Protein AF-J9B8K4-F1 (afdb_monomer_lite)

Radius of gyration: 43.46 Å; chains: 1; bounding box: 129×64×114 Å

Structure (mmCIF, N/CA/C/O backbone):
data_AF-J9B8K4-F1
#
_entry.id   AF-J9B8K4-F1
#
loop_
_atom_site.group_PDB
_atom_site.id
_atom_site.type_symbol
_atom_site.label_atom_id
_atom_site.label_alt_id
_atom_site.label_comp_id
_atom_site.label_asym_id
_atom_site.label_entity_id
_atom_site.label_seq_id
_atom_site.pdbx_PDB_ins_code
_atom_site.Cartn_x
_atom_site.Cartn_y
_atom_site.Cartn_z
_atom_site.occupancy
_atom_site.B_iso_or_equiv
_atom_site.auth_seq_id
_atom_site.auth_comp_id
_atom_site.auth_asym_id
_atom_site.auth_atom_id
_atom_site.pdbx_PDB_model_num
ATOM 1 N N . MET A 1 1 ? 47.146 -27.024 -39.296 1.00 32.47 1 MET A N 1
ATOM 2 C CA . MET A 1 1 ? 45.806 -27.637 -39.250 1.00 32.47 1 MET A CA 1
ATOM 3 C C . MET A 1 1 ? 45.430 -27.680 -37.788 1.00 32.47 1 MET A C 1
ATOM 5 O O . MET A 1 1 ? 45.981 -28.482 -37.052 1.00 32.47 1 MET A O 1
ATOM 9 N N . THR A 1 2 ? 44.647 -26.698 -37.374 1.00 29.98 2 THR A N 1
ATOM 10 C CA . THR A 1 2 ? 44.144 -26.498 -36.014 1.00 29.98 2 THR A CA 1
ATOM 11 C C . THR A 1 2 ? 42.715 -26.023 -36.198 1.00 29.98 2 THR A C 1
ATOM 13 O O . THR A 1 2 ? 42.469 -25.144 -37.029 1.00 29.98 2 THR A O 1
ATOM 16 N N . ASP A 1 3 ? 41.814 -26.697 -35.502 1.00 31.14 3 ASP A N 1
ATOM 17 C CA . ASP A 1 3 ? 40.387 -26.776 -35.768 1.00 31.14 3 ASP A CA 1
ATOM 18 C C . ASP A 1 3 ? 39.691 -25.410 -35.809 1.00 31.14 3 ASP A C 1
ATOM 20 O O . ASP A 1 3 ? 39.667 -24.654 -34.840 1.00 31.14 3 ASP A O 1
ATOM 24 N N . LYS A 1 4 ? 39.108 -25.121 -36.976 1.00 32.94 4 LYS A N 1
ATOM 25 C CA . LYS A 1 4 ? 38.024 -24.161 -37.191 1.00 32.94 4 LYS A CA 1
ATOM 26 C C . LYS A 1 4 ? 36.778 -24.981 -37.532 1.00 32.94 4 LYS A C 1
ATOM 28 O O . LYS A 1 4 ? 36.406 -25.063 -38.695 1.00 32.94 4 LYS A O 1
ATOM 33 N N . GLU A 1 5 ? 36.154 -25.604 -36.544 1.00 34.28 5 GLU A N 1
ATOM 34 C CA . GLU A 1 5 ? 34.811 -26.171 -36.695 1.00 34.28 5 GLU A CA 1
ATOM 35 C C . GLU A 1 5 ? 34.009 -25.900 -35.414 1.00 34.28 5 GLU A C 1
ATOM 37 O O . GLU A 1 5 ? 34.429 -26.287 -34.327 1.00 34.28 5 GLU A O 1
ATOM 42 N N . GLY A 1 6 ? 32.859 -25.221 -35.546 1.00 32.34 6 GLY A N 1
ATOM 43 C CA . GLY A 1 6 ? 31.720 -25.477 -34.656 1.00 32.34 6 GLY A CA 1
ATOM 44 C C . GLY A 1 6 ? 31.059 -24.341 -33.863 1.00 32.34 6 GLY A C 1
ATOM 45 O O . GLY A 1 6 ? 30.065 -24.636 -33.211 1.00 32.34 6 GLY A O 1
ATOM 46 N N . THR A 1 7 ? 31.507 -23.078 -33.879 1.00 34.06 7 THR A N 1
ATOM 47 C CA . THR A 1 7 ? 30.847 -22.019 -33.065 1.00 34.06 7 THR A CA 1
ATOM 48 C C . THR A 1 7 ? 29.815 -21.155 -33.803 1.00 34.06 7 THR A C 1
ATOM 50 O O . THR A 1 7 ? 29.065 -20.444 -33.146 1.00 34.06 7 THR A O 1
ATOM 53 N N . GLY A 1 8 ? 29.722 -21.224 -35.137 1.00 35.47 8 GLY A N 1
ATOM 54 C CA . GLY A 1 8 ? 28.857 -20.330 -35.929 1.00 35.47 8 GLY A CA 1
ATOM 55 C C . GLY A 1 8 ? 27.368 -20.710 -35.994 1.00 35.47 8 GLY A C 1
ATOM 56 O O . GLY A 1 8 ? 26.517 -19.828 -35.951 1.00 35.47 8 GLY A O 1
ATOM 57 N N . ASP A 1 9 ? 27.030 -22.004 -36.053 1.00 41.25 9 ASP A N 1
ATOM 58 C CA . ASP A 1 9 ? 25.636 -22.434 -36.291 1.00 41.25 9 ASP A CA 1
ATOM 59 C C . ASP A 1 9 ? 24.717 -22.228 -35.074 1.00 41.25 9 ASP A C 1
ATOM 61 O O . ASP A 1 9 ? 23.523 -21.980 -35.229 1.00 41.25 9 ASP A O 1
ATOM 65 N N . GLY A 1 10 ? 25.259 -22.282 -33.852 1.00 51.22 10 GLY A N 1
ATOM 66 C CA . GLY A 1 10 ? 24.469 -22.117 -32.625 1.00 51.22 10 GLY A CA 1
ATOM 67 C C . GLY A 1 10 ? 23.994 -20.680 -32.385 1.00 51.22 10 GLY A C 1
ATOM 68 O O . GLY A 1 10 ? 22.874 -20.476 -31.923 1.00 51.22 10 GLY A O 1
ATOM 69 N N . GLU A 1 11 ? 24.813 -19.681 -32.728 1.00 55.00 11 GLU A N 1
ATOM 70 C CA . GLU A 1 11 ? 24.471 -18.262 -32.546 1.00 55.00 11 GLU A CA 1
ATOM 71 C C . GLU A 1 11 ? 23.427 -17.791 -33.563 1.00 55.00 11 GLU A C 1
ATOM 73 O O . GLU A 1 11 ? 22.537 -17.014 -33.219 1.00 55.00 11 GLU A O 1
ATOM 78 N N . GLN A 1 12 ? 23.476 -18.308 -34.794 1.00 60.69 12 GLN A N 1
ATOM 79 C CA . GLN A 1 12 ? 22.496 -17.965 -35.823 1.00 60.69 12 GLN A CA 1
ATOM 80 C C . GLN A 1 12 ? 21.116 -18.589 -35.540 1.00 60.69 12 GLN A C 1
ATOM 82 O O . GLN A 1 12 ? 20.082 -17.959 -35.784 1.00 60.69 12 GLN A O 1
ATOM 87 N N . ASP A 1 13 ? 21.082 -19.781 -34.941 1.00 63.78 13 ASP A N 1
ATOM 88 C CA . ASP A 1 13 ? 19.852 -20.417 -34.453 1.00 63.78 13 ASP A CA 1
ATOM 89 C C . ASP A 1 13 ? 19.277 -19.733 -33.194 1.00 63.78 13 ASP A C 1
ATOM 91 O O . ASP A 1 13 ? 18.071 -19.833 -32.942 1.00 63.78 13 ASP A O 1
ATOM 95 N N . ASP A 1 14 ? 20.105 -19.054 -32.389 1.00 65.31 14 ASP A N 1
ATOM 96 C CA . ASP A 1 14 ? 19.682 -18.277 -31.207 1.00 65.31 14 ASP A CA 1
ATOM 97 C C . ASP A 1 14 ? 18.965 -16.967 -31.596 1.00 65.31 14 ASP A C 1
ATOM 99 O O . ASP A 1 14 ? 18.142 -16.468 -30.833 1.00 65.31 14 ASP A O 1
ATOM 103 N N . ILE A 1 15 ? 19.232 -16.424 -32.790 1.00 70.38 15 ILE A N 1
ATOM 104 C CA . ILE A 1 15 ? 18.608 -15.182 -33.291 1.00 70.38 15 ILE A CA 1
ATOM 105 C C . ILE A 1 15 ? 17.457 -15.416 -34.282 1.00 70.38 15 ILE A C 1
ATOM 107 O O . ILE A 1 15 ? 16.707 -14.487 -34.583 1.00 70.38 15 ILE A O 1
ATOM 111 N N . SER A 1 16 ? 17.309 -16.640 -34.798 1.00 80.56 16 SER A N 1
ATOM 112 C CA . SER A 1 16 ? 16.328 -16.969 -35.847 1.00 80.56 16 SER A CA 1
ATOM 113 C C . SER A 1 16 ? 15.001 -17.518 -35.309 1.00 80.56 16 SER A C 1
ATOM 115 O O . SER A 1 16 ? 13.960 -17.372 -35.960 1.00 80.56 16 SER A O 1
ATOM 117 N N . PHE A 1 17 ? 15.013 -18.136 -34.126 1.00 88.56 17 PHE A N 1
ATOM 118 C CA . PHE A 1 17 ? 13.852 -18.788 -33.513 1.00 88.56 17 PHE A CA 1
ATOM 119 C C . PHE A 1 17 ? 13.602 -18.269 -32.102 1.00 88.56 17 PHE A C 1
ATOM 121 O O . PHE A 1 17 ? 14.546 -17.986 -31.375 1.00 88.56 17 PHE A O 1
ATOM 128 N N . LEU A 1 18 ? 12.331 -18.214 -31.703 1.00 89.94 18 LEU A N 1
ATOM 129 C CA . LEU A 1 18 ? 11.949 -17.807 -30.352 1.00 89.94 18 LEU A CA 1
ATOM 130 C C . LEU A 1 18 ? 12.179 -18.933 -29.345 1.00 89.94 18 LEU A C 1
ATOM 132 O O . LEU A 1 18 ? 11.884 -20.103 -29.628 1.00 89.94 18 LEU A O 1
ATOM 136 N N . ARG A 1 19 ? 12.663 -18.582 -28.153 1.00 89.81 19 ARG A N 1
ATOM 137 C CA . ARG A 1 19 ? 12.908 -19.527 -27.063 1.00 89.81 19 ARG A CA 1
ATOM 138 C C . ARG A 1 19 ? 12.380 -19.023 -25.726 1.00 89.81 19 ARG A C 1
ATOM 140 O O . ARG A 1 19 ? 12.158 -17.832 -25.525 1.00 89.81 19 ARG A O 1
ATOM 147 N N . THR A 1 20 ? 12.205 -19.949 -24.787 1.00 90.94 20 THR A N 1
ATOM 148 C CA . THR A 1 20 ? 12.022 -19.589 -23.377 1.00 90.94 20 THR A CA 1
ATOM 149 C C . THR A 1 20 ? 13.246 -18.815 -22.884 1.00 90.94 20 THR A C 1
ATOM 151 O O . THR A 1 20 ? 14.394 -19.159 -23.194 1.00 90.94 20 THR A O 1
ATOM 154 N N . GLY A 1 21 ? 12.997 -17.739 -22.145 1.00 88.19 21 GLY A N 1
ATOM 155 C CA . GLY A 1 21 ? 14.013 -16.799 -21.686 1.00 88.19 21 GLY A CA 1
ATOM 156 C C . GLY A 1 21 ? 14.262 -15.590 -22.594 1.00 88.19 21 GLY A C 1
ATOM 157 O O . GLY A 1 21 ? 14.982 -14.686 -22.176 1.00 88.19 21 GLY A O 1
ATOM 158 N N . ASP A 1 22 ? 13.694 -15.541 -23.802 1.00 91.62 22 ASP A N 1
ATOM 159 C CA . ASP A 1 22 ? 13.833 -14.375 -24.681 1.00 91.62 22 ASP A CA 1
ATOM 160 C C . ASP A 1 22 ? 12.881 -13.237 -24.285 1.00 91.62 22 ASP A C 1
ATOM 162 O O . ASP A 1 22 ? 11.773 -13.462 -23.786 1.00 91.62 22 ASP A O 1
ATOM 166 N N . ILE A 1 23 ? 13.317 -12.001 -24.548 1.00 93.06 23 ILE A N 1
ATOM 167 C CA . ILE A 1 23 ? 12.507 -10.791 -24.400 1.00 93.06 23 ILE A CA 1
ATOM 168 C C . ILE A 1 23 ? 11.971 -10.404 -25.776 1.00 93.06 23 ILE A C 1
ATOM 170 O O . ILE A 1 23 ? 12.733 -10.149 -26.713 1.00 93.06 23 ILE A O 1
ATOM 174 N N . VAL A 1 24 ? 10.652 -10.319 -25.885 1.00 93.25 24 VAL A N 1
ATOM 175 C CA . VAL A 1 24 ? 9.919 -10.037 -27.117 1.00 93.25 24 VAL A CA 1
ATOM 176 C C . VAL A 1 24 ? 8.965 -8.860 -26.945 1.00 93.25 24 VAL A C 1
ATOM 178 O O . VAL A 1 24 ? 8.616 -8.471 -25.832 1.00 93.25 24 VAL A O 1
ATOM 181 N N . ALA A 1 25 ? 8.528 -8.298 -28.065 1.00 93.00 25 ALA A N 1
ATOM 182 C CA . ALA A 1 25 ? 7.444 -7.332 -28.129 1.00 93.00 25 ALA A CA 1
ATOM 183 C C . ALA A 1 25 ? 6.420 -7.792 -29.174 1.00 93.00 25 ALA A C 1
ATOM 185 O O . ALA A 1 25 ? 6.763 -8.416 -30.181 1.00 93.00 25 ALA A O 1
ATOM 186 N N . MET A 1 26 ? 5.146 -7.505 -28.925 1.00 92.88 26 MET A N 1
ATOM 187 C CA . MET A 1 26 ? 4.053 -7.921 -29.799 1.00 92.88 26 MET A CA 1
ATOM 188 C C . MET A 1 26 ? 3.477 -6.718 -30.525 1.00 92.88 26 MET A C 1
ATOM 190 O O . MET A 1 26 ? 2.906 -5.831 -29.897 1.00 92.88 26 MET A O 1
ATOM 194 N N . THR A 1 27 ? 3.593 -6.701 -31.850 1.00 92.19 27 THR A N 1
ATOM 195 C CA . THR A 1 27 ? 3.104 -5.590 -32.675 1.00 92.19 27 THR A CA 1
ATOM 196 C C . THR A 1 27 ? 1.969 -6.025 -33.587 1.00 92.19 27 THR A C 1
ATOM 198 O O . THR A 1 27 ? 1.928 -7.168 -34.028 1.00 92.19 27 THR A O 1
ATOM 201 N N . CYS A 1 28 ? 1.039 -5.130 -33.895 1.00 91.56 28 CYS A N 1
ATOM 202 C CA . CYS A 1 28 ? -0.006 -5.374 -34.884 1.00 91.56 28 CYS A CA 1
ATOM 203 C C . CYS A 1 28 ? -0.247 -4.119 -35.732 1.00 91.56 28 CYS A C 1
ATOM 205 O O . CYS A 1 28 ? 0.276 -3.038 -35.447 1.00 91.56 28 CYS A O 1
ATOM 207 N N . MET A 1 29 ? -0.991 -4.283 -36.826 1.00 88.62 29 MET A N 1
ATOM 208 C CA . MET A 1 29 ? -1.355 -3.180 -37.715 1.00 88.62 29 MET A CA 1
ATOM 209 C C . MET A 1 29 ? -2.760 -2.690 -37.371 1.00 88.62 29 MET A C 1
ATOM 211 O O . MET A 1 29 ? -3.744 -3.407 -37.554 1.00 88.62 29 MET A O 1
ATOM 215 N N . ALA A 1 30 ? -2.844 -1.451 -36.905 1.00 82.81 30 ALA A N 1
ATOM 216 C CA . ALA A 1 30 ? -4.077 -0.750 -36.618 1.00 82.81 30 ALA A CA 1
ATOM 217 C C . ALA A 1 30 ? -4.480 0.140 -37.799 1.00 82.81 30 ALA A C 1
ATOM 219 O O . ALA A 1 30 ? -3.650 0.819 -38.399 1.00 82.81 30 ALA A O 1
ATOM 220 N N . SER A 1 31 ? -5.767 0.150 -38.149 1.00 73.69 31 SER A N 1
ATOM 221 C CA . SER A 1 31 ? -6.293 1.096 -39.141 1.00 73.69 31 SER A CA 1
ATOM 222 C C . SER A 1 31 ? -6.620 2.413 -38.441 1.00 73.69 31 SER A C 1
ATOM 224 O O . SER A 1 31 ? -7.503 2.438 -37.586 1.00 73.69 31 SER A O 1
ATOM 226 N N . ALA A 1 32 ? -5.921 3.491 -38.792 1.00 62.78 32 ALA A N 1
ATOM 227 C CA . ALA A 1 32 ? -6.123 4.820 -38.224 1.00 62.78 32 ALA A CA 1
ATOM 228 C C . ALA A 1 32 ? -6.514 5.815 -39.327 1.00 62.78 32 ALA A C 1
ATOM 230 O O . ALA A 1 32 ? -5.938 5.831 -40.414 1.00 62.78 32 ALA A O 1
ATOM 231 N N . SER A 1 33 ? -7.507 6.663 -39.052 1.00 53.59 33 SER A N 1
ATOM 232 C CA . SER A 1 33 ? -7.888 7.768 -39.938 1.00 53.59 33 SER A CA 1
ATOM 233 C C . SER A 1 33 ? -7.302 9.068 -39.392 1.00 53.59 33 SER A C 1
ATOM 235 O O . SER A 1 33 ? -7.943 9.737 -38.580 1.00 53.59 33 SER A O 1
ATOM 237 N N . ARG A 1 34 ? -6.102 9.447 -39.842 1.00 52.06 34 ARG A N 1
ATOM 238 C CA . ARG A 1 34 ? -5.569 10.807 -39.650 1.00 52.06 34 ARG A CA 1
ATOM 239 C C . ARG A 1 34 ? -5.934 11.653 -40.873 1.00 52.06 34 ARG A C 1
ATOM 241 O O . ARG A 1 34 ? -5.724 11.232 -42.005 1.00 52.06 34 ARG A O 1
ATOM 248 N N . GLU A 1 35 ? -6.536 12.820 -40.639 1.00 45.84 35 GLU A N 1
ATOM 249 C CA . GLU A 1 35 ? -6.826 13.838 -41.671 1.00 45.84 35 GLU A CA 1
ATOM 250 C C . GLU A 1 35 ? -7.628 13.348 -42.901 1.00 45.84 35 GLU A C 1
ATOM 252 O O . GLU A 1 35 ? -7.497 13.875 -44.002 1.00 45.84 35 GLU A O 1
ATOM 257 N N . GLY A 1 36 ? -8.493 12.341 -42.732 1.00 46.16 36 GLY A N 1
ATOM 258 C CA . GLY A 1 36 ? -9.347 11.826 -43.813 1.00 46.16 36 GLY A CA 1
ATOM 259 C C . GLY A 1 36 ? -8.661 10.856 -44.784 1.00 46.16 36 GLY A C 1
ATOM 260 O O . GLY A 1 36 ? -9.291 10.437 -45.756 1.00 46.16 36 GLY A O 1
ATOM 261 N N . VAL A 1 37 ? -7.413 10.452 -44.514 1.00 47.06 37 VAL A N 1
ATOM 262 C CA . VAL A 1 37 ? -6.709 9.382 -45.236 1.00 47.06 37 VAL A CA 1
ATOM 263 C C . VAL A 1 37 ? -6.672 8.126 -44.359 1.00 47.06 37 VAL A C 1
ATOM 265 O O . VAL A 1 37 ? -6.244 8.168 -43.207 1.00 47.06 37 VAL A O 1
ATOM 268 N N . LEU A 1 38 ? -7.129 6.992 -44.902 1.00 55.88 38 LEU A N 1
ATOM 269 C CA . LEU A 1 38 ? -6.998 5.679 -44.261 1.00 55.88 38 LEU A CA 1
ATOM 270 C C . LEU A 1 38 ? -5.520 5.262 -44.272 1.00 55.88 38 LEU A C 1
ATOM 272 O O . LEU A 1 38 ? -5.003 4.838 -45.306 1.00 55.88 38 LEU A O 1
ATOM 276 N N . GLY A 1 39 ? -4.846 5.405 -43.132 1.00 64.31 39 GLY A N 1
ATOM 277 C CA . GLY A 1 39 ? -3.483 4.934 -42.905 1.00 64.31 39 GLY A CA 1
ATOM 278 C C . GLY A 1 39 ? -3.459 3.667 -42.049 1.00 64.31 39 GLY A C 1
ATOM 279 O O . GLY A 1 39 ? -4.380 3.395 -41.278 1.00 64.31 39 GLY A O 1
ATOM 280 N N . SER A 1 40 ? -2.396 2.874 -42.179 1.00 73.75 40 SER A N 1
ATOM 281 C CA . SER A 1 40 ? -2.117 1.756 -41.274 1.00 73.75 40 SER A CA 1
ATOM 282 C C . SER A 1 40 ? -0.983 2.140 -40.327 1.00 73.75 40 SER A C 1
ATOM 284 O O . SER A 1 40 ? 0.134 2.381 -40.788 1.00 73.75 40 SER A O 1
ATOM 286 N N . GLU A 1 41 ? -1.251 2.172 -39.027 1.00 84.44 41 GLU A N 1
ATOM 287 C CA . GLU A 1 41 ? -0.260 2.427 -37.981 1.00 84.44 41 GLU A CA 1
ATOM 288 C C . GLU A 1 41 ? 0.173 1.096 -37.358 1.00 84.44 41 GLU A C 1
ATOM 290 O O . GLU A 1 41 ? -0.644 0.223 -37.074 1.00 84.44 41 GLU A O 1
ATOM 295 N N . ARG A 1 42 ? 1.475 0.914 -37.155 1.00 87.75 42 ARG A N 1
ATOM 296 C CA . ARG A 1 42 ? 2.022 -0.164 -36.340 1.00 87.75 42 ARG A CA 1
ATOM 297 C C . ARG A 1 42 ? 1.957 0.230 -34.868 1.00 87.75 42 ARG A C 1
ATOM 299 O O . ARG A 1 42 ? 2.538 1.235 -34.454 1.00 87.75 42 ARG A O 1
ATOM 306 N N . VAL A 1 43 ? 1.281 -0.598 -34.087 1.00 89.31 43 VAL A N 1
ATOM 307 C CA . VAL A 1 43 ? 1.119 -0.434 -32.641 1.00 89.31 43 VAL A CA 1
ATOM 308 C C . VAL A 1 43 ? 1.698 -1.640 -31.911 1.00 89.31 43 VAL A C 1
ATOM 310 O O . VAL A 1 43 ? 1.761 -2.734 -32.473 1.00 89.31 43 VAL A O 1
ATOM 313 N N . CYS A 1 44 ? 2.148 -1.442 -30.678 1.00 91.44 44 CYS A N 1
ATOM 314 C CA . CYS A 1 44 ? 2.742 -2.467 -29.832 1.00 91.44 44 CYS A CA 1
ATOM 315 C C . CYS A 1 44 ? 1.919 -2.659 -28.560 1.00 91.44 44 CYS A C 1
ATOM 317 O O . CYS A 1 44 ? 1.518 -1.679 -27.936 1.00 91.44 44 CYS A O 1
ATOM 319 N N . LEU A 1 45 ? 1.691 -3.916 -28.171 1.00 93.38 45 LEU A N 1
ATOM 320 C CA . LEU A 1 45 ? 1.075 -4.266 -26.894 1.00 93.38 45 LEU A CA 1
ATOM 321 C C . LEU A 1 45 ? 1.936 -3.720 -25.757 1.00 93.38 45 LEU A C 1
ATOM 323 O O . LEU A 1 45 ? 3.124 -4.036 -25.684 1.00 93.38 45 LEU A O 1
ATOM 327 N N . CYS A 1 46 ? 1.332 -2.930 -24.877 1.00 91.12 46 CYS A N 1
ATOM 328 C CA . CYS A 1 46 ? 2.000 -2.388 -23.706 1.00 91.12 46 CYS A CA 1
ATOM 329 C C . CYS A 1 46 ? 1.105 -2.465 -22.471 1.00 91.12 46 CYS A C 1
ATOM 331 O O . CYS A 1 46 ? -0.123 -2.534 -22.553 1.00 91.12 46 CYS A O 1
ATOM 333 N N . THR A 1 47 ? 1.726 -2.480 -21.302 1.00 90.25 47 THR A N 1
ATOM 334 C CA . THR A 1 47 ? 1.019 -2.511 -20.023 1.00 90.25 47 THR A CA 1
ATOM 335 C C . THR A 1 47 ? 1.856 -1.834 -18.962 1.00 90.25 47 THR A C 1
ATOM 337 O O . THR A 1 47 ? 3.084 -1.867 -19.008 1.00 90.25 47 THR A O 1
ATOM 340 N N . GLU A 1 48 ? 1.192 -1.216 -17.995 1.00 84.94 48 GLU A N 1
ATOM 341 C CA . GLU A 1 48 ? 1.880 -0.576 -16.885 1.00 84.94 48 GLU A CA 1
ATOM 342 C C . GLU A 1 48 ? 2.120 -1.512 -15.709 1.00 84.94 48 GLU A C 1
ATOM 344 O O . GLU A 1 48 ? 3.205 -1.522 -15.113 1.00 84.94 48 GLU A O 1
ATOM 349 N N . GLY A 1 49 ? 1.129 -2.352 -15.422 1.00 87.06 49 GLY A N 1
ATOM 350 C CA . GLY A 1 49 ? 1.089 -3.202 -14.246 1.00 87.06 49 GLY A CA 1
ATOM 351 C C . GLY A 1 49 ? 0.784 -2.385 -13.000 1.00 87.06 49 GLY A C 1
ATOM 352 O O . GLY A 1 49 ? -0.323 -2.464 -12.478 1.00 87.06 49 GLY A O 1
ATOM 353 N N . PHE A 1 50 ? 1.748 -1.585 -12.544 1.00 87.62 50 PHE A N 1
ATOM 354 C CA . PHE A 1 50 ? 1.643 -0.810 -11.305 1.00 87.62 50 PHE A CA 1
ATOM 355 C C . PHE A 1 50 ? 0.645 0.354 -11.446 1.00 87.62 50 PHE A C 1
ATOM 357 O O . PHE A 1 50 ? 0.790 1.200 -12.327 1.00 87.62 50 PHE A O 1
ATOM 364 N N . GLY A 1 51 ? -0.385 0.394 -10.604 1.00 85.94 51 GLY A N 1
ATOM 365 C CA . GLY A 1 51 ? -1.508 1.336 -10.656 1.00 85.94 51 GLY A CA 1
ATOM 366 C C . GLY A 1 51 ? -2.521 1.081 -11.781 1.00 85.94 51 GLY A C 1
ATOM 367 O O . GLY A 1 51 ? -3.657 1.531 -11.689 1.00 85.94 51 GLY A O 1
ATOM 368 N N . ASN A 1 52 ? -2.158 0.332 -12.828 1.00 87.50 52 ASN A N 1
ATOM 369 C CA . ASN A 1 52 ? -3.071 -0.043 -13.906 1.00 87.50 52 ASN A CA 1
ATOM 370 C C . ASN A 1 52 ? -2.741 -1.439 -14.455 1.00 87.50 52 ASN A C 1
ATOM 372 O O . ASN A 1 52 ? -1.709 -1.647 -15.098 1.00 87.50 52 ASN A O 1
ATOM 376 N N . ARG A 1 53 ? -3.646 -2.397 -14.219 1.00 89.19 53 ARG A N 1
ATOM 377 C CA . ARG A 1 53 ? -3.499 -3.790 -14.668 1.00 89.19 53 ARG A CA 1
ATOM 378 C C . ARG A 1 53 ? -3.903 -4.005 -16.129 1.00 89.19 53 ARG A C 1
ATOM 380 O O . ARG A 1 53 ? -3.626 -5.075 -16.658 1.00 89.19 53 ARG A O 1
ATOM 387 N N . MET A 1 54 ? -4.533 -3.038 -16.790 1.00 90.12 54 MET A N 1
ATOM 388 C CA . MET A 1 54 ? -5.058 -3.191 -18.150 1.00 90.12 54 MET A CA 1
ATOM 389 C C . MET A 1 54 ? -3.964 -3.059 -19.212 1.00 90.12 54 MET A C 1
ATOM 391 O O . MET A 1 54 ? -3.043 -2.252 -19.085 1.00 90.12 54 MET A O 1
ATOM 395 N N . CYS A 1 55 ? -4.085 -3.822 -20.299 1.00 91.56 55 CYS A N 1
ATOM 396 C CA . CYS A 1 55 ? -3.233 -3.653 -21.472 1.00 91.56 55 CYS A CA 1
ATOM 397 C C . CYS A 1 55 ? -3.751 -2.545 -22.395 1.00 91.56 55 CYS A C 1
ATOM 399 O O . CYS A 1 55 ? -4.952 -2.379 -22.611 1.00 91.56 55 CYS A O 1
ATOM 401 N N . SER A 1 56 ? -2.815 -1.819 -22.994 1.00 88.81 56 SER A N 1
ATOM 402 C CA . SER A 1 56 ? -3.061 -0.767 -23.976 1.00 88.81 56 SER A CA 1
ATOM 403 C C . SER A 1 56 ? -2.119 -0.930 -25.173 1.00 88.81 56 SER A C 1
ATOM 405 O O . SER A 1 56 ? -1.445 -1.957 -25.314 1.00 88.81 56 SER A O 1
ATOM 407 N N . LEU A 1 57 ? -2.134 0.037 -26.089 1.00 89.31 57 LEU A N 1
ATOM 408 C CA . LEU A 1 57 ? -1.350 -0.005 -27.317 1.00 89.31 57 LEU A CA 1
ATOM 409 C C . LEU A 1 57 ? -0.538 1.275 -27.478 1.00 89.31 57 LEU A C 1
ATOM 411 O O . LEU A 1 57 ? -1.090 2.373 -27.493 1.00 89.31 57 LEU A O 1
ATOM 415 N N . GLU A 1 58 ? 0.769 1.108 -27.647 1.00 86.56 58 GLU A N 1
ATOM 416 C CA . GLU A 1 58 ? 1.721 2.185 -27.905 1.00 86.56 58 GLU A CA 1
ATOM 417 C C . GLU A 1 58 ? 1.997 2.283 -29.408 1.00 86.56 58 GLU A C 1
ATOM 419 O O . GLU A 1 58 ? 2.232 1.273 -30.077 1.00 86.56 58 GLU A O 1
ATOM 424 N N . ASN A 1 59 ? 1.989 3.493 -29.967 1.00 84.44 59 ASN A N 1
ATOM 425 C CA . ASN A 1 59 ? 2.335 3.689 -31.374 1.00 84.44 59 ASN A CA 1
ATOM 426 C C . ASN A 1 59 ? 3.860 3.589 -31.564 1.00 84.44 59 ASN A C 1
ATOM 428 O O . ASN A 1 59 ? 4.618 4.318 -30.931 1.00 84.44 59 ASN A O 1
ATOM 432 N N . VAL A 1 60 ? 4.293 2.698 -32.460 1.00 84.88 60 VAL A N 1
ATOM 433 C CA . VAL A 1 60 ? 5.709 2.443 -32.795 1.00 84.88 60 VAL A CA 1
ATOM 434 C C . VAL A 1 60 ? 6.007 2.691 -34.283 1.00 84.88 60 VAL A C 1
ATOM 436 O O . VAL A 1 60 ? 6.980 2.178 -34.834 1.00 84.88 60 VAL A O 1
ATOM 439 N N . SER A 1 61 ? 5.123 3.419 -34.969 1.00 81.75 61 SER A N 1
ATOM 440 C CA . SER A 1 61 ? 5.235 3.721 -36.404 1.00 81.75 61 SER A CA 1
ATOM 441 C C . SER A 1 61 ? 6.180 4.878 -36.686 1.00 81.75 61 SER A C 1
ATOM 443 O O . SER A 1 61 ? 6.812 4.907 -37.744 1.00 81.75 61 SER A O 1
ATOM 445 N N . ASP A 1 62 ? 6.220 5.841 -35.767 1.00 78.06 62 ASP A N 1
ATOM 446 C CA . ASP A 1 62 ? 7.038 7.038 -35.889 1.00 78.06 62 ASP A CA 1
ATOM 447 C C . ASP A 1 62 ? 8.514 6.677 -35.687 1.00 78.06 62 ASP A C 1
ATOM 449 O O . ASP A 1 62 ? 8.878 5.990 -34.733 1.00 78.06 62 ASP A O 1
ATOM 453 N N . LYS A 1 63 ? 9.356 7.088 -36.636 1.00 71.56 63 LYS A N 1
ATOM 454 C CA . LYS A 1 63 ? 10.805 6.863 -36.577 1.00 71.56 63 LYS A CA 1
ATOM 455 C C . LYS A 1 63 ? 11.542 8.051 -35.972 1.00 71.56 63 LYS A C 1
ATOM 457 O O . LYS A 1 63 ? 12.645 7.868 -35.458 1.00 71.56 63 LYS A O 1
ATOM 462 N N . ASP A 1 64 ? 10.945 9.235 -36.043 1.00 76.19 64 ASP A N 1
ATOM 463 C CA . ASP A 1 64 ? 11.560 10.474 -35.593 1.00 76.19 64 ASP A CA 1
ATOM 464 C C . ASP A 1 64 ? 11.281 10.694 -34.110 1.00 76.19 64 ASP A C 1
ATOM 466 O O . ASP A 1 64 ? 12.194 11.085 -33.382 1.00 76.19 64 ASP A O 1
ATOM 470 N N . LEU A 1 65 ? 10.084 10.349 -33.627 1.00 81.38 65 LEU A N 1
ATOM 471 C CA . LEU A 1 65 ? 9.740 10.401 -32.205 1.00 81.38 65 LEU A CA 1
ATOM 472 C C . LEU A 1 65 ? 9.962 9.045 -31.504 1.00 81.38 65 LEU A C 1
ATOM 474 O O . LEU A 1 65 ? 9.661 7.993 -32.067 1.00 81.38 65 LEU A O 1
ATOM 478 N N . PRO A 1 66 ? 10.500 9.024 -30.270 1.00 82.94 66 PRO A N 1
ATOM 479 C CA . PRO A 1 66 ? 10.682 7.787 -29.512 1.00 82.94 66 PRO A CA 1
ATOM 480 C C . PRO A 1 66 ? 9.350 7.202 -29.025 1.00 82.94 66 PRO A C 1
ATOM 482 O O . PRO A 1 66 ? 8.515 7.918 -28.474 1.00 82.94 66 PRO A O 1
ATOM 485 N N . ALA A 1 67 ? 9.189 5.883 -29.141 1.00 82.62 67 ALA A N 1
ATOM 486 C CA . ALA A 1 67 ? 8.097 5.130 -28.515 1.00 82.62 67 ALA A CA 1
ATOM 487 C C . ALA A 1 67 ? 8.496 4.606 -27.122 1.00 82.62 67 ALA A C 1
ATOM 489 O O . ALA A 1 67 ? 9.671 4.311 -26.892 1.00 82.62 67 ALA A O 1
ATOM 490 N N . ASP A 1 68 ? 7.538 4.425 -26.198 1.00 83.00 68 ASP A N 1
ATOM 491 C CA . ASP A 1 68 ? 7.827 3.817 -24.884 1.00 83.00 68 ASP A CA 1
ATOM 492 C C . ASP A 1 68 ? 7.944 2.287 -24.966 1.00 83.00 68 ASP A C 1
ATOM 494 O O . ASP A 1 68 ? 7.086 1.524 -24.512 1.00 83.00 68 ASP A O 1
ATOM 498 N N . ILE A 1 69 ? 9.051 1.817 -25.537 1.00 84.12 69 ILE A N 1
ATOM 499 C CA . ILE A 1 69 ? 9.317 0.383 -25.714 1.00 84.12 69 ILE A CA 1
ATOM 500 C C . ILE A 1 69 ? 9.430 -0.335 -24.362 1.00 84.12 69 ILE A C 1
ATOM 502 O O . ILE A 1 69 ? 9.151 -1.528 -24.273 1.00 84.12 69 ILE A O 1
ATOM 506 N N . SER A 1 70 ? 9.778 0.373 -23.285 1.00 84.00 70 SER A N 1
ATOM 507 C CA . SER A 1 70 ? 10.005 -0.254 -21.981 1.00 84.00 70 SER A CA 1
ATOM 508 C C . SER A 1 70 ? 8.758 -0.895 -21.368 1.00 84.00 70 SER A C 1
ATOM 510 O O . SER A 1 70 ? 8.870 -1.899 -20.671 1.00 84.00 70 SER A O 1
ATOM 512 N N . MET A 1 71 ? 7.578 -0.369 -21.701 1.00 87.00 71 MET A N 1
ATOM 513 C CA . MET A 1 71 ? 6.273 -0.888 -21.267 1.00 87.00 71 MET A CA 1
ATOM 514 C C . MET A 1 71 ? 5.749 -2.008 -22.181 1.00 87.00 71 MET A C 1
ATOM 516 O O . MET A 1 71 ? 4.695 -2.589 -21.928 1.00 87.00 71 MET A O 1
ATOM 520 N N . CYS A 1 72 ? 6.463 -2.283 -23.276 1.00 90.88 72 CYS A N 1
ATOM 521 C CA . CYS A 1 72 ? 6.092 -3.249 -24.307 1.00 90.88 72 CYS A CA 1
ATOM 522 C C . CYS A 1 72 ? 6.846 -4.585 -24.187 1.00 90.88 72 CYS A C 1
ATOM 524 O O . CYS A 1 72 ? 6.603 -5.507 -24.966 1.00 90.88 72 CYS A O 1
ATOM 526 N N . MET A 1 73 ? 7.813 -4.681 -23.268 1.00 92.31 73 MET A N 1
ATOM 527 C CA . MET A 1 73 ? 8.717 -5.827 -23.177 1.00 92.31 73 MET A CA 1
ATOM 528 C C . MET A 1 73 ? 8.070 -6.990 -22.418 1.00 92.31 73 MET A C 1
ATOM 530 O O . MET A 1 73 ? 7.762 -6.886 -21.228 1.00 92.31 73 MET A O 1
ATOM 534 N N . LEU A 1 74 ? 7.923 -8.123 -23.100 1.00 94.12 74 LEU A N 1
ATOM 535 C CA . LEU A 1 74 ? 7.407 -9.374 -22.555 1.00 94.12 74 LEU A CA 1
ATOM 536 C C . LEU A 1 74 ? 8.512 -10.432 -22.543 1.00 94.12 74 LEU A C 1
ATOM 538 O O . LEU A 1 74 ? 9.203 -10.645 -23.532 1.00 94.12 74 LEU A O 1
ATOM 542 N N . TYR A 1 75 ? 8.664 -11.107 -21.418 1.00 92.94 75 TYR A N 1
ATOM 543 C CA . TYR A 1 75 ? 9.555 -12.234 -21.207 1.00 92.94 75 TYR A CA 1
ATOM 544 C C . TYR A 1 75 ? 8.792 -13.543 -21.419 1.00 92.94 75 TYR A C 1
ATOM 546 O O . TYR A 1 75 ? 7.711 -13.731 -20.852 1.00 92.94 75 TYR A O 1
ATOM 554 N N . ILE A 1 76 ? 9.340 -14.451 -22.229 1.00 93.62 76 ILE A N 1
ATOM 555 C CA . ILE A 1 76 ? 8.767 -15.790 -22.421 1.00 93.62 76 ILE A CA 1
ATOM 556 C C . ILE A 1 76 ? 9.219 -16.674 -21.257 1.00 93.62 76 ILE A C 1
ATOM 558 O O . ILE A 1 76 ? 10.291 -17.280 -21.308 1.00 93.62 76 ILE A O 1
ATOM 562 N N . ASP A 1 77 ? 8.391 -16.739 -20.218 1.00 91.44 77 ASP A N 1
ATOM 563 C CA . ASP A 1 77 ? 8.720 -17.430 -18.969 1.00 91.44 77 ASP A CA 1
ATOM 564 C C . ASP A 1 77 ? 8.623 -18.950 -19.120 1.00 91.44 77 ASP A C 1
ATOM 566 O O . ASP A 1 77 ? 9.536 -19.693 -18.760 1.00 91.44 77 ASP A O 1
ATOM 570 N N . ASN A 1 78 ? 7.540 -19.423 -19.740 1.00 90.19 78 ASN A N 1
ATOM 571 C CA . ASN A 1 78 ? 7.295 -20.848 -19.902 1.00 90.19 78 ASN A CA 1
ATOM 572 C C . ASN A 1 78 ? 6.616 -21.168 -21.236 1.00 90.19 78 ASN A C 1
ATOM 574 O O . ASN A 1 78 ? 5.880 -20.355 -21.798 1.00 90.19 78 ASN A O 1
ATOM 578 N N . ALA A 1 79 ? 6.862 -22.378 -21.732 1.00 91.88 79 ALA A N 1
ATOM 579 C CA . ALA A 1 79 ? 6.260 -22.902 -22.949 1.00 91.88 79 ALA A CA 1
ATOM 580 C C . ALA A 1 79 ? 6.070 -24.416 -22.834 1.00 91.88 79 ALA A C 1
ATOM 582 O O . ALA A 1 79 ? 7.035 -25.171 -22.675 1.00 91.88 79 ALA A O 1
ATOM 583 N N . LEU A 1 80 ? 4.821 -24.862 -22.933 1.00 91.75 80 LEU A N 1
ATOM 584 C CA . LEU A 1 80 ? 4.423 -26.253 -22.744 1.00 91.75 80 LEU A CA 1
ATOM 585 C C . LEU A 1 80 ? 3.481 -26.703 -23.856 1.00 91.75 80 LEU A C 1
ATOM 587 O O . LEU A 1 80 ? 2.748 -25.911 -24.442 1.00 91.75 80 LEU A O 1
ATOM 591 N N . SER A 1 81 ? 3.456 -28.007 -24.124 1.00 91.25 81 SER A N 1
ATOM 592 C CA . SER A 1 81 ? 2.350 -28.578 -24.896 1.00 91.25 81 SER A CA 1
ATOM 593 C C . SER A 1 81 ? 1.054 -28.495 -24.083 1.00 91.25 81 SER A C 1
ATOM 595 O O . SER A 1 81 ? 1.088 -28.589 -22.855 1.00 91.25 81 SER A O 1
ATOM 597 N N . VAL A 1 82 ? -0.095 -28.384 -24.754 1.00 86.88 82 VAL A N 1
ATOM 598 C CA . VAL A 1 82 ? -1.410 -28.313 -24.086 1.00 86.88 82 VAL A CA 1
ATOM 599 C C . VAL A 1 82 ? -1.648 -29.508 -23.151 1.00 86.88 82 VAL A C 1
ATOM 601 O O . VAL A 1 82 ? -2.197 -29.345 -22.067 1.00 86.88 82 VAL A O 1
ATOM 604 N N . ARG A 1 83 ? -1.165 -30.704 -23.515 1.00 87.50 83 ARG A N 1
ATOM 605 C CA . ARG A 1 83 ? -1.256 -31.899 -22.657 1.00 87.50 83 ARG A CA 1
ATOM 606 C C . ARG A 1 83 ? -0.422 -31.767 -21.385 1.00 87.50 83 ARG A C 1
ATOM 608 O O . ARG A 1 83 ? -0.920 -32.039 -20.303 1.00 87.50 83 ARG A O 1
ATOM 615 N N . ALA A 1 84 ? 0.822 -31.305 -21.515 1.00 86.62 84 ALA A N 1
ATOM 616 C CA . ALA A 1 84 ? 1.694 -31.085 -20.363 1.00 86.62 84 ALA A CA 1
ATOM 617 C C . ALA A 1 84 ? 1.144 -29.993 -19.431 1.00 86.62 84 ALA A C 1
ATOM 619 O O . ALA A 1 84 ? 1.298 -30.086 -18.216 1.00 86.62 84 ALA A O 1
ATOM 620 N N . LEU A 1 85 ? 0.472 -28.980 -19.989 1.00 86.88 85 LEU A N 1
ATOM 621 C CA . LEU A 1 85 ? -0.228 -27.969 -19.203 1.00 86.88 85 LEU A CA 1
ATOM 622 C C . LEU A 1 85 ? -1.396 -28.581 -18.414 1.00 86.88 85 LEU A C 1
ATOM 624 O O . LEU A 1 85 ? -1.496 -28.352 -17.214 1.00 86.88 85 LEU A O 1
ATOM 628 N N . GLN A 1 86 ? -2.237 -29.402 -19.048 1.00 85.75 86 GLN A N 1
ATOM 629 C CA . GLN A 1 86 ? -3.337 -30.096 -18.364 1.00 85.75 86 GLN A CA 1
ATOM 630 C C . GLN A 1 86 ? -2.832 -31.013 -17.239 1.00 85.75 86 GLN A C 1
ATOM 632 O O . GLN A 1 86 ? -3.389 -31.011 -16.143 1.00 85.75 86 GLN A O 1
ATOM 637 N N . GLU A 1 87 ? -1.738 -31.742 -17.475 1.00 85.25 87 GLU A N 1
ATOM 638 C CA . GLU A 1 87 ? -1.090 -32.568 -16.450 1.00 85.25 87 GLU A CA 1
ATOM 639 C C . GLU A 1 87 ? -0.556 -31.718 -15.286 1.00 85.25 87 GLU A C 1
ATOM 641 O O . GLU A 1 87 ? -0.808 -32.042 -14.123 1.00 85.25 87 GLU A O 1
ATOM 646 N N . MET A 1 88 ? 0.110 -30.593 -15.576 1.00 83.62 88 MET A N 1
ATOM 647 C CA . MET A 1 88 ? 0.567 -29.643 -14.554 1.00 83.62 88 MET A CA 1
ATOM 648 C C . MET A 1 88 ? -0.598 -29.115 -13.708 1.00 83.62 88 MET A C 1
ATOM 650 O O . MET A 1 88 ? -0.464 -29.004 -12.490 1.00 83.62 88 MET A O 1
ATOM 654 N N . MET A 1 89 ? -1.731 -28.797 -14.336 1.00 79.75 89 MET A N 1
ATOM 655 C CA . MET A 1 89 ? -2.903 -28.262 -13.640 1.00 79.75 89 MET A CA 1
ATOM 656 C C . MET A 1 89 ? -3.617 -29.319 -12.792 1.00 79.75 89 MET A C 1
ATOM 658 O O . MET A 1 89 ? -4.208 -28.972 -11.773 1.00 79.75 89 MET A O 1
ATOM 662 N N . SER A 1 90 ? -3.520 -30.599 -13.166 1.00 77.50 90 SER A N 1
ATOM 663 C CA . SER A 1 90 ? -4.108 -31.715 -12.415 1.00 77.50 90 SER A CA 1
ATOM 664 C C . SER A 1 90 ? -3.319 -32.137 -11.167 1.00 77.50 90 SER A C 1
ATOM 666 O O . SER A 1 90 ? -3.878 -32.801 -10.295 1.00 77.50 90 SER A O 1
ATOM 668 N N . ASN A 1 91 ? -2.041 -31.756 -11.062 1.00 71.06 91 ASN A N 1
ATOM 669 C CA . ASN A 1 91 ? -1.193 -32.102 -9.922 1.00 71.06 91 ASN A CA 1
ATOM 670 C C . ASN A 1 91 ? -1.295 -31.056 -8.800 1.00 71.06 91 ASN A C 1
ATOM 672 O O . ASN A 1 91 ? -1.081 -29.859 -9.019 1.00 71.06 91 ASN A O 1
ATOM 676 N N . ASP A 1 92 ? -1.567 -31.532 -7.581 1.00 54.25 92 ASP A N 1
ATOM 677 C CA . ASP A 1 92 ? -1.570 -30.713 -6.369 1.00 54.25 92 ASP A CA 1
ATOM 678 C C . ASP A 1 92 ? -0.162 -30.182 -6.037 1.00 54.25 92 ASP A C 1
ATOM 680 O O . ASP A 1 92 ? 0.859 -30.770 -6.397 1.00 54.25 92 ASP A O 1
ATOM 684 N N . LYS A 1 93 ? -0.149 -29.026 -5.368 1.00 54.59 93 LYS A N 1
ATOM 685 C CA . LYS A 1 93 ? 0.887 -27.975 -5.249 1.00 54.59 93 LYS A CA 1
ATOM 686 C C . LYS A 1 93 ? 2.379 -28.357 -5.084 1.00 54.59 93 LYS A C 1
ATOM 688 O O . LYS A 1 93 ? 3.219 -27.475 -5.246 1.00 54.59 93 LYS A O 1
ATOM 693 N N . GLU A 1 94 ? 2.761 -29.608 -4.835 1.00 43.50 94 GLU A N 1
ATOM 694 C CA . GLU A 1 94 ? 4.130 -29.984 -4.432 1.00 43.50 94 GLU A CA 1
ATOM 695 C C . GLU A 1 94 ? 5.157 -30.141 -5.574 1.00 43.50 94 GLU A C 1
ATOM 697 O O . GLU A 1 94 ? 6.356 -30.055 -5.318 1.00 43.50 94 GLU A O 1
ATOM 702 N N . LEU A 1 95 ? 4.749 -30.288 -6.845 1.00 44.62 95 LEU A N 1
ATOM 703 C CA . LEU A 1 95 ? 5.700 -30.347 -7.979 1.00 44.62 95 LEU A CA 1
ATOM 704 C C . LEU A 1 95 ? 5.904 -29.019 -8.725 1.00 44.62 95 LEU A C 1
ATOM 706 O O . LEU A 1 95 ? 6.762 -28.938 -9.610 1.00 44.62 95 LEU A O 1
ATOM 710 N N . ARG A 1 96 ? 5.155 -27.963 -8.380 1.00 48.75 96 ARG A N 1
ATOM 711 C CA . ARG A 1 96 ? 5.199 -26.681 -9.110 1.00 48.75 96 ARG A CA 1
ATOM 712 C C . ARG A 1 96 ? 6.555 -25.970 -9.000 1.00 48.75 96 ARG A C 1
ATOM 714 O O . ARG A 1 96 ? 6.920 -25.242 -9.916 1.00 48.75 96 ARG A O 1
ATOM 721 N N . GLY A 1 97 ? 7.330 -26.250 -7.948 1.00 40.91 97 GLY A N 1
ATOM 722 C CA . GLY A 1 97 ? 8.694 -25.733 -7.763 1.00 40.91 97 GLY A CA 1
ATOM 723 C C . GLY A 1 97 ? 9.814 -26.579 -8.388 1.00 40.91 97 GLY A C 1
ATOM 724 O O . GLY A 1 97 ? 10.942 -26.109 -8.483 1.00 40.91 97 GLY A O 1
ATOM 725 N N . ALA A 1 98 ? 9.531 -27.808 -8.835 1.00 33.09 98 ALA A N 1
ATOM 726 C CA . ALA A 1 98 ? 10.553 -28.751 -9.312 1.00 33.09 98 ALA A CA 1
ATOM 727 C C . ALA A 1 98 ? 10.422 -29.121 -10.807 1.00 33.09 98 ALA A C 1
ATOM 729 O O . ALA A 1 98 ? 11.234 -29.889 -11.321 1.00 33.09 98 ALA A O 1
ATOM 730 N N . GLY A 1 99 ? 9.423 -28.578 -11.518 1.00 39.28 99 GLY A N 1
ATOM 731 C CA . GLY A 1 99 ? 9.075 -28.981 -12.889 1.00 39.28 99 GLY A CA 1
ATOM 732 C C . GLY A 1 99 ? 9.344 -27.982 -14.029 1.00 39.28 99 GLY A C 1
ATOM 733 O O . GLY A 1 99 ? 9.215 -28.380 -15.186 1.00 39.28 99 GLY A O 1
ATOM 734 N N . SER A 1 100 ? 9.709 -26.716 -13.775 1.00 44.09 100 SER A N 1
ATOM 735 C CA . SER A 1 100 ? 9.807 -25.688 -14.840 1.00 44.09 100 SER A CA 1
ATOM 736 C C . SER A 1 100 ? 11.219 -25.175 -15.159 1.00 44.09 100 SER A C 1
ATOM 738 O O . SER A 1 100 ? 11.367 -24.356 -16.060 1.00 44.09 100 SER A O 1
ATOM 740 N N . GLY A 1 101 ? 12.280 -25.699 -14.535 1.00 44.00 101 GLY A N 1
ATOM 741 C CA . GLY A 1 101 ? 13.678 -25.310 -14.809 1.00 44.00 101 GLY A CA 1
ATOM 742 C C . GLY A 1 101 ? 14.253 -25.820 -16.142 1.00 44.00 101 GLY A C 1
ATOM 743 O O . GLY A 1 101 ? 15.427 -26.172 -16.231 1.00 44.00 101 GLY A O 1
ATOM 744 N N . GLY A 1 102 ? 13.429 -25.962 -17.177 1.00 45.38 102 GLY A N 1
ATOM 745 C CA . GLY A 1 102 ? 13.794 -26.661 -18.401 1.00 45.38 102 GLY A CA 1
ATOM 746 C C . GLY A 1 102 ? 14.370 -25.759 -19.484 1.00 45.38 102 GLY A C 1
ATOM 747 O O . GLY A 1 102 ? 13.706 -25.647 -20.500 1.00 45.38 102 GLY A O 1
ATOM 748 N N . GLY A 1 103 ? 15.575 -25.206 -19.304 1.00 63.88 103 GLY A N 1
ATOM 749 C CA . GLY A 1 103 ? 16.457 -24.676 -20.367 1.00 63.88 103 GLY A CA 1
ATOM 750 C C . GLY A 1 103 ? 15.873 -23.671 -21.384 1.00 63.88 103 GLY A C 1
ATOM 751 O O . GLY A 1 103 ? 14.705 -23.302 -21.359 1.00 63.88 103 GLY A O 1
ATOM 752 N N . HIS A 1 104 ? 16.707 -23.222 -22.328 1.00 73.94 104 HIS A N 1
ATOM 753 C CA . HIS A 1 104 ? 16.281 -22.418 -23.483 1.00 73.94 104 HIS A CA 1
ATOM 754 C C . HIS A 1 104 ? 15.570 -23.304 -24.524 1.00 73.94 104 HIS A C 1
ATOM 756 O O . HIS A 1 104 ? 16.175 -23.738 -25.507 1.00 73.94 104 HIS A O 1
ATOM 762 N N . LYS A 1 105 ? 14.291 -23.622 -24.296 1.00 86.69 105 LYS A N 1
ATOM 763 C CA . LYS A 1 105 ? 13.454 -24.434 -25.194 1.00 86.69 105 LYS A CA 1
ATOM 764 C C . LYS A 1 105 ? 12.951 -23.605 -26.365 1.00 86.69 105 LYS A C 1
ATOM 766 O O . LYS A 1 105 ? 12.471 -22.494 -26.178 1.00 86.69 105 LYS A O 1
ATOM 771 N N . THR A 1 106 ? 12.992 -24.172 -27.567 1.00 90.06 106 THR A N 1
ATOM 772 C CA . THR A 1 106 ? 12.413 -23.549 -28.764 1.00 90.06 106 THR A CA 1
ATOM 773 C C . THR A 1 106 ? 10.886 -23.571 -28.729 1.00 90.06 106 THR A C 1
ATOM 775 O O . THR A 1 106 ? 10.276 -24.595 -28.416 1.00 90.06 106 THR A O 1
ATOM 778 N N . LEU A 1 107 ? 10.271 -22.447 -29.093 1.00 92.44 107 LEU A N 1
ATOM 779 C CA . LEU A 1 107 ? 8.824 -22.301 -29.215 1.00 92.44 107 LEU A CA 1
ATOM 780 C C . LEU A 1 107 ? 8.307 -23.020 -30.467 1.00 92.44 107 LEU A C 1
ATOM 782 O O . LEU A 1 107 ? 8.863 -22.853 -31.555 1.00 92.44 107 LEU A O 1
ATOM 786 N N . LEU A 1 108 ? 7.223 -23.784 -30.322 1.00 94.75 108 LEU A N 1
ATOM 787 C CA . LEU A 1 108 ? 6.543 -24.464 -31.424 1.00 94.75 108 LEU A CA 1
ATOM 788 C C . LEU A 1 108 ? 5.103 -23.958 -31.546 1.00 94.75 108 LEU A C 1
ATOM 790 O O . LEU A 1 108 ? 4.464 -23.650 -30.538 1.00 94.75 108 LEU A O 1
ATOM 794 N N . TYR A 1 109 ? 4.572 -23.919 -32.767 1.00 95.44 109 TYR A N 1
ATOM 795 C CA . TYR A 1 109 ? 3.146 -23.674 -32.987 1.00 95.44 109 TYR A CA 1
ATOM 796 C C . TYR A 1 109 ? 2.304 -24.773 -32.313 1.00 95.44 109 TYR A C 1
ATOM 798 O O . TYR A 1 109 ? 2.609 -25.958 -32.447 1.00 95.44 109 TYR A O 1
ATOM 806 N N . GLY A 1 110 ? 1.257 -24.384 -31.586 1.00 92.62 110 GLY A N 1
ATOM 807 C CA . GLY A 1 110 ? 0.423 -25.260 -30.755 1.00 92.62 110 GLY A CA 1
ATOM 808 C C . GLY A 1 110 ? 0.875 -25.370 -29.292 1.00 92.62 110 GLY A C 1
ATOM 809 O O . GLY A 1 110 ? 0.193 -26.006 -28.487 1.00 92.62 110 GLY A O 1
ATOM 810 N N . HIS A 1 111 ? 2.002 -24.759 -28.909 1.00 95.00 111 HIS A N 1
ATOM 811 C CA . HIS A 1 111 ? 2.363 -24.625 -27.496 1.00 95.00 111 HIS A CA 1
ATOM 812 C C . HIS A 1 111 ? 1.500 -23.576 -26.790 1.00 95.00 111 HIS A C 1
ATOM 814 O O . HIS A 1 111 ? 1.151 -22.545 -27.367 1.00 95.00 111 HIS A O 1
ATOM 820 N N . ALA A 1 112 ? 1.219 -23.839 -25.516 1.00 94.69 112 ALA A N 1
ATOM 821 C CA . ALA A 1 112 ? 0.748 -22.859 -24.556 1.00 94.69 112 ALA A CA 1
ATOM 822 C C . ALA A 1 112 ? 1.959 -22.144 -23.941 1.00 94.69 112 ALA A C 1
ATOM 824 O O . ALA A 1 112 ? 2.903 -22.792 -23.484 1.00 94.69 112 ALA A O 1
ATOM 825 N N . VAL A 1 113 ? 1.936 -20.815 -23.943 1.00 94.25 113 VAL A N 1
ATOM 826 C CA . VAL A 1 113 ? 3.010 -19.956 -23.445 1.00 94.25 113 VAL A CA 1
ATOM 827 C C . VAL A 1 113 ? 2.527 -19.063 -22.312 1.00 94.25 113 VAL A C 1
ATOM 829 O O . VAL A 1 113 ? 1.372 -18.634 -22.295 1.00 94.25 113 VAL A O 1
ATOM 832 N N . GLN A 1 114 ? 3.444 -18.764 -21.397 1.00 93.62 114 GLN A N 1
ATOM 833 C CA . GLN A 1 114 ? 3.291 -17.725 -20.385 1.00 93.62 114 GLN A CA 1
ATOM 834 C C . GLN A 1 114 ? 4.175 -16.539 -20.748 1.00 93.62 114 GLN A C 1
ATOM 836 O O . GLN A 1 114 ? 5.384 -16.681 -20.949 1.00 93.62 114 GLN A O 1
ATOM 841 N N . LEU A 1 115 ? 3.553 -15.366 -20.822 1.00 94.56 115 LEU A N 1
ATOM 842 C CA . LEU A 1 115 ? 4.219 -14.104 -21.112 1.00 94.56 115 LEU A CA 1
ATOM 843 C C . LEU A 1 115 ? 4.227 -13.266 -19.838 1.00 94.56 115 LEU A C 1
ATOM 845 O O . LEU A 1 115 ? 3.170 -12.947 -19.299 1.00 94.56 115 LEU A O 1
ATOM 849 N N . LYS A 1 116 ? 5.417 -12.915 -19.358 1.00 94.50 116 LYS A N 1
ATOM 850 C CA . LYS A 1 116 ? 5.621 -12.112 -18.152 1.00 94.50 116 LYS A CA 1
ATOM 851 C C . LYS A 1 116 ? 6.078 -10.716 -18.553 1.00 94.50 116 LYS A C 1
ATOM 853 O O . LYS A 1 116 ? 7.042 -10.571 -19.292 1.00 94.50 116 LYS A O 1
ATOM 858 N N . HIS A 1 117 ? 5.404 -9.671 -18.099 1.00 93.94 117 HIS A N 1
ATOM 859 C CA . HIS A 1 117 ? 5.835 -8.302 -18.356 1.00 93.94 117 HIS A CA 1
ATOM 860 C C . HIS A 1 117 ? 7.158 -8.031 -17.629 1.00 93.94 117 HIS A C 1
ATOM 862 O O . HIS A 1 117 ? 7.230 -8.178 -16.409 1.00 93.94 117 HIS A O 1
ATOM 868 N N . VAL A 1 118 ? 8.201 -7.637 -18.370 1.00 90.25 118 VAL A N 1
ATOM 869 C CA . VAL A 1 118 ? 9.575 -7.515 -17.839 1.00 90.25 118 VAL A CA 1
ATOM 870 C C . VAL A 1 118 ? 9.630 -6.557 -16.659 1.00 90.25 118 VAL A C 1
ATOM 872 O O . VAL A 1 118 ? 10.286 -6.827 -15.661 1.00 90.25 118 VAL A O 1
ATOM 875 N N . GLN A 1 119 ? 8.927 -5.433 -16.761 1.00 86.81 119 GLN A N 1
ATOM 876 C CA . GLN A 1 119 ? 9.106 -4.364 -15.802 1.00 86.81 119 GLN A CA 1
ATOM 877 C C . GLN A 1 119 ? 8.242 -4.561 -14.541 1.00 86.81 119 GLN A C 1
ATOM 879 O O . GLN A 1 119 ? 8.697 -4.252 -13.443 1.00 86.81 119 GLN A O 1
ATOM 884 N N . SER A 1 120 ? 6.983 -5.015 -14.657 1.00 87.94 120 SER A N 1
ATOM 885 C CA . SER A 1 120 ? 6.109 -5.255 -13.485 1.00 87.94 120 SER A CA 1
ATOM 886 C C . SER A 1 120 ? 6.220 -6.662 -12.904 1.00 87.94 120 SER A C 1
ATOM 888 O O . SER A 1 120 ? 5.663 -6.898 -11.843 1.00 87.94 120 SER A O 1
ATOM 890 N N . GLU A 1 121 ? 6.893 -7.583 -13.595 1.00 90.19 121 GLU A N 1
ATOM 891 C CA . GLU A 1 121 ? 7.017 -8.997 -13.219 1.00 90.19 121 GLU A CA 1
ATOM 892 C C . GLU A 1 121 ? 5.680 -9.751 -13.098 1.00 90.19 121 GLU A C 1
ATOM 894 O O . GLU A 1 121 ? 5.625 -10.846 -12.546 1.00 90.19 121 GLU A O 1
ATOM 899 N N . MET A 1 122 ? 4.612 -9.200 -13.673 1.00 93.50 122 MET A N 1
ATOM 900 C CA . MET A 1 122 ? 3.274 -9.794 -13.699 1.00 93.50 122 MET A CA 1
ATOM 901 C C . MET A 1 122 ? 3.039 -10.556 -15.007 1.00 93.50 122 MET A C 1
ATOM 903 O O . MET A 1 122 ? 3.614 -10.218 -16.042 1.00 93.50 122 MET A O 1
ATOM 907 N N . TYR A 1 123 ? 2.162 -11.553 -14.991 1.00 95.06 123 TYR A N 1
ATOM 908 C CA . TYR A 1 123 ? 1.826 -12.371 -16.156 1.00 95.06 123 TYR A CA 1
ATOM 909 C C . TYR A 1 123 ? 0.679 -11.762 -16.959 1.00 95.06 123 TYR A C 1
ATOM 911 O O . TYR A 1 123 ? -0.320 -11.332 -16.386 1.00 95.06 123 TYR A O 1
ATOM 919 N N . LEU A 1 124 ? 0.804 -11.760 -18.287 1.00 95.44 124 LEU A N 1
ATOM 920 C CA . LEU A 1 124 ? -0.262 -11.373 -19.208 1.00 95.44 124 LEU A CA 1
ATOM 921 C C . LEU A 1 124 ? -1.420 -12.373 -19.105 1.00 95.44 124 LEU A C 1
ATOM 923 O O . LEU A 1 124 ? -1.259 -13.553 -19.421 1.00 95.44 124 LEU A O 1
ATOM 927 N N . ALA A 1 125 ? -2.594 -11.895 -18.712 1.00 94.88 125 ALA A N 1
ATOM 928 C CA . ALA A 1 125 ? -3.749 -12.721 -18.408 1.00 94.88 125 ALA A CA 1
ATOM 929 C C . ALA A 1 125 ? -5.041 -12.185 -19.032 1.00 94.88 125 ALA A C 1
ATOM 931 O O . ALA A 1 125 ? -5.220 -10.984 -19.250 1.00 94.88 125 ALA A O 1
ATOM 932 N N . CYS A 1 126 ? -5.965 -13.108 -19.290 1.00 93.88 126 CYS A N 1
ATOM 933 C CA . CYS A 1 126 ? -7.354 -12.777 -19.574 1.00 93.88 126 CYS A CA 1
ATOM 934 C C . CYS A 1 126 ? -8.078 -12.507 -18.248 1.00 93.88 126 CYS A C 1
ATOM 936 O O . CYS A 1 126 ? -8.181 -13.397 -17.403 1.00 93.88 126 CYS A O 1
ATOM 938 N N . LEU A 1 127 ? -8.559 -11.281 -18.056 1.00 91.62 127 LEU A N 1
ATOM 939 C CA . LEU A 1 127 ? -9.266 -10.864 -16.848 1.00 91.62 127 LEU A CA 1
ATOM 940 C C . LEU A 1 127 ? -10.734 -11.315 -16.898 1.00 91.62 127 LEU A C 1
ATOM 942 O O . LEU A 1 127 ? -11.284 -11.595 -17.960 1.00 91.62 127 LEU A O 1
ATOM 946 N N . SER A 1 128 ? -11.390 -11.366 -15.739 1.00 86.50 128 SER A N 1
ATOM 947 C CA . SER A 1 128 ? -12.828 -11.656 -15.636 1.00 86.50 128 SER A CA 1
ATOM 948 C C . SER A 1 128 ? -13.718 -10.435 -15.905 1.00 86.50 128 SER A C 1
ATOM 950 O O . SER A 1 128 ? -14.933 -10.583 -16.044 1.00 86.50 128 SER A O 1
ATOM 952 N N . SER A 1 129 ? -13.134 -9.236 -15.975 1.00 85.56 129 SER A N 1
ATOM 953 C CA . SER A 1 129 ? -13.836 -7.985 -16.259 1.00 85.56 129 SER A CA 1
ATOM 954 C C . SER A 1 129 ? -14.133 -7.811 -17.755 1.00 85.56 129 SER A C 1
ATOM 956 O O . SER A 1 129 ? -13.536 -8.461 -18.617 1.00 85.56 129 SER A O 1
ATOM 958 N N . CYS A 1 130 ? -15.084 -6.926 -18.062 1.00 84.00 130 CYS A N 1
ATOM 959 C CA . CYS A 1 130 ? -15.420 -6.530 -19.427 1.00 84.00 130 CYS A CA 1
ATOM 960 C C . CYS A 1 130 ? -15.669 -5.017 -19.492 1.00 84.00 130 CYS A C 1
ATOM 962 O O . CYS A 1 130 ? -16.730 -4.533 -19.094 1.00 84.00 130 CYS A O 1
ATOM 964 N N . SER A 1 131 ? -14.706 -4.283 -20.044 1.00 79.00 131 SER A N 1
ATOM 965 C CA . SER A 1 131 ? -14.759 -2.831 -20.263 1.00 79.00 131 SER A CA 1
ATOM 966 C C . SER A 1 131 ? -15.261 -2.440 -21.661 1.00 79.00 131 SER A C 1
ATOM 968 O O . SER A 1 131 ? -15.584 -1.278 -21.924 1.00 79.00 131 SER A O 1
ATOM 970 N N . SER A 1 132 ? -15.325 -3.405 -22.582 1.00 79.25 132 SER A N 1
ATOM 971 C CA . SER A 1 132 ? -15.675 -3.175 -23.983 1.00 79.25 132 SER A CA 1
ATOM 972 C C . SER A 1 132 ? -17.194 -3.143 -24.225 1.00 79.25 132 SER A C 1
ATOM 974 O O . SER A 1 132 ? -17.980 -3.675 -23.445 1.00 79.25 132 SER A O 1
ATOM 976 N N . ASN A 1 133 ? -17.622 -2.564 -25.356 1.00 75.69 133 ASN A N 1
ATOM 977 C CA . ASN A 1 133 ? -19.027 -2.636 -25.793 1.00 75.69 133 ASN A CA 1
ATOM 978 C C . ASN A 1 133 ? -19.450 -4.064 -26.189 1.00 75.69 133 ASN A C 1
ATOM 980 O O . ASN A 1 133 ? -20.646 -4.365 -26.225 1.00 75.69 133 ASN A O 1
ATOM 984 N N . ASP A 1 134 ? -18.485 -4.925 -26.518 1.00 82.25 134 ASP A N 1
ATOM 985 C CA . ASP A 1 134 ? -18.725 -6.337 -26.774 1.00 82.25 134 ASP A CA 1
ATOM 986 C C . ASP A 1 134 ? -18.852 -7.074 -25.436 1.00 82.25 134 ASP A C 1
ATOM 988 O O . ASP A 1 134 ? -17.870 -7.317 -24.739 1.00 82.25 134 ASP A O 1
ATOM 992 N N . LYS A 1 135 ? -20.088 -7.440 -25.083 1.00 83.38 135 LYS A N 1
ATOM 993 C CA . LYS A 1 135 ? -20.412 -8.163 -23.842 1.00 83.38 135 LYS A CA 1
ATOM 994 C C . LYS A 1 135 ? -19.840 -9.582 -23.801 1.00 83.38 135 LYS A C 1
ATOM 996 O O . LYS A 1 135 ? -19.851 -10.209 -22.746 1.00 83.38 135 LYS A O 1
ATOM 1001 N N . LEU A 1 136 ? -19.421 -10.109 -24.951 1.00 87.62 136 LEU A N 1
ATOM 1002 C CA . LEU A 1 136 ? -18.762 -11.403 -25.081 1.00 87.62 136 LEU A CA 1
ATOM 1003 C C . LEU A 1 136 ? -17.246 -11.251 -25.201 1.00 87.62 136 LEU A C 1
ATOM 1005 O O . LEU A 1 136 ? -16.582 -12.221 -25.555 1.00 87.62 136 LEU A O 1
ATOM 1009 N N . ALA A 1 137 ? -16.697 -10.070 -24.928 1.00 89.88 137 ALA A N 1
ATOM 1010 C CA . ALA A 1 137 ? -15.270 -9.888 -24.765 1.00 89.88 137 ALA A CA 1
ATOM 1011 C C . ALA A 1 137 ? -14.882 -9.951 -23.286 1.00 89.88 137 ALA A C 1
ATOM 1013 O O . ALA A 1 137 ? -15.695 -9.714 -22.395 1.00 89.88 137 ALA A O 1
ATOM 1014 N N . PHE A 1 138 ? -13.629 -10.307 -23.038 1.00 93.06 138 PHE A N 1
ATOM 1015 C CA . PHE A 1 138 ? -12.994 -10.135 -21.737 1.00 93.06 138 PHE A CA 1
ATOM 1016 C C . PHE A 1 138 ? -11.862 -9.128 -21.865 1.00 93.06 138 PHE A C 1
ATOM 1018 O O . PHE A 1 138 ? -11.255 -8.991 -22.930 1.00 93.06 138 PHE A O 1
ATOM 1025 N N . ASP A 1 139 ? -11.571 -8.434 -20.780 1.00 92.19 139 ASP A N 1
ATOM 1026 C CA . ASP A 1 139 ? -10.431 -7.538 -20.727 1.00 92.19 139 ASP A CA 1
ATOM 1027 C C . ASP A 1 139 ? -9.116 -8.323 -20.695 1.00 92.19 139 ASP A C 1
ATOM 1029 O O . ASP A 1 139 ? -9.029 -9.413 -20.125 1.00 92.19 139 ASP A O 1
ATOM 1033 N N . VAL A 1 140 ? -8.074 -7.761 -21.302 1.00 94.12 140 VAL A N 1
ATOM 1034 C CA . VAL A 1 140 ? -6.718 -8.313 -21.229 1.00 94.12 140 VAL A CA 1
ATOM 1035 C C . VAL A 1 140 ? -5.859 -7.386 -20.391 1.00 94.12 140 VAL A C 1
ATOM 1037 O O . VAL A 1 140 ? -5.869 -6.166 -20.565 1.00 94.12 140 VAL A O 1
ATOM 1040 N N . GLY A 1 141 ? -5.113 -7.978 -19.469 1.00 93.56 141 GLY A N 1
ATOM 1041 C CA . GLY A 1 141 ? -4.301 -7.249 -18.514 1.00 93.56 141 GLY A CA 1
ATOM 1042 C C . GLY A 1 141 ? -3.167 -8.092 -17.963 1.00 93.56 141 GLY A C 1
ATOM 1043 O O . GLY A 1 141 ? -2.799 -9.114 -18.538 1.00 93.56 141 GLY A O 1
ATOM 1044 N N . VAL A 1 142 ? -2.610 -7.665 -16.838 1.00 93.31 142 VAL A N 1
ATOM 1045 C CA . VAL A 1 142 ? -1.567 -8.393 -16.117 1.00 93.31 142 VAL A CA 1
ATOM 1046 C C . VAL A 1 142 ? -2.008 -8.756 -14.704 1.00 93.31 142 VAL A C 1
ATOM 1048 O O . VAL A 1 142 ? -2.764 -8.017 -14.077 1.00 93.31 142 VAL A O 1
ATOM 1051 N N . GLN A 1 143 ? -1.541 -9.897 -14.200 1.00 90.12 143 GLN A N 1
ATOM 1052 C CA . GLN A 1 143 ? -1.807 -10.384 -12.844 1.00 90.12 143 GLN A CA 1
ATOM 1053 C C . GLN A 1 143 ? -0.532 -10.950 -12.209 1.00 90.12 143 GLN A C 1
ATOM 1055 O O . GLN A 1 143 ? 0.322 -11.505 -12.897 1.00 90.12 143 GLN A O 1
ATOM 1060 N N . GLU A 1 144 ? -0.392 -10.809 -10.892 1.00 85.75 144 GLU A N 1
ATOM 1061 C CA . GLU A 1 144 ? 0.761 -11.336 -10.142 1.00 85.75 144 GLU A CA 1
ATOM 1062 C C . GLU A 1 144 ? 0.706 -12.863 -10.017 1.00 85.75 144 GLU A C 1
ATOM 1064 O O . GLU A 1 144 ? 1.726 -13.543 -10.137 1.00 85.75 144 GLU A O 1
ATOM 1069 N N . ASN A 1 145 ? -0.501 -13.412 -9.862 1.00 80.44 145 ASN A N 1
ATOM 1070 C CA . ASN A 1 145 ? -0.707 -14.845 -9.725 1.00 80.44 145 ASN A CA 1
ATOM 1071 C C . ASN A 1 145 ? -0.485 -15.561 -11.061 1.00 80.44 145 ASN A C 1
ATOM 1073 O O . ASN A 1 145 ? -1.143 -15.281 -12.062 1.00 80.44 145 ASN A O 1
ATOM 1077 N N . ASN A 1 146 ? 0.398 -16.558 -11.050 1.00 77.19 146 ASN A N 1
ATOM 1078 C CA . ASN A 1 146 ? 0.565 -17.506 -12.153 1.00 77.19 146 ASN A CA 1
ATOM 1079 C C . ASN A 1 146 ? -0.343 -18.742 -12.016 1.00 77.19 146 ASN A C 1
ATOM 1081 O O . ASN A 1 146 ? -0.207 -19.697 -12.784 1.00 77.19 146 ASN A O 1
ATOM 1085 N N . GLU A 1 147 ? -1.241 -18.747 -11.026 1.00 70.31 147 GLU A N 1
ATOM 1086 C CA . GLU A 1 147 ? -2.126 -19.869 -10.742 1.00 70.31 147 GLU A CA 1
ATOM 1087 C C . GLU A 1 147 ? -3.323 -19.892 -11.703 1.00 70.31 147 GLU A C 1
ATOM 1089 O O . GLU A 1 147 ? -4.094 -18.940 -11.796 1.00 70.31 147 GLU A O 1
ATOM 1094 N N . GLY A 1 148 ? -3.501 -21.023 -12.388 1.00 77.94 148 GLY A N 1
ATOM 1095 C CA . GLY A 1 148 ? -4.649 -21.280 -13.257 1.00 77.94 148 GLY A CA 1
ATOM 1096 C C . GLY A 1 148 ? -4.369 -21.070 -14.744 1.00 77.94 148 GLY A C 1
ATOM 1097 O O . GLY A 1 148 ? -3.231 -20.920 -15.181 1.00 77.94 148 GLY A O 1
ATOM 1098 N N . GLU A 1 149 ? -5.437 -21.108 -15.539 1.00 86.75 149 GLU A N 1
ATOM 1099 C CA . GLU A 1 149 ? -5.379 -21.106 -17.009 1.00 86.75 149 GLU A CA 1
ATOM 1100 C C . GLU A 1 149 ? -5.411 -19.694 -17.618 1.00 86.75 149 GLU A C 1
ATOM 1102 O O . GLU A 1 149 ? -5.145 -19.518 -18.807 1.00 86.75 149 GLU A O 1
ATOM 1107 N N . ALA A 1 150 ? -5.730 -18.672 -16.817 1.00 90.38 150 ALA A N 1
ATOM 1108 C CA . ALA A 1 150 ? -5.970 -17.308 -17.294 1.00 90.38 150 ALA A CA 1
ATOM 1109 C C . ALA A 1 150 ? -4.722 -16.633 -17.888 1.00 90.38 150 ALA A C 1
ATOM 1111 O O . ALA A 1 150 ? -4.851 -15.790 -18.776 1.00 90.38 150 ALA A O 1
ATOM 1112 N N . CYS A 1 151 ? -3.528 -17.016 -17.425 1.00 93.12 151 CYS A N 1
ATOM 1113 C CA . CYS A 1 151 ? -2.232 -16.491 -17.867 1.00 93.12 151 CYS A CA 1
ATOM 1114 C C . CYS A 1 151 ? -1.589 -17.288 -19.018 1.00 93.12 151 CYS A C 1
ATOM 1116 O O . CYS A 1 151 ? -0.456 -17.002 -19.411 1.00 93.12 151 CYS A O 1
ATOM 1118 N N . TRP A 1 152 ? -2.291 -18.290 -19.556 1.00 94.81 152 TRP A N 1
ATOM 1119 C CA . TRP A 1 152 ? -1.792 -19.141 -20.633 1.00 94.81 152 TRP A CA 1
ATOM 1120 C C . TRP A 1 152 ? -2.415 -18.781 -21.979 1.00 94.81 152 TRP A C 1
ATOM 1122 O O . TRP A 1 152 ? -3.636 -18.666 -22.123 1.00 94.81 152 TRP A O 1
ATOM 1132 N N . TRP A 1 153 ? -1.553 -18.677 -22.990 1.00 96.06 153 TRP A N 1
ATOM 1133 C CA . TRP A 1 153 ? -1.928 -18.352 -24.364 1.00 96.06 153 TRP A CA 1
ATOM 1134 C C . TRP A 1 153 ? -1.378 -19.402 -25.320 1.00 96.06 153 TRP A C 1
ATOM 1136 O O . TRP A 1 153 ? -0.189 -19.699 -25.302 1.00 96.06 153 TRP A O 1
ATOM 1146 N N . THR A 1 154 ? -2.217 -19.970 -26.175 1.00 96.31 154 THR A N 1
ATOM 1147 C CA . THR A 1 154 ? -1.779 -20.897 -27.226 1.00 96.31 154 THR A CA 1
ATOM 1148 C C . THR A 1 154 ? -1.393 -20.134 -28.486 1.00 96.31 154 THR A C 1
ATOM 1150 O O . THR A 1 154 ? -2.088 -19.202 -28.895 1.00 96.31 154 THR A O 1
ATOM 1153 N N . ILE A 1 155 ? -0.257 -20.503 -29.084 1.00 95.62 155 ILE A N 1
ATOM 1154 C CA . ILE A 1 155 ? 0.280 -19.849 -30.285 1.00 95.62 155 ILE A CA 1
ATOM 1155 C C . ILE A 1 155 ? -0.125 -20.635 -31.527 1.00 95.62 155 ILE A C 1
ATOM 1157 O O . ILE A 1 155 ? 0.331 -21.760 -31.726 1.00 95.62 155 ILE A O 1
ATOM 1161 N N . HIS A 1 156 ? -0.897 -20.012 -32.412 1.00 95.06 156 HIS A N 1
ATOM 1162 C CA . HIS A 1 156 ? -1.317 -20.598 -33.682 1.00 95.06 156 HIS A CA 1
ATOM 1163 C C . HIS A 1 156 ? -0.732 -19.841 -34.883 1.00 95.06 156 HIS A C 1
ATOM 1165 O O . HIS A 1 156 ? -0.529 -18.623 -34.816 1.00 95.06 156 HIS A O 1
ATOM 1171 N N . PRO A 1 157 ? -0.457 -20.538 -36.000 1.00 94.06 157 PRO A N 1
ATOM 1172 C CA . PRO A 1 157 ? 0.041 -19.899 -37.208 1.00 94.06 157 PRO A CA 1
ATOM 1173 C C . PRO A 1 157 ? -1.059 -19.063 -37.873 1.00 94.06 157 PRO A C 1
ATOM 1175 O O . PRO A 1 157 ? -2.182 -19.529 -38.058 1.00 94.06 157 PRO A O 1
ATOM 1178 N N . ALA A 1 158 ? -0.727 -17.839 -38.290 1.00 90.44 158 ALA A N 1
ATOM 1179 C CA . ALA A 1 158 ? -1.667 -16.956 -38.985 1.00 90.44 158 ALA A CA 1
ATOM 1180 C C . ALA A 1 158 ? -2.042 -17.439 -40.398 1.00 90.44 158 ALA A C 1
ATOM 1182 O O . ALA A 1 158 ? -3.097 -17.091 -40.930 1.00 90.44 158 ALA A O 1
ATOM 1183 N N . SER A 1 159 ? -1.167 -18.218 -41.039 1.00 84.69 159 SER A N 1
ATOM 1184 C CA . SER A 1 159 ? -1.347 -18.684 -42.414 1.00 84.69 159 SER A CA 1
ATOM 1185 C C . SER A 1 159 ? -1.054 -20.175 -42.550 1.00 84.69 159 SER A C 1
ATOM 1187 O O . SER A 1 159 ? -0.290 -20.749 -41.779 1.00 84.69 159 SER A O 1
ATOM 1189 N N . LYS A 1 160 ? -1.587 -20.794 -43.609 1.00 85.44 160 LYS A N 1
ATOM 1190 C CA . LYS A 1 160 ? -1.340 -22.208 -43.949 1.00 85.44 160 LYS A CA 1
ATOM 1191 C C . LYS A 1 160 ? 0.099 -22.506 -44.406 1.00 85.44 160 LYS A C 1
ATOM 1193 O O . LYS A 1 160 ? 0.375 -23.625 -44.822 1.00 85.44 160 LYS A O 1
ATOM 1198 N N . GLN A 1 161 ? 0.999 -21.517 -44.397 1.00 84.25 161 GLN A N 1
ATOM 1199 C CA . GLN A 1 161 ? 2.422 -21.715 -44.704 1.00 84.25 161 GLN A CA 1
ATOM 1200 C C . GLN A 1 161 ? 3.204 -22.350 -43.546 1.00 84.25 161 GLN A C 1
ATOM 1202 O O . GLN A 1 161 ? 4.359 -22.731 -43.737 1.00 84.25 161 GLN A O 1
ATOM 1207 N N . ARG A 1 162 ? 2.609 -22.393 -42.352 1.00 89.31 162 ARG A N 1
ATOM 1208 C CA . ARG A 1 162 ? 3.157 -23.014 -41.148 1.00 89.31 162 ARG A CA 1
ATOM 1209 C C . ARG A 1 162 ? 2.145 -24.008 -40.595 1.00 89.31 162 ARG A C 1
ATOM 1211 O O . ARG A 1 162 ? 0.937 -23.809 -40.743 1.00 89.31 162 ARG A O 1
ATOM 1218 N N . SER A 1 163 ? 2.651 -25.041 -39.938 1.00 90.81 163 SER A N 1
ATOM 1219 C CA . SER A 1 163 ? 1.858 -26.110 -39.325 1.00 90.81 163 SER A CA 1
ATOM 1220 C C . SER A 1 163 ? 2.129 -26.197 -37.822 1.00 90.81 163 SER A C 1
ATOM 1222 O O . SER A 1 163 ? 3.185 -25.780 -37.345 1.00 90.81 163 SER A O 1
ATOM 1224 N N . GLU A 1 164 ? 1.191 -26.766 -37.064 1.00 91.19 164 GLU A N 1
ATOM 1225 C CA . GLU A 1 164 ? 1.421 -27.085 -35.650 1.00 91.19 164 GLU A CA 1
ATOM 1226 C C . GLU A 1 164 ? 2.632 -28.019 -35.488 1.00 91.19 164 GLU A C 1
ATOM 1228 O O . GLU A 1 164 ? 2.850 -28.928 -36.289 1.00 91.19 164 GLU A O 1
ATOM 1233 N N . GLY A 1 165 ? 3.444 -27.773 -34.460 1.00 89.81 165 GLY A N 1
ATOM 1234 C CA . GLY A 1 165 ? 4.710 -28.465 -34.217 1.00 89.81 165 GLY A CA 1
ATOM 1235 C C . GLY A 1 165 ? 5.927 -27.872 -34.941 1.00 89.81 165 GLY A C 1
ATOM 1236 O O . GLY A 1 165 ? 7.052 -28.249 -34.615 1.00 89.81 165 GLY A O 1
ATOM 1237 N N . GLU A 1 166 ? 5.755 -26.931 -35.876 1.00 93.44 166 GLU A N 1
ATOM 1238 C CA . GLU A 1 166 ? 6.882 -26.198 -36.472 1.00 93.44 166 GLU A CA 1
ATOM 1239 C C . GLU A 1 166 ? 7.444 -25.133 -35.513 1.00 93.44 166 GLU A C 1
ATOM 1241 O O . GLU A 1 166 ? 6.717 -24.570 -34.693 1.00 93.44 166 GLU A O 1
ATOM 1246 N N . LYS A 1 167 ? 8.747 -24.832 -35.632 1.00 93.12 167 LYS A N 1
ATOM 1247 C CA . LYS A 1 167 ? 9.425 -23.791 -34.838 1.00 93.12 167 LYS A CA 1
ATOM 1248 C C . LYS A 1 167 ? 8.916 -22.395 -35.209 1.00 93.12 167 LYS A C 1
ATOM 1250 O O . LYS A 1 167 ? 8.900 -22.045 -36.391 1.00 93.12 167 LYS A O 1
ATOM 1255 N N . VAL A 1 168 ? 8.594 -21.578 -34.208 1.00 92.25 168 VAL A N 1
ATOM 1256 C CA . VAL A 1 168 ? 8.182 -20.178 -34.404 1.00 92.25 168 VAL A CA 1
ATOM 1257 C C . VAL A 1 168 ? 9.413 -19.317 -34.699 1.00 92.25 168 VAL A C 1
ATOM 1259 O O . VAL A 1 168 ? 10.372 -19.307 -33.919 1.00 92.25 168 VAL A O 1
ATOM 1262 N N . ARG A 1 169 ? 9.414 -18.606 -35.833 1.00 89.44 169 ARG A N 1
ATOM 1263 C CA . ARG A 1 169 ? 10.529 -17.731 -36.230 1.00 89.44 169 ARG A CA 1
ATOM 1264 C C . ARG A 1 169 ? 10.330 -16.310 -35.718 1.00 89.44 169 ARG A C 1
ATOM 1266 O O . ARG A 1 169 ? 9.203 -15.845 -35.562 1.00 89.44 169 ARG A O 1
ATOM 1273 N N . VAL A 1 170 ? 11.434 -15.597 -35.506 1.00 86.69 170 VAL A N 1
ATOM 1274 C CA . VAL A 1 170 ? 11.387 -14.167 -35.170 1.00 86.69 170 VAL A CA 1
ATOM 1275 C C . VAL A 1 170 ? 10.738 -13.392 -36.322 1.00 86.69 170 VAL A C 1
ATOM 1277 O O . VAL A 1 170 ? 11.188 -13.470 -37.465 1.00 86.69 170 VAL A O 1
ATOM 1280 N N . GLY A 1 171 ? 9.703 -12.607 -36.019 1.00 84.88 171 GLY A N 1
ATOM 1281 C CA . GLY A 1 171 ? 8.954 -11.825 -37.000 1.00 84.88 171 GLY A CA 1
ATOM 1282 C C . GLY A 1 171 ? 7.880 -12.594 -37.772 1.00 84.88 171 GLY A C 1
ATOM 1283 O O . GLY A 1 171 ? 7.322 -12.010 -38.699 1.00 84.88 171 GLY A O 1
ATOM 1284 N N . ASP A 1 172 ? 7.582 -13.851 -37.420 1.00 89.94 172 ASP A N 1
ATOM 1285 C CA . ASP A 1 172 ? 6.372 -14.524 -37.904 1.00 89.94 172 ASP A CA 1
ATOM 1286 C C . ASP A 1 172 ? 5.112 -13.811 -37.352 1.00 89.94 172 ASP A C 1
ATOM 1288 O O . ASP A 1 172 ? 5.103 -13.295 -36.228 1.00 89.94 172 ASP A O 1
ATOM 1292 N N . ASP A 1 173 ? 4.036 -13.816 -38.143 1.00 93.06 173 ASP A N 1
ATOM 1293 C CA . ASP A 1 173 ? 2.707 -13.397 -37.695 1.00 93.06 173 ASP A CA 1
ATOM 1294 C C . ASP A 1 173 ? 1.982 -14.578 -37.037 1.00 93.06 173 ASP A C 1
ATOM 1296 O O . ASP A 1 173 ? 1.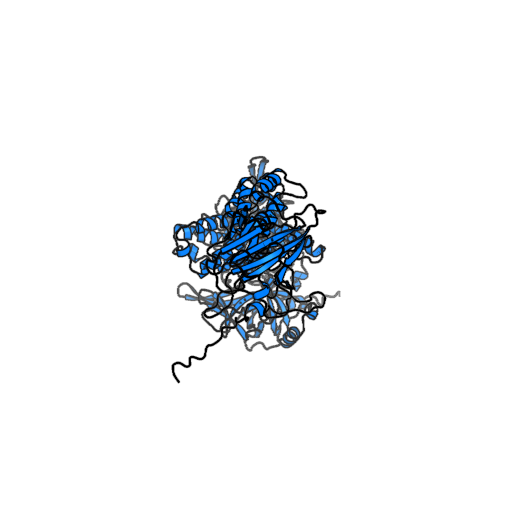844 -15.659 -37.623 1.00 93.06 173 ASP A O 1
ATOM 1300 N N . VAL A 1 174 ? 1.488 -14.359 -35.821 1.00 94.69 174 VAL A N 1
ATOM 1301 C CA . VAL A 1 174 ? 0.838 -15.372 -34.989 1.00 94.69 174 VAL A CA 1
ATOM 1302 C C . VAL A 1 174 ? -0.556 -14.939 -34.553 1.00 94.69 174 VAL A C 1
ATOM 1304 O O . VAL A 1 174 ? -0.905 -13.756 -34.549 1.00 94.69 174 VAL A O 1
ATOM 1307 N N . ILE A 1 175 ? -1.344 -15.926 -34.140 1.00 96.00 175 ILE A N 1
ATOM 1308 C CA . ILE A 1 175 ? -2.627 -15.746 -33.469 1.00 96.00 175 ILE A CA 1
ATOM 1309 C C . ILE A 1 175 ? -2.483 -16.316 -32.058 1.00 96.00 175 ILE A C 1
ATOM 1311 O O . ILE A 1 175 ? -2.090 -17.472 -31.902 1.00 96.00 175 ILE A O 1
ATOM 1315 N N . LEU A 1 176 ? -2.801 -15.515 -31.039 1.00 96.31 176 LEU A N 1
ATOM 1316 C CA . LEU A 1 176 ? -2.853 -15.976 -29.651 1.00 96.31 176 LEU A CA 1
ATOM 1317 C C . LEU A 1 176 ? -4.291 -16.273 -29.239 1.00 96.31 176 LEU A C 1
ATOM 1319 O O . LEU A 1 176 ? -5.177 -15.443 -29.454 1.00 96.31 176 LEU A O 1
ATOM 1323 N N . VAL A 1 177 ? -4.500 -17.429 -28.611 1.00 96.94 177 VAL A N 1
ATOM 1324 C CA . VAL A 1 177 ? -5.796 -17.848 -28.060 1.00 96.94 177 VAL A CA 1
ATOM 1325 C C . VAL A 1 177 ? -5.649 -18.117 -26.566 1.00 96.94 177 VAL A C 1
ATOM 1327 O O . VAL A 1 177 ? -4.784 -18.888 -26.152 1.00 96.94 177 VAL A O 1
ATOM 1330 N N . SER A 1 178 ? -6.479 -17.474 -25.749 1.00 95.50 178 SER A N 1
ATOM 1331 C CA . SER A 1 178 ? -6.510 -17.691 -24.300 1.00 95.50 178 SER A CA 1
ATOM 1332 C C . SER A 1 178 ? -6.937 -19.125 -23.993 1.00 95.50 178 SER A C 1
ATOM 1334 O O . SER A 1 178 ? -7.951 -19.584 -24.515 1.00 95.50 178 SER A O 1
ATOM 1336 N N . VAL A 1 179 ? -6.200 -19.817 -23.120 1.00 93.81 179 VAL A N 1
ATOM 1337 C CA . VAL A 1 179 ? -6.563 -21.179 -22.692 1.00 93.81 179 VAL A CA 1
ATOM 1338 C C . VAL A 1 179 ? -7.847 -21.167 -21.862 1.00 93.81 179 VAL A C 1
ATOM 1340 O O . VAL A 1 179 ? -8.739 -21.964 -22.118 1.00 93.81 179 VAL A O 1
ATOM 1343 N N . ALA A 1 180 ? -7.982 -20.222 -20.928 1.00 91.38 180 ALA A N 1
ATOM 1344 C CA . ALA A 1 180 ? -9.133 -20.162 -20.025 1.00 91.38 180 ALA A CA 1
ATOM 1345 C C . ALA A 1 180 ? -10.463 -19.820 -20.715 1.00 91.38 180 ALA A C 1
ATOM 1347 O O . ALA A 1 180 ? -11.528 -20.204 -20.238 1.00 91.38 180 ALA A O 1
ATOM 1348 N N . THR A 1 181 ? -10.422 -19.023 -21.786 1.00 92.06 181 THR A N 1
ATOM 1349 C CA . THR A 1 181 ? -11.640 -18.444 -22.382 1.00 92.06 181 THR A CA 1
ATOM 1350 C C . THR A 1 181 ? -11.866 -18.844 -23.831 1.00 92.06 181 THR A C 1
ATOM 1352 O O . THR A 1 181 ? -12.925 -18.538 -24.374 1.00 92.06 181 THR A O 1
ATOM 1355 N N . GLU A 1 182 ? -10.885 -19.501 -24.457 1.00 94.06 182 GLU A N 1
ATOM 1356 C CA . GLU A 1 182 ? -10.883 -19.886 -25.875 1.00 94.06 182 GLU A CA 1
ATOM 1357 C C . GLU A 1 182 ? -11.107 -18.699 -26.835 1.00 94.06 182 GLU A C 1
ATOM 1359 O O . GLU A 1 182 ? -11.569 -18.854 -27.966 1.00 94.06 182 GLU A O 1
ATOM 1364 N N . ARG A 1 183 ? -10.775 -17.482 -26.386 1.00 95.50 183 ARG A N 1
ATOM 1365 C CA . ARG A 1 183 ? -10.912 -16.239 -27.155 1.00 95.50 183 ARG A CA 1
ATOM 1366 C C . ARG A 1 183 ? -9.571 -15.774 -27.708 1.00 95.50 183 ARG A C 1
ATOM 1368 O O . ARG A 1 183 ? -8.520 -15.984 -27.101 1.00 95.50 183 ARG A O 1
ATOM 1375 N N . TYR A 1 184 ? -9.617 -15.111 -28.857 1.00 96.50 184 TYR A N 1
ATOM 1376 C CA . TYR A 1 184 ? -8.451 -14.540 -29.518 1.00 96.50 184 TYR A CA 1
ATOM 1377 C C . TYR A 1 184 ? -8.013 -13.251 -28.835 1.00 96.50 184 TYR A C 1
ATOM 1379 O O . TYR A 1 184 ? -8.850 -12.425 -28.470 1.00 96.50 184 TYR A O 1
ATOM 1387 N N . LEU A 1 185 ? -6.701 -13.040 -28.744 1.00 95.62 185 LEU A N 1
ATOM 1388 C CA . LEU A 1 185 ? -6.151 -11.736 -28.395 1.00 95.62 185 LEU A CA 1
ATOM 1389 C C . LEU A 1 185 ? -6.442 -10.746 -29.530 1.00 95.62 185 LEU A C 1
ATOM 1391 O O . LEU A 1 185 ? -5.862 -10.837 -30.616 1.00 95.62 185 LEU A O 1
ATOM 1395 N N . HIS A 1 186 ? -7.331 -9.796 -29.271 1.00 92.50 186 HIS A N 1
ATOM 1396 C CA . HIS A 1 186 ? -7.889 -8.898 -30.267 1.00 92.50 186 HIS A CA 1
ATOM 1397 C C . HIS A 1 186 ? -7.619 -7.433 -29.930 1.00 92.50 186 HIS A C 1
ATOM 1399 O O . HIS A 1 186 ? -7.869 -6.963 -28.820 1.00 92.50 186 HIS A O 1
ATOM 1405 N N . MET A 1 187 ? -7.161 -6.685 -30.928 1.00 89.75 187 MET A N 1
ATOM 1406 C CA . MET A 1 187 ? -7.134 -5.227 -30.873 1.00 89.75 187 MET A CA 1
ATOM 1407 C C . MET A 1 187 ? -8.487 -4.683 -31.331 1.00 89.75 187 MET A C 1
ATOM 1409 O O . MET A 1 187 ? -8.909 -4.947 -32.455 1.00 89.75 187 MET A O 1
ATOM 1413 N N . THR A 1 188 ? -9.097 -3.827 -30.515 1.00 85.62 188 THR A N 1
ATOM 1414 C CA . THR A 1 188 ? -10.305 -3.074 -30.869 1.00 85.62 188 THR A CA 1
ATOM 1415 C C . THR A 1 188 ? -10.058 -1.566 -30.809 1.00 85.62 188 THR A C 1
ATOM 1417 O O . THR A 1 188 ? -9.202 -1.089 -30.063 1.00 85.62 188 THR A O 1
ATOM 1420 N N . HIS A 1 189 ? -10.814 -0.802 -31.599 1.00 76.81 189 HIS A N 1
ATOM 1421 C CA . HIS A 1 189 ? -10.764 0.659 -31.622 1.00 76.81 189 HIS A CA 1
ATOM 1422 C C . HIS A 1 189 ? -12.161 1.215 -31.321 1.00 76.81 189 HIS A C 1
ATOM 1424 O O . HIS A 1 189 ? -13.016 1.275 -32.205 1.00 76.81 189 HIS A O 1
ATOM 1430 N N . SER A 1 190 ? -12.411 1.588 -30.062 1.00 67.75 190 SER A N 1
ATOM 1431 C CA . SER A 1 190 ? -13.703 2.148 -29.627 1.00 67.75 190 SER A CA 1
ATOM 1432 C C . SER A 1 190 ? -13.536 3.515 -28.961 1.00 67.75 190 SER A C 1
ATOM 1434 O O . SER A 1 190 ? -13.949 4.522 -29.528 1.00 67.75 190 SER A O 1
ATOM 1436 N N . LYS A 1 191 ? -12.875 3.572 -27.801 1.00 63.88 191 LYS A N 1
ATOM 1437 C CA . LYS A 1 191 ? -12.479 4.798 -27.081 1.00 63.88 191 LYS A CA 1
ATOM 1438 C C . LYS A 1 191 ? -10.961 5.015 -27.167 1.00 63.88 191 LYS A C 1
ATOM 1440 O O . LYS A 1 191 ? -10.314 5.333 -26.178 1.00 63.88 191 LYS A O 1
ATOM 1445 N N . GLY A 1 192 ? -10.401 4.779 -28.352 1.00 69.62 192 GLY A N 1
ATOM 1446 C CA . GLY A 1 192 ? -8.966 4.582 -28.563 1.00 69.62 192 GLY A CA 1
ATOM 1447 C C . GLY A 1 192 ? -8.618 3.104 -28.748 1.00 69.62 192 GLY A C 1
ATOM 1448 O O . GLY A 1 192 ? -9.506 2.247 -28.812 1.00 69.62 192 GLY A O 1
ATOM 1449 N N . PHE A 1 193 ? -7.324 2.822 -28.883 1.00 76.62 193 PHE A N 1
ATOM 1450 C CA . PHE A 1 193 ? -6.804 1.470 -29.056 1.00 76.62 193 PHE A CA 1
ATOM 1451 C C . PHE A 1 193 ? -6.845 0.701 -27.730 1.00 76.62 193 PHE A C 1
ATOM 1453 O O . PHE A 1 193 ? -6.195 1.091 -26.764 1.00 76.62 193 PHE A O 1
ATOM 1460 N N . MET A 1 194 ? -7.601 -0.397 -27.694 1.00 82.38 194 MET A N 1
ATOM 1461 C CA . MET A 1 194 ? -7.702 -1.288 -26.534 1.00 82.38 194 MET A CA 1
ATOM 1462 C C . MET A 1 194 ? -7.432 -2.732 -26.942 1.00 82.38 194 MET A C 1
ATOM 1464 O O . MET A 1 194 ? -7.629 -3.115 -28.100 1.00 82.38 194 MET A O 1
ATOM 1468 N N . VAL A 1 195 ? -7.017 -3.540 -25.970 1.00 90.12 195 VAL A N 1
ATOM 1469 C CA . VAL A 1 195 ? -6.726 -4.961 -26.164 1.00 90.12 195 VAL A CA 1
ATOM 1470 C C . VAL A 1 195 ? -7.696 -5.785 -25.331 1.00 90.12 195 VAL A C 1
ATOM 1472 O O . VAL A 1 195 ? -7.803 -5.604 -24.121 1.00 90.12 195 VAL A O 1
ATOM 1475 N N . ILE A 1 196 ? -8.423 -6.674 -25.999 1.00 92.88 196 ILE A N 1
ATOM 1476 C CA . ILE A 1 196 ? -9.469 -7.514 -25.412 1.00 92.88 196 ILE A CA 1
ATOM 1477 C C . ILE A 1 196 ? -9.323 -8.952 -25.906 1.00 92.88 196 ILE A C 1
ATOM 1479 O O . ILE A 1 196 ? -8.726 -9.203 -26.949 1.00 92.88 196 ILE A O 1
ATOM 1483 N N . ALA A 1 197 ? -9.897 -9.904 -25.185 1.00 93.75 197 ALA A N 1
ATOM 1484 C CA . ALA A 1 197 ? -10.054 -11.271 -25.648 1.00 93.75 197 ALA A CA 1
ATOM 1485 C C . ALA A 1 197 ? -11.457 -11.428 -26.254 1.00 93.75 197 ALA A C 1
ATOM 1487 O O . ALA A 1 197 ? -12.451 -11.343 -25.531 1.00 93.75 197 ALA A O 1
ATOM 1488 N N . SER A 1 198 ? -11.556 -11.635 -27.572 1.00 93.88 198 SER A N 1
ATOM 1489 C CA . SER A 1 198 ? -12.837 -11.724 -28.298 1.00 93.88 198 SER A CA 1
ATOM 1490 C C . SER A 1 198 ? -12.843 -12.839 -29.354 1.00 93.88 198 SER A C 1
ATOM 1492 O O . SER A 1 198 ? -11.861 -13.555 -29.541 1.00 93.88 198 SER A O 1
ATOM 1494 N N . PHE A 1 199 ? -13.958 -13.010 -30.070 1.00 92.56 199 PHE A N 1
ATOM 1495 C CA . PHE A 1 199 ? -14.047 -13.951 -31.197 1.00 92.56 199 PHE A CA 1
ATOM 1496 C C . PHE A 1 199 ? -13.398 -13.430 -32.491 1.00 92.56 199 PHE A C 1
ATOM 1498 O O . PHE A 1 199 ? -13.310 -14.167 -33.475 1.00 92.56 199 PHE A O 1
ATOM 1505 N N . HIS A 1 200 ? -12.932 -12.179 -32.508 1.00 91.12 200 HIS A N 1
ATOM 1506 C CA . HIS A 1 200 ? -12.279 -11.585 -33.667 1.00 91.12 200 HIS A CA 1
ATOM 1507 C C . HIS A 1 200 ? -10.770 -11.818 -33.629 1.00 91.12 200 HIS A C 1
ATOM 1509 O O . HIS A 1 200 ? -10.102 -11.559 -32.635 1.00 91.12 200 HIS A O 1
ATOM 1515 N N . GLN A 1 201 ? -10.21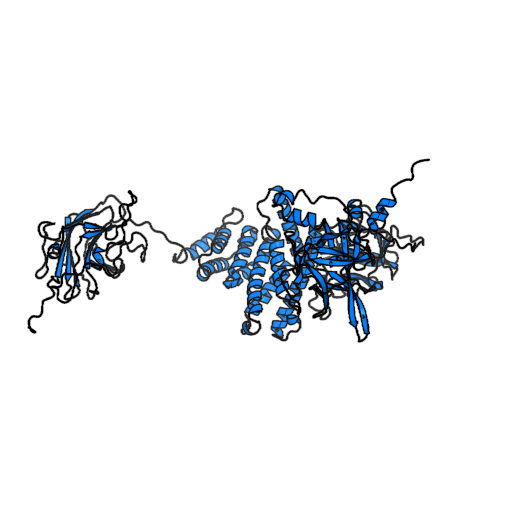4 -12.283 -34.743 1.00 91.19 201 GLN A N 1
ATOM 1516 C CA . GLN A 1 201 ? -8.782 -12.532 -34.855 1.00 91.19 201 GLN A CA 1
ATOM 1517 C C . GLN A 1 201 ? -8.020 -11.236 -35.149 1.00 91.19 201 GLN A C 1
ATOM 1519 O O . GLN A 1 201 ? -8.436 -10.428 -35.982 1.00 91.19 201 GLN A O 1
ATOM 1524 N N . THR A 1 202 ? -6.868 -11.071 -34.504 1.00 92.75 202 THR A N 1
ATOM 1525 C CA . THR A 1 202 ? -5.863 -10.059 -34.844 1.00 92.75 202 THR A CA 1
ATOM 1526 C C . THR A 1 202 ? -4.537 -10.762 -35.101 1.00 92.75 202 THR A C 1
ATOM 1528 O O . THR A 1 202 ? -4.157 -11.666 -34.359 1.00 92.75 202 THR A O 1
ATOM 1531 N N . LEU A 1 203 ? -3.846 -10.354 -36.166 1.00 94.19 203 LEU A N 1
ATOM 1532 C CA . LEU A 1 203 ? -2.507 -10.843 -36.473 1.00 94.19 203 LEU A CA 1
ATOM 1533 C C . LEU A 1 203 ? -1.488 -10.087 -35.624 1.00 94.19 203 LEU A C 1
ATOM 1535 O O . LEU A 1 203 ? -1.421 -8.857 -35.690 1.00 94.19 203 LEU A O 1
ATOM 1539 N N . TRP A 1 204 ? -0.704 -10.830 -34.850 1.00 94.69 204 TRP A N 1
ATOM 1540 C CA . TRP A 1 204 ? 0.348 -10.285 -34.003 1.00 94.69 204 TRP A CA 1
ATOM 1541 C C . TRP A 1 204 ? 1.715 -10.695 -34.531 1.00 94.69 204 TRP A C 1
ATOM 1543 O O . TRP A 1 204 ? 2.017 -11.877 -34.647 1.00 94.69 204 TRP A O 1
ATOM 1553 N N . ASN A 1 205 ? 2.559 -9.716 -34.813 1.00 93.38 205 ASN A N 1
ATOM 1554 C CA . ASN A 1 205 ? 3.945 -9.916 -35.189 1.00 93.38 205 ASN A CA 1
ATOM 1555 C C . ASN A 1 205 ? 4.822 -9.920 -33.932 1.00 93.38 205 ASN A C 1
ATOM 1557 O O . ASN A 1 205 ? 4.886 -8.907 -33.223 1.00 93.38 205 ASN A O 1
ATOM 1561 N N . ILE A 1 206 ? 5.498 -11.039 -33.656 1.00 90.69 206 ILE A N 1
ATOM 1562 C CA . ILE A 1 206 ? 6.423 -11.136 -32.519 1.00 90.69 206 ILE A CA 1
ATOM 1563 C C . ILE A 1 206 ? 7.801 -10.634 -32.952 1.00 90.69 206 ILE A C 1
ATOM 1565 O O . ILE A 1 206 ? 8.493 -11.276 -33.749 1.00 90.69 206 ILE A O 1
ATOM 1569 N N . THR A 1 207 ? 8.230 -9.502 -32.400 1.00 88.00 207 THR A N 1
ATOM 1570 C CA . THR A 1 207 ? 9.566 -8.946 -32.623 1.00 88.00 207 THR A CA 1
ATOM 1571 C C . THR A 1 207 ? 10.494 -9.299 -31.464 1.00 88.00 207 THR A C 1
ATOM 1573 O O . THR A 1 207 ? 10.115 -9.233 -30.296 1.00 88.00 207 THR A O 1
ATOM 1576 N N . SER A 1 208 ? 11.732 -9.688 -31.781 1.00 86.56 208 SER A N 1
ATOM 1577 C CA . SER A 1 208 ? 12.752 -9.933 -30.757 1.00 86.56 208 SER A CA 1
ATOM 1578 C C . SER A 1 208 ? 13.313 -8.607 -30.242 1.00 86.56 208 SER A C 1
ATOM 1580 O O . SER A 1 208 ? 13.747 -7.756 -31.030 1.00 86.56 208 SER A O 1
ATOM 1582 N N . VAL A 1 209 ? 13.299 -8.428 -28.920 1.00 89.38 209 VAL A N 1
ATOM 1583 C CA . VAL A 1 209 ? 13.899 -7.279 -28.229 1.00 89.38 209 VAL A CA 1
ATOM 1584 C C . VAL A 1 209 ? 15.301 -7.634 -27.753 1.00 89.38 209 VAL A C 1
ATOM 1586 O O . VAL A 1 209 ? 16.223 -6.846 -27.961 1.00 89.38 209 VAL A O 1
ATOM 1589 N N . SER A 1 210 ? 15.467 -8.797 -27.121 1.00 89.69 210 SER A N 1
ATOM 1590 C CA . SER A 1 210 ? 16.748 -9.277 -26.601 1.00 89.69 210 SER A CA 1
ATOM 1591 C C . SER A 1 210 ? 16.717 -10.796 -26.435 1.00 89.69 210 SER A C 1
ATOM 1593 O O . SER A 1 210 ? 15.692 -11.350 -26.041 1.00 89.69 210 SER A O 1
ATOM 1595 N N . SER A 1 211 ? 17.838 -11.468 -26.702 1.00 88.12 211 SER A N 1
ATOM 1596 C CA . SER A 1 211 ? 17.961 -12.911 -26.474 1.00 88.12 211 SER A CA 1
ATOM 1597 C C . SER A 1 211 ? 18.416 -13.202 -25.045 1.00 88.12 211 SER A C 1
ATOM 1599 O O . SER A 1 211 ? 19.425 -12.659 -24.579 1.00 88.12 211 SER A O 1
ATOM 1601 N N . GLY A 1 212 ? 17.706 -14.105 -24.366 1.00 83.69 212 GLY A N 1
ATOM 1602 C CA . GLY A 1 212 ? 18.017 -14.485 -22.987 1.00 83.69 212 GLY A CA 1
ATOM 1603 C C . GLY A 1 212 ? 19.376 -15.168 -22.852 1.00 83.69 212 GLY A C 1
ATOM 1604 O O . GLY A 1 212 ? 20.139 -14.868 -21.933 1.00 83.69 212 GLY A O 1
ATOM 1605 N N . SER A 1 213 ? 19.725 -16.040 -23.804 1.00 82.69 213 SER A N 1
ATOM 1606 C CA . SER A 1 213 ? 20.988 -16.791 -23.773 1.00 82.69 213 SER A CA 1
ATOM 1607 C C . SER A 1 213 ? 22.203 -15.871 -23.923 1.00 82.69 213 SER A C 1
ATOM 1609 O O . SER A 1 213 ? 23.245 -16.081 -23.298 1.00 82.69 213 SER A O 1
ATOM 1611 N N . VAL A 1 214 ? 22.077 -14.822 -24.740 1.00 84.19 214 VAL A N 1
ATOM 1612 C CA . VAL A 1 214 ? 23.132 -13.827 -24.959 1.00 84.19 214 VAL A CA 1
ATOM 1613 C C . VAL A 1 214 ? 23.277 -12.906 -23.748 1.00 84.19 214 VAL A C 1
ATOM 1615 O O . VAL A 1 214 ? 24.412 -12.622 -23.359 1.00 84.19 214 VAL A O 1
ATOM 1618 N N . ARG A 1 215 ? 22.166 -12.501 -23.111 1.00 86.06 215 ARG A N 1
ATOM 1619 C CA . ARG A 1 215 ? 22.194 -11.729 -21.856 1.00 86.06 215 ARG A CA 1
ATOM 1620 C C . ARG A 1 215 ? 22.893 -12.484 -20.725 1.00 86.06 215 ARG A C 1
ATOM 1622 O O . ARG A 1 215 ? 23.792 -11.929 -20.100 1.00 86.06 215 ARG A O 1
ATOM 1629 N N . ILE A 1 216 ? 22.571 -13.764 -20.526 1.00 85.31 216 ILE A N 1
ATOM 1630 C CA . ILE A 1 216 ? 23.190 -14.597 -19.476 1.00 85.31 216 ILE A CA 1
ATOM 1631 C C . ILE A 1 216 ? 24.696 -14.793 -19.719 1.00 85.31 216 ILE A C 1
ATOM 1633 O O . ILE A 1 216 ? 25.486 -14.747 -18.778 1.00 85.31 216 ILE A O 1
ATOM 1637 N N . ARG A 1 217 ? 25.129 -14.977 -20.975 1.00 86.31 217 ARG A N 1
ATOM 1638 C CA . ARG A 1 217 ? 26.560 -15.131 -21.305 1.00 86.31 217 ARG A CA 1
ATOM 1639 C C . ARG A 1 217 ? 27.376 -13.847 -21.120 1.00 86.31 217 ARG A C 1
ATOM 1641 O O . ARG A 1 217 ? 28.578 -13.941 -20.890 1.00 86.31 217 ARG A O 1
ATOM 1648 N N . ASN A 1 218 ? 26.749 -12.673 -21.206 1.00 85.88 218 ASN A N 1
ATOM 1649 C CA . ASN A 1 218 ? 27.431 -11.375 -21.208 1.00 85.88 218 ASN A CA 1
ATOM 1650 C C . ASN A 1 218 ? 26.952 -10.438 -20.082 1.00 85.88 218 ASN A C 1
ATOM 1652 O O . ASN A 1 218 ? 26.841 -9.238 -20.305 1.00 85.88 218 ASN A O 1
ATOM 1656 N N . MET A 1 219 ? 26.706 -10.942 -18.865 1.00 83.00 219 MET A N 1
ATOM 1657 C CA . MET A 1 219 ? 26.175 -10.130 -17.746 1.00 83.00 219 MET A CA 1
ATOM 1658 C C . MET A 1 219 ? 27.000 -8.877 -17.382 1.00 83.00 219 MET A C 1
ATOM 1660 O O . MET A 1 219 ? 26.476 -7.973 -16.744 1.00 83.00 219 MET A O 1
ATOM 1664 N N . GLY A 1 220 ? 28.287 -8.816 -17.747 1.00 87.44 220 GLY A N 1
ATOM 1665 C CA . GLY A 1 220 ? 29.152 -7.650 -17.505 1.00 87.44 220 GLY A CA 1
ATOM 1666 C C . GLY A 1 220 ? 29.155 -6.603 -18.627 1.00 87.44 220 GLY A C 1
ATOM 1667 O O . GLY A 1 220 ? 29.852 -5.594 -18.512 1.00 87.44 220 GLY A O 1
ATOM 1668 N N . ALA A 1 221 ? 28.433 -6.848 -19.722 1.00 91.88 221 ALA A N 1
ATOM 1669 C CA . ALA A 1 221 ? 28.355 -5.952 -20.869 1.00 91.88 221 ALA A CA 1
ATOM 1670 C C . ALA A 1 221 ? 27.098 -5.079 -20.818 1.00 91.88 221 ALA A C 1
ATOM 1672 O O . ALA A 1 221 ? 26.072 -5.479 -20.274 1.00 91.88 221 ALA A O 1
ATOM 1673 N N . LEU A 1 222 ? 27.186 -3.897 -21.421 1.00 92.75 222 LEU A N 1
ATOM 1674 C CA . LEU A 1 222 ? 26.088 -2.943 -21.506 1.00 92.75 222 LEU A CA 1
ATOM 1675 C C . LEU A 1 222 ? 25.065 -3.373 -22.570 1.00 92.75 222 LEU A C 1
ATOM 1677 O O . LEU A 1 222 ? 25.419 -3.496 -23.747 1.00 92.75 222 LEU A O 1
ATOM 1681 N N . PHE A 1 223 ? 23.795 -3.533 -22.186 1.00 92.62 223 PHE A N 1
ATOM 1682 C CA . PHE A 1 223 ? 22.698 -3.745 -23.132 1.00 92.62 223 PHE A CA 1
ATOM 1683 C C . PHE A 1 223 ? 21.813 -2.507 -23.283 1.00 92.62 223 PHE A C 1
ATOM 1685 O O . PHE A 1 223 ? 21.672 -1.673 -22.388 1.00 92.62 223 PHE A O 1
ATOM 1692 N N . GLY A 1 224 ? 21.159 -2.410 -24.439 1.00 90.56 224 GLY A N 1
ATOM 1693 C CA . GLY A 1 224 ? 20.079 -1.459 -24.652 1.00 90.56 224 GLY A CA 1
ATOM 1694 C C . GLY A 1 224 ? 18.920 -1.702 -23.680 1.00 90.56 224 GLY A C 1
ATOM 1695 O O . GLY A 1 224 ? 18.612 -2.839 -23.313 1.00 90.56 224 GLY A O 1
ATOM 1696 N N . ASN A 1 225 ? 18.263 -0.612 -23.294 1.00 89.75 225 ASN A N 1
ATOM 1697 C CA . ASN A 1 225 ? 17.213 -0.485 -22.280 1.00 89.75 225 ASN A CA 1
ATOM 1698 C C . ASN A 1 225 ? 17.643 -0.709 -20.822 1.00 89.75 225 ASN A C 1
ATOM 1700 O O . ASN A 1 225 ? 16.806 -0.536 -19.928 1.00 89.75 225 ASN A O 1
ATOM 1704 N N . ASP A 1 226 ? 18.916 -1.016 -20.563 1.00 91.44 226 ASP A N 1
ATOM 1705 C CA . ASP A 1 226 ? 19.426 -1.112 -19.198 1.00 91.44 226 ASP A CA 1
ATOM 1706 C C . ASP A 1 226 ? 19.421 0.272 -18.522 1.00 91.44 226 ASP A C 1
ATOM 1708 O O . ASP A 1 226 ? 19.601 1.316 -19.162 1.00 91.44 226 ASP A O 1
ATOM 1712 N N . VAL A 1 227 ? 19.182 0.271 -17.208 1.00 92.94 227 VAL A N 1
ATOM 1713 C CA . VAL A 1 227 ? 19.199 1.474 -16.367 1.00 92.94 227 VAL A CA 1
ATOM 1714 C C . VAL A 1 227 ? 20.545 1.556 -15.661 1.00 92.94 227 VAL A C 1
ATOM 1716 O O . VAL A 1 227 ? 20.995 0.587 -15.048 1.00 92.94 227 VAL A O 1
ATOM 1719 N N . LEU A 1 228 ? 21.202 2.705 -15.767 1.00 94.38 228 LEU A N 1
ATOM 1720 C CA . LEU A 1 228 ? 22.579 2.889 -15.330 1.00 94.38 228 LEU A CA 1
ATOM 1721 C C . LEU A 1 228 ? 22.861 4.320 -14.878 1.00 94.38 228 LEU A C 1
ATOM 1723 O O . LEU A 1 228 ? 22.071 5.241 -15.096 1.00 94.38 228 LEU A O 1
ATOM 1727 N N . ARG A 1 229 ? 24.035 4.485 -14.273 1.00 94.25 229 ARG A N 1
ATOM 1728 C CA . ARG A 1 229 ? 24.619 5.771 -13.898 1.00 94.25 229 ARG A CA 1
ATOM 1729 C C . ARG A 1 229 ? 25.807 6.083 -14.802 1.00 94.25 229 ARG A C 1
ATOM 1731 O O . ARG A 1 229 ? 26.659 5.223 -15.037 1.00 94.25 229 ARG A O 1
ATOM 1738 N N . PHE A 1 230 ? 25.844 7.317 -15.298 1.00 94.75 230 PHE A N 1
ATOM 1739 C CA . PHE A 1 230 ? 26.943 7.853 -16.099 1.00 94.75 230 PHE A CA 1
ATOM 1740 C C . PHE A 1 230 ? 27.937 8.539 -15.163 1.00 94.75 230 PHE A C 1
ATOM 1742 O O . PHE A 1 230 ? 27.689 9.665 -14.732 1.00 94.75 230 PHE A O 1
ATOM 1749 N N . PHE A 1 231 ? 29.037 7.865 -14.841 1.00 94.12 231 PHE A N 1
ATOM 1750 C CA . PHE A 1 231 ? 30.113 8.461 -14.057 1.00 94.12 231 PHE A CA 1
ATOM 1751 C C . PHE A 1 231 ? 31.034 9.253 -14.971 1.00 94.12 231 PHE A C 1
ATOM 1753 O O . PHE A 1 231 ? 31.471 8.746 -16.001 1.00 94.12 231 PHE A O 1
ATOM 1760 N N . HIS A 1 232 ? 31.310 10.490 -14.585 1.00 89.62 232 HIS A N 1
ATOM 1761 C CA . HIS A 1 232 ? 32.241 11.391 -15.237 1.00 89.62 232 HIS A CA 1
ATOM 1762 C C . HIS A 1 232 ? 33.443 11.605 -14.309 1.00 89.62 232 HIS A C 1
ATOM 1764 O O . HIS A 1 232 ? 33.290 11.907 -13.122 1.00 89.62 232 HIS A O 1
ATOM 1770 N N . GLY A 1 233 ? 34.652 11.402 -14.832 1.00 79.69 233 GLY A N 1
ATOM 1771 C CA . GLY A 1 233 ? 35.845 11.317 -13.989 1.00 79.69 233 GLY A CA 1
ATOM 1772 C C . GLY A 1 233 ? 35.761 10.145 -12.999 1.00 79.69 233 GLY A C 1
ATOM 1773 O O . GLY A 1 233 ? 35.211 9.093 -13.323 1.00 79.69 233 GLY A O 1
ATOM 1774 N N . ASN A 1 234 ? 36.321 10.309 -11.796 1.00 73.44 234 ASN A N 1
ATOM 1775 C CA . ASN A 1 234 ? 36.355 9.228 -10.802 1.00 73.44 234 ASN A CA 1
ATOM 1776 C C . ASN A 1 234 ? 35.108 9.171 -9.897 1.00 73.44 234 ASN A C 1
ATOM 1778 O O . ASN A 1 234 ? 34.700 8.071 -9.541 1.00 73.44 234 ASN A O 1
ATOM 1782 N N . ASP A 1 235 ? 34.498 10.315 -9.547 1.00 83.31 235 ASP A N 1
ATOM 1783 C CA . ASP A 1 235 ? 33.531 10.393 -8.430 1.00 83.31 235 ASP A CA 1
ATOM 1784 C C . ASP A 1 235 ? 32.241 11.195 -8.726 1.00 83.31 235 ASP A C 1
ATOM 1786 O O . ASP A 1 235 ? 31.378 11.312 -7.852 1.00 83.31 235 ASP A O 1
ATOM 1790 N N . GLU A 1 236 ? 32.081 11.775 -9.921 1.00 91.69 236 GLU A N 1
ATOM 1791 C CA . GLU A 1 236 ? 30.907 12.594 -10.269 1.00 91.69 236 GLU A CA 1
ATOM 1792 C C . GLU A 1 236 ? 29.938 11.816 -11.161 1.00 91.69 236 GLU A C 1
ATOM 1794 O O . GLU A 1 236 ? 30.358 11.044 -12.020 1.00 91.69 236 GLU A O 1
ATOM 1799 N N . VAL A 1 237 ? 28.631 12.035 -10.995 1.00 93.81 237 VAL A N 1
ATOM 1800 C CA . VAL A 1 237 ? 27.594 11.409 -11.826 1.00 93.81 237 VAL A CA 1
ATOM 1801 C C . VAL A 1 237 ? 26.802 12.464 -12.596 1.00 93.81 237 VAL A C 1
ATOM 1803 O O . VAL A 1 237 ? 26.521 13.548 -12.080 1.00 93.81 237 VAL A O 1
ATOM 1806 N N . LEU A 1 238 ? 26.424 12.150 -13.838 1.00 94.44 238 LEU A N 1
ATOM 1807 C CA . LEU A 1 238 ? 25.458 12.946 -14.596 1.00 94.44 238 LEU A CA 1
ATOM 1808 C C . LEU A 1 238 ? 24.085 12.853 -13.918 1.00 94.44 238 LEU A C 1
ATOM 1810 O O . LEU A 1 238 ? 23.550 11.760 -13.727 1.00 94.44 238 LEU A O 1
ATOM 1814 N N . THR A 1 239 ? 23.494 13.990 -13.577 1.00 92.50 239 THR A N 1
ATOM 1815 C CA . THR A 1 239 ? 22.228 14.064 -12.837 1.00 92.50 239 THR A CA 1
ATOM 1816 C C . THR A 1 239 ? 21.466 15.346 -13.175 1.00 92.50 239 THR A C 1
ATOM 1818 O O . THR A 1 239 ? 21.960 16.217 -13.897 1.00 92.50 239 THR A O 1
ATOM 1821 N N . ILE A 1 240 ? 20.245 15.474 -12.658 1.00 89.50 240 ILE A N 1
ATOM 1822 C CA . ILE A 1 240 ? 19.479 16.724 -12.668 1.00 89.50 240 ILE A CA 1
ATOM 1823 C C . ILE A 1 240 ? 19.566 17.459 -11.310 1.00 89.50 240 ILE A C 1
ATOM 1825 O O . ILE A 1 240 ? 19.754 16.819 -10.268 1.00 89.50 240 ILE A O 1
ATOM 1829 N N . PRO A 1 241 ? 19.426 18.799 -11.285 1.00 86.12 241 PRO A N 1
ATOM 1830 C CA . PRO A 1 241 ? 19.317 19.567 -10.043 1.00 86.12 241 PRO A CA 1
ATOM 1831 C C . PRO A 1 241 ? 18.116 19.139 -9.183 1.00 86.12 241 PRO A C 1
ATOM 1833 O O . PRO A 1 241 ? 17.071 18.774 -9.714 1.00 86.12 241 PRO A O 1
ATOM 1836 N N . GLU A 1 242 ? 18.210 19.258 -7.854 1.00 80.69 242 GLU A N 1
ATOM 1837 C CA . GLU A 1 242 ? 17.082 18.968 -6.941 1.00 80.69 242 GLU A CA 1
ATOM 1838 C C . GLU A 1 242 ? 15.858 19.862 -7.209 1.00 80.69 242 GLU A C 1
ATOM 1840 O O . GLU A 1 242 ? 14.712 19.435 -7.090 1.00 80.69 242 GLU A O 1
ATOM 1845 N N . ASN A 1 243 ? 16.102 21.113 -7.607 1.00 76.75 243 ASN A N 1
ATOM 1846 C CA . ASN A 1 243 ? 15.087 22.103 -7.961 1.00 76.75 243 ASN A CA 1
ATOM 1847 C C . ASN A 1 243 ? 14.815 22.166 -9.473 1.00 76.75 243 ASN A C 1
ATOM 1849 O O . ASN A 1 243 ? 14.451 23.226 -9.987 1.00 76.75 243 ASN A O 1
ATOM 1853 N N . TRP A 1 244 ? 15.050 21.068 -10.193 1.00 79.81 244 TRP A N 1
ATOM 1854 C CA . TRP A 1 244 ? 14.808 20.998 -11.629 1.00 79.81 244 TRP A CA 1
ATOM 1855 C C . TRP A 1 244 ? 13.350 21.357 -11.967 1.00 79.81 244 TRP A C 1
ATOM 1857 O O . TRP A 1 244 ? 12.410 20.907 -11.307 1.00 79.81 244 TRP A O 1
ATOM 1867 N N . SER A 1 245 ? 13.169 22.157 -13.018 1.00 73.38 245 SER A N 1
ATOM 1868 C CA . SER A 1 245 ? 11.864 22.517 -13.587 1.00 73.38 245 SER A CA 1
ATOM 1869 C C . SER A 1 245 ? 11.970 22.679 -15.105 1.00 73.38 245 SER A C 1
ATOM 1871 O O . SER A 1 245 ? 13.074 22.689 -15.655 1.00 73.38 245 SER A O 1
ATOM 1873 N N . GLU A 1 246 ? 10.835 22.844 -15.791 1.00 66.81 246 GLU A N 1
ATOM 1874 C CA . GLU A 1 246 ? 10.816 23.090 -17.240 1.00 66.81 246 GLU A CA 1
ATOM 1875 C C . GLU A 1 246 ? 11.326 24.486 -17.615 1.00 66.81 246 GLU A C 1
ATOM 1877 O O . GLU A 1 246 ? 11.570 24.766 -18.793 1.00 66.81 246 GLU A O 1
ATOM 1882 N N . HIS A 1 247 ? 11.509 25.379 -16.636 1.00 73.00 247 HIS A N 1
ATOM 1883 C CA . HIS A 1 247 ? 12.039 26.704 -16.905 1.00 73.00 247 HIS A CA 1
ATOM 1884 C C . HIS A 1 247 ? 13.411 26.599 -17.589 1.00 73.00 247 HIS A C 1
ATOM 1886 O O . HIS A 1 247 ? 14.285 25.899 -17.079 1.00 73.00 247 HIS A O 1
ATOM 1892 N N . PRO A 1 248 ? 13.674 27.344 -18.682 1.00 71.50 248 PRO A N 1
ATOM 1893 C CA . PRO A 1 248 ? 14.926 27.232 -19.443 1.00 71.50 248 PRO A CA 1
ATOM 1894 C C . PRO A 1 248 ? 16.214 27.400 -18.616 1.00 71.50 248 PRO A C 1
ATOM 1896 O O . PRO A 1 248 ? 17.274 26.920 -19.005 1.00 71.50 248 PRO A O 1
ATOM 1899 N N . GLN A 1 249 ? 16.132 28.078 -17.465 1.00 71.31 249 GLN A N 1
ATOM 1900 C CA . GLN A 1 249 ? 17.247 28.284 -16.532 1.00 71.31 249 GLN A CA 1
ATOM 1901 C C . GLN A 1 249 ? 17.474 27.122 -15.550 1.00 71.31 249 GLN A C 1
ATOM 1903 O O . GLN A 1 249 ? 18.516 27.086 -14.901 1.00 71.31 249 GLN A O 1
ATOM 1908 N N . GLN A 1 250 ? 16.513 26.209 -15.413 1.00 77.06 250 GLN A N 1
ATOM 1909 C CA . GLN A 1 250 ? 16.529 25.065 -14.491 1.00 77.06 250 GLN A CA 1
ATOM 1910 C C . GLN A 1 250 ? 16.443 23.720 -15.233 1.00 77.06 250 GLN A C 1
ATOM 1912 O O . GLN A 1 250 ? 16.851 22.701 -14.681 1.00 77.06 250 GLN A O 1
ATOM 1917 N N . ASN A 1 251 ? 16.010 23.720 -16.498 1.00 83.44 251 ASN A N 1
ATOM 1918 C CA . ASN A 1 251 ? 16.012 22.560 -17.381 1.00 83.44 251 ASN A CA 1
ATOM 1919 C C . ASN A 1 251 ? 17.416 22.286 -17.953 1.00 83.44 251 ASN A C 1
ATOM 1921 O O . ASN A 1 251 ? 17.664 22.466 -19.144 1.00 83.44 251 ASN A O 1
ATOM 1925 N N . MET A 1 252 ? 18.362 21.903 -17.098 1.00 85.69 252 MET A N 1
ATOM 1926 C CA . MET A 1 252 ? 19.730 21.557 -17.496 1.00 85.69 252 MET A CA 1
ATOM 1927 C C . MET A 1 252 ? 20.243 20.349 -16.723 1.00 85.69 252 MET A C 1
ATOM 1929 O O . MET A 1 252 ? 19.871 20.149 -15.567 1.00 85.69 252 MET A O 1
ATOM 1933 N N . ALA A 1 253 ? 21.111 19.566 -17.360 1.00 90.38 253 ALA A N 1
ATOM 1934 C CA . ALA A 1 253 ? 21.840 18.497 -16.689 1.00 90.38 253 ALA A CA 1
ATOM 1935 C C . ALA A 1 253 ? 23.110 19.042 -16.011 1.00 90.38 253 ALA A C 1
ATOM 1937 O O . ALA A 1 253 ? 23.733 20.001 -16.482 1.00 90.38 253 ALA A O 1
ATOM 1938 N N . ILE A 1 254 ? 23.491 18.434 -14.892 1.00 91.75 254 ILE A N 1
ATOM 1939 C CA . ILE A 1 254 ? 24.653 18.809 -14.080 1.00 91.75 254 ILE A CA 1
ATOM 1940 C C . ILE A 1 254 ? 25.484 17.572 -13.733 1.00 91.75 254 ILE A C 1
ATOM 1942 O O . ILE A 1 254 ? 25.005 16.443 -13.844 1.00 91.75 254 ILE A O 1
ATOM 1946 N N . TYR A 1 255 ? 26.718 17.796 -13.292 1.00 92.12 255 TYR A N 1
ATOM 1947 C CA . TYR A 1 255 ? 27.541 16.770 -12.658 1.00 92.12 255 TYR A CA 1
ATOM 1948 C C . TYR A 1 255 ? 27.592 17.029 -11.157 1.00 92.12 255 TYR A C 1
ATOM 1950 O O . TYR A 1 255 ? 27.900 18.142 -10.724 1.00 92.12 255 TYR A O 1
ATOM 1958 N N . GLU A 1 256 ? 27.276 16.009 -10.368 1.00 91.06 256 GLU A N 1
ATOM 1959 C CA . GLU A 1 256 ? 27.260 16.091 -8.908 1.00 91.06 256 GLU A CA 1
ATOM 1960 C C . GLU A 1 256 ? 27.888 14.827 -8.313 1.00 91.06 256 GLU A C 1
ATOM 1962 O O . GLU A 1 256 ? 27.671 13.724 -8.811 1.00 91.06 256 GLU A O 1
ATOM 1967 N N . GLY A 1 257 ? 28.690 14.981 -7.262 1.00 88.06 257 GLY A N 1
ATOM 1968 C CA . GLY A 1 257 ? 29.239 13.864 -6.489 1.00 88.06 257 GLY A CA 1
ATOM 1969 C C . GLY A 1 257 ? 28.483 13.641 -5.176 1.00 88.06 257 GLY A C 1
ATOM 1970 O O . GLY A 1 257 ? 27.552 14.369 -4.831 1.00 88.06 257 GLY A O 1
ATOM 1971 N N . GLY A 1 258 ? 28.909 12.651 -4.391 1.00 87.44 258 GLY A N 1
ATOM 1972 C CA . GLY A 1 258 ? 28.352 12.406 -3.057 1.00 87.44 258 GLY A CA 1
ATOM 1973 C C . GLY A 1 258 ? 26.940 11.815 -3.098 1.00 87.44 258 GLY A C 1
ATOM 1974 O O . GLY A 1 258 ? 26.742 10.743 -3.663 1.00 87.44 258 GLY A O 1
ATOM 1975 N N . ALA A 1 259 ? 25.962 12.491 -2.485 1.00 83.19 259 ALA A N 1
ATOM 1976 C CA . ALA A 1 259 ? 24.606 11.957 -2.291 1.00 83.19 259 ALA A CA 1
ATOM 1977 C C . ALA A 1 259 ? 23.854 11.676 -3.607 1.00 83.19 259 ALA A C 1
ATOM 1979 O O . ALA A 1 259 ? 23.054 10.746 -3.670 1.00 83.19 259 ALA A O 1
ATOM 1980 N N . ALA A 1 260 ? 24.153 12.412 -4.685 1.00 84.88 260 ALA A N 1
ATOM 1981 C CA . ALA A 1 260 ? 23.532 12.186 -5.992 1.00 84.88 260 ALA A CA 1
ATOM 1982 C C . ALA A 1 260 ? 23.795 10.774 -6.554 1.00 84.88 260 ALA A C 1
ATOM 1984 O O . ALA A 1 260 ? 22.984 10.249 -7.319 1.00 84.88 260 ALA A O 1
ATOM 1985 N N . VAL A 1 261 ? 24.900 10.135 -6.150 1.00 86.75 261 VAL A N 1
ATOM 1986 C CA . VAL A 1 261 ? 25.293 8.796 -6.615 1.00 86.75 261 VAL A CA 1
ATOM 1987 C C . VAL A 1 261 ? 24.331 7.714 -6.121 1.00 86.75 261 VAL A C 1
ATOM 1989 O O . VAL A 1 261 ? 24.103 6.743 -6.833 1.00 86.75 261 VAL A O 1
ATOM 1992 N N . SER A 1 262 ? 23.730 7.880 -4.942 1.00 84.69 262 SER A N 1
ATOM 1993 C CA . SER A 1 262 ? 22.749 6.937 -4.385 1.00 84.69 262 SER A CA 1
ATOM 1994 C C . SER A 1 262 ? 21.294 7.310 -4.688 1.00 84.69 262 SER A C 1
ATOM 1996 O O . SER A 1 262 ? 20.395 6.535 -4.389 1.00 84.69 262 SER A O 1
ATOM 1998 N N . GLN A 1 263 ? 21.051 8.468 -5.302 1.00 87.44 263 GLN A N 1
ATOM 1999 C CA . GLN A 1 263 ? 19.706 8.990 -5.555 1.00 87.44 263 GLN A CA 1
ATOM 2000 C C . GLN A 1 263 ? 19.130 8.529 -6.899 1.00 87.44 263 GLN A C 1
ATOM 2002 O O . GLN A 1 263 ? 19.865 8.191 -7.830 1.00 87.44 263 GLN A O 1
ATOM 2007 N N . ALA A 1 264 ? 17.800 8.554 -7.027 1.00 87.94 264 ALA A N 1
ATOM 2008 C CA . ALA A 1 264 ? 17.118 8.146 -8.257 1.00 87.94 264 ALA A CA 1
ATOM 2009 C C . ALA A 1 264 ? 17.276 9.162 -9.410 1.00 87.94 264 ALA A C 1
ATOM 2011 O O . ALA A 1 264 ? 17.272 8.762 -10.574 1.00 87.94 264 ALA A O 1
ATOM 2012 N N . ARG A 1 265 ? 17.492 10.453 -9.115 1.00 88.75 265 ARG A N 1
ATOM 2013 C CA . ARG A 1 265 ? 17.779 11.517 -10.104 1.00 88.75 265 ARG A CA 1
ATOM 2014 C C . ARG A 1 265 ? 19.064 11.350 -10.932 1.00 88.75 265 ARG A C 1
ATOM 2016 O O . ARG A 1 265 ? 19.259 12.085 -11.894 1.00 88.75 265 ARG A O 1
ATOM 2023 N N . SER A 1 266 ? 19.941 10.409 -10.577 1.00 92.25 266 SER A N 1
ATOM 2024 C CA . SER A 1 266 ? 21.130 10.069 -11.375 1.00 92.25 266 SER A CA 1
ATOM 2025 C C . SER A 1 266 ? 20.923 8.856 -12.290 1.00 92.25 266 SER A C 1
ATOM 2027 O O . SER A 1 266 ? 21.864 8.418 -12.955 1.00 92.25 266 SER A O 1
ATOM 2029 N N . LEU A 1 267 ? 19.708 8.296 -12.336 1.00 93.56 267 LEU A N 1
ATOM 2030 C CA . LEU A 1 267 ? 19.381 7.114 -13.130 1.00 93.56 267 LEU A CA 1
ATOM 2031 C C . LEU A 1 267 ? 18.936 7.477 -14.547 1.00 93.56 267 LEU A C 1
ATOM 2033 O O . LEU A 1 267 ? 17.971 8.216 -14.773 1.00 93.56 267 LEU A O 1
ATOM 2037 N N . TRP A 1 268 ? 19.589 6.840 -15.510 1.00 93.69 268 TRP A N 1
ATOM 2038 C CA . TRP A 1 268 ? 19.353 7.035 -16.931 1.00 93.69 268 TRP A CA 1
ATOM 2039 C C . TRP A 1 268 ? 19.192 5.693 -17.640 1.00 93.69 268 TRP A C 1
ATOM 2041 O O . TRP A 1 268 ? 19.719 4.673 -17.202 1.00 93.69 268 TRP A O 1
ATOM 2051 N N . ARG A 1 269 ? 18.486 5.693 -18.768 1.00 93.31 269 ARG A N 1
ATOM 2052 C CA . ARG A 1 269 ? 18.319 4.539 -19.653 1.00 93.31 269 ARG A CA 1
ATOM 2053 C C . ARG A 1 269 ? 18.883 4.844 -21.029 1.00 93.31 269 ARG A C 1
ATOM 2055 O O . ARG A 1 269 ? 18.617 5.906 -21.589 1.00 93.31 269 ARG A O 1
ATOM 2062 N N . ILE A 1 270 ? 19.609 3.880 -21.582 1.00 92.56 270 ILE A N 1
ATOM 2063 C CA . ILE A 1 270 ? 20.106 3.935 -22.957 1.00 92.56 270 ILE A CA 1
ATOM 2064 C C . ILE A 1 270 ? 19.119 3.211 -23.866 1.00 92.56 270 ILE A C 1
ATOM 2066 O O . ILE A 1 270 ? 18.922 2.010 -23.728 1.00 92.56 270 ILE A O 1
ATOM 2070 N N . GLU A 1 271 ? 18.509 3.925 -24.806 1.00 91.81 271 GLU A N 1
ATOM 2071 C CA . GLU A 1 271 ? 17.567 3.359 -25.777 1.00 91.81 271 GLU A CA 1
ATOM 2072 C C . GLU A 1 271 ? 18.224 3.354 -27.168 1.00 91.81 271 GLU A C 1
ATOM 2074 O O . GLU A 1 271 ? 18.462 4.410 -27.754 1.00 91.81 271 GLU A O 1
ATOM 2079 N N . LEU A 1 272 ? 18.555 2.172 -27.704 1.00 90.44 272 LEU A N 1
ATOM 2080 C CA . LEU A 1 272 ? 19.142 2.042 -29.045 1.00 90.44 272 LEU A CA 1
ATOM 2081 C C . LEU A 1 272 ? 18.128 2.469 -30.119 1.00 90.44 272 LEU A C 1
ATOM 2083 O O . LEU A 1 272 ? 16.984 2.009 -30.114 1.00 90.44 272 LEU A O 1
ATOM 2087 N N . ILE A 1 273 ? 18.552 3.289 -31.086 1.00 88.44 273 ILE A N 1
ATOM 2088 C CA . ILE A 1 273 ? 17.689 3.734 -32.192 1.00 88.44 273 ILE A CA 1
ATOM 2089 C C . ILE A 1 273 ? 17.652 2.633 -33.265 1.00 88.44 273 ILE A C 1
ATOM 2091 O O . ILE A 1 273 ? 18.373 2.668 -34.263 1.00 88.44 273 ILE A O 1
ATOM 2095 N N . ARG A 1 274 ? 16.833 1.602 -33.029 1.00 82.94 274 ARG A N 1
ATOM 2096 C CA . ARG A 1 274 ? 16.610 0.448 -33.923 1.00 82.94 274 ARG A CA 1
ATOM 2097 C C . ARG A 1 274 ? 15.122 0.073 -33.954 1.00 82.94 274 ARG A C 1
ATOM 2099 O O . ARG A 1 274 ? 14.377 0.449 -33.065 1.00 82.94 274 ARG A O 1
ATOM 2106 N N . ILE A 1 275 ? 14.686 -0.674 -34.976 1.00 73.81 275 ILE A N 1
ATOM 2107 C CA . ILE A 1 275 ? 13.291 -1.180 -35.105 1.00 73.81 275 ILE A CA 1
ATOM 2108 C C . ILE A 1 275 ? 13.146 -2.617 -34.559 1.00 73.81 275 ILE A C 1
ATOM 2110 O O . ILE A 1 275 ? 12.048 -3.103 -34.301 1.00 73.81 275 ILE A O 1
ATOM 2114 N N . LYS A 1 276 ? 14.262 -3.340 -34.447 1.00 80.75 276 LYS A N 1
ATOM 2115 C CA . LYS A 1 276 ? 14.362 -4.692 -33.884 1.00 80.75 276 LYS A CA 1
ATOM 2116 C C . LYS A 1 276 ? 15.597 -4.733 -32.993 1.00 80.75 276 LYS A C 1
ATOM 2118 O O . LYS A 1 276 ? 16.520 -3.950 -33.222 1.00 80.75 276 LYS A O 1
ATOM 2123 N N . TRP A 1 277 ? 15.634 -5.657 -32.033 1.00 86.75 277 TRP A N 1
ATOM 2124 C CA . TRP A 1 277 ? 16.798 -5.852 -31.162 1.00 86.75 277 TRP A CA 1
ATOM 2125 C C . TRP A 1 277 ? 17.186 -4.593 -30.366 1.00 86.75 277 TRP A C 1
ATOM 2127 O O . TRP A 1 277 ? 18.357 -4.265 -30.207 1.00 86.75 277 TRP A O 1
ATOM 2137 N N . HIS A 1 278 ? 16.191 -3.861 -29.859 1.00 85.94 278 HIS A N 1
ATOM 2138 C CA . HIS A 1 278 ? 16.388 -2.646 -29.051 1.00 85.94 278 HIS A CA 1
ATOM 2139 C C . HIS A 1 278 ? 17.149 -2.916 -27.741 1.00 85.94 278 HIS A C 1
ATOM 2141 O O . HIS A 1 278 ? 17.741 -2.004 -27.176 1.00 85.94 278 HIS A O 1
ATOM 2147 N N . GLY A 1 279 ? 17.115 -4.162 -27.255 1.00 87.31 279 GLY A N 1
ATOM 2148 C CA . GLY A 1 279 ? 17.852 -4.639 -26.087 1.00 87.31 279 GLY A CA 1
ATOM 2149 C C . GLY A 1 279 ? 19.104 -5.444 -26.442 1.00 87.31 279 GLY A C 1
ATOM 2150 O O . GLY A 1 279 ? 19.474 -6.338 -25.677 1.00 87.31 279 GLY A O 1
ATOM 2151 N N . ALA A 1 280 ? 19.699 -5.197 -27.613 1.00 90.38 280 ALA A N 1
ATOM 2152 C CA . ALA A 1 280 ? 20.991 -5.744 -28.031 1.00 90.38 280 ALA A CA 1
ATOM 2153 C C . ALA A 1 280 ? 22.162 -5.179 -27.207 1.00 90.38 280 ALA A C 1
ATOM 2155 O O . ALA A 1 280 ? 21.991 -4.234 -26.436 1.00 90.38 280 ALA A O 1
ATOM 2156 N N . LEU A 1 281 ? 23.351 -5.759 -27.379 1.00 91.00 281 LEU A N 1
ATOM 2157 C CA . LEU A 1 281 ? 24.595 -5.235 -26.816 1.00 91.00 281 LEU A CA 1
ATOM 2158 C C . LEU A 1 281 ? 24.901 -3.867 -27.434 1.00 91.00 281 LEU A C 1
ATOM 2160 O O . LEU A 1 281 ? 24.812 -3.698 -28.652 1.00 91.00 281 LEU A O 1
ATOM 2164 N N . VAL A 1 282 ? 25.251 -2.893 -26.594 1.00 90.69 282 VAL A N 1
ATOM 2165 C CA . VAL A 1 282 ? 25.598 -1.545 -27.057 1.00 90.69 282 VAL A CA 1
ATOM 2166 C C . VAL A 1 282 ? 27.014 -1.562 -27.627 1.00 90.69 282 VAL A C 1
ATOM 2168 O O . VAL A 1 282 ? 27.987 -1.828 -26.915 1.00 90.69 282 VAL A O 1
ATOM 2171 N N . GLY A 1 283 ? 27.099 -1.276 -28.925 1.00 87.25 283 GLY A N 1
ATOM 2172 C CA . GLY A 1 283 ? 28.342 -1.167 -29.680 1.00 87.25 283 GLY A CA 1
ATOM 2173 C C . GLY A 1 283 ? 28.897 0.257 -29.751 1.00 87.25 283 GLY A C 1
ATOM 2174 O O . GLY A 1 283 ? 28.182 1.236 -29.527 1.00 87.25 283 GLY A O 1
ATOM 2175 N N . TRP A 1 284 ? 30.166 0.379 -30.145 1.00 89.62 284 TRP A N 1
ATOM 2176 C CA . TRP A 1 284 ? 30.719 1.652 -30.620 1.00 89.62 284 TRP A CA 1
ATOM 2177 C C . TRP A 1 284 ? 29.994 2.114 -31.885 1.00 89.62 284 TRP A C 1
ATOM 2179 O O . TRP A 1 284 ? 29.527 1.286 -32.665 1.00 89.62 284 TRP A O 1
ATOM 2189 N N . GLU A 1 285 ? 29.915 3.427 -32.100 1.00 86.75 285 GLU A N 1
ATOM 2190 C CA . GLU A 1 285 ? 29.367 4.012 -33.337 1.00 86.75 285 GLU A CA 1
ATOM 2191 C C . GLU A 1 285 ? 27.876 3.714 -33.593 1.00 86.75 285 GLU A C 1
ATOM 2193 O O . GLU A 1 285 ? 27.343 3.999 -34.665 1.00 86.75 285 GLU A O 1
ATOM 2198 N N . GLN A 1 286 ? 27.163 3.181 -32.598 1.00 88.88 286 GLN A N 1
ATOM 2199 C CA . GLN A 1 286 ? 25.734 2.907 -32.693 1.00 88.88 286 GLN A CA 1
ATOM 2200 C C . GLN A 1 286 ? 24.914 4.100 -32.173 1.00 88.88 286 GLN A C 1
ATOM 2202 O O . GLN A 1 286 ? 25.211 4.609 -31.091 1.00 88.88 286 GLN A O 1
ATOM 2207 N N . PRO A 1 287 ? 23.871 4.544 -32.900 1.00 91.12 287 PRO A N 1
ATOM 2208 C CA . PRO A 1 287 ? 23.023 5.645 -32.461 1.00 91.12 287 PRO A CA 1
ATOM 2209 C C . PRO A 1 287 ? 22.081 5.213 -31.326 1.00 91.12 287 PRO A C 1
ATOM 2211 O O . PRO A 1 287 ? 21.371 4.207 -31.431 1.00 91.12 287 PRO A O 1
ATOM 2214 N N . PHE A 1 288 ? 22.028 6.002 -30.255 1.00 92.75 288 PHE A N 1
ATOM 2215 C CA . PHE A 1 288 ? 21.140 5.789 -29.109 1.00 92.75 288 PHE A CA 1
ATOM 2216 C C . PHE A 1 288 ? 20.590 7.107 -28.555 1.00 92.75 288 PHE A C 1
ATOM 2218 O O . PHE A 1 288 ? 21.108 8.189 -28.830 1.00 92.75 288 PHE A O 1
ATOM 2225 N N . ARG A 1 289 ? 19.532 7.003 -27.749 1.00 92.62 289 ARG A N 1
ATOM 2226 C CA . ARG A 1 289 ? 18.962 8.087 -26.946 1.00 92.62 289 ARG A CA 1
ATOM 2227 C C . ARG A 1 289 ? 19.242 7.850 -25.467 1.00 92.62 289 ARG A C 1
ATOM 2229 O O . ARG A 1 289 ? 19.299 6.707 -25.015 1.00 92.62 289 ARG A O 1
ATOM 2236 N N . ILE A 1 290 ? 19.367 8.935 -24.709 1.00 94.38 290 ILE A N 1
ATOM 2237 C CA . ILE A 1 290 ? 19.523 8.895 -23.252 1.00 94.38 290 ILE A CA 1
ATOM 2238 C C . ILE A 1 290 ? 18.218 9.383 -22.626 1.00 94.38 290 ILE A C 1
ATOM 2240 O O . ILE A 1 290 ? 17.874 10.558 -22.742 1.00 94.38 290 ILE A O 1
ATOM 2244 N N . ARG A 1 291 ? 17.482 8.483 -21.976 1.00 91.38 291 ARG A N 1
ATOM 2245 C CA . ARG A 1 291 ? 16.226 8.781 -21.277 1.00 91.38 291 ARG A CA 1
ATOM 2246 C C . ARG A 1 291 ? 16.483 8.929 -19.787 1.00 91.38 291 ARG A C 1
ATOM 2248 O O . ARG A 1 291 ? 17.152 8.090 -19.191 1.00 91.38 291 ARG A O 1
ATOM 2255 N N . HIS A 1 292 ? 15.911 9.949 -19.168 1.00 90.69 292 HIS A N 1
ATOM 2256 C CA . HIS A 1 292 ? 15.926 10.068 -17.714 1.00 90.69 292 HIS A CA 1
ATOM 2257 C C . HIS A 1 292 ? 14.748 9.300 -17.099 1.00 90.69 292 HIS A C 1
ATOM 2259 O O . HIS A 1 292 ? 13.638 9.322 -17.640 1.00 90.69 292 HIS A O 1
ATOM 2265 N N . ILE A 1 293 ? 14.972 8.606 -15.979 1.00 87.50 293 ILE A N 1
ATOM 2266 C CA . ILE A 1 293 ? 13.950 7.716 -15.409 1.00 87.50 293 ILE A CA 1
ATOM 2267 C C . ILE A 1 293 ? 12.912 8.476 -14.581 1.00 87.50 293 ILE A C 1
ATOM 2269 O O . ILE A 1 293 ? 11.717 8.238 -14.751 1.00 87.50 293 ILE A O 1
ATOM 2273 N N . THR A 1 294 ? 13.331 9.387 -13.697 1.00 81.38 294 THR A N 1
ATOM 2274 C CA . THR A 1 294 ? 12.407 10.048 -12.754 1.00 81.38 294 THR A CA 1
ATOM 2275 C C . THR A 1 294 ? 11.824 11.362 -13.283 1.00 81.38 294 THR A C 1
ATOM 2277 O O . THR A 1 294 ? 10.789 11.823 -12.795 1.00 81.38 294 THR A O 1
ATOM 2280 N N . SER A 1 295 ? 12.415 11.958 -14.328 1.00 71.25 295 SER A N 1
ATOM 2281 C CA . SER A 1 295 ? 11.915 13.210 -14.924 1.00 71.25 295 SER A CA 1
ATOM 2282 C C . SER A 1 295 ? 10.790 12.915 -15.915 1.00 71.25 295 SER A C 1
ATOM 2284 O O . SER A 1 295 ? 10.948 12.719 -17.115 1.00 71.25 295 SER A O 1
ATOM 2286 N N . GLY A 1 296 ? 9.600 12.880 -15.338 1.00 55.28 296 GLY A N 1
ATOM 2287 C CA . GLY A 1 296 ? 8.300 12.982 -15.994 1.00 55.28 296 GLY A CA 1
ATOM 2288 C C . GLY A 1 296 ? 7.370 13.838 -15.135 1.00 55.28 296 GLY A C 1
ATOM 2289 O O . GLY A 1 296 ? 6.167 13.600 -15.082 1.00 55.28 296 GLY A O 1
ATOM 2290 N N . ARG A 1 297 ? 7.953 14.781 -14.377 1.00 51.09 297 ARG A N 1
ATOM 2291 C CA . ARG A 1 297 ? 7.218 15.709 -13.518 1.00 51.09 297 ARG A CA 1
ATOM 2292 C C . ARG A 1 297 ? 6.503 16.710 -14.418 1.00 51.09 297 ARG A C 1
ATOM 2294 O O . ARG A 1 297 ? 7.131 17.322 -15.283 1.00 51.09 297 ARG A O 1
ATOM 2301 N N . TYR A 1 298 ? 5.196 16.824 -14.219 1.00 43.16 298 TYR A N 1
ATOM 2302 C CA . TYR A 1 298 ? 4.371 17.845 -14.841 1.00 43.16 298 TYR A CA 1
ATOM 2303 C C . TYR A 1 298 ? 4.642 19.158 -14.086 1.00 43.16 298 TYR A C 1
ATOM 2305 O O . TYR A 1 298 ? 4.361 19.240 -12.892 1.00 43.16 298 TYR A O 1
ATOM 2313 N N . ASP A 1 299 ? 5.194 20.176 -14.748 1.00 38.75 299 ASP A N 1
ATOM 2314 C CA . ASP A 1 299 ? 5.415 21.490 -14.130 1.00 38.75 299 ASP A CA 1
ATOM 2315 C C . ASP A 1 299 ? 4.069 22.188 -13.849 1.00 38.75 299 ASP A C 1
ATOM 2317 O O . ASP A 1 299 ? 3.207 22.278 -14.727 1.00 38.75 299 ASP A O 1
ATOM 2321 N N . PHE A 1 300 ? 3.872 22.706 -12.630 1.00 41.06 300 PHE A N 1
ATOM 2322 C CA . PHE A 1 300 ? 2.687 23.466 -12.206 1.00 41.06 300 PHE A CA 1
ATOM 2323 C C . PHE A 1 300 ? 2.344 24.655 -13.129 1.00 41.06 300 PHE A C 1
ATOM 2325 O O . PHE A 1 300 ? 1.180 25.052 -13.181 1.00 41.06 300 PHE A O 1
ATOM 2332 N N . GLN A 1 301 ? 3.297 25.182 -13.908 1.00 37.84 301 GLN A N 1
ATOM 2333 C CA . GLN A 1 301 ? 3.088 26.378 -14.735 1.00 37.84 301 GLN A CA 1
ATOM 2334 C C . GLN A 1 301 ? 2.769 26.133 -16.222 1.00 37.84 301 GLN A C 1
ATOM 2336 O O . GLN A 1 301 ? 2.252 27.045 -16.871 1.00 37.84 301 GLN A O 1
ATOM 2341 N N . CYS A 1 302 ? 3.011 24.941 -16.784 1.00 36.66 302 CYS A N 1
ATOM 2342 C CA . CYS A 1 302 ? 2.888 24.723 -18.233 1.00 36.66 302 CYS A CA 1
ATOM 2343 C C . CYS A 1 302 ? 1.545 24.060 -18.619 1.00 36.66 302 CYS A C 1
ATOM 2345 O O . CYS A 1 302 ? 1.210 22.953 -18.195 1.00 36.66 302 CYS A O 1
ATOM 2347 N N . GLN A 1 303 ? 0.722 24.756 -19.410 1.00 36.53 303 GLN A N 1
ATOM 2348 C CA . GLN A 1 303 ? -0.642 24.349 -19.799 1.00 36.53 303 GLN A CA 1
ATOM 2349 C C . GLN A 1 303 ? -0.712 23.382 -20.999 1.00 36.53 303 GLN A C 1
ATOM 2351 O O . GLN A 1 303 ? -1.795 23.175 -21.546 1.00 36.53 303 GLN A O 1
ATOM 2356 N N . SER A 1 304 ? 0.394 22.770 -21.434 1.00 36.09 304 SER A N 1
ATOM 2357 C CA . SER A 1 304 ? 0.361 21.922 -22.631 1.00 36.09 304 SER A CA 1
ATOM 2358 C C . SER A 1 304 ? 1.260 20.688 -22.564 1.00 36.09 304 SER A C 1
ATOM 2360 O O . SER A 1 304 ? 2.481 20.809 -22.540 1.00 36.09 304 SER A O 1
ATOM 2362 N N . THR A 1 305 ? 0.594 19.540 -22.713 1.00 38.09 305 THR A N 1
ATOM 2363 C CA . THR A 1 305 ? 1.090 18.204 -23.093 1.00 38.09 305 THR A CA 1
ATOM 2364 C C . THR A 1 305 ? 1.711 17.363 -21.974 1.00 38.09 305 THR A C 1
ATOM 2366 O O . THR A 1 305 ? 2.739 17.686 -21.394 1.00 38.09 305 THR A O 1
ATOM 2369 N N . VAL A 1 306 ? 1.049 16.236 -21.690 1.00 44.84 306 VAL A N 1
ATOM 2370 C CA . VAL A 1 306 ? 1.449 15.202 -20.727 1.00 44.84 306 VAL A CA 1
ATOM 2371 C C . VAL A 1 306 ? 2.508 14.322 -21.393 1.00 44.84 306 VAL A C 1
ATOM 2373 O O . VAL A 1 306 ? 2.190 13.269 -21.939 1.00 44.84 306 VAL A O 1
ATOM 2376 N N . SER A 1 307 ? 3.762 14.765 -21.412 1.00 44.75 307 SER A N 1
ATOM 2377 C CA . SER A 1 307 ? 4.858 13.906 -21.865 1.00 44.75 307 SER A CA 1
ATOM 2378 C C . SER A 1 307 ? 5.395 13.095 -20.680 1.00 44.75 307 SER A C 1
ATOM 2380 O O . SER A 1 307 ? 5.834 13.633 -19.666 1.00 44.75 307 SER A O 1
ATOM 2382 N N . PHE A 1 308 ? 5.297 11.768 -20.787 1.00 56.84 308 PHE A N 1
ATOM 2383 C CA . PHE A 1 308 ? 5.469 10.816 -19.679 1.00 56.84 308 PHE A CA 1
ATOM 2384 C C . PHE A 1 308 ? 6.934 10.551 -19.277 1.00 56.84 308 PHE A C 1
ATOM 2386 O O . PHE A 1 308 ? 7.192 9.798 -18.329 1.00 56.84 308 PHE A O 1
ATOM 2393 N N . PHE A 1 309 ? 7.899 11.084 -20.027 1.00 70.75 309 PHE A N 1
ATOM 2394 C CA . PHE A 1 309 ? 9.338 10.882 -19.852 1.00 70.75 309 PHE A CA 1
ATOM 2395 C C . PHE A 1 309 ? 10.119 11.861 -20.732 1.00 70.75 309 PHE A C 1
ATOM 2397 O O . PHE A 1 309 ? 9.594 12.346 -21.739 1.00 70.75 309 PHE A O 1
ATOM 2404 N N . ARG A 1 310 ? 11.373 12.134 -20.351 1.00 84.12 310 ARG A N 1
ATOM 2405 C CA . ARG A 1 310 ? 12.231 13.106 -21.034 1.00 84.12 310 ARG A CA 1
ATOM 2406 C C . ARG A 1 310 ? 13.571 12.525 -21.474 1.00 84.12 310 ARG A C 1
ATOM 2408 O O . ARG A 1 310 ? 14.115 11.616 -20.841 1.00 84.12 310 ARG A O 1
ATOM 2415 N N . TYR A 1 311 ? 14.103 13.091 -22.549 1.00 88.50 311 TYR A N 1
ATOM 2416 C CA . TYR A 1 311 ? 15.343 12.696 -23.202 1.00 88.50 311 TYR A CA 1
ATOM 2417 C C . TYR A 1 311 ? 16.396 13.784 -23.090 1.00 88.50 311 TYR A C 1
ATOM 2419 O O . TYR 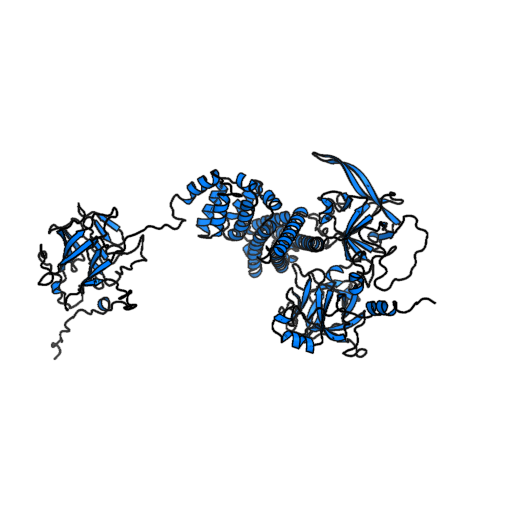A 1 311 ? 16.086 14.964 -23.222 1.00 88.50 311 TYR A O 1
ATOM 2427 N N . LEU A 1 312 ? 17.648 13.389 -22.888 1.00 91.38 312 LEU A N 1
ATOM 2428 C CA . LEU A 1 312 ? 18.774 14.300 -23.007 1.00 91.38 312 LEU A CA 1
ATOM 2429 C C . LEU A 1 312 ? 18.883 14.768 -24.462 1.00 91.38 312 LEU A C 1
ATOM 2431 O O . LEU A 1 312 ? 18.781 13.956 -25.380 1.00 91.38 312 LEU A O 1
ATOM 2435 N N . GLY A 1 313 ? 19.097 16.060 -24.672 1.00 90.88 313 GLY A N 1
ATOM 2436 C CA . GLY A 1 313 ? 19.291 16.622 -26.001 1.00 90.88 313 GLY A CA 1
ATOM 2437 C C . GLY A 1 313 ? 20.163 17.867 -25.989 1.00 90.88 313 GLY A C 1
ATOM 2438 O O . GLY A 1 313 ? 20.472 18.422 -24.930 1.00 90.88 313 GLY A O 1
ATOM 2439 N N . VAL A 1 314 ? 20.570 18.293 -27.184 1.00 88.94 314 VAL A N 1
ATOM 2440 C CA . VAL A 1 314 ? 21.506 19.407 -27.379 1.00 88.94 314 VAL A CA 1
ATOM 2441 C C . VAL A 1 314 ? 20.853 20.533 -28.172 1.00 88.94 314 VAL A C 1
ATOM 2443 O O . VAL A 1 314 ? 20.421 20.332 -29.305 1.00 88.94 314 VAL A O 1
ATOM 2446 N N . MET A 1 315 ? 20.858 21.745 -27.613 1.00 84.62 315 MET A N 1
ATOM 2447 C CA . MET A 1 315 ? 20.470 22.968 -28.324 1.00 84.62 315 MET A CA 1
ATOM 2448 C C . MET A 1 315 ? 21.401 24.113 -27.940 1.00 84.62 315 MET A C 1
ATOM 2450 O O . MET A 1 315 ? 21.655 24.340 -26.763 1.00 84.62 315 MET A O 1
ATOM 2454 N N . GLU A 1 316 ? 21.943 24.812 -28.942 1.00 78.56 316 GLU A N 1
ATOM 2455 C CA . GLU A 1 316 ? 22.823 25.979 -28.748 1.00 78.56 316 GLU A CA 1
ATOM 2456 C C . GLU A 1 316 ? 23.967 25.738 -27.732 1.00 78.56 316 GLU A C 1
ATOM 2458 O O . GLU A 1 316 ? 24.296 26.603 -26.925 1.00 78.56 316 GLU A O 1
ATOM 2463 N N . ASN A 1 317 ? 24.589 24.551 -27.784 1.00 82.62 317 ASN A N 1
ATOM 2464 C CA . ASN A 1 317 ? 25.668 24.066 -26.900 1.00 82.62 317 ASN A CA 1
ATOM 2465 C C . ASN A 1 317 ? 25.259 23.720 -25.452 1.00 82.62 317 ASN A C 1
ATOM 2467 O O . ASN A 1 317 ? 26.115 23.331 -24.656 1.00 82.62 317 ASN A O 1
ATOM 2471 N N . VAL A 1 318 ? 23.976 23.813 -25.099 1.00 86.25 318 VAL A N 1
ATOM 2472 C CA . VAL A 1 318 ? 23.459 23.456 -23.770 1.00 86.25 318 VAL A CA 1
ATOM 2473 C C . VAL A 1 318 ? 22.841 22.059 -23.799 1.00 86.25 318 VAL A C 1
ATOM 2475 O O . VAL A 1 318 ? 22.142 21.696 -24.747 1.00 86.25 318 VAL A O 1
ATOM 2478 N N . ILE A 1 319 ? 23.092 21.285 -22.740 1.00 90.38 319 ILE A N 1
ATOM 2479 C CA . ILE A 1 319 ? 22.481 19.974 -22.520 1.00 90.38 319 ILE A CA 1
ATOM 2480 C C . ILE A 1 319 ? 21.210 20.144 -21.683 1.00 90.38 319 ILE A C 1
ATOM 2482 O O . ILE A 1 319 ? 21.271 20.575 -20.528 1.00 90.38 319 ILE A O 1
ATOM 2486 N N . GLN A 1 320 ? 20.061 19.800 -22.261 1.00 90.19 320 GLN A N 1
ATOM 2487 C CA . GLN A 1 320 ? 18.743 19.972 -21.640 1.00 90.19 320 GLN A CA 1
ATOM 2488 C C . GLN A 1 320 ? 17.882 18.721 -21.811 1.00 90.19 320 GLN A C 1
ATOM 2490 O O . GLN A 1 320 ? 18.216 17.832 -22.596 1.00 90.19 320 GLN A O 1
ATOM 2495 N N . LEU A 1 321 ? 16.773 18.653 -21.073 1.00 89.06 321 LEU A N 1
ATOM 2496 C CA . LEU A 1 321 ? 15.797 17.581 -21.215 1.00 89.06 321 LEU A CA 1
ATOM 2497 C C . LEU A 1 321 ? 14.645 17.992 -22.137 1.00 89.06 321 LEU A C 1
ATOM 2499 O O . LEU A 1 321 ? 14.049 19.056 -21.966 1.00 89.06 321 LEU A O 1
ATOM 2503 N N . TYR A 1 322 ? 14.312 17.109 -23.074 1.00 86.06 322 TYR A N 1
ATOM 2504 C CA . TYR A 1 322 ? 13.230 17.249 -24.042 1.00 86.06 322 TYR A CA 1
ATOM 2505 C C . TYR A 1 322 ? 12.113 16.260 -23.756 1.00 86.06 322 TYR A C 1
ATOM 2507 O O . TYR A 1 322 ? 12.357 15.092 -23.465 1.00 86.06 322 TYR A O 1
ATOM 2515 N N . ASP A 1 323 ? 10.880 16.728 -23.888 1.00 82.62 323 ASP A N 1
ATOM 2516 C CA . ASP A 1 323 ? 9.692 15.881 -23.868 1.00 82.62 323 ASP A CA 1
ATOM 2517 C C . ASP A 1 323 ? 9.685 14.884 -25.024 1.00 82.62 323 ASP A C 1
ATOM 2519 O O . ASP A 1 323 ? 10.205 15.185 -26.098 1.00 82.62 323 ASP A O 1
ATOM 2523 N N . LYS A 1 324 ? 9.034 13.730 -24.828 1.00 81.06 324 LYS A N 1
ATOM 2524 C CA . LYS A 1 324 ? 8.851 12.700 -25.864 1.00 81.06 324 LYS A CA 1
ATOM 2525 C C . LYS A 1 324 ? 8.373 13.303 -27.186 1.00 81.06 324 LYS A C 1
ATOM 2527 O O . LYS A 1 324 ? 8.943 12.999 -28.226 1.00 81.06 324 LYS A O 1
ATOM 2532 N N . ASP A 1 325 ? 7.388 14.199 -27.131 1.00 80.69 325 ASP A N 1
ATOM 2533 C CA . ASP A 1 325 ? 6.764 14.811 -28.315 1.00 80.69 325 ASP A CA 1
ATOM 2534 C C . ASP A 1 325 ? 7.677 15.811 -29.052 1.00 80.69 325 ASP A C 1
ATOM 2536 O O . ASP A 1 325 ? 7.345 16.265 -30.143 1.00 80.69 325 ASP A O 1
ATOM 2540 N N . LYS A 1 326 ? 8.818 16.175 -28.453 1.00 83.31 326 LYS A N 1
ATOM 2541 C CA . LYS A 1 326 ? 9.827 17.093 -29.008 1.00 83.31 326 LYS A CA 1
ATOM 2542 C C . LYS A 1 326 ? 11.202 16.430 -29.164 1.00 83.31 326 LYS A C 1
ATOM 2544 O O . LYS A 1 326 ? 12.152 17.091 -29.573 1.00 83.31 326 LYS A O 1
ATOM 2549 N N . ALA A 1 327 ? 11.327 15.148 -28.820 1.00 84.88 327 ALA A N 1
ATOM 2550 C CA . ALA A 1 327 ? 12.579 14.397 -28.800 1.00 84.88 327 ALA A CA 1
ATOM 2551 C C . ALA A 1 327 ? 12.933 13.840 -30.191 1.00 84.88 327 ALA A C 1
ATOM 2553 O O . ALA A 1 327 ? 13.114 12.635 -30.382 1.00 84.88 327 ALA A O 1
ATOM 2554 N N . GLU A 1 328 ? 13.024 14.726 -31.180 1.00 88.75 328 GLU A N 1
ATOM 2555 C CA . GLU A 1 328 ? 13.378 14.365 -32.554 1.00 88.75 328 GLU A CA 1
ATOM 2556 C C . GLU A 1 328 ? 14.781 13.736 -32.622 1.00 88.75 328 GLU A C 1
ATOM 2558 O O . GLU A 1 328 ? 15.656 14.033 -31.798 1.00 88.75 328 GLU A O 1
ATOM 2563 N N . PHE A 1 329 ? 15.019 12.883 -33.624 1.00 88.38 329 PHE A N 1
ATOM 2564 C CA . PHE A 1 329 ? 16.325 12.248 -33.868 1.00 88.38 329 PHE A CA 1
ATOM 2565 C C . PHE A 1 329 ? 17.474 13.268 -33.851 1.00 88.38 329 PHE A C 1
ATOM 2567 O O . PHE A 1 329 ? 18.470 13.099 -33.155 1.00 88.38 329 PHE A O 1
ATOM 2574 N N . ASP A 1 330 ? 17.273 14.385 -34.537 1.00 89.75 330 ASP A N 1
ATOM 2575 C CA . ASP A 1 330 ? 18.248 15.456 -34.712 1.00 89.75 330 ASP A CA 1
ATOM 2576 C C . ASP A 1 330 ? 18.675 16.173 -33.422 1.00 89.75 330 ASP A C 1
ATOM 2578 O O . ASP A 1 330 ? 19.701 16.853 -33.421 1.00 89.75 330 ASP A O 1
ATOM 2582 N N . THR A 1 331 ? 17.884 16.070 -32.354 1.00 89.88 331 THR A N 1
ATOM 2583 C CA . THR A 1 331 ? 18.120 16.780 -31.085 1.00 89.88 331 THR A CA 1
ATOM 2584 C C . THR A 1 331 ? 18.591 15.863 -29.959 1.00 89.88 331 THR A C 1
ATOM 2586 O O . THR A 1 331 ? 19.224 16.340 -29.017 1.00 89.88 331 THR A O 1
ATOM 2589 N N . THR A 1 332 ? 18.278 14.564 -30.037 1.00 91.75 332 THR A N 1
ATOM 2590 C CA . THR A 1 332 ? 18.433 13.600 -28.930 1.00 91.75 332 THR A CA 1
ATOM 2591 C C . THR A 1 332 ? 19.287 12.379 -29.273 1.00 91.75 332 THR A C 1
ATOM 2593 O O . THR A 1 332 ? 19.463 11.503 -28.423 1.00 91.75 332 THR A O 1
ATOM 2596 N N . ALA A 1 333 ? 19.812 12.281 -30.499 1.00 92.81 333 ALA A N 1
ATOM 2597 C CA . ALA A 1 333 ? 20.624 11.143 -30.915 1.00 92.81 333 ALA A CA 1
ATOM 2598 C C . ALA A 1 333 ? 22.113 11.338 -30.584 1.00 92.81 333 ALA A C 1
ATOM 2600 O O . ALA A 1 333 ? 22.756 12.306 -31.005 1.00 92.81 333 ALA A O 1
ATOM 2601 N N . PHE A 1 334 ? 22.672 10.364 -29.871 1.00 94.12 334 PHE A N 1
ATOM 2602 C CA . PHE A 1 334 ? 24.071 10.310 -29.459 1.00 94.12 334 PHE A CA 1
ATOM 2603 C C . PHE A 1 334 ? 24.756 9.042 -29.966 1.00 94.12 334 PHE A C 1
ATOM 2605 O O . PHE A 1 334 ? 24.103 8.056 -30.309 1.00 94.12 334 PHE A O 1
ATOM 2612 N N . VAL A 1 335 ? 26.087 9.076 -29.986 1.00 93.06 335 VAL A N 1
ATOM 2613 C CA . VAL A 1 335 ? 26.970 7.954 -30.317 1.00 93.06 335 VAL A CA 1
ATOM 2614 C C . VAL A 1 335 ? 28.112 7.876 -29.302 1.00 93.06 335 VAL A C 1
ATOM 2616 O O . VAL A 1 335 ? 28.578 8.899 -28.797 1.00 93.06 335 VAL A O 1
ATOM 2619 N N . MET A 1 336 ? 28.562 6.652 -29.010 1.00 92.31 336 MET A N 1
ATOM 2620 C CA . MET A 1 336 ? 29.733 6.375 -28.179 1.00 92.31 336 MET A CA 1
ATOM 2621 C C . MET A 1 336 ? 30.963 6.092 -29.042 1.00 92.31 336 MET A C 1
ATOM 2623 O O . MET A 1 336 ? 30.899 5.300 -29.985 1.00 92.31 336 MET A O 1
ATOM 2627 N N . TYR A 1 337 ? 32.096 6.673 -28.650 1.00 90.94 337 TYR A N 1
ATOM 2628 C CA . TYR A 1 337 ? 33.410 6.452 -29.249 1.00 90.94 337 TYR A CA 1
ATOM 2629 C C . TYR A 1 337 ? 34.447 6.054 -28.200 1.00 90.94 337 TYR A C 1
ATOM 2631 O O . TYR A 1 337 ? 34.403 6.505 -27.054 1.00 90.94 337 TYR A O 1
ATOM 2639 N N . GLN A 1 338 ? 35.423 5.246 -28.616 1.00 90.06 338 GLN A N 1
ATOM 2640 C CA . GLN A 1 338 ? 36.544 4.847 -27.763 1.00 90.06 338 GLN A CA 1
ATOM 2641 C C . GLN A 1 338 ? 37.569 5.979 -27.589 1.00 90.06 338 GLN A C 1
ATOM 2643 O O . GLN A 1 338 ? 38.207 6.095 -26.544 1.00 90.06 338 GLN A O 1
ATOM 2648 N N . THR A 1 339 ? 37.745 6.820 -28.611 1.00 86.69 339 THR A N 1
ATOM 2649 C CA . THR A 1 339 ? 38.671 7.960 -28.606 1.00 86.69 339 THR A CA 1
ATOM 2650 C C . THR A 1 339 ? 38.056 9.146 -29.349 1.00 86.69 339 THR A C 1
ATOM 2652 O O . THR A 1 339 ? 37.163 8.976 -30.177 1.00 86.69 339 THR A O 1
ATOM 2655 N N . LYS A 1 340 ? 38.553 10.360 -29.081 1.00 85.56 340 LYS A N 1
ATOM 2656 C CA . LYS A 1 340 ? 38.149 11.580 -29.807 1.00 85.56 340 LYS A CA 1
ATOM 2657 C C . LYS A 1 340 ? 38.807 11.718 -31.194 1.00 85.56 340 LYS A C 1
ATOM 2659 O O . LYS A 1 340 ? 38.435 12.594 -31.970 1.00 85.56 340 LYS A O 1
ATOM 2664 N N . ASP A 1 341 ? 39.759 10.841 -31.528 1.00 79.06 341 ASP A N 1
ATOM 2665 C CA . ASP A 1 341 ? 40.451 10.819 -32.821 1.00 79.06 341 ASP A CA 1
ATOM 2666 C C . ASP A 1 341 ? 39.645 10.025 -33.857 1.00 79.06 341 ASP A C 1
ATOM 2668 O O . ASP A 1 341 ? 39.894 8.844 -34.111 1.00 79.06 341 ASP A O 1
ATOM 2672 N N . LEU A 1 342 ? 38.688 10.703 -34.490 1.00 71.25 342 LEU A N 1
ATOM 2673 C CA . LEU A 1 342 ? 37.810 10.138 -35.516 1.00 71.25 342 LEU A CA 1
ATOM 2674 C C . LEU A 1 342 ? 38.579 9.876 -36.830 1.00 71.25 342 LEU A C 1
ATOM 2676 O O . LEU A 1 342 ? 38.480 10.625 -37.807 1.00 71.25 342 LEU A O 1
ATOM 2680 N N . LYS A 1 343 ? 39.379 8.804 -36.896 1.00 58.53 343 LYS A N 1
ATOM 2681 C CA . LYS A 1 343 ? 39.879 8.291 -38.182 1.00 58.53 343 LYS A CA 1
ATOM 2682 C C . LYS A 1 343 ? 38.703 7.660 -38.924 1.00 58.53 343 LYS A C 1
ATOM 2684 O O . LYS A 1 343 ? 38.296 6.557 -38.592 1.00 58.53 343 LYS A O 1
ATOM 2689 N N . LYS A 1 344 ? 38.174 8.382 -39.921 1.00 57.84 344 LYS A N 1
ATOM 2690 C CA . LYS A 1 344 ? 37.070 7.967 -40.807 1.00 57.84 344 LYS A CA 1
ATOM 2691 C C . LYS A 1 344 ? 37.055 6.460 -41.085 1.00 57.84 344 LYS A C 1
ATOM 2693 O O . LYS A 1 344 ? 37.859 5.996 -41.891 1.00 57.84 344 LYS A O 1
ATOM 2698 N N . GLN A 1 345 ? 36.066 5.771 -40.530 1.00 48.66 345 GLN A N 1
ATOM 2699 C CA . GLN A 1 345 ? 35.439 4.586 -41.109 1.00 48.66 345 GLN A CA 1
ATOM 2700 C C . GLN A 1 345 ? 34.075 4.380 -40.434 1.00 48.66 345 GLN A C 1
ATOM 2702 O O . GLN A 1 345 ? 33.935 3.551 -39.553 1.00 48.66 345 GLN A O 1
ATOM 2707 N N . LEU A 1 346 ? 33.059 5.133 -40.875 1.00 47.62 346 LEU A N 1
ATOM 2708 C CA . LEU A 1 346 ? 31.667 4.709 -40.701 1.00 47.62 346 LEU A CA 1
ATOM 2709 C C . LEU A 1 346 ? 31.502 3.421 -41.515 1.00 47.62 346 LEU A C 1
ATOM 2711 O O . LEU A 1 346 ? 31.393 3.470 -42.742 1.00 47.62 346 LEU A O 1
ATOM 2715 N N . SER A 1 347 ? 31.573 2.272 -40.851 1.00 45.47 347 SER A N 1
ATOM 2716 C CA . SER A 1 347 ? 31.134 1.015 -41.445 1.00 45.47 347 SER A CA 1
ATOM 2717 C C . SER A 1 347 ? 29.606 1.022 -41.450 1.00 45.47 347 SER A C 1
ATOM 2719 O O . SER A 1 347 ? 28.980 0.881 -40.405 1.00 45.47 347 SER A O 1
ATOM 2721 N N . GLU A 1 348 ? 28.980 1.189 -42.618 1.00 50.00 348 GLU A N 1
ATOM 2722 C CA . GLU A 1 348 ? 27.532 0.986 -42.797 1.00 50.00 348 GLU A CA 1
ATOM 2723 C C . GLU A 1 348 ? 27.155 -0.514 -42.805 1.00 50.00 348 GLU A C 1
ATOM 2725 O O . GLU A 1 348 ? 26.240 -0.939 -43.516 1.00 50.00 348 GLU A O 1
ATOM 2730 N N . GLU A 1 349 ? 27.846 -1.361 -42.041 1.00 51.28 349 GLU A N 1
ATOM 2731 C CA . GLU A 1 349 ? 27.372 -2.724 -41.824 1.00 51.28 349 GLU A CA 1
ATOM 2732 C C . GLU A 1 349 ? 26.215 -2.680 -40.824 1.00 51.28 349 GLU A C 1
ATOM 2734 O O . GLU A 1 349 ? 26.384 -2.449 -39.627 1.00 51.28 349 GLU A O 1
ATOM 2739 N N . LYS A 1 350 ? 24.995 -2.877 -41.335 1.00 55.75 350 LYS A N 1
ATOM 2740 C CA . LYS A 1 350 ? 23.815 -3.110 -40.502 1.00 55.75 350 LYS A CA 1
ATOM 2741 C C . LYS A 1 350 ? 24.027 -4.406 -39.728 1.00 55.75 350 LYS A C 1
ATOM 2743 O O . LYS A 1 350 ? 23.767 -5.487 -40.246 1.00 55.75 350 LYS A O 1
ATOM 2748 N N . GLU A 1 351 ? 24.495 -4.283 -38.493 1.00 60.81 351 GLU A N 1
ATOM 2749 C CA . GLU A 1 351 ? 24.563 -5.387 -37.540 1.00 60.81 351 GLU A CA 1
ATOM 2750 C C . GLU A 1 351 ? 23.126 -5.844 -37.214 1.00 60.81 351 GLU A C 1
ATOM 2752 O O . GLU A 1 351 ? 22.441 -5.285 -36.352 1.00 60.81 351 GLU A O 1
ATOM 2757 N N . GLU A 1 352 ? 22.618 -6.824 -37.966 1.00 65.62 352 GLU A N 1
ATOM 2758 C CA . GLU A 1 352 ? 21.347 -7.485 -37.672 1.00 65.62 352 GLU A CA 1
ATOM 2759 C C . GLU A 1 352 ? 21.559 -8.536 -36.571 1.00 65.62 352 GLU A C 1
ATOM 2761 O O . GLU A 1 352 ? 22.281 -9.510 -36.762 1.00 65.62 352 GLU A O 1
ATOM 2766 N N . GLY A 1 353 ? 20.920 -8.349 -35.410 1.00 79.62 353 GLY A N 1
ATOM 2767 C CA . GLY A 1 353 ? 20.971 -9.292 -34.286 1.00 79.62 353 GLY A CA 1
ATOM 2768 C C . GLY A 1 353 ? 21.358 -8.636 -32.958 1.00 79.62 353 GLY A C 1
ATOM 2769 O O . GLY A 1 353 ? 21.111 -7.450 -32.742 1.00 79.62 353 GLY A O 1
ATOM 2770 N N . MET A 1 354 ? 21.960 -9.427 -32.065 1.00 84.38 354 MET A N 1
ATOM 2771 C CA . MET A 1 354 ? 22.354 -9.001 -30.713 1.00 84.38 354 MET A CA 1
ATOM 2772 C C . MET A 1 354 ? 23.628 -8.146 -30.650 1.00 84.38 354 MET A C 1
ATOM 2774 O O . MET A 1 354 ? 23.873 -7.547 -29.606 1.00 84.38 354 MET A O 1
ATOM 2778 N N . GLY A 1 355 ? 24.411 -8.072 -31.730 1.00 83.69 355 GLY A N 1
ATOM 2779 C CA . GLY A 1 355 ? 25.686 -7.348 -31.765 1.00 83.69 355 GLY A CA 1
ATOM 2780 C C . GLY A 1 355 ? 26.788 -7.991 -30.913 1.00 83.69 355 GLY A C 1
ATOM 2781 O O . GLY A 1 355 ? 26.616 -9.075 -30.350 1.00 83.69 355 GLY A O 1
ATOM 2782 N N . ILE A 1 356 ? 27.934 -7.314 -30.830 1.00 81.44 356 ILE A N 1
ATOM 2783 C CA . ILE A 1 356 ? 29.123 -7.769 -30.092 1.00 81.44 356 ILE A CA 1
ATOM 2784 C C . ILE A 1 356 ? 29.271 -6.989 -28.777 1.00 81.44 356 ILE A C 1
ATOM 2786 O O . ILE A 1 356 ? 29.043 -5.784 -28.715 1.00 81.44 356 ILE A O 1
ATOM 2790 N N . ALA A 1 357 ? 29.697 -7.671 -27.709 1.00 82.25 357 ALA A N 1
ATOM 2791 C CA . ALA A 1 357 ? 29.903 -7.072 -26.391 1.00 82.25 357 ALA A CA 1
ATOM 2792 C C . ALA A 1 357 ? 31.179 -6.212 -26.354 1.00 82.25 357 ALA A C 1
ATOM 2794 O O . ALA A 1 357 ? 32.252 -6.701 -25.992 1.00 82.25 357 ALA A O 1
ATOM 2795 N N . THR A 1 358 ? 31.075 -4.934 -26.731 1.00 87.75 358 THR A N 1
ATOM 2796 C CA . THR A 1 358 ? 32.223 -4.009 -26.759 1.00 87.75 358 THR A CA 1
ATOM 2797 C C . THR A 1 358 ? 32.348 -3.139 -25.513 1.00 87.75 358 THR A C 1
ATOM 2799 O O . THR A 1 358 ? 33.466 -2.822 -25.119 1.00 87.75 358 THR A O 1
ATOM 2802 N N . ILE A 1 359 ? 31.229 -2.754 -24.892 1.00 90.62 359 ILE A N 1
ATOM 2803 C CA . ILE A 1 359 ? 31.204 -1.864 -23.724 1.00 90.62 359 ILE A CA 1
ATOM 2804 C C . ILE A 1 359 ? 30.894 -2.677 -22.467 1.00 90.62 359 ILE A C 1
ATOM 2806 O O . ILE A 1 359 ? 29.883 -3.379 -22.408 1.00 90.62 359 ILE A O 1
ATOM 2810 N N . ARG A 1 360 ? 31.765 -2.579 -21.459 1.00 92.19 360 ARG A N 1
ATOM 2811 C CA . ARG A 1 360 ? 31.649 -3.279 -20.172 1.00 92.19 360 ARG A CA 1
ATOM 2812 C C . ARG A 1 360 ? 31.513 -2.314 -19.005 1.00 92.19 360 ARG A C 1
ATOM 2814 O O . ARG A 1 360 ? 32.200 -1.290 -18.964 1.00 92.19 360 ARG A O 1
ATOM 2821 N N . TYR A 1 361 ? 30.666 -2.674 -18.044 1.00 92.62 361 TYR A N 1
ATOM 2822 C CA . TYR A 1 361 ? 30.448 -1.888 -16.830 1.00 92.62 361 TYR A CA 1
ATOM 2823 C C . TYR A 1 361 ? 31.735 -1.773 -16.004 1.00 92.62 361 TYR A C 1
ATOM 2825 O O . TYR A 1 361 ? 32.444 -2.758 -15.820 1.00 92.62 361 TYR A O 1
ATOM 2833 N N . GLY A 1 362 ? 32.048 -0.568 -15.524 1.00 89.62 362 GLY A N 1
ATOM 2834 C CA . GLY A 1 362 ? 33.220 -0.274 -14.687 1.00 89.62 362 GLY A CA 1
ATOM 2835 C C . GLY A 1 362 ? 34.597 -0.372 -15.366 1.00 89.62 362 GLY A C 1
ATOM 2836 O O . GLY A 1 362 ? 35.571 0.125 -14.811 1.00 89.62 362 GLY A O 1
ATOM 2837 N N . GLU A 1 363 ? 34.699 -0.987 -16.548 1.00 89.62 363 GLU A N 1
ATOM 2838 C CA . GLU A 1 363 ? 35.978 -1.231 -17.237 1.00 89.62 363 GLU A CA 1
ATOM 2839 C C . GLU A 1 363 ? 36.184 -0.337 -18.466 1.00 89.62 363 GLU A C 1
ATOM 2841 O O . GLU A 1 363 ? 37.317 -0.009 -18.819 1.00 89.62 363 GLU A O 1
ATOM 2846 N N . THR A 1 364 ? 35.101 0.013 -19.165 1.00 90.19 364 THR A N 1
ATOM 2847 C CA . THR A 1 364 ? 35.181 0.729 -20.443 1.00 90.19 364 THR A CA 1
ATOM 2848 C C . THR A 1 364 ? 34.947 2.219 -20.252 1.00 90.19 364 THR A C 1
ATOM 2850 O O . THR A 1 364 ? 33.881 2.623 -19.795 1.00 90.19 364 THR A O 1
ATOM 2853 N N . ASN A 1 365 ? 35.915 3.020 -20.695 1.00 91.19 365 ASN A N 1
ATOM 2854 C CA . ASN A 1 365 ? 35.774 4.466 -20.815 1.00 91.19 365 ASN A CA 1
ATOM 2855 C C . ASN A 1 365 ? 35.252 4.810 -22.212 1.00 91.19 365 ASN A C 1
ATOM 2857 O O . ASN A 1 365 ? 35.848 4.398 -23.210 1.00 91.19 365 ASN A O 1
ATOM 2861 N N . ALA A 1 366 ? 34.166 5.574 -22.284 1.00 92.44 366 ALA A N 1
ATOM 2862 C CA . ALA A 1 366 ? 33.571 6.018 -23.540 1.00 92.44 366 ALA A CA 1
ATOM 2863 C C . ALA A 1 366 ? 33.465 7.542 -23.604 1.00 92.44 366 ALA A C 1
ATOM 2865 O O . ALA A 1 366 ? 33.241 8.208 -22.597 1.00 92.44 366 ALA A O 1
ATOM 2866 N N . PHE A 1 367 ? 33.572 8.089 -24.810 1.00 93.56 367 PHE A N 1
ATOM 2867 C CA . PHE A 1 367 ? 33.246 9.480 -25.103 1.00 93.56 367 PHE A CA 1
ATOM 2868 C C . PHE A 1 367 ? 31.907 9.537 -25.829 1.00 93.56 367 PHE A C 1
ATOM 2870 O O . PHE A 1 367 ? 31.660 8.741 -26.735 1.00 93.56 367 PHE A O 1
ATOM 2877 N N . ILE A 1 368 ? 31.046 10.476 -25.444 1.00 94.56 368 ILE A N 1
ATOM 2878 C CA . ILE A 1 368 ? 29.703 10.619 -26.013 1.00 94.56 368 ILE A CA 1
ATOM 2879 C C . ILE A 1 368 ? 29.675 11.856 -26.910 1.00 94.56 368 ILE A C 1
ATOM 2881 O O . ILE A 1 368 ? 30.040 12.950 -26.477 1.00 94.56 368 ILE A O 1
ATOM 2885 N N . GLN A 1 369 ? 29.225 11.687 -28.152 1.00 93.50 369 GLN A N 1
ATOM 2886 C CA . GLN A 1 369 ? 29.085 12.765 -29.130 1.00 93.50 369 GLN A CA 1
ATOM 2887 C C . GLN A 1 369 ? 27.640 12.849 -29.624 1.00 93.50 369 GLN A C 1
ATOM 2889 O O . GLN A 1 369 ? 26.994 11.828 -29.863 1.00 93.50 369 GLN A O 1
ATOM 2894 N N . HIS A 1 370 ? 27.131 14.067 -29.794 1.00 93.94 370 HIS A N 1
ATOM 2895 C CA . HIS A 1 370 ? 25.834 14.304 -30.422 1.00 93.94 370 HIS A CA 1
ATOM 2896 C C . HIS A 1 370 ? 25.946 14.191 -31.949 1.00 93.94 370 HIS A C 1
ATOM 2898 O O . HIS A 1 370 ? 26.816 14.825 -32.547 1.00 93.94 370 HIS A O 1
ATOM 2904 N N . ILE A 1 371 ? 25.058 13.419 -32.588 1.00 90.94 371 ILE A N 1
ATOM 2905 C CA . ILE A 1 371 ? 25.192 13.053 -34.011 1.00 90.94 371 ILE A CA 1
ATOM 2906 C C . ILE A 1 371 ? 25.086 14.275 -34.928 1.00 90.94 371 ILE A C 1
ATOM 2908 O O . ILE A 1 371 ? 25.926 14.460 -35.802 1.00 90.94 371 ILE A O 1
ATOM 2912 N N . LYS A 1 372 ? 24.066 15.124 -34.745 1.00 90.81 372 LYS A N 1
ATOM 2913 C CA . LYS A 1 372 ? 23.795 16.229 -35.683 1.00 90.81 372 LYS A CA 1
ATOM 2914 C C . LYS A 1 372 ? 24.775 17.390 -35.557 1.00 90.81 372 LYS A C 1
ATOM 2916 O O . LYS A 1 372 ? 25.129 18.007 -36.557 1.00 90.81 372 LYS A O 1
ATOM 2921 N N . THR A 1 373 ? 25.147 17.746 -34.329 1.00 90.00 373 THR A N 1
ATOM 2922 C CA . THR A 1 373 ? 26.023 18.905 -34.079 1.00 90.00 373 THR A CA 1
ATOM 2923 C C . THR A 1 373 ? 27.497 18.527 -34.013 1.00 90.00 373 THR A C 1
ATOM 2925 O O . THR A 1 373 ? 28.335 19.425 -33.999 1.00 90.00 373 THR A O 1
ATOM 2928 N N . GLU A 1 374 ? 27.810 17.228 -33.946 1.00 90.50 374 GLU A N 1
ATOM 2929 C CA . GLU A 1 374 ? 29.164 16.691 -33.768 1.00 90.50 374 GLU A CA 1
ATOM 2930 C C . GLU A 1 374 ? 29.872 17.243 -32.512 1.00 90.50 374 GLU A C 1
ATOM 2932 O O . GLU A 1 374 ? 31.099 17.243 -32.417 1.00 90.50 374 GLU A O 1
ATOM 2937 N N . LEU A 1 375 ? 29.106 17.713 -31.521 1.00 92.62 375 LEU A N 1
ATOM 2938 C CA . LEU A 1 375 ? 29.635 18.231 -30.258 1.00 92.62 375 LEU A CA 1
ATOM 2939 C C . LEU A 1 375 ? 29.809 17.098 -29.243 1.00 92.62 375 LEU A C 1
ATOM 2941 O O . LEU A 1 375 ? 28.944 16.228 -29.112 1.00 92.62 375 LEU A O 1
ATOM 2945 N N . TRP A 1 376 ? 30.906 17.141 -28.494 1.00 93.44 376 TRP A N 1
ATOM 2946 C CA . TRP A 1 376 ? 31.194 16.227 -27.393 1.00 93.44 376 TRP A CA 1
ATOM 2947 C C . TRP A 1 376 ? 30.448 16.646 -26.131 1.00 93.44 376 TRP A C 1
ATOM 2949 O O . TRP A 1 376 ? 30.411 17.831 -25.787 1.00 93.44 376 TRP A O 1
ATOM 2959 N N . LEU A 1 377 ? 29.886 15.665 -25.428 1.00 93.56 377 LEU A N 1
ATOM 2960 C CA . LEU A 1 377 ? 29.336 15.865 -24.095 1.00 93.56 377 LEU A CA 1
ATOM 2961 C C . LEU A 1 377 ? 30.488 16.151 -23.122 1.00 93.56 377 LEU A C 1
ATOM 2963 O O . LEU A 1 377 ? 31.382 15.327 -22.961 1.00 93.56 377 LEU A O 1
ATOM 2967 N N . SER A 1 378 ? 30.461 17.330 -22.510 1.00 93.06 378 SER A N 1
ATOM 2968 C CA . SER A 1 378 ? 31.534 17.891 -21.687 1.00 93.06 378 SER A CA 1
ATOM 2969 C C . SER A 1 378 ? 30.933 18.626 -20.483 1.00 93.06 378 SER A C 1
ATOM 2971 O O . SER A 1 378 ? 29.710 18.663 -20.296 1.00 93.06 378 SER A O 1
ATOM 2973 N N . TYR A 1 379 ? 31.776 19.224 -19.647 1.00 91.69 379 TYR A N 1
ATOM 2974 C CA . TYR A 1 379 ? 31.359 20.046 -18.513 1.00 91.69 379 TYR A CA 1
ATOM 2975 C C . TYR A 1 379 ? 31.803 21.512 -18.641 1.00 91.69 379 TYR A C 1
ATOM 2977 O O . TYR A 1 379 ? 32.728 21.845 -19.378 1.00 91.69 379 TYR A O 1
ATOM 2985 N N . GLN A 1 380 ? 31.124 22.398 -17.912 1.00 90.62 380 GLN A N 1
ATOM 2986 C CA . GLN A 1 380 ? 31.526 23.782 -17.676 1.00 90.62 380 GLN A CA 1
ATOM 2987 C C . GLN A 1 380 ? 31.451 24.071 -16.176 1.00 90.62 380 GLN A C 1
ATOM 2989 O O . GLN A 1 380 ? 30.378 23.991 -15.575 1.00 90.62 380 GLN A O 1
ATOM 2994 N N . THR A 1 381 ? 32.581 24.431 -15.569 1.00 87.94 381 THR A N 1
ATOM 2995 C CA . THR A 1 381 ? 32.651 24.769 -14.142 1.00 87.94 381 THR A CA 1
ATOM 2996 C C . THR A 1 381 ? 32.252 26.222 -13.904 1.00 87.94 381 THR A C 1
ATOM 2998 O O . THR A 1 381 ? 32.730 27.136 -14.580 1.00 87.94 381 THR A O 1
ATOM 3001 N N . SER A 1 382 ? 31.391 26.445 -12.915 1.00 82.81 382 SER A N 1
ATOM 3002 C CA . SER A 1 382 ? 30.996 27.768 -12.430 1.00 82.81 382 SER A CA 1
ATOM 3003 C C . SER A 1 382 ? 31.108 27.830 -10.905 1.00 82.81 382 SER A C 1
ATOM 3005 O O . SER A 1 382 ? 30.752 26.874 -10.225 1.00 82.81 382 SER A O 1
ATOM 3007 N N . GLU A 1 383 ? 31.603 28.940 -10.350 1.00 81.06 383 GLU A N 1
ATOM 3008 C CA . GLU A 1 383 ? 31.620 29.157 -8.896 1.00 81.06 383 GLU A CA 1
ATOM 3009 C C . GLU A 1 383 ? 30.297 29.784 -8.443 1.00 81.06 383 GLU A C 1
ATOM 3011 O O . GLU A 1 383 ? 29.968 30.904 -8.847 1.00 81.06 383 GLU A O 1
ATOM 3016 N N . THR A 1 384 ? 29.568 29.112 -7.551 1.00 73.62 384 THR A N 1
ATOM 3017 C CA . THR A 1 384 ? 28.375 29.672 -6.903 1.00 73.62 384 THR A CA 1
ATOM 3018 C C . THR A 1 384 ? 28.547 29.718 -5.385 1.00 73.62 384 THR A C 1
ATOM 3020 O O . THR A 1 384 ? 29.162 28.857 -4.760 1.00 73.62 384 THR A O 1
ATOM 3023 N N . THR A 1 385 ? 28.049 30.776 -4.741 1.00 73.00 385 THR A N 1
ATOM 3024 C CA . THR A 1 385 ? 28.115 30.911 -3.277 1.00 73.00 385 THR A CA 1
ATOM 3025 C C . THR A 1 385 ? 26.892 30.266 -2.631 1.00 73.00 385 THR A C 1
ATOM 3027 O O . THR A 1 385 ? 25.802 30.841 -2.686 1.00 73.00 385 THR A O 1
ATOM 3030 N N . LYS A 1 386 ? 27.062 29.106 -1.984 1.00 68.06 386 LYS A N 1
ATOM 3031 C CA . LYS A 1 386 ? 26.002 28.425 -1.224 1.00 68.06 386 LYS A CA 1
ATOM 3032 C C . LYS A 1 386 ? 25.973 28.887 0.233 1.00 68.06 386 LYS A C 1
ATOM 3034 O O . LYS A 1 386 ? 27.000 29.023 0.905 1.00 68.06 386 LYS A O 1
ATOM 3039 N N . LYS A 1 387 ? 24.761 29.125 0.743 1.00 51.28 387 LYS A N 1
ATOM 3040 C CA . LYS A 1 387 ? 24.519 29.599 2.113 1.00 51.28 387 LYS A CA 1
ATOM 3041 C C . LYS A 1 387 ? 24.983 28.531 3.113 1.00 51.28 387 LYS A C 1
ATOM 3043 O O . LYS A 1 387 ? 24.416 27.450 3.158 1.00 51.28 387 LYS A O 1
ATOM 3048 N N . GLY A 1 388 ? 26.018 28.837 3.896 1.00 58.62 388 GLY A N 1
ATOM 3049 C CA . GLY A 1 388 ? 26.586 27.932 4.908 1.00 58.62 388 GLY A CA 1
ATOM 3050 C C . GLY A 1 388 ? 27.806 27.113 4.464 1.00 58.62 388 GLY A C 1
ATOM 3051 O O . GLY A 1 388 ? 28.571 26.709 5.331 1.00 58.62 388 GLY A O 1
ATOM 3052 N N . LEU A 1 389 ? 28.043 26.935 3.156 1.00 62.44 389 LEU A N 1
ATOM 3053 C CA . LEU A 1 389 ? 29.202 26.192 2.619 1.00 62.44 389 LEU A CA 1
ATOM 3054 C C . LEU A 1 389 ? 30.259 27.080 1.938 1.00 62.44 389 LEU A C 1
ATOM 3056 O O . LEU A 1 389 ? 31.372 26.627 1.696 1.00 62.44 389 LEU A O 1
ATOM 3060 N N . GLY A 1 390 ? 29.951 28.351 1.662 1.00 72.44 390 GLY A N 1
ATOM 3061 C CA . GLY A 1 390 ? 30.880 29.262 0.988 1.00 72.44 390 GLY A CA 1
ATOM 3062 C C . GLY A 1 390 ? 30.816 29.132 -0.535 1.00 72.44 390 GLY A C 1
ATOM 3063 O O . GLY A 1 390 ? 29.747 28.886 -1.090 1.00 72.44 390 GLY A O 1
ATOM 3064 N N . LYS A 1 391 ? 31.938 29.368 -1.224 1.00 71.19 391 LYS A N 1
ATOM 3065 C CA . LYS A 1 391 ? 32.042 29.185 -2.680 1.00 71.19 391 LYS A CA 1
ATOM 3066 C C . LYS A 1 391 ? 32.148 27.694 -2.999 1.00 71.19 391 LYS A C 1
ATOM 3068 O O . LYS A 1 391 ? 33.071 27.045 -2.520 1.00 71.19 391 LYS A O 1
ATOM 3073 N N . VAL A 1 392 ? 31.217 27.186 -3.793 1.00 75.69 392 VAL A N 1
ATOM 3074 C CA . VAL A 1 392 ? 31.161 25.797 -4.251 1.00 75.69 392 VAL A CA 1
ATOM 3075 C C . VAL A 1 392 ? 31.298 25.797 -5.770 1.00 75.69 392 VAL A C 1
ATOM 3077 O O . VAL A 1 392 ? 30.696 26.626 -6.453 1.00 75.69 392 VAL A O 1
ATOM 3080 N N . GLU A 1 393 ? 32.120 24.891 -6.289 1.00 77.50 393 GLU A N 1
ATOM 3081 C CA . GLU A 1 393 ? 32.211 24.647 -7.725 1.00 77.50 393 GLU A CA 1
ATOM 3082 C C . GLU A 1 393 ? 31.019 23.794 -8.165 1.00 77.50 393 GLU A C 1
ATOM 3084 O O . GLU A 1 393 ? 30.794 22.704 -7.646 1.00 77.50 393 GLU A O 1
ATOM 3089 N N . GLU A 1 394 ? 30.243 24.300 -9.119 1.00 81.50 394 GLU A N 1
ATOM 3090 C CA . GLU A 1 394 ? 29.163 23.563 -9.767 1.00 81.50 394 GLU A CA 1
ATOM 3091 C C . GLU A 1 394 ? 29.524 23.330 -11.230 1.00 81.50 394 GLU A C 1
ATOM 3093 O O . GLU A 1 394 ? 29.800 24.275 -11.980 1.00 81.50 394 GLU A O 1
ATOM 3098 N N . LYS A 1 395 ? 29.506 22.060 -11.640 1.00 88.75 395 LYS A N 1
ATOM 3099 C CA . LYS A 1 395 ? 29.762 21.640 -13.015 1.00 88.75 395 LYS A CA 1
ATOM 3100 C C . LYS A 1 395 ? 28.446 21.437 -13.754 1.00 88.75 395 LYS A C 1
ATOM 3102 O O . LYS A 1 395 ? 27.638 20.580 -13.403 1.00 88.75 395 LYS A O 1
ATOM 3107 N N . LYS A 1 396 ? 28.237 22.221 -14.807 1.00 89.88 396 LYS A N 1
ATOM 3108 C CA . LYS A 1 396 ? 27.087 22.089 -15.709 1.00 89.88 396 LYS A CA 1
ATOM 3109 C C . LYS A 1 396 ? 27.451 21.214 -16.898 1.00 89.88 396 LYS A C 1
ATOM 3111 O O . LYS A 1 396 ? 28.563 21.332 -17.407 1.00 89.88 396 LYS A O 1
ATOM 3116 N N . ALA A 1 397 ? 26.522 20.386 -17.364 1.00 91.50 397 ALA A N 1
ATOM 3117 C CA . ALA A 1 397 ? 26.714 19.631 -18.595 1.00 91.50 397 ALA A CA 1
ATOM 3118 C C . ALA A 1 397 ? 26.523 20.547 -19.814 1.00 91.50 397 ALA A C 1
ATOM 3120 O O . ALA A 1 397 ? 25.518 21.252 -19.935 1.00 91.50 397 ALA A O 1
ATOM 3121 N N . VAL A 1 398 ? 27.498 20.540 -20.719 1.00 93.19 398 VAL A N 1
ATOM 3122 C CA . VAL A 1 398 ? 27.514 21.354 -21.944 1.00 93.19 398 VAL A CA 1
ATOM 3123 C C . VAL A 1 398 ? 28.003 20.517 -23.121 1.00 93.19 398 VAL A C 1
ATOM 3125 O O . VAL A 1 398 ? 28.662 19.496 -22.942 1.00 93.19 398 VAL A O 1
ATOM 3128 N N . ALA A 1 399 ? 27.694 20.951 -24.337 1.00 92.81 399 ALA A N 1
ATOM 3129 C CA . ALA A 1 399 ? 28.206 20.337 -25.553 1.00 92.81 399 ALA A CA 1
ATOM 3130 C C . ALA A 1 399 ? 29.321 21.216 -26.141 1.00 92.81 399 ALA A C 1
ATOM 3132 O O . ALA A 1 399 ? 29.077 22.370 -26.497 1.00 92.81 399 ALA A O 1
ATOM 3133 N N . LEU A 1 400 ? 30.544 20.691 -26.245 1.00 92.25 400 LEU A N 1
ATOM 3134 C CA . LEU A 1 400 ? 31.715 21.429 -26.735 1.00 92.25 400 LEU A CA 1
ATOM 3135 C C . LEU A 1 400 ? 32.275 20.805 -28.014 1.00 92.25 400 LEU A C 1
ATOM 3137 O O . LEU A 1 400 ? 32.235 19.595 -28.202 1.00 92.25 400 LEU A O 1
ATOM 3141 N N . LYS A 1 401 ? 32.845 21.637 -28.892 1.00 88.81 401 LYS A N 1
ATOM 3142 C CA . LYS A 1 401 ? 33.386 21.182 -30.181 1.00 88.81 401 LYS A CA 1
ATOM 3143 C C . LYS A 1 401 ? 34.594 20.254 -30.032 1.00 88.81 401 LYS A C 1
ATOM 3145 O O . LYS A 1 401 ? 34.653 19.235 -30.706 1.00 88.81 401 LYS A O 1
ATOM 3150 N N . ASP A 1 402 ? 35.523 20.601 -29.146 1.00 86.25 402 ASP A N 1
ATOM 3151 C CA . ASP A 1 402 ? 36.723 19.793 -28.884 1.00 86.25 402 ASP A CA 1
ATOM 3152 C C . ASP A 1 402 ? 36.564 18.956 -27.590 1.00 86.25 402 ASP A C 1
ATOM 3154 O O . ASP A 1 402 ? 37.123 17.864 -27.454 1.00 86.25 402 ASP A O 1
ATOM 3158 N N . GLY A 1 403 ? 35.733 19.436 -26.652 1.00 85.88 403 GLY A N 1
ATOM 3159 C CA . GLY A 1 403 ? 35.586 18.883 -25.300 1.00 85.88 403 GLY A CA 1
ATOM 3160 C C . GLY A 1 403 ? 36.895 18.889 -24.494 1.00 85.88 403 GLY A C 1
ATOM 3161 O O . GLY A 1 403 ? 37.955 19.270 -24.990 1.00 85.88 403 GLY A O 1
ATOM 3162 N N . HIS A 1 404 ? 36.837 18.459 -23.241 1.00 90.06 404 HIS A N 1
ATOM 3163 C CA . HIS A 1 404 ? 38.004 18.283 -22.379 1.00 90.06 404 HIS A CA 1
ATOM 3164 C C . HIS A 1 404 ? 38.600 16.869 -22.502 1.00 90.06 404 HIS A C 1
ATOM 3166 O O . HIS A 1 404 ? 37.963 15.935 -22.990 1.00 90.06 404 HIS A O 1
ATOM 3172 N N . MET A 1 405 ? 39.871 16.683 -22.135 1.00 87.38 405 MET A N 1
ATOM 3173 C CA . MET A 1 405 ? 40.533 15.371 -22.276 1.00 87.38 405 MET A CA 1
ATOM 3174 C C . MET A 1 405 ? 40.003 14.325 -21.284 1.00 87.38 405 MET A C 1
ATOM 3176 O O . MET A 1 405 ? 40.140 13.129 -21.526 1.00 87.38 405 MET A O 1
ATOM 3180 N N . ASP A 1 406 ? 39.397 14.782 -20.194 1.00 88.81 406 ASP A N 1
ATOM 3181 C CA . ASP A 1 406 ? 38.822 14.014 -19.093 1.00 88.81 406 ASP A CA 1
ATOM 3182 C C . ASP A 1 406 ? 37.299 13.808 -19.213 1.00 88.81 406 ASP A C 1
ATOM 3184 O O . ASP A 1 406 ? 36.677 13.300 -18.287 1.00 88.81 406 ASP A O 1
ATOM 3188 N N . ASP A 1 407 ? 36.703 14.085 -20.382 1.00 89.44 407 ASP A N 1
ATOM 3189 C CA . ASP A 1 407 ? 35.291 13.793 -20.721 1.00 89.44 407 ASP A CA 1
ATOM 3190 C C . ASP A 1 407 ? 34.951 12.289 -20.812 1.00 89.44 407 ASP A C 1
ATOM 3192 O O . ASP A 1 407 ? 33.976 11.899 -21.457 1.00 89.44 407 ASP A O 1
ATOM 3196 N N . CYS A 1 408 ? 35.762 11.406 -20.230 1.00 90.12 408 CYS A N 1
ATOM 3197 C CA . CYS A 1 408 ? 35.487 9.979 -20.260 1.00 90.12 408 CYS A CA 1
ATOM 3198 C C . CYS A 1 408 ? 34.326 9.621 -19.326 1.00 90.12 408 CYS A C 1
ATOM 3200 O O . CYS A 1 408 ? 34.283 10.048 -18.169 1.00 90.12 408 CYS A O 1
ATOM 3202 N N . PHE A 1 409 ? 33.423 8.787 -19.839 1.00 93.12 409 PHE A N 1
ATOM 3203 C CA . PHE A 1 409 ? 32.312 8.217 -19.097 1.00 93.12 409 PHE A CA 1
ATOM 3204 C C . PHE A 1 409 ? 32.565 6.752 -18.772 1.00 93.12 409 PHE A C 1
ATOM 3206 O O . PHE A 1 409 ? 32.885 5.963 -19.666 1.00 93.12 409 PHE A O 1
ATOM 3213 N N . THR A 1 410 ? 32.338 6.403 -17.511 1.00 93.69 410 THR A N 1
ATOM 3214 C CA . THR A 1 410 ? 32.295 5.024 -17.023 1.00 93.69 410 THR A CA 1
ATOM 3215 C C . THR A 1 410 ? 30.860 4.684 -16.643 1.00 93.69 410 THR A C 1
ATOM 3217 O O . THR A 1 410 ? 30.148 5.491 -16.043 1.00 93.69 410 THR A O 1
ATOM 3220 N N . PHE A 1 411 ? 30.413 3.480 -16.985 1.00 93.62 411 PHE A N 1
ATOM 3221 C CA . PHE A 1 411 ? 29.030 3.060 -16.765 1.00 93.62 411 PHE A CA 1
ATOM 3222 C C . PHE A 1 411 ? 28.936 2.085 -15.600 1.00 93.62 411 PHE A C 1
ATOM 3224 O O . PHE A 1 411 ? 29.683 1.106 -15.547 1.00 93.62 411 PHE A O 1
ATOM 3231 N N . PHE A 1 412 ? 27.960 2.303 -14.721 1.00 92.88 412 PHE A N 1
ATOM 3232 C CA . PHE A 1 412 ? 27.604 1.360 -13.663 1.00 92.88 412 PHE A CA 1
ATOM 3233 C C . PHE A 1 412 ? 26.118 1.035 -13.741 1.00 92.88 412 PHE A C 1
ATOM 3235 O O . PHE A 1 412 ? 25.279 1.937 -13.748 1.00 92.88 412 PHE A O 1
ATOM 3242 N N . MET A 1 413 ? 25.802 -0.256 -13.810 1.00 92.44 413 MET A N 1
ATOM 3243 C CA . MET A 1 413 ? 24.427 -0.743 -13.804 1.00 92.44 413 MET A CA 1
ATOM 3244 C C . MET A 1 413 ? 23.746 -0.374 -12.480 1.00 92.44 413 MET A C 1
ATOM 3246 O O . MET A 1 413 ? 24.341 -0.519 -11.411 1.00 92.44 413 MET A O 1
ATOM 3250 N N . ALA A 1 414 ? 22.511 0.121 -12.555 1.00 91.50 414 ALA A N 1
ATOM 3251 C CA . ALA A 1 414 ? 21.710 0.390 -11.368 1.00 91.50 414 ALA A CA 1
ATOM 3252 C C . ALA A 1 414 ? 21.309 -0.922 -10.684 1.00 91.50 414 ALA A C 1
ATOM 3254 O O . ALA A 1 414 ? 21.132 -1.946 -11.351 1.00 91.50 414 ALA A O 1
ATOM 3255 N N . LEU A 1 415 ? 21.122 -0.895 -9.363 1.00 88.94 415 LEU A N 1
ATOM 3256 C CA . LEU A 1 415 ? 20.560 -2.052 -8.676 1.00 88.94 415 LEU A CA 1
ATOM 3257 C C . LEU A 1 415 ? 19.123 -2.280 -9.161 1.00 88.94 415 LEU A C 1
ATOM 3259 O O . LEU A 1 415 ? 18.387 -1.334 -9.453 1.00 88.94 415 LEU A O 1
ATOM 3263 N N . GLU A 1 416 ? 18.708 -3.542 -9.226 1.00 83.12 416 GLU A N 1
ATOM 3264 C CA . GLU A 1 416 ? 17.380 -3.906 -9.726 1.00 83.12 416 GLU A CA 1
ATOM 3265 C C . GLU A 1 416 ? 16.259 -3.213 -8.930 1.00 83.12 416 GLU A C 1
ATOM 3267 O O . GLU A 1 416 ? 15.336 -2.644 -9.513 1.00 83.12 416 GLU A O 1
ATOM 3272 N N . GLU A 1 417 ? 16.395 -3.171 -7.603 1.00 83.00 417 GLU A N 1
ATOM 3273 C CA . GLU A 1 417 ? 15.481 -2.483 -6.684 1.00 83.00 417 GLU A CA 1
ATOM 3274 C C . GLU A 1 417 ? 15.413 -0.965 -6.915 1.00 83.00 417 GLU A C 1
ATOM 3276 O O . GLU A 1 417 ? 14.327 -0.383 -6.884 1.00 83.00 417 GLU A O 1
ATOM 3281 N N . GLU A 1 418 ? 16.544 -0.313 -7.204 1.00 88.38 418 GLU A N 1
ATOM 3282 C CA . GLU A 1 418 ? 16.586 1.125 -7.508 1.00 88.38 418 GLU A CA 1
ATOM 3283 C C . GLU A 1 418 ? 15.872 1.420 -8.830 1.00 88.38 418 GLU A C 1
ATOM 3285 O O . GLU A 1 418 ? 15.051 2.332 -8.914 1.00 88.38 418 GLU A O 1
ATOM 3290 N N . SER A 1 419 ? 16.140 0.611 -9.858 1.00 87.19 419 SER A N 1
ATOM 3291 C CA . SER A 1 419 ? 15.523 0.735 -11.182 1.00 87.19 419 SER A CA 1
ATOM 3292 C C . SER A 1 419 ? 14.007 0.516 -11.123 1.00 87.19 419 SER A C 1
ATOM 3294 O O . SER A 1 419 ? 13.229 1.307 -11.673 1.00 87.19 419 SER A O 1
ATOM 3296 N N . LYS A 1 420 ? 13.565 -0.521 -10.394 1.00 87.56 420 LYS A N 1
ATOM 3297 C CA . LYS A 1 420 ? 12.144 -0.786 -10.128 1.00 87.56 420 LYS A CA 1
ATOM 3298 C C . LYS A 1 420 ? 11.503 0.393 -9.390 1.00 87.56 420 LYS A C 1
ATOM 3300 O O . LYS A 1 420 ? 10.489 0.908 -9.868 1.00 87.56 420 LYS A O 1
ATOM 3305 N N . SER A 1 421 ? 12.122 0.868 -8.307 1.00 90.94 421 SER A N 1
ATOM 3306 C CA . SER A 1 421 ? 11.625 1.987 -7.493 1.00 90.94 421 SER A CA 1
ATOM 3307 C C . SER A 1 421 ? 11.523 3.290 -8.281 1.00 90.94 421 SER A C 1
ATOM 3309 O O . SER A 1 421 ? 10.489 3.948 -8.232 1.00 90.94 421 SER A O 1
ATOM 3311 N N . ALA A 1 422 ? 12.537 3.645 -9.072 1.00 88.50 422 ALA A N 1
ATOM 3312 C CA . ALA A 1 422 ? 12.560 4.884 -9.848 1.00 88.50 422 ALA A CA 1
ATOM 3313 C C . ALA A 1 422 ? 11.401 4.966 -10.857 1.00 88.50 422 ALA A C 1
ATOM 3315 O O . ALA A 1 422 ? 10.787 6.021 -11.039 1.00 88.50 422 ALA A O 1
ATOM 3316 N N . ARG A 1 423 ? 11.025 3.833 -11.464 1.00 86.00 423 ARG A N 1
ATOM 3317 C CA . ARG A 1 423 ? 9.819 3.754 -12.298 1.00 86.00 423 ARG A CA 1
ATOM 3318 C C . ARG A 1 423 ? 8.543 3.953 -11.481 1.00 86.00 423 ARG A C 1
ATOM 3320 O O . ARG A 1 423 ? 7.658 4.676 -11.942 1.00 86.00 423 ARG A O 1
ATOM 3327 N N . VAL A 1 424 ? 8.423 3.304 -10.321 1.00 90.31 424 VAL A N 1
ATOM 3328 C CA . VAL A 1 424 ? 7.240 3.451 -9.456 1.00 90.31 424 VAL A CA 1
ATOM 3329 C C . VAL A 1 424 ? 7.099 4.907 -9.006 1.00 90.31 424 VAL A C 1
ATOM 3331 O O . VAL A 1 424 ? 6.011 5.467 -9.110 1.00 90.31 424 VAL A O 1
ATOM 3334 N N . ILE A 1 425 ? 8.201 5.561 -8.629 1.00 89.38 425 ILE A N 1
ATOM 3335 C CA . ILE A 1 425 ? 8.255 6.992 -8.294 1.00 89.38 425 ILE A CA 1
ATOM 3336 C C . ILE A 1 425 ? 7.725 7.838 -9.451 1.00 89.38 425 ILE A C 1
ATOM 3338 O O . ILE A 1 425 ? 6.862 8.690 -9.235 1.00 89.38 425 ILE A O 1
ATOM 3342 N N . ARG A 1 426 ? 8.177 7.592 -10.687 1.00 84.75 426 ARG A N 1
ATOM 3343 C CA . ARG A 1 426 ? 7.673 8.300 -11.874 1.00 84.75 426 ARG A CA 1
ATOM 3344 C C . ARG A 1 426 ? 6.157 8.134 -12.025 1.00 84.75 426 ARG A C 1
ATOM 3346 O O . ARG A 1 426 ? 5.454 9.127 -12.215 1.00 84.75 426 ARG A O 1
ATOM 3353 N N . LYS A 1 427 ? 5.652 6.898 -11.936 1.00 85.50 427 LYS A N 1
ATOM 3354 C CA . LYS A 1 427 ? 4.218 6.601 -12.080 1.00 85.50 427 LYS A CA 1
ATOM 3355 C C . LYS A 1 427 ? 3.398 7.278 -10.983 1.00 85.50 427 LYS A C 1
ATOM 3357 O O . LYS A 1 427 ? 2.471 8.027 -11.287 1.00 85.50 427 LYS A O 1
ATOM 3362 N N . CYS A 1 428 ? 3.797 7.087 -9.731 1.00 88.81 428 CYS A N 1
ATOM 3363 C CA . CYS A 1 428 ? 3.180 7.714 -8.570 1.00 88.81 428 CYS A CA 1
ATOM 3364 C C . CYS A 1 428 ? 3.124 9.240 -8.729 1.00 88.81 428 CYS A C 1
ATOM 3366 O O . CYS A 1 428 ? 2.049 9.835 -8.672 1.00 88.81 428 CYS A O 1
ATOM 3368 N N . SER A 1 429 ? 4.258 9.862 -9.065 1.00 86.00 429 SER A N 1
ATOM 3369 C CA . SER A 1 429 ? 4.340 11.306 -9.300 1.00 86.00 429 SER A CA 1
ATOM 3370 C C . SER A 1 429 ? 3.387 11.771 -10.404 1.00 86.00 429 SER A C 1
ATOM 3372 O O . SER A 1 429 ? 2.732 12.799 -10.260 1.00 86.00 429 SER A O 1
ATOM 3374 N N . SER A 1 430 ? 3.292 11.038 -11.517 1.00 82.81 430 SER A N 1
ATOM 3375 C CA . SER A 1 430 ? 2.426 11.402 -12.646 1.00 82.81 430 SER A CA 1
ATOM 3376 C C . SER A 1 430 ? 0.939 11.370 -12.271 1.00 82.81 430 SER A C 1
ATOM 3378 O O . SER A 1 430 ? 0.213 12.337 -12.522 1.00 82.81 430 SER A O 1
ATOM 3380 N N . VAL A 1 431 ? 0.491 10.291 -11.624 1.00 86.56 431 VAL A N 1
ATOM 3381 C CA . VAL A 1 431 ? -0.917 10.106 -11.242 1.00 86.56 431 VAL A CA 1
ATOM 3382 C C . VAL A 1 431 ? -1.321 11.084 -10.144 1.00 86.56 431 VAL A C 1
ATOM 3384 O O . VAL A 1 431 ? -2.349 11.743 -10.294 1.00 86.56 431 VAL A O 1
ATOM 3387 N N . LEU A 1 432 ? -0.502 11.248 -9.097 1.00 87.00 432 LEU A N 1
ATOM 3388 C CA . LEU A 1 432 ? -0.782 12.190 -8.009 1.00 87.00 432 LEU A CA 1
ATOM 3389 C C . LEU A 1 432 ? -0.839 13.637 -8.506 1.00 87.00 432 LEU A C 1
ATOM 3391 O O . LEU A 1 432 ? -1.756 14.364 -8.144 1.00 87.00 432 LEU A O 1
ATOM 3395 N N . ASN A 1 433 ? 0.069 14.057 -9.392 1.00 84.12 433 ASN A N 1
ATOM 3396 C CA . ASN A 1 433 ? 0.023 15.415 -9.946 1.00 84.12 433 ASN A CA 1
ATOM 3397 C C . ASN A 1 433 ? -1.217 15.651 -10.820 1.00 84.12 433 ASN A C 1
ATOM 3399 O O . ASN A 1 433 ? -1.842 16.711 -10.731 1.00 84.12 433 ASN A O 1
ATOM 3403 N N . ARG A 1 434 ? -1.608 14.670 -11.649 1.00 85.44 434 ARG A N 1
ATOM 3404 C CA . ARG A 1 434 ? -2.861 14.749 -12.419 1.00 85.44 434 ARG A CA 1
ATOM 3405 C C . ARG A 1 434 ? -4.067 14.837 -11.484 1.00 85.44 434 ARG A C 1
ATOM 3407 O O . ARG A 1 434 ? -4.968 15.634 -11.729 1.00 85.44 434 ARG A O 1
ATOM 3414 N N . PHE A 1 435 ? -4.056 14.059 -10.406 1.00 88.25 435 PHE A N 1
ATOM 3415 C CA . PHE A 1 435 ? -5.115 14.054 -9.408 1.00 88.25 435 PHE A CA 1
ATOM 3416 C C . PHE A 1 435 ? -5.225 15.389 -8.663 1.00 88.25 435 PHE A C 1
ATOM 3418 O O . PHE A 1 435 ? -6.303 15.977 -8.625 1.00 88.25 435 PHE A O 1
ATOM 3425 N N . LEU A 1 436 ? -4.104 15.920 -8.167 1.00 87.12 436 LEU A N 1
ATOM 3426 C CA . LEU A 1 436 ? -4.010 17.226 -7.511 1.00 87.12 436 LEU A CA 1
ATOM 3427 C C . LEU A 1 436 ? -4.571 18.349 -8.389 1.00 87.12 436 LEU A C 1
ATOM 3429 O O . LEU A 1 436 ? -5.403 19.132 -7.937 1.00 87.12 436 LEU A O 1
ATOM 3433 N N . ARG A 1 437 ? -4.178 18.397 -9.667 1.00 83.31 437 ARG A N 1
ATOM 3434 C CA . ARG A 1 437 ? -4.715 19.371 -10.631 1.00 83.31 437 ARG A CA 1
ATOM 3435 C C . ARG A 1 437 ? -6.207 19.206 -10.854 1.00 83.31 437 ARG A C 1
ATOM 3437 O O . ARG A 1 437 ? -6.923 20.202 -10.904 1.00 83.31 437 ARG A O 1
ATOM 3444 N N . GLY A 1 438 ? -6.670 17.965 -10.981 1.00 86.31 438 GLY A N 1
ATOM 3445 C CA . GLY A 1 438 ? -8.090 17.666 -11.103 1.00 86.31 438 GLY A CA 1
ATOM 3446 C C . GLY A 1 438 ? -8.876 18.185 -9.903 1.00 86.31 438 GLY A C 1
ATOM 3447 O O . GLY A 1 438 ? -9.900 18.831 -10.095 1.00 86.31 438 GLY A O 1
ATOM 3448 N N . ILE A 1 439 ? -8.366 17.983 -8.684 1.00 86.38 439 ILE A N 1
ATOM 3449 C CA . ILE A 1 439 ? -8.959 18.508 -7.448 1.00 86.38 439 ILE A CA 1
ATOM 3450 C C . ILE A 1 439 ? -8.986 20.044 -7.453 1.00 86.38 439 ILE A C 1
ATOM 3452 O O . ILE A 1 439 ? -10.024 20.648 -7.186 1.00 86.38 439 ILE A O 1
ATOM 3456 N N . GLU A 1 440 ? -7.875 20.700 -7.795 1.00 85.56 440 GLU A N 1
ATOM 3457 C CA . GLU A 1 440 ? -7.802 22.167 -7.848 1.00 85.56 440 GLU A CA 1
ATOM 3458 C C . GLU A 1 440 ? -8.705 22.773 -8.931 1.00 85.56 440 GLU A C 1
ATOM 3460 O O . GLU A 1 440 ? -9.253 23.867 -8.764 1.00 85.56 440 GLU A O 1
ATOM 3465 N N . ALA A 1 441 ? -8.862 22.087 -10.062 1.00 85.38 441 ALA A N 1
ATOM 3466 C CA . ALA A 1 441 ? -9.788 22.479 -11.114 1.00 85.38 441 ALA A CA 1
ATOM 3467 C C . ALA A 1 441 ? -11.241 22.261 -10.671 1.00 85.38 441 ALA A C 1
ATOM 3469 O O . ALA A 1 441 ? -12.061 23.161 -10.835 1.00 85.38 441 ALA A O 1
ATOM 3470 N N . LEU A 1 442 ? -11.546 21.135 -10.020 1.00 85.12 442 LEU A N 1
ATOM 3471 C CA . LEU A 1 442 ? -12.865 20.850 -9.450 1.00 85.12 442 LEU A CA 1
ATOM 3472 C C . LEU A 1 442 ? -13.267 21.907 -8.410 1.00 85.12 442 LEU A C 1
ATOM 3474 O O . LEU A 1 442 ? -14.412 22.357 -8.407 1.00 85.12 442 LEU A O 1
ATOM 3478 N N . GLN A 1 443 ? -12.324 22.364 -7.579 1.00 83.62 443 GLN A N 1
ATOM 3479 C CA . GLN A 1 443 ? -12.555 23.429 -6.598 1.00 83.62 443 GLN A CA 1
ATOM 3480 C C . GLN A 1 443 ? -12.901 24.777 -7.249 1.00 83.62 443 GLN A C 1
ATOM 3482 O O . GLN A 1 443 ? -13.717 25.530 -6.717 1.00 83.62 443 GLN A O 1
ATOM 3487 N N . ARG A 1 444 ? -12.260 25.108 -8.378 1.00 83.44 444 ARG A N 1
ATOM 3488 C CA . ARG A 1 444 ? -12.413 26.406 -9.059 1.00 83.44 444 ARG A CA 1
ATOM 3489 C C . ARG A 1 444 ? -13.582 26.445 -10.043 1.00 83.44 444 ARG A C 1
ATOM 3491 O O . ARG A 1 444 ? -14.264 27.462 -10.127 1.00 83.44 444 ARG A O 1
ATOM 3498 N N . GLU A 1 445 ? -13.785 25.369 -10.795 1.00 82.38 445 GLU A N 1
ATOM 3499 C CA . GLU A 1 445 ? -14.663 25.310 -11.974 1.00 82.38 445 GLU A CA 1
ATOM 3500 C C . GLU A 1 445 ? -15.841 24.328 -11.804 1.00 82.38 445 GLU A C 1
ATOM 3502 O O . GLU A 1 445 ? -16.748 24.290 -12.640 1.00 82.38 445 GLU A O 1
ATOM 3507 N N . GLY A 1 446 ? -15.874 23.546 -10.718 1.00 78.56 446 GLY A N 1
ATOM 3508 C CA . GLY A 1 446 ? -16.921 22.555 -10.451 1.00 78.56 446 GLY A CA 1
ATOM 3509 C C . GLY A 1 446 ? -16.904 21.373 -11.430 1.00 78.56 446 GLY A C 1
ATOM 3510 O O . GLY A 1 446 ? -15.894 21.080 -12.066 1.00 78.56 446 GLY A O 1
ATOM 3511 N N . LYS A 1 447 ? -18.044 20.679 -11.580 1.00 75.00 447 LYS A N 1
ATOM 3512 C CA . LYS A 1 447 ? -18.181 19.447 -12.397 1.00 75.00 447 LYS A CA 1
ATOM 3513 C C . LYS A 1 447 ? -17.772 19.586 -13.876 1.00 75.00 447 LYS A C 1
ATOM 3515 O O . LYS A 1 447 ? -17.559 18.577 -14.537 1.00 75.00 447 LYS A O 1
ATOM 3520 N N . GLN A 1 448 ? -17.708 20.803 -14.419 1.00 75.94 448 GLN A N 1
ATOM 3521 C CA . GLN A 1 448 ? -17.370 21.049 -15.830 1.00 75.94 448 GLN A CA 1
ATOM 3522 C C . GLN A 1 448 ? -15.855 21.169 -16.082 1.00 75.94 448 GLN A C 1
ATOM 3524 O O . GLN A 1 448 ? -15.444 21.342 -17.230 1.00 75.94 448 GLN A O 1
ATOM 3529 N N . ALA A 1 449 ? -15.029 21.061 -15.036 1.00 81.81 449 ALA A N 1
ATOM 3530 C CA . ALA A 1 449 ? -13.578 21.132 -15.135 1.00 81.81 449 ALA A CA 1
ATOM 3531 C C . ALA A 1 449 ? -13.020 20.060 -16.090 1.00 81.81 449 ALA A C 1
ATOM 3533 O O . ALA A 1 449 ? -13.152 18.856 -15.855 1.00 81.81 449 ALA A O 1
ATOM 3534 N N . GLN A 1 450 ? -12.348 20.489 -17.162 1.00 79.31 450 GLN A N 1
ATOM 3535 C CA . GLN A 1 450 ? -11.749 19.565 -18.136 1.00 79.31 450 GLN A CA 1
ATOM 3536 C C . GLN A 1 450 ? -10.652 18.698 -17.513 1.00 79.31 450 GLN A C 1
ATOM 3538 O O . GLN A 1 450 ? -10.526 17.528 -17.868 1.00 79.31 450 GLN A O 1
ATOM 3543 N N . ASP A 1 451 ? -9.889 19.252 -16.569 1.00 79.81 451 ASP A N 1
ATOM 3544 C CA . ASP A 1 451 ? -8.825 18.519 -15.883 1.00 79.81 451 ASP A CA 1
ATOM 3545 C C . ASP A 1 451 ? -9.371 17.482 -14.894 1.00 79.81 451 ASP A C 1
ATOM 3547 O O . ASP A 1 451 ? -8.772 16.419 -14.760 1.00 79.81 451 ASP A O 1
ATOM 3551 N N . TRP A 1 452 ? -10.539 17.717 -14.278 1.00 84.94 452 TRP A N 1
ATOM 3552 C CA . TRP A 1 452 ? -11.216 16.701 -13.459 1.00 84.94 452 TRP A CA 1
ATOM 3553 C C . TRP A 1 452 ? -11.707 15.527 -14.311 1.00 84.94 452 TRP A C 1
ATOM 3555 O O . TRP A 1 452 ? -11.505 14.375 -13.947 1.00 84.94 452 TRP A O 1
ATOM 3565 N N . ASN A 1 453 ? -12.246 15.797 -15.504 1.00 80.94 453 ASN A N 1
ATOM 3566 C CA . ASN A 1 453 ? -12.690 14.748 -16.432 1.00 80.94 453 ASN A CA 1
ATOM 3567 C C . ASN A 1 453 ? -11.549 13.853 -16.961 1.00 80.94 453 ASN A C 1
ATOM 3569 O O . ASN A 1 453 ? -11.818 12.816 -17.562 1.00 80.94 453 ASN A O 1
ATOM 3573 N N . ARG A 1 454 ? -10.283 14.252 -16.775 1.00 80.62 454 ARG A N 1
ATOM 3574 C CA . ARG A 1 454 ? -9.094 13.454 -17.122 1.00 80.62 454 ARG A CA 1
ATOM 3575 C C . ARG A 1 454 ? -8.594 12.580 -15.970 1.00 80.62 454 ARG A C 1
ATOM 3577 O O . ARG A 1 454 ? -7.696 11.765 -16.189 1.00 80.62 454 ARG A O 1
ATOM 3584 N N . VAL A 1 455 ? -9.105 12.784 -14.757 1.00 84.50 455 VAL A N 1
ATOM 3585 C CA . VAL A 1 455 ? -8.746 11.985 -13.585 1.00 84.50 455 VAL A CA 1
ATOM 3586 C C . VAL A 1 455 ? -9.508 10.668 -13.632 1.00 84.50 455 VAL A C 1
ATOM 3588 O O . VAL A 1 455 ? -10.734 10.653 -13.680 1.00 84.50 455 VAL A O 1
ATOM 3591 N N . ASP A 1 456 ? -8.766 9.567 -13.563 1.00 85.50 456 ASP A N 1
ATOM 3592 C CA . ASP A 1 456 ? -9.320 8.243 -13.306 1.00 85.50 456 ASP A CA 1
ATOM 3593 C C . ASP A 1 456 ? -9.113 7.897 -11.827 1.00 85.50 456 ASP A C 1
ATOM 3595 O O . ASP A 1 456 ? -7.982 7.728 -11.366 1.00 85.50 456 ASP A O 1
ATOM 3599 N N . LEU A 1 457 ? -10.210 7.836 -11.071 1.00 87.81 457 LEU A N 1
ATOM 3600 C CA . LEU A 1 457 ? -10.175 7.507 -9.646 1.00 87.81 457 LEU A CA 1
ATOM 3601 C C . LEU A 1 457 ? -9.902 6.026 -9.393 1.00 87.81 457 LEU A C 1
ATOM 3603 O O . LEU A 1 457 ? -9.300 5.710 -8.373 1.00 87.81 457 LEU A O 1
ATOM 3607 N N . GLY A 1 458 ? -10.272 5.139 -10.321 1.00 88.88 458 GLY A N 1
ATOM 3608 C CA . GLY A 1 458 ? -9.936 3.720 -10.220 1.00 88.88 458 GLY A CA 1
ATOM 3609 C C . GLY A 1 458 ? -8.428 3.504 -10.327 1.00 88.88 458 GLY A C 1
ATOM 3610 O O . GLY A 1 458 ? -7.854 2.727 -9.570 1.00 88.88 458 GLY A O 1
ATOM 3611 N N . GLU A 1 459 ? -7.764 4.263 -11.203 1.00 89.25 459 GLU A N 1
ATOM 3612 C CA . GLU A 1 459 ? -6.301 4.261 -11.313 1.00 89.25 459 GLU A CA 1
ATOM 3613 C C . GLU A 1 459 ? -5.621 4.835 -10.058 1.00 89.25 459 GLU A C 1
ATOM 3615 O O . GLU A 1 459 ? -4.611 4.300 -9.603 1.00 89.25 459 GLU A O 1
ATOM 3620 N N . VAL A 1 460 ? -6.168 5.909 -9.474 1.00 92.31 460 VAL A N 1
ATOM 3621 C CA . VAL A 1 460 ? -5.649 6.492 -8.221 1.00 92.31 460 VAL A CA 1
ATOM 3622 C C . VAL A 1 460 ? -5.790 5.495 -7.073 1.00 92.31 460 VAL A C 1
ATOM 3624 O O . VAL A 1 460 ? -4.836 5.288 -6.330 1.00 92.31 460 VAL A O 1
ATOM 3627 N N . LEU A 1 461 ? -6.947 4.849 -6.948 1.00 92.44 461 LEU A N 1
ATOM 3628 C CA . LEU A 1 461 ? -7.211 3.867 -5.904 1.00 92.44 461 LEU A CA 1
ATOM 3629 C C . LEU A 1 461 ? -6.291 2.649 -6.037 1.00 92.44 461 LEU A C 1
ATOM 3631 O O . LEU A 1 461 ? -5.597 2.302 -5.082 1.00 92.44 461 LEU A O 1
ATOM 3635 N N . LYS A 1 462 ? -6.188 2.070 -7.240 1.00 91.44 462 LYS A N 1
ATOM 3636 C CA . LYS A 1 462 ? -5.300 0.929 -7.503 1.00 91.44 462 LYS A CA 1
ATOM 3637 C C . LYS A 1 462 ? -3.829 1.273 -7.262 1.00 91.44 462 LYS A C 1
ATOM 3639 O O . LYS A 1 462 ? -3.076 0.434 -6.775 1.00 91.44 462 LYS A O 1
ATOM 3644 N N . LEU A 1 463 ? -3.415 2.503 -7.575 1.00 93.62 463 LEU A N 1
ATOM 3645 C CA . LEU A 1 463 ? -2.077 2.992 -7.252 1.00 93.62 463 LEU A CA 1
ATOM 3646 C C . LEU A 1 463 ? -1.832 3.015 -5.738 1.00 93.62 463 LEU A C 1
ATOM 3648 O O . LEU A 1 463 ? -0.747 2.630 -5.310 1.00 93.62 463 LEU A O 1
ATOM 3652 N N . MET A 1 464 ? -2.798 3.472 -4.938 1.00 93.44 464 MET A N 1
ATOM 3653 C CA . MET A 1 464 ? -2.648 3.507 -3.481 1.00 93.44 464 MET A CA 1
ATOM 3654 C C . MET A 1 464 ? -2.542 2.100 -2.891 1.00 93.44 464 MET A C 1
ATOM 3656 O O . MET A 1 464 ? -1.646 1.867 -2.086 1.00 93.44 464 MET A O 1
ATOM 3660 N N . GLU A 1 465 ? -3.393 1.165 -3.327 1.00 93.19 465 GLU A N 1
ATOM 3661 C CA . GLU A 1 465 ? -3.309 -0.250 -2.931 1.00 93.19 465 GLU A CA 1
ATOM 3662 C C . GLU A 1 465 ? -1.925 -0.831 -3.236 1.00 93.19 465 GLU A C 1
ATOM 3664 O O . GLU A 1 465 ? -1.247 -1.333 -2.344 1.00 93.19 465 GLU A O 1
ATOM 3669 N N . ASP A 1 466 ? -1.463 -0.677 -4.481 1.00 93.94 466 ASP A N 1
ATOM 3670 C CA . ASP A 1 466 ? -0.164 -1.199 -4.897 1.00 93.94 466 ASP A CA 1
ATOM 3671 C C . ASP A 1 466 ? 0.991 -0.567 -4.119 1.00 93.94 466 ASP A C 1
ATOM 3673 O O . ASP A 1 466 ? 1.988 -1.232 -3.857 1.00 93.94 466 ASP A O 1
ATOM 3677 N N . LEU A 1 467 ? 0.900 0.721 -3.766 1.00 95.12 467 LEU A N 1
ATOM 3678 C CA . LEU A 1 467 ? 1.920 1.384 -2.957 1.00 95.12 467 LEU A CA 1
ATOM 3679 C C . LEU A 1 467 ? 1.908 0.882 -1.511 1.00 95.12 467 LEU A C 1
ATOM 3681 O O . LEU A 1 467 ? 2.981 0.686 -0.945 1.00 95.12 467 LEU A O 1
ATOM 3685 N N . ILE A 1 468 ? 0.733 0.655 -0.920 1.00 93.94 468 ILE A N 1
ATOM 3686 C CA . ILE A 1 468 ? 0.614 0.079 0.427 1.00 93.94 468 ILE A CA 1
ATOM 3687 C C . ILE A 1 468 ? 1.253 -1.313 0.448 1.00 93.94 468 ILE A C 1
ATOM 3689 O O . ILE A 1 468 ? 2.093 -1.575 1.310 1.00 93.94 468 ILE A O 1
ATOM 3693 N N . ASP A 1 469 ? 0.949 -2.153 -0.543 1.00 92.56 469 ASP A N 1
ATOM 3694 C CA . ASP A 1 469 ? 1.542 -3.486 -0.680 1.00 92.56 469 ASP A CA 1
ATOM 3695 C C . ASP A 1 469 ? 3.053 -3.414 -0.973 1.00 92.56 469 ASP A C 1
ATOM 3697 O O . ASP A 1 469 ? 3.847 -4.173 -0.416 1.00 92.56 469 ASP A O 1
ATOM 3701 N N . TYR A 1 470 ? 3.495 -2.446 -1.783 1.00 93.06 470 TYR A N 1
ATOM 3702 C CA . TYR A 1 470 ? 4.913 -2.230 -2.098 1.00 93.06 470 TYR A CA 1
ATOM 3703 C C . TYR A 1 470 ? 5.763 -1.857 -0.871 1.00 93.06 470 TYR A C 1
ATOM 3705 O O . TYR A 1 470 ? 6.957 -2.187 -0.819 1.00 93.06 470 TYR A O 1
ATOM 3713 N N . PHE A 1 471 ? 5.151 -1.179 0.106 1.00 94.38 471 PHE A N 1
ATOM 3714 C CA . PHE A 1 471 ? 5.754 -0.796 1.385 1.00 94.38 471 PHE A CA 1
ATOM 3715 C C . PHE A 1 471 ? 5.339 -1.700 2.557 1.00 94.38 471 PHE A C 1
ATOM 3717 O O . PHE A 1 471 ? 5.660 -1.392 3.710 1.00 94.38 471 PHE A O 1
ATOM 3724 N N . ALA A 1 472 ? 4.653 -2.815 2.291 1.00 91.06 472 ALA A N 1
ATOM 3725 C CA . ALA A 1 472 ? 4.246 -3.746 3.330 1.00 91.06 472 ALA A CA 1
ATOM 3726 C C . ALA A 1 472 ? 5.469 -4.306 4.071 1.00 91.06 472 ALA A C 1
ATOM 3728 O O . ALA A 1 472 ? 6.528 -4.576 3.492 1.00 91.06 472 ALA A O 1
ATOM 3729 N N . GLN A 1 473 ? 5.326 -4.480 5.385 1.00 87.44 473 GLN A N 1
ATOM 3730 C CA . GLN A 1 473 ? 6.367 -5.139 6.162 1.00 87.44 473 GLN A CA 1
ATOM 3731 C C . GLN A 1 473 ? 6.410 -6.626 5.804 1.00 87.44 473 GLN A C 1
ATOM 3733 O O . GLN A 1 473 ? 5.354 -7.231 5.638 1.00 87.44 473 GLN A O 1
ATOM 3738 N N . PRO A 1 474 ? 7.611 -7.218 5.682 1.00 85.88 474 PRO A N 1
ATOM 3739 C CA . PRO A 1 474 ? 7.723 -8.637 5.398 1.00 85.88 474 PRO A CA 1
ATOM 3740 C C . PRO A 1 474 ? 7.144 -9.451 6.557 1.00 85.88 474 PRO A C 1
ATOM 3742 O O . PRO A 1 474 ? 7.364 -9.105 7.721 1.00 85.88 474 PRO A O 1
ATOM 3745 N N . ASP A 1 475 ? 6.465 -10.547 6.227 1.00 81.81 475 ASP A N 1
ATOM 3746 C CA . ASP A 1 475 ? 6.017 -11.530 7.210 1.00 81.81 475 ASP A CA 1
ATOM 3747 C C . ASP A 1 475 ? 7.209 -12.160 7.951 1.00 81.81 475 ASP A C 1
ATOM 3749 O O . ASP A 1 475 ? 8.355 -12.117 7.479 1.00 81.81 475 ASP A O 1
ATOM 3753 N N . GLU A 1 476 ? 6.937 -12.750 9.121 1.00 70.00 476 GLU A N 1
ATOM 3754 C CA . GLU A 1 476 ? 7.922 -13.470 9.940 1.00 70.00 476 GLU A CA 1
ATOM 3755 C C . GLU A 1 476 ? 8.378 -14.782 9.263 1.00 70.00 476 GLU A C 1
ATOM 3757 O O . GLU A 1 476 ? 8.077 -15.883 9.720 1.00 70.00 476 GLU A O 1
ATOM 3762 N N . ASP A 1 477 ? 9.124 -14.664 8.163 1.00 70.88 477 ASP A N 1
ATOM 3763 C CA . ASP A 1 477 ? 9.899 -15.757 7.569 1.00 70.88 477 ASP A CA 1
ATOM 3764 C C . ASP A 1 477 ? 11.312 -15.819 8.185 1.00 70.88 477 ASP A C 1
ATOM 3766 O O . ASP A 1 477 ? 11.668 -15.045 9.080 1.00 70.88 477 ASP A O 1
ATOM 3770 N N . ASP A 1 478 ? 12.150 -16.717 7.653 1.00 86.19 478 ASP A N 1
ATOM 3771 C CA . ASP A 1 478 ? 13.562 -16.881 8.004 1.00 86.19 478 ASP A CA 1
ATOM 3772 C C . ASP A 1 478 ? 14.297 -15.542 8.209 1.00 86.19 478 ASP A C 1
ATOM 3774 O O . ASP A 1 478 ? 14.157 -14.591 7.431 1.00 86.19 478 ASP A O 1
ATOM 3778 N N . PHE A 1 479 ? 15.103 -15.471 9.272 1.00 87.31 479 PHE A N 1
ATOM 3779 C CA . PHE A 1 479 ? 15.687 -14.224 9.766 1.00 87.31 479 PHE A CA 1
ATOM 3780 C C . PHE A 1 479 ? 16.500 -13.503 8.685 1.00 87.31 479 PHE A C 1
ATOM 3782 O O . PHE A 1 479 ? 16.396 -12.284 8.543 1.00 87.31 479 PHE A O 1
ATOM 3789 N N . GLU A 1 480 ? 17.288 -14.238 7.897 1.00 88.88 480 GLU A N 1
ATOM 3790 C CA . GLU A 1 480 ? 18.119 -13.652 6.843 1.00 88.88 480 GLU A CA 1
ATOM 3791 C C . GLU A 1 480 ? 17.276 -13.045 5.710 1.00 88.88 480 GLU A C 1
ATOM 3793 O O . GLU A 1 480 ? 17.510 -11.899 5.306 1.00 88.88 480 GLU A O 1
ATOM 3798 N N . ALA A 1 481 ? 16.253 -13.766 5.242 1.00 86.50 481 ALA A N 1
ATOM 3799 C CA . ALA A 1 481 ? 15.332 -13.289 4.212 1.00 86.50 481 ALA A CA 1
ATOM 3800 C C . ALA A 1 481 ? 14.554 -12.052 4.688 1.00 86.50 481 ALA A C 1
ATOM 3802 O O . ALA A 1 481 ? 14.456 -11.051 3.972 1.00 86.50 481 ALA A O 1
ATOM 3803 N N . SER A 1 482 ? 14.073 -12.082 5.930 1.00 87.38 482 SER A N 1
ATOM 3804 C CA . SER A 1 482 ? 13.370 -10.968 6.564 1.00 87.38 482 SER A CA 1
ATOM 3805 C C . SER A 1 482 ? 14.269 -9.733 6.713 1.00 87.38 482 SER A C 1
ATOM 3807 O O . SER A 1 482 ? 13.860 -8.631 6.349 1.00 87.38 482 SER A O 1
ATOM 3809 N N . GLN A 1 483 ? 15.534 -9.888 7.125 1.00 88.69 483 GLN A N 1
ATOM 3810 C CA . GLN A 1 483 ? 16.489 -8.770 7.193 1.00 88.69 483 GLN A CA 1
ATOM 3811 C C . GLN A 1 483 ? 16.821 -8.173 5.818 1.00 88.69 483 GLN A C 1
ATOM 3813 O O . GLN A 1 483 ? 16.942 -6.951 5.696 1.00 88.69 483 GLN A O 1
ATOM 3818 N N . ASN A 1 484 ? 16.962 -9.002 4.780 1.00 88.38 484 ASN A N 1
ATOM 3819 C CA . ASN A 1 484 ? 17.204 -8.521 3.418 1.00 88.38 484 ASN A CA 1
ATOM 3820 C C . ASN A 1 484 ? 15.997 -7.736 2.880 1.00 88.38 484 ASN A C 1
ATOM 3822 O O . ASN A 1 484 ? 16.180 -6.641 2.344 1.00 88.38 484 ASN A O 1
ATOM 3826 N N . ARG A 1 485 ? 14.768 -8.222 3.110 1.00 88.38 485 ARG A N 1
ATOM 3827 C CA . ARG A 1 485 ? 13.535 -7.502 2.743 1.00 88.38 485 ARG A CA 1
ATOM 3828 C C . ARG A 1 485 ? 13.375 -6.188 3.509 1.00 88.38 485 ARG A C 1
ATOM 3830 O O . ARG A 1 485 ? 13.038 -5.183 2.897 1.00 88.38 485 ARG A O 1
ATOM 3837 N N . LEU A 1 486 ? 13.710 -6.143 4.801 1.00 90.19 486 LEU A N 1
ATOM 3838 C CA . LEU A 1 486 ? 13.702 -4.895 5.581 1.00 90.19 486 LEU A CA 1
ATOM 3839 C C . LEU A 1 486 ? 14.745 -3.876 5.091 1.00 90.19 486 LEU A C 1
ATOM 3841 O O . LEU A 1 486 ? 14.489 -2.673 5.112 1.00 90.19 486 LEU A O 1
ATOM 3845 N N . ARG A 1 487 ? 15.927 -4.325 4.642 1.00 89.31 487 ARG A N 1
ATOM 3846 C CA . ARG A 1 487 ? 16.922 -3.433 4.015 1.00 89.31 487 ARG A CA 1
ATOM 3847 C C . ARG A 1 487 ? 16.421 -2.877 2.682 1.00 89.31 487 ARG A C 1
ATOM 3849 O O . ARG A 1 487 ? 16.549 -1.675 2.466 1.00 89.31 487 ARG A O 1
ATOM 3856 N N . ALA A 1 488 ? 15.824 -3.719 1.838 1.00 89.12 488 ALA A N 1
ATOM 3857 C CA . ALA A 1 488 ? 15.207 -3.277 0.589 1.00 89.12 488 ALA A CA 1
ATOM 3858 C C . ALA A 1 488 ? 14.064 -2.280 0.851 1.00 89.12 488 ALA A C 1
ATOM 3860 O O . ALA A 1 488 ? 14.030 -1.222 0.231 1.00 89.12 488 ALA A O 1
ATOM 3861 N N . LEU A 1 489 ? 13.196 -2.555 1.833 1.00 92.62 489 LEU A N 1
ATOM 3862 C CA . LEU A 1 489 ? 12.104 -1.665 2.234 1.00 92.62 489 LEU A CA 1
ATOM 3863 C C . LEU A 1 489 ? 12.613 -0.279 2.651 1.00 92.62 489 LEU A C 1
ATOM 3865 O O . LEU A 1 489 ? 12.125 0.722 2.133 1.00 92.62 489 LEU A O 1
ATOM 3869 N N . ARG A 1 490 ? 13.633 -0.212 3.517 1.00 91.19 490 ARG A N 1
ATOM 3870 C CA . ARG A 1 490 ? 14.240 1.070 3.918 1.00 91.19 490 ARG A CA 1
ATOM 3871 C C . ARG A 1 490 ? 14.824 1.828 2.730 1.00 91.19 490 ARG A C 1
ATOM 3873 O O . ARG A 1 490 ? 14.540 3.007 2.573 1.00 91.19 490 ARG A O 1
ATOM 3880 N N . SER A 1 491 ? 15.547 1.138 1.847 1.00 90.00 491 SER A N 1
ATOM 3881 C CA . SER A 1 491 ? 16.091 1.753 0.630 1.00 90.00 491 SER A CA 1
ATOM 3882 C C . SER A 1 491 ? 14.991 2.330 -0.271 1.00 90.00 491 SER A C 1
ATOM 3884 O O . SER A 1 491 ? 15.132 3.447 -0.760 1.00 90.00 491 SER A O 1
ATOM 3886 N N . ARG A 1 492 ? 13.862 1.626 -0.444 1.00 92.06 492 ARG A N 1
ATOM 3887 C CA . ARG A 1 492 ? 12.695 2.144 -1.180 1.00 92.06 492 ARG A CA 1
ATOM 3888 C C . ARG A 1 492 ? 12.112 3.387 -0.504 1.00 92.06 492 ARG A C 1
ATOM 3890 O O . ARG A 1 492 ? 11.836 4.371 -1.183 1.00 92.06 492 ARG A O 1
ATOM 3897 N N . GLN A 1 493 ? 11.926 3.347 0.816 1.00 93.19 493 GLN A N 1
ATOM 3898 C CA . GLN A 1 493 ? 11.397 4.472 1.594 1.00 93.19 493 GLN A CA 1
ATOM 3899 C C . GLN A 1 493 ? 12.291 5.717 1.475 1.00 93.19 493 GLN A C 1
ATOM 3901 O O . GLN A 1 493 ? 11.770 6.820 1.307 1.00 93.19 493 GLN A O 1
ATOM 3906 N N . ASP A 1 494 ? 13.615 5.545 1.505 1.00 90.19 494 ASP A N 1
ATOM 3907 C CA . ASP A 1 494 ? 14.580 6.639 1.356 1.00 90.19 494 ASP A CA 1
ATOM 3908 C C . ASP A 1 494 ? 14.514 7.249 -0.056 1.00 90.19 494 ASP A C 1
ATOM 3910 O O . ASP A 1 494 ? 14.368 8.462 -0.190 1.00 90.19 494 ASP A O 1
ATOM 3914 N N . LEU A 1 495 ? 14.488 6.425 -1.114 1.00 89.94 495 LEU A N 1
ATOM 3915 C CA . LEU A 1 495 ? 14.387 6.908 -2.502 1.00 89.94 495 LEU A CA 1
ATOM 3916 C C . LEU A 1 495 ? 13.115 7.736 -2.750 1.00 89.94 495 LEU A C 1
ATOM 3918 O O . LEU A 1 495 ? 13.158 8.774 -3.411 1.00 89.94 495 LEU A O 1
ATOM 3922 N N . PHE A 1 496 ? 11.968 7.297 -2.221 1.00 91.62 496 PHE A N 1
ATOM 3923 C CA . PHE A 1 496 ? 10.714 8.050 -2.342 1.00 91.62 496 PHE A CA 1
ATOM 3924 C C . PHE A 1 496 ? 10.758 9.366 -1.565 1.00 91.62 496 PHE A C 1
ATOM 3926 O O . PHE A 1 496 ? 10.136 10.350 -1.983 1.00 91.62 496 PHE A O 1
ATOM 3933 N N . GLN A 1 497 ? 11.482 9.387 -0.446 1.00 88.31 497 GLN A N 1
ATOM 3934 C CA . GLN A 1 497 ? 11.655 10.585 0.354 1.00 88.31 497 GLN A CA 1
ATOM 3935 C C . GLN A 1 497 ? 12.546 11.612 -0.339 1.00 88.31 497 GLN A C 1
ATOM 3937 O O . GLN A 1 497 ? 12.170 12.781 -0.425 1.00 88.31 497 GLN A O 1
ATOM 3942 N N . GLU A 1 498 ? 13.690 11.179 -0.865 1.00 84.62 498 GLU A N 1
ATOM 3943 C CA . GLU A 1 498 ? 14.637 12.029 -1.592 1.00 84.62 498 GLU A CA 1
ATOM 3944 C C . GLU A 1 498 ? 14.011 12.632 -2.855 1.00 84.62 498 GLU A C 1
ATOM 3946 O O . GLU A 1 498 ? 14.213 13.807 -3.154 1.00 84.62 498 GLU A O 1
ATOM 3951 N N . GLU A 1 499 ? 13.171 11.869 -3.558 1.00 83.81 499 GLU A N 1
ATOM 3952 C CA . GLU A 1 499 ? 12.428 12.369 -4.720 1.00 83.81 499 GLU A CA 1
ATOM 3953 C C . GLU A 1 499 ? 11.233 13.269 -4.340 1.00 83.81 499 GLU A C 1
ATOM 3955 O O . GLU A 1 499 ? 10.622 13.882 -5.219 1.00 83.81 499 GLU A O 1
ATOM 3960 N N . GLY A 1 500 ? 10.911 13.406 -3.049 1.00 85.56 500 GLY A N 1
ATOM 3961 C CA . GLY A 1 500 ? 9.865 14.299 -2.540 1.00 85.56 500 GLY A CA 1
ATOM 3962 C C . GLY A 1 500 ? 8.440 13.750 -2.652 1.00 85.56 500 GLY A C 1
ATOM 3963 O O . GLY A 1 500 ? 7.482 14.513 -2.509 1.00 85.56 500 GLY A O 1
ATOM 3964 N N . VAL A 1 501 ? 8.272 12.442 -2.876 1.00 88.38 501 VAL A N 1
ATOM 3965 C CA . VAL A 1 501 ? 6.953 11.808 -3.059 1.00 88.38 501 VAL A CA 1
ATOM 3966 C C . VAL A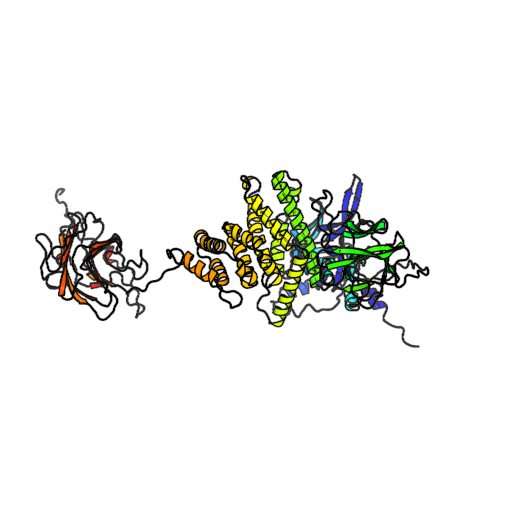 1 501 ? 6.098 11.900 -1.803 1.00 88.38 501 VAL A C 1
ATOM 3968 O O . VAL A 1 501 ? 4.909 12.196 -1.894 1.00 88.38 501 VAL A O 1
ATOM 3971 N N . LEU A 1 502 ? 6.700 11.740 -0.624 1.00 88.88 502 LEU A N 1
ATOM 3972 C CA . LEU A 1 502 ? 5.976 11.891 0.635 1.00 88.88 502 LEU A CA 1
ATOM 3973 C C . LEU A 1 502 ? 5.379 13.294 0.788 1.00 88.88 502 LEU A C 1
ATOM 3975 O O . LEU A 1 502 ? 4.238 13.431 1.218 1.00 88.88 502 LEU A O 1
ATOM 3979 N N . ASN A 1 503 ? 6.120 14.339 0.405 1.00 87.38 503 ASN A N 1
ATOM 3980 C CA . ASN A 1 503 ? 5.608 15.708 0.469 1.00 87.38 503 ASN A CA 1
ATOM 3981 C C . ASN A 1 503 ? 4.422 15.895 -0.493 1.00 87.38 503 ASN A C 1
ATOM 3983 O O . ASN A 1 503 ? 3.428 16.490 -0.094 1.00 87.38 503 ASN A O 1
ATOM 3987 N N . MET A 1 504 ? 4.464 15.302 -1.694 1.00 86.31 504 MET A N 1
ATOM 3988 C CA . MET A 1 504 ? 3.318 15.321 -2.616 1.00 86.31 504 MET A CA 1
ATOM 3989 C C . MET A 1 504 ? 2.080 14.615 -2.042 1.00 86.31 504 MET A C 1
ATOM 3991 O O . MET A 1 504 ? 0.958 15.074 -2.252 1.00 86.31 504 MET A O 1
ATOM 3995 N N . ILE A 1 505 ? 2.258 13.514 -1.304 1.00 90.69 505 ILE A N 1
ATOM 3996 C CA . ILE A 1 505 ? 1.150 12.811 -0.636 1.00 90.69 505 ILE A CA 1
ATOM 3997 C C . ILE A 1 505 ? 0.559 13.680 0.482 1.00 90.69 505 ILE A C 1
ATOM 3999 O O . ILE A 1 505 ? -0.660 13.807 0.574 1.00 90.69 505 ILE A O 1
ATOM 4003 N N . LEU A 1 506 ? 1.399 14.331 1.293 1.00 88.62 506 LEU A N 1
ATOM 4004 C CA . LEU A 1 506 ? 0.941 15.258 2.336 1.00 88.62 506 LEU A CA 1
ATOM 4005 C C . LEU A 1 506 ? 0.173 16.451 1.742 1.00 88.62 506 LEU A C 1
ATOM 4007 O O . LEU A 1 506 ? -0.914 16.775 2.221 1.00 88.62 506 LEU A O 1
ATOM 4011 N N . ASP A 1 507 ? 0.680 17.039 0.655 1.00 87.50 507 ASP A N 1
ATOM 4012 C CA . ASP A 1 507 ? -0.010 18.106 -0.079 1.00 87.50 507 ASP A CA 1
ATOM 4013 C C . ASP A 1 507 ? -1.356 17.616 -0.642 1.00 87.50 507 ASP A C 1
ATOM 4015 O O . ASP A 1 507 ? -2.356 18.340 -0.606 1.00 87.50 507 ASP A O 1
ATOM 4019 N N . THR A 1 508 ? -1.411 16.362 -1.107 1.00 89.56 508 THR A N 1
ATOM 4020 C CA . THR A 1 508 ? -2.650 15.712 -1.559 1.00 89.56 508 THR A CA 1
ATOM 4021 C C . THR A 1 508 ? -3.657 15.608 -0.426 1.00 89.56 508 THR A C 1
ATOM 4023 O O . THR A 1 508 ? -4.786 16.055 -0.607 1.00 89.56 508 THR A O 1
ATOM 4026 N N . ILE A 1 509 ? -3.259 15.125 0.754 1.00 89.06 509 ILE A N 1
ATOM 4027 C CA . ILE A 1 509 ? -4.129 15.048 1.940 1.00 89.06 509 ILE A CA 1
ATOM 4028 C C . ILE A 1 509 ? -4.688 16.429 2.306 1.00 89.06 509 ILE A C 1
ATOM 4030 O O . ILE A 1 509 ? -5.876 16.566 2.617 1.00 89.06 509 ILE A O 1
ATOM 4034 N N . ASP A 1 510 ? -3.857 17.472 2.247 1.00 87.25 510 ASP A N 1
ATOM 4035 C CA . ASP A 1 510 ? -4.288 18.830 2.569 1.00 87.25 510 ASP A CA 1
ATOM 4036 C C . ASP A 1 510 ? -5.315 19.380 1.584 1.00 87.25 510 ASP A C 1
ATOM 4038 O O . ASP A 1 510 ? -6.307 19.983 2.008 1.00 87.25 510 ASP A O 1
ATOM 4042 N N . LYS A 1 511 ? -5.115 19.153 0.285 1.00 85.94 511 LYS A N 1
ATOM 4043 C CA . LYS A 1 511 ? -6.073 19.538 -0.759 1.00 85.94 511 LYS A CA 1
ATOM 4044 C C . LYS A 1 511 ? -7.362 18.728 -0.665 1.00 85.94 511 LYS A C 1
ATOM 4046 O O . LYS A 1 511 ? -8.446 19.296 -0.778 1.00 85.94 511 LYS A O 1
ATOM 4051 N N . PHE A 1 512 ? -7.249 17.436 -0.379 1.00 85.81 512 PHE A N 1
ATOM 4052 C CA . PHE A 1 512 ? -8.373 16.525 -0.192 1.00 85.81 512 PHE A CA 1
ATOM 4053 C C . PHE A 1 512 ? -9.270 16.980 0.967 1.00 85.81 512 PHE A C 1
ATOM 4055 O O . PHE A 1 512 ? -10.468 17.193 0.798 1.00 85.81 512 PHE A O 1
ATOM 4062 N N . SER A 1 513 ? -8.659 17.296 2.110 1.00 83.19 513 SER A N 1
ATOM 4063 C CA . SER A 1 513 ? -9.370 17.820 3.280 1.00 83.19 513 SER A CA 1
ATOM 4064 C C . SER A 1 513 ? -10.018 19.192 3.037 1.00 83.19 513 SER A C 1
ATOM 4066 O O . SER A 1 513 ? -11.050 19.513 3.624 1.00 83.19 513 SER A O 1
ATOM 4068 N N . GLN A 1 514 ? -9.401 20.049 2.214 1.00 84.88 514 GLN A N 1
ATOM 4069 C CA . GLN A 1 514 ? -9.985 21.347 1.847 1.00 84.88 514 GLN A CA 1
ATOM 4070 C C . GLN A 1 514 ? -11.243 21.182 0.988 1.00 84.88 514 GLN A C 1
ATOM 4072 O O . GLN A 1 514 ? -12.165 21.987 1.116 1.00 84.88 514 GLN A O 1
ATOM 4077 N N . MET A 1 515 ? -11.292 20.147 0.146 1.00 81.69 515 MET A N 1
ATOM 4078 C CA . MET A 1 515 ? -12.473 19.825 -0.655 1.00 81.69 515 MET A CA 1
ATOM 4079 C C . MET A 1 515 ? -13.632 19.308 0.192 1.00 81.69 515 MET A C 1
ATOM 4081 O O . MET A 1 515 ? -14.759 19.751 -0.007 1.00 81.69 515 MET A O 1
ATOM 4085 N N . GLU A 1 516 ? -13.365 18.447 1.175 1.00 78.94 516 GLU A N 1
ATOM 4086 C CA . GLU A 1 516 ? -14.395 17.940 2.096 1.00 78.94 516 GLU A CA 1
ATOM 4087 C C . GLU A 1 516 ? -15.062 19.063 2.910 1.00 78.94 516 GLU A C 1
ATOM 4089 O O . GLU A 1 516 ? -16.234 18.978 3.271 1.00 78.94 516 GLU A O 1
ATOM 4094 N N . ALA A 1 517 ? -14.343 20.162 3.159 1.00 79.50 517 ALA A N 1
ATOM 4095 C CA . ALA A 1 517 ? -14.876 21.333 3.852 1.00 79.50 517 ALA A CA 1
ATOM 4096 C C . ALA A 1 517 ? -15.832 22.195 2.992 1.00 79.50 517 ALA A C 1
ATOM 4098 O O . ALA A 1 517 ? -16.425 23.155 3.500 1.00 79.50 517 ALA A O 1
ATOM 4099 N N . VAL A 1 518 ? -15.991 21.899 1.696 1.00 81.44 518 VAL A N 1
ATOM 4100 C CA . VAL A 1 518 ? -16.876 22.646 0.788 1.00 81.44 518 VAL A CA 1
ATOM 4101 C C . VAL A 1 518 ? -18.343 22.283 1.051 1.00 81.44 518 VAL A C 1
ATOM 4103 O O . VAL A 1 518 ? -18.732 21.121 1.053 1.00 81.44 518 VAL A O 1
ATOM 4106 N N . ARG A 1 519 ? -19.202 23.301 1.225 1.00 72.38 519 ARG A N 1
ATOM 4107 C CA . ARG A 1 519 ? -20.622 23.138 1.617 1.00 72.38 519 ARG A CA 1
ATOM 4108 C C . ARG A 1 519 ? -21.483 22.277 0.681 1.00 72.38 519 ARG A C 1
ATOM 4110 O O . ARG A 1 519 ? -22.490 21.760 1.146 1.00 72.38 519 ARG A O 1
ATOM 4117 N N . ASP A 1 520 ? -21.123 22.164 -0.597 1.00 75.12 520 ASP A N 1
ATOM 4118 C CA . ASP A 1 520 ? -21.848 21.379 -1.613 1.00 75.12 520 ASP A CA 1
ATOM 4119 C C . ASP A 1 520 ? -20.988 20.232 -2.175 1.00 75.12 520 ASP A C 1
ATOM 4121 O O . ASP A 1 520 ? -21.074 19.871 -3.345 1.00 75.12 520 ASP A O 1
ATOM 4125 N N . PHE A 1 521 ? -20.102 19.669 -1.350 1.00 75.94 521 PHE A N 1
ATOM 4126 C CA . PHE A 1 521 ? -19.221 18.579 -1.769 1.00 75.94 521 PHE A CA 1
ATOM 4127 C C . PHE A 1 521 ? -20.002 17.338 -2.246 1.00 75.94 521 PHE A C 1
ATOM 4129 O O . PHE A 1 521 ? -19.712 16.795 -3.311 1.00 75.94 521 PHE A O 1
ATOM 4136 N N . ALA A 1 522 ? -21.069 16.960 -1.534 1.00 70.44 522 ALA A N 1
ATOM 4137 C CA . ALA A 1 522 ? -21.934 15.839 -1.913 1.00 70.44 522 ALA A CA 1
ATOM 4138 C C . ALA A 1 522 ? -22.659 16.054 -3.259 1.00 70.44 522 ALA A C 1
ATOM 4140 O O . ALA A 1 522 ? -22.963 15.093 -3.957 1.00 70.44 522 ALA A O 1
ATOM 4141 N N . GLY A 1 523 ? -22.910 17.308 -3.660 1.00 73.38 523 GLY A N 1
ATOM 4142 C CA . GLY A 1 523 ? -23.491 17.642 -4.963 1.00 73.38 523 GLY A CA 1
ATOM 4143 C C . GLY A 1 523 ? -22.480 17.621 -6.117 1.00 73.38 523 GLY A C 1
ATOM 4144 O O . GLY A 1 523 ? -22.880 17.533 -7.285 1.00 73.38 523 GLY A O 1
ATOM 4145 N N . LEU A 1 524 ? -21.176 17.680 -5.814 1.00 75.12 524 LEU A N 1
ATOM 4146 C CA . LEU A 1 524 ? -20.074 17.700 -6.785 1.00 75.12 524 LEU A CA 1
ATOM 4147 C C . LEU A 1 524 ? -19.636 16.306 -7.247 1.00 75.12 524 LEU A C 1
ATOM 4149 O O . LEU A 1 524 ? -19.094 16.191 -8.347 1.00 75.12 524 LEU A O 1
ATOM 4153 N N . LEU A 1 525 ? -19.919 15.260 -6.475 1.00 76.56 525 LEU A N 1
ATOM 4154 C CA . LEU A 1 525 ? -19.568 13.879 -6.805 1.00 76.56 525 LEU A CA 1
ATOM 4155 C C . LEU A 1 525 ? -20.825 13.042 -7.082 1.00 76.56 525 LEU A C 1
ATOM 4157 O O . LEU A 1 525 ? -21.941 13.441 -6.755 1.00 76.56 525 LEU A O 1
ATOM 4161 N N . ASN A 1 526 ? -20.652 11.916 -7.770 1.00 79.44 526 ASN A N 1
ATOM 4162 C CA . ASN A 1 526 ? -21.690 10.891 -7.905 1.00 79.44 526 ASN A CA 1
ATOM 4163 C C . ASN A 1 526 ? -21.547 9.878 -6.753 1.00 79.44 526 ASN A C 1
ATOM 4165 O O . ASN A 1 526 ? -20.487 9.829 -6.134 1.00 79.44 526 ASN A O 1
ATOM 4169 N N . GLU A 1 527 ? -22.558 9.041 -6.500 1.00 80.06 527 GLU A N 1
ATOM 4170 C CA . GLU A 1 527 ? -22.523 8.039 -5.412 1.00 80.06 527 GLU A CA 1
ATOM 4171 C C . GLU A 1 527 ? -21.300 7.102 -5.512 1.00 80.06 527 GLU A C 1
ATOM 4173 O O . GLU A 1 527 ? -20.540 6.991 -4.554 1.00 80.06 527 GLU A O 1
ATOM 4178 N N . ASP A 1 528 ? -21.022 6.535 -6.695 1.00 80.12 528 ASP A N 1
ATOM 4179 C CA . ASP A 1 528 ? -19.840 5.677 -6.920 1.00 80.12 528 ASP A CA 1
ATOM 4180 C C . ASP A 1 528 ? -18.518 6.421 -6.667 1.00 80.12 528 ASP A C 1
ATOM 4182 O O . ASP A 1 528 ? -17.548 5.885 -6.135 1.00 80.12 528 ASP A O 1
ATOM 4186 N N . THR A 1 529 ? -18.476 7.697 -7.051 1.00 81.88 529 THR A N 1
ATOM 4187 C CA . THR A 1 529 ? -17.308 8.556 -6.865 1.00 81.88 529 THR A CA 1
ATOM 4188 C C . THR A 1 529 ? -17.087 8.905 -5.399 1.00 81.88 529 THR A C 1
ATOM 4190 O O . THR A 1 529 ? -15.943 9.036 -4.973 1.00 81.88 529 THR A O 1
ATOM 4193 N N . GLN A 1 530 ? -18.165 9.046 -4.630 1.00 83.75 530 GLN A N 1
ATOM 4194 C CA . GLN A 1 530 ? -18.096 9.307 -3.201 1.00 83.75 530 GLN A CA 1
ATOM 4195 C C . GLN A 1 530 ? -17.521 8.104 -2.444 1.00 83.75 530 GLN A C 1
ATOM 4197 O O . GLN A 1 530 ? -16.667 8.299 -1.586 1.00 83.75 530 GLN A O 1
ATOM 4202 N N . MET A 1 531 ? -17.913 6.876 -2.799 1.00 85.12 531 MET A N 1
ATOM 4203 C CA . MET A 1 531 ? -17.337 5.672 -2.184 1.00 85.12 531 MET A CA 1
ATOM 4204 C C . MET A 1 531 ? -15.824 5.583 -2.425 1.00 85.12 531 MET A C 1
ATOM 4206 O O . MET A 1 531 ? -15.056 5.468 -1.474 1.00 85.12 531 MET A O 1
ATOM 4210 N N . MET A 1 532 ? -15.383 5.747 -3.680 1.00 87.25 532 MET A N 1
ATOM 4211 C CA . MET A 1 532 ? -13.949 5.767 -4.004 1.00 87.25 532 MET A CA 1
ATOM 4212 C C . MET A 1 532 ? -13.208 6.913 -3.302 1.00 87.25 532 MET A C 1
ATOM 4214 O O . MET A 1 532 ? -12.043 6.772 -2.949 1.00 87.25 532 MET A O 1
ATOM 4218 N N . TRP A 1 533 ? -13.863 8.058 -3.088 1.00 86.94 533 TRP A N 1
ATOM 4219 C CA . TRP A 1 533 ? -13.279 9.183 -2.358 1.00 86.94 533 TRP A CA 1
ATOM 4220 C C . TRP A 1 533 ? -13.015 8.835 -0.888 1.00 86.94 533 TRP A C 1
ATOM 4222 O O . TRP A 1 533 ? -11.928 9.105 -0.378 1.00 86.94 533 TRP A O 1
ATOM 4232 N N . GLU A 1 534 ? -13.977 8.206 -0.212 1.00 84.38 534 GLU A N 1
ATOM 4233 C CA . GLU A 1 534 ? -13.816 7.757 1.177 1.00 84.38 534 GLU A CA 1
ATOM 4234 C C . GLU A 1 534 ? -12.688 6.715 1.302 1.00 84.38 534 GLU A C 1
ATOM 4236 O O . GLU A 1 534 ? -11.842 6.826 2.192 1.00 84.38 534 GLU A O 1
ATOM 4241 N N . GLU A 1 535 ? -12.601 5.768 0.363 1.00 87.94 535 GLU A N 1
ATOM 4242 C CA . GLU A 1 535 ? -11.522 4.769 0.311 1.00 87.94 535 GLU A CA 1
ATOM 4243 C C . GLU A 1 535 ? -10.143 5.406 0.069 1.00 87.94 535 GLU A C 1
ATOM 4245 O O . GLU A 1 535 ? -9.189 5.115 0.797 1.00 87.94 535 GLU A O 1
ATOM 4250 N N . ILE A 1 536 ? -10.034 6.342 -0.884 1.00 90.06 536 ILE A N 1
ATOM 4251 C CA . ILE A 1 536 ? -8.793 7.091 -1.146 1.00 90.06 536 ILE A CA 1
ATOM 4252 C C . ILE A 1 536 ? -8.351 7.868 0.102 1.00 90.06 536 ILE A C 1
ATOM 4254 O O . ILE A 1 536 ? -7.158 7.890 0.404 1.00 90.06 536 ILE A O 1
ATOM 4258 N N . SER A 1 537 ? -9.285 8.470 0.848 1.00 86.62 537 SER A N 1
ATOM 4259 C CA . SER A 1 537 ? -8.984 9.190 2.095 1.00 86.62 537 SER A CA 1
ATOM 4260 C C . SER A 1 537 ? -8.269 8.286 3.100 1.00 86.62 537 SER A C 1
ATOM 4262 O O . SER A 1 537 ? -7.196 8.622 3.606 1.00 86.62 537 SER A O 1
ATOM 4264 N N . THR A 1 538 ? -8.822 7.095 3.335 1.00 86.94 538 THR A N 1
ATOM 4265 C CA . THR A 1 538 ? -8.248 6.100 4.247 1.00 86.94 538 THR A CA 1
ATOM 4266 C C . THR A 1 538 ? -6.888 5.607 3.753 1.00 86.94 538 THR A C 1
ATOM 4268 O O . THR A 1 538 ? -5.922 5.576 4.523 1.00 86.94 538 THR A O 1
ATOM 4271 N N . TYR A 1 539 ? -6.769 5.286 2.461 1.00 91.44 539 TYR A N 1
ATOM 4272 C CA . TYR A 1 539 ? -5.518 4.801 1.878 1.00 91.44 539 TYR A CA 1
ATOM 4273 C C . TYR A 1 539 ? -4.394 5.836 1.879 1.00 91.44 539 TYR A C 1
ATOM 4275 O O . TYR A 1 539 ? -3.243 5.456 2.072 1.00 91.44 539 TYR A O 1
ATOM 4283 N N . LEU A 1 540 ? -4.690 7.132 1.748 1.00 91.69 540 LEU A N 1
ATOM 4284 C CA . LEU A 1 540 ? -3.675 8.183 1.862 1.00 91.69 540 LEU A CA 1
ATOM 4285 C C . LEU A 1 540 ? -2.965 8.139 3.223 1.00 91.69 540 LEU A C 1
ATOM 4287 O O . LEU A 1 540 ? -1.738 8.228 3.282 1.00 91.69 540 LEU A O 1
ATOM 4291 N N . TYR A 1 541 ? -3.710 7.968 4.318 1.00 89.81 541 TYR A N 1
ATOM 4292 C CA . TYR A 1 541 ? -3.118 7.886 5.655 1.00 89.81 541 TYR A CA 1
ATOM 4293 C C . TYR A 1 541 ? -2.390 6.558 5.896 1.00 89.81 541 TYR A C 1
ATOM 4295 O O . TYR A 1 541 ? -1.285 6.567 6.443 1.00 89.81 541 TYR A O 1
ATOM 4303 N N . LEU A 1 542 ? -2.956 5.434 5.443 1.00 90.81 542 LEU A N 1
ATOM 4304 C CA . LEU A 1 542 ? -2.295 4.126 5.523 1.00 90.81 542 LEU A CA 1
ATOM 4305 C C . LEU A 1 542 ? -0.983 4.099 4.729 1.00 90.81 542 LEU A C 1
ATOM 4307 O O . LEU A 1 542 ? 0.018 3.569 5.208 1.00 90.81 542 LEU A O 1
ATOM 4311 N N . LEU A 1 543 ? -0.954 4.737 3.557 1.00 93.31 543 LEU A N 1
ATOM 4312 C CA . LEU A 1 543 ? 0.250 4.871 2.746 1.00 93.31 543 LEU A CA 1
ATOM 4313 C C . LEU A 1 543 ? 1.323 5.698 3.462 1.00 93.31 543 LEU A C 1
ATOM 4315 O O . LEU A 1 543 ? 2.484 5.290 3.496 1.00 93.31 543 LEU A O 1
ATOM 4319 N N . VAL A 1 544 ? 0.955 6.826 4.082 1.00 92.69 544 VAL A N 1
ATOM 4320 C CA . VAL A 1 544 ? 1.906 7.608 4.892 1.00 92.69 544 VAL A CA 1
ATOM 4321 C C . VAL A 1 544 ? 2.484 6.749 6.015 1.00 92.69 544 VAL A C 1
ATOM 4323 O O . VAL A 1 544 ? 3.695 6.777 6.222 1.00 92.69 544 VAL A O 1
ATOM 4326 N N . ALA A 1 545 ? 1.659 5.951 6.703 1.00 91.62 545 ALA A N 1
ATOM 4327 C CA . ALA A 1 545 ? 2.135 5.043 7.744 1.00 91.62 545 ALA A CA 1
ATOM 4328 C C . ALA A 1 545 ? 3.116 4.000 7.176 1.00 91.62 545 ALA A C 1
ATOM 4330 O O . ALA A 1 545 ? 4.211 3.835 7.714 1.00 91.62 545 ALA A O 1
ATOM 4331 N N . ALA A 1 546 ? 2.783 3.355 6.054 1.00 92.31 546 ALA A N 1
ATOM 4332 C CA . ALA A 1 546 ? 3.640 2.361 5.405 1.00 92.31 546 ALA A CA 1
ATOM 4333 C C . ALA A 1 546 ? 4.996 2.942 4.944 1.00 92.31 546 ALA A C 1
ATOM 4335 O O . ALA A 1 546 ? 6.039 2.302 5.092 1.00 92.31 546 ALA A O 1
ATOM 4336 N N . MET A 1 547 ? 5.017 4.188 4.459 1.00 91.81 547 MET A N 1
ATOM 4337 C CA . MET A 1 547 ? 6.241 4.865 4.000 1.00 91.81 547 MET A CA 1
ATOM 4338 C C . MET A 1 547 ? 7.216 5.256 5.124 1.00 91.81 547 MET A C 1
ATOM 4340 O O . MET A 1 547 ? 8.400 5.475 4.854 1.00 91.81 547 MET A O 1
ATOM 4344 N N . ILE A 1 548 ? 6.744 5.372 6.369 1.00 91.81 548 ILE A N 1
ATOM 4345 C CA . ILE A 1 548 ? 7.577 5.801 7.509 1.00 91.81 548 ILE A CA 1
ATOM 4346 C C . ILE A 1 548 ? 7.873 4.674 8.503 1.00 91.81 548 ILE A C 1
ATOM 4348 O O . ILE A 1 548 ? 8.853 4.747 9.245 1.00 91.81 548 ILE A O 1
ATOM 4352 N N . LYS A 1 549 ? 7.044 3.625 8.537 1.00 91.50 549 LYS A N 1
ATOM 4353 C CA . LYS A 1 549 ? 7.157 2.532 9.507 1.00 91.50 549 LYS A CA 1
ATOM 4354 C C . LYS A 1 549 ? 8.528 1.849 9.416 1.00 91.50 549 LYS A C 1
ATOM 4356 O O . LYS A 1 549 ? 8.930 1.383 8.350 1.00 91.50 549 LYS A O 1
ATOM 4361 N N . GLY A 1 550 ? 9.229 1.754 10.548 1.00 89.12 550 GLY A N 1
ATOM 4362 C CA . GLY A 1 550 ? 10.552 1.123 10.650 1.00 89.12 550 GLY A CA 1
ATOM 4363 C C . GLY A 1 550 ? 11.722 1.954 10.101 1.00 89.12 550 GLY A C 1
ATOM 4364 O O . GLY A 1 550 ? 12.829 1.420 9.963 1.00 89.12 550 GLY A O 1
ATOM 4365 N N . ASN A 1 551 ? 11.504 3.239 9.788 1.00 91.25 551 ASN A N 1
ATOM 4366 C CA . ASN A 1 551 ? 12.540 4.161 9.326 1.00 91.25 551 ASN A CA 1
ATOM 4367 C C . ASN A 1 551 ? 12.593 5.436 10.185 1.00 91.25 551 ASN A C 1
ATOM 4369 O O . ASN A 1 551 ? 11.817 6.378 10.012 1.00 91.25 551 ASN A O 1
ATOM 4373 N N . HIS A 1 552 ? 13.581 5.481 11.082 1.00 90.31 552 HIS A N 1
ATOM 4374 C CA . HIS A 1 552 ? 13.827 6.618 11.968 1.00 90.31 552 HIS A CA 1
ATOM 4375 C C . HIS A 1 552 ? 14.042 7.942 11.212 1.00 90.31 552 HIS A C 1
ATOM 4377 O O . HIS A 1 552 ? 13.512 8.968 11.635 1.00 90.31 552 HIS A O 1
ATOM 4383 N N . TYR A 1 553 ? 14.772 7.935 10.087 1.00 88.00 553 TYR A N 1
ATOM 4384 C CA . TYR A 1 553 ? 15.066 9.154 9.324 1.00 88.00 553 TYR A CA 1
ATOM 4385 C C . TYR A 1 553 ? 13.784 9.806 8.790 1.00 88.00 553 TYR A C 1
ATOM 4387 O O . TYR A 1 553 ? 13.586 11.012 8.958 1.00 88.00 553 TYR A O 1
ATOM 4395 N N . ASN A 1 554 ? 12.874 9.003 8.231 1.00 89.88 554 ASN A N 1
ATOM 4396 C CA . ASN A 1 554 ? 11.584 9.484 7.737 1.00 89.88 554 ASN A CA 1
ATOM 4397 C C . ASN A 1 554 ? 10.669 9.950 8.881 1.00 89.88 554 ASN A C 1
ATOM 4399 O O . ASN A 1 554 ? 10.071 11.025 8.788 1.00 89.88 554 ASN A O 1
ATOM 4403 N N . CYS A 1 555 ? 10.606 9.205 9.991 1.00 89.56 555 CYS A N 1
ATOM 4404 C CA . CYS A 1 555 ? 9.831 9.596 11.175 1.00 89.56 555 CYS A CA 1
ATOM 4405 C C . CYS A 1 555 ? 10.321 10.913 11.798 1.00 89.56 555 CYS A C 1
ATOM 4407 O O . CYS A 1 555 ? 9.504 11.762 12.161 1.00 89.56 555 CYS A O 1
ATOM 4409 N N . ALA A 1 556 ? 11.637 11.136 11.863 1.00 86.44 556 ALA A N 1
ATOM 4410 C CA . ALA A 1 556 ? 12.222 12.357 12.416 1.00 86.44 556 ALA A CA 1
ATOM 4411 C C . ALA A 1 556 ? 11.795 13.623 11.649 1.00 86.44 556 ALA A C 1
ATOM 4413 O O . ALA A 1 556 ? 11.704 14.704 12.233 1.00 86.44 556 ALA A O 1
ATOM 4414 N N . GLN A 1 557 ? 11.441 13.515 10.363 1.00 84.31 557 GLN A N 1
ATOM 4415 C CA . GLN A 1 557 ? 10.917 14.658 9.608 1.00 84.31 557 GLN A CA 1
ATOM 4416 C C . GLN A 1 557 ? 9.543 15.122 10.116 1.00 84.31 557 GLN A C 1
ATOM 4418 O O . GLN A 1 557 ? 9.217 16.313 10.051 1.00 84.31 557 GLN A O 1
ATOM 4423 N N . PHE A 1 558 ? 8.745 14.210 10.676 1.00 85.44 558 PHE A N 1
ATOM 4424 C CA . PHE A 1 558 ? 7.472 14.540 11.316 1.00 85.44 558 PHE A CA 1
ATOM 4425 C C . PHE A 1 558 ? 7.635 15.115 12.720 1.00 85.44 558 PHE A C 1
ATOM 4427 O O . PHE A 1 558 ? 6.684 15.710 13.211 1.00 85.44 558 PHE A O 1
ATOM 4434 N N . ALA A 1 559 ? 8.823 15.041 13.333 1.00 82.94 559 ALA A N 1
ATOM 4435 C CA . ALA A 1 559 ? 9.081 15.586 14.667 1.00 82.94 559 ALA A CA 1
ATOM 4436 C C . ALA A 1 559 ? 9.029 17.127 14.733 1.00 82.94 559 ALA A C 1
ATOM 4438 O O . ALA A 1 559 ? 9.067 17.711 15.817 1.00 82.94 559 ALA A O 1
ATOM 4439 N N . SER A 1 560 ? 8.928 17.821 13.594 1.00 86.25 560 SER A N 1
ATOM 4440 C CA . SER A 1 560 ? 8.728 19.272 13.590 1.00 86.25 560 SER A CA 1
ATOM 4441 C C . SER A 1 560 ? 7.381 19.655 14.224 1.00 86.25 560 SER A C 1
ATOM 4443 O O . SER A 1 560 ? 6.345 19.045 13.955 1.00 86.25 560 SER A O 1
ATOM 4445 N N . ALA A 1 561 ? 7.370 20.721 15.037 1.00 81.44 561 ALA A N 1
ATOM 4446 C CA . ALA A 1 561 ? 6.165 21.177 15.745 1.00 81.44 561 ALA A CA 1
ATOM 4447 C C . ALA A 1 561 ? 4.962 21.396 14.810 1.00 81.44 561 ALA A C 1
ATOM 4449 O O . ALA A 1 561 ? 3.829 21.095 15.173 1.00 81.44 561 ALA A O 1
ATOM 4450 N N . GLN A 1 562 ? 5.214 21.909 13.602 1.00 85.06 562 GLN A N 1
ATOM 4451 C CA . GLN A 1 562 ? 4.177 22.182 12.607 1.00 85.06 562 GLN A CA 1
ATOM 4452 C C . GLN A 1 562 ? 3.528 20.894 12.085 1.00 85.06 562 GLN A C 1
ATOM 4454 O O . GLN A 1 562 ? 2.304 20.833 12.005 1.00 85.06 562 GLN A O 1
ATOM 4459 N N . ARG A 1 563 ? 4.320 19.854 11.781 1.00 85.50 563 ARG A N 1
ATOM 4460 C CA . ARG A 1 563 ? 3.799 18.573 11.275 1.00 85.50 563 ARG A CA 1
ATOM 4461 C C . ARG A 1 563 ? 3.085 17.767 12.357 1.00 85.50 563 ARG A C 1
ATOM 4463 O O . ARG A 1 563 ? 2.036 17.197 12.077 1.00 85.50 563 ARG A O 1
ATOM 4470 N N . LEU A 1 564 ? 3.576 17.781 13.599 1.00 85.88 564 LEU A N 1
ATOM 4471 C CA . LEU A 1 564 ? 2.846 17.174 14.719 1.00 85.88 564 LEU A CA 1
ATOM 4472 C C . LEU A 1 564 ? 1.513 17.883 14.959 1.00 85.88 564 LEU A C 1
ATOM 4474 O O . LEU A 1 564 ? 0.477 17.228 15.027 1.00 85.88 564 LEU A O 1
ATOM 4478 N N . GLN A 1 565 ? 1.510 19.217 15.025 1.00 86.06 565 GLN A N 1
ATOM 4479 C CA . GLN A 1 565 ? 0.273 19.981 15.196 1.00 86.06 565 GLN A CA 1
ATOM 4480 C C . GLN A 1 565 ? -0.727 19.703 14.063 1.00 86.06 565 GLN A C 1
ATOM 4482 O O . GLN A 1 565 ? -1.930 19.618 14.316 1.00 86.06 565 GLN A O 1
ATOM 4487 N N . TRP A 1 566 ? -0.233 19.540 12.833 1.00 86.50 566 TRP A N 1
ATOM 4488 C CA . TRP A 1 566 ? -1.031 19.134 11.681 1.00 86.50 566 TRP A CA 1
ATOM 4489 C C . TRP A 1 566 ? -1.655 17.742 11.876 1.00 86.50 566 TRP A C 1
ATOM 4491 O O . TRP A 1 566 ? -2.877 17.628 11.788 1.00 86.50 566 TRP A O 1
ATOM 4501 N N . LEU A 1 567 ? -0.872 16.719 12.253 1.00 86.31 567 LEU A N 1
ATOM 4502 C CA . LEU A 1 567 ? -1.375 15.360 12.528 1.00 86.31 567 LEU A CA 1
ATOM 4503 C C . LEU A 1 567 ? -2.446 15.355 13.633 1.00 86.31 567 LEU A C 1
ATOM 4505 O O . LEU A 1 567 ? -3.540 14.821 13.446 1.00 86.31 567 LEU A O 1
ATOM 4509 N N . PHE A 1 568 ? -2.170 16.008 14.768 1.00 85.56 568 PHE A N 1
ATOM 4510 C CA . PHE A 1 568 ? -3.116 16.073 15.887 1.00 85.56 568 PHE A CA 1
ATOM 4511 C C . PHE A 1 568 ? -4.372 16.895 15.572 1.00 85.56 568 PHE A C 1
ATOM 4513 O O . PHE A 1 568 ? -5.439 16.600 16.107 1.00 85.56 568 PHE A O 1
ATOM 4520 N N . GLY A 1 569 ? -4.290 17.888 14.682 1.00 82.69 569 GLY A N 1
ATOM 4521 C CA . GLY A 1 569 ? -5.463 18.627 14.210 1.00 82.69 569 GLY A CA 1
ATOM 4522 C C . GLY A 1 569 ? -6.440 17.751 13.418 1.00 82.69 569 GLY A C 1
ATOM 4523 O O . GLY A 1 569 ? -7.659 17.912 13.534 1.00 82.69 569 GLY A O 1
ATOM 4524 N N . ARG A 1 570 ? -5.915 16.783 12.658 1.00 81.81 570 ARG A N 1
ATOM 4525 C CA . ARG A 1 570 ? -6.705 15.868 11.819 1.00 81.81 570 ARG A CA 1
ATOM 4526 C C . ARG A 1 570 ? -7.377 14.736 12.607 1.00 81.81 570 ARG A C 1
ATOM 4528 O O . ARG A 1 570 ? -8.436 14.281 12.193 1.00 81.81 570 ARG A O 1
ATOM 4535 N N . LEU A 1 571 ? -6.869 14.380 13.794 1.00 80.62 571 LEU A N 1
ATOM 4536 C CA . LEU A 1 571 ? -7.519 13.432 14.726 1.00 80.62 571 LEU A CA 1
ATOM 4537 C C . LEU A 1 571 ? -8.938 13.856 15.156 1.00 80.62 571 LEU A C 1
ATOM 4539 O O . LEU A 1 571 ? -9.685 13.058 15.713 1.00 80.62 571 LEU A O 1
ATOM 4543 N N . SER A 1 572 ? -9.326 15.116 14.940 1.00 69.38 572 SER A N 1
ATOM 4544 C CA . SER A 1 572 ? -10.664 15.602 15.289 1.00 69.38 572 SER A CA 1
ATOM 4545 C C . SER A 1 572 ? -11.790 15.016 14.423 1.00 69.38 572 SER A C 1
ATOM 4547 O O . SER A 1 572 ? -12.942 15.032 14.878 1.00 69.38 572 SER A O 1
ATOM 4549 N N . ASN A 1 573 ? -11.465 14.486 13.234 1.00 75.56 573 ASN A N 1
ATOM 4550 C CA . ASN A 1 573 ? -12.392 13.812 12.326 1.00 75.56 573 ASN A CA 1
ATOM 4551 C C . ASN A 1 573 ? -12.393 12.282 12.582 1.00 75.56 573 ASN A C 1
ATOM 4553 O O . ASN A 1 573 ? -11.356 11.644 12.392 1.00 75.56 573 ASN A O 1
ATOM 4557 N N . PRO A 1 574 ? -13.528 11.673 12.990 1.00 72.19 574 PRO A N 1
ATOM 4558 C CA . PRO A 1 574 ? -13.614 10.237 13.267 1.00 72.19 574 PRO A CA 1
ATOM 4559 C C . PRO A 1 574 ? -13.317 9.339 12.060 1.00 72.19 574 PRO A C 1
ATOM 4561 O O . PRO A 1 574 ? -12.781 8.255 12.247 1.00 72.19 574 PRO A O 1
ATOM 4564 N N . GLN A 1 575 ? -13.648 9.773 10.838 1.00 69.19 575 GLN A N 1
ATOM 4565 C CA . GLN A 1 575 ? -13.485 8.948 9.631 1.00 69.19 575 GLN A CA 1
ATOM 4566 C C . GLN A 1 575 ? -12.011 8.734 9.266 1.00 69.19 575 GLN A C 1
ATOM 4568 O O . GLN A 1 575 ? -11.628 7.650 8.850 1.00 69.19 575 GLN A O 1
ATOM 4573 N N . SER A 1 576 ? -11.164 9.740 9.488 1.00 69.81 576 SER A N 1
ATOM 4574 C CA . SER A 1 576 ? -9.722 9.663 9.225 1.00 69.81 576 SER A CA 1
ATOM 4575 C C . SER A 1 576 ? -8.917 9.120 10.410 1.00 69.81 576 SER A C 1
ATOM 4577 O O . SER A 1 576 ? -7.696 8.994 10.324 1.00 69.81 576 SER A O 1
ATOM 4579 N N . ALA A 1 577 ? -9.566 8.849 11.547 1.00 75.62 577 ALA A N 1
ATOM 4580 C CA . ALA A 1 577 ? -8.881 8.520 12.791 1.00 75.62 577 ALA A CA 1
ATOM 4581 C C . ALA A 1 577 ? -8.062 7.225 12.688 1.00 75.62 577 ALA A C 1
ATOM 4583 O O . ALA A 1 577 ? -6.959 7.179 13.223 1.00 75.62 577 ALA A O 1
ATOM 4584 N N . GLU A 1 578 ? -8.554 6.214 11.967 1.00 78.19 578 GLU A N 1
ATOM 4585 C CA . GLU A 1 578 ? -7.891 4.910 11.869 1.00 78.19 578 GLU A CA 1
ATOM 4586 C C . GLU A 1 578 ? -6.488 5.009 11.253 1.00 78.19 578 GLU A C 1
ATOM 4588 O O . GLU A 1 578 ? -5.509 4.620 11.889 1.00 78.19 578 GLU A O 1
ATOM 4593 N N . GLY A 1 579 ? -6.368 5.594 10.057 1.00 81.69 579 GLY A N 1
ATOM 4594 C CA . GLY A 1 579 ? -5.072 5.736 9.390 1.00 81.69 579 GLY A CA 1
ATOM 4595 C C . GLY A 1 579 ? -4.139 6.725 10.098 1.00 81.69 579 GLY A C 1
ATOM 4596 O O . GLY A 1 579 ? -2.929 6.513 10.149 1.00 81.69 579 GLY A O 1
ATOM 4597 N N . ILE A 1 580 ? -4.677 7.795 10.699 1.00 87.12 580 ILE A N 1
ATOM 4598 C CA . ILE A 1 580 ? -3.860 8.779 11.432 1.00 87.12 580 ILE A CA 1
ATOM 4599 C C . ILE A 1 580 ? -3.260 8.172 12.705 1.00 87.12 580 ILE A C 1
ATOM 4601 O O . ILE A 1 580 ? -2.121 8.497 13.051 1.00 87.12 580 ILE A O 1
ATOM 4605 N N . LEU A 1 581 ? -3.997 7.305 13.407 1.00 88.38 581 LEU A N 1
ATOM 4606 C CA . LEU A 1 581 ? -3.479 6.610 14.586 1.00 88.38 581 LEU A CA 1
ATOM 4607 C C . LEU A 1 581 ? -2.271 5.740 14.228 1.00 88.38 581 LEU A C 1
ATOM 4609 O O . LEU A 1 581 ? -1.287 5.769 14.965 1.00 88.38 581 LEU A O 1
ATOM 4613 N N . ASP A 1 582 ? -2.294 5.063 13.078 1.00 88.69 582 ASP A N 1
ATOM 4614 C CA . ASP A 1 582 ? -1.164 4.256 12.605 1.00 88.69 582 ASP A CA 1
ATOM 4615 C C . ASP A 1 582 ? 0.063 5.133 12.288 1.00 88.69 582 ASP A C 1
ATOM 4617 O O . ASP A 1 582 ? 1.183 4.808 12.696 1.00 88.69 582 ASP A O 1
ATOM 4621 N N . VAL A 1 583 ? -0.135 6.294 11.646 1.00 90.56 583 VAL A N 1
ATOM 4622 C CA . VAL A 1 583 ? 0.941 7.278 11.407 1.00 90.56 583 VAL A CA 1
ATOM 4623 C C . VAL A 1 583 ? 1.536 7.770 12.729 1.00 90.56 583 VAL A C 1
ATOM 4625 O O . VAL A 1 583 ? 2.755 7.773 12.902 1.00 90.56 583 VAL A O 1
ATOM 4628 N N . LEU A 1 584 ? 0.689 8.173 13.680 1.00 89.75 584 LEU A N 1
ATOM 4629 C CA . LEU A 1 584 ? 1.130 8.661 14.988 1.00 89.75 584 LEU A CA 1
ATOM 4630 C C . LEU A 1 584 ? 1.869 7.583 15.771 1.00 89.75 584 LEU A C 1
ATOM 4632 O O . LEU A 1 584 ? 2.918 7.867 16.345 1.00 89.75 584 LEU A O 1
ATOM 4636 N N . TYR A 1 585 ? 1.358 6.356 15.768 1.00 90.00 585 TYR A N 1
ATOM 4637 C CA . TYR A 1 585 ? 2.011 5.228 16.412 1.00 90.00 585 TYR A CA 1
ATOM 4638 C C . TYR A 1 585 ? 3.427 5.013 15.856 1.00 90.00 585 TYR A C 1
ATOM 4640 O O . TYR A 1 585 ? 4.376 4.902 16.635 1.00 90.00 585 TYR A O 1
ATOM 4648 N N . CYS A 1 586 ? 3.599 5.051 14.530 1.00 90.06 586 CYS A N 1
ATOM 4649 C CA . CYS A 1 586 ? 4.913 4.923 13.892 1.00 90.06 586 CYS A CA 1
ATOM 4650 C C . CYS A 1 586 ? 5.867 6.063 14.286 1.00 90.06 586 CYS A C 1
ATOM 4652 O O . CYS A 1 586 ? 7.003 5.804 14.684 1.00 90.06 586 CYS A O 1
ATOM 4654 N N . VAL A 1 587 ? 5.410 7.320 14.225 1.00 90.81 587 VAL A N 1
ATOM 4655 C CA . VAL A 1 587 ? 6.240 8.495 14.555 1.00 90.81 587 VAL A CA 1
ATOM 4656 C C . VAL A 1 587 ? 6.676 8.479 16.021 1.00 90.81 587 VAL A C 1
ATOM 4658 O O . VAL A 1 587 ? 7.842 8.732 16.313 1.00 90.81 587 VAL A O 1
ATOM 4661 N N . LEU A 1 588 ? 5.761 8.171 16.943 1.00 88.81 588 LEU A N 1
ATOM 4662 C CA . LEU A 1 588 ? 6.037 8.183 18.383 1.00 88.81 588 LEU A CA 1
ATOM 4663 C C . LEU A 1 588 ? 6.946 7.032 18.825 1.00 88.81 588 LEU A C 1
ATOM 4665 O O . LEU A 1 588 ? 7.702 7.192 19.779 1.00 88.81 588 LEU A O 1
ATOM 4669 N N . THR A 1 589 ? 6.876 5.892 18.136 1.00 88.50 589 THR A N 1
ATOM 4670 C CA . THR A 1 589 ? 7.689 4.712 18.459 1.00 88.50 589 THR A CA 1
ATOM 4671 C C . THR A 1 589 ? 9.113 4.846 17.917 1.00 88.50 589 THR A C 1
ATOM 4673 O O . THR A 1 589 ? 10.068 4.552 18.628 1.00 88.50 589 THR A O 1
ATOM 4676 N N . GLU A 1 590 ? 9.275 5.336 16.684 1.00 87.81 590 GLU A N 1
ATOM 4677 C CA . GLU A 1 590 ? 10.572 5.361 15.991 1.00 87.81 590 GLU A CA 1
ATOM 4678 C C . GLU A 1 590 ? 11.345 6.686 16.162 1.00 87.81 590 GLU A C 1
ATOM 4680 O O . GLU A 1 590 ? 12.560 6.715 15.953 1.00 87.81 590 GLU A O 1
ATOM 4685 N N . SER A 1 591 ? 10.690 7.797 16.534 1.00 88.88 591 SER A N 1
ATOM 4686 C CA . SER A 1 591 ? 11.339 9.108 16.726 1.00 88.88 591 SER A CA 1
ATOM 4687 C C . SER A 1 591 ? 11.204 9.621 18.169 1.00 88.88 591 SER A C 1
ATOM 4689 O O . SER A 1 591 ? 10.176 10.201 18.538 1.00 88.88 591 SER A O 1
ATOM 4691 N N . PRO A 1 592 ? 12.256 9.503 19.005 1.00 84.56 592 PRO A N 1
ATOM 4692 C CA . PRO A 1 592 ? 12.263 10.109 20.338 1.00 84.56 592 PRO A CA 1
ATOM 4693 C C . PRO A 1 592 ? 12.223 11.647 20.292 1.00 84.56 592 PRO A C 1
ATOM 4695 O O . PRO A 1 592 ? 11.776 12.290 21.243 1.00 84.56 592 PRO A O 1
ATOM 4698 N N . GLU A 1 593 ? 12.656 12.264 19.191 1.00 86.25 593 GLU A N 1
ATOM 4699 C CA . GLU A 1 593 ? 12.576 13.708 18.965 1.00 86.25 593 GLU A CA 1
ATOM 4700 C C . GLU A 1 593 ? 11.124 14.188 18.914 1.00 86.25 593 GLU A C 1
ATOM 4702 O O . GLU A 1 593 ? 10.816 15.253 19.453 1.00 86.25 593 GLU A O 1
ATOM 4707 N N . ALA A 1 594 ? 10.224 13.394 18.322 1.00 86.69 594 ALA A N 1
ATOM 4708 C CA . ALA A 1 594 ? 8.806 13.723 18.245 1.00 86.69 594 ALA A CA 1
ATOM 4709 C C . ALA A 1 594 ? 8.160 13.781 19.637 1.00 86.69 594 ALA A C 1
ATOM 4711 O O . ALA A 1 594 ? 7.395 14.706 19.918 1.00 86.69 594 ALA A O 1
ATOM 4712 N N . LEU A 1 595 ? 8.525 12.860 20.539 1.00 84.88 595 LEU A N 1
ATOM 4713 C CA . LEU A 1 595 ? 8.022 12.826 21.919 1.00 84.88 595 LEU A CA 1
ATOM 4714 C C . LEU A 1 595 ? 8.374 14.092 22.707 1.00 84.88 595 LEU A C 1
ATOM 4716 O O . LEU A 1 595 ? 7.556 14.580 23.487 1.00 84.88 595 LEU A O 1
ATOM 4720 N N . ASN A 1 596 ? 9.553 14.670 22.460 1.00 84.00 596 ASN A N 1
ATOM 4721 C CA . ASN A 1 596 ? 9.979 15.918 23.102 1.00 84.00 596 ASN A CA 1
ATOM 4722 C C . ASN A 1 596 ? 9.154 17.138 22.664 1.00 84.00 596 ASN A C 1
ATOM 4724 O O . ASN A 1 596 ? 9.137 18.152 23.362 1.00 84.00 596 ASN A O 1
ATOM 4728 N N . MET A 1 597 ? 8.473 17.049 21.522 1.00 88.00 597 MET A N 1
ATOM 4729 C CA . MET A 1 597 ? 7.695 18.138 20.929 1.00 88.00 597 MET A CA 1
ATOM 4730 C C . MET A 1 597 ? 6.191 18.030 21.236 1.00 88.00 597 MET A C 1
ATOM 4732 O O . MET A 1 597 ? 5.412 18.910 20.857 1.00 88.00 597 MET A O 1
ATOM 4736 N N . ILE A 1 598 ? 5.763 16.977 21.944 1.00 88.12 598 ILE A N 1
ATOM 4737 C CA . ILE A 1 598 ? 4.371 16.783 22.358 1.00 88.12 598 ILE A CA 1
ATOM 4738 C C . ILE A 1 598 ? 3.984 17.764 23.468 1.00 88.12 598 ILE A C 1
ATOM 4740 O O . ILE A 1 598 ? 4.696 17.956 24.452 1.00 88.12 598 ILE A O 1
ATOM 4744 N N . ASN A 1 599 ? 2.799 18.358 23.323 1.00 89.06 599 ASN A N 1
ATOM 4745 C CA . ASN A 1 599 ? 2.213 19.271 24.295 1.00 89.06 599 ASN A CA 1
ATOM 4746 C C . ASN A 1 599 ? 0.925 18.691 24.914 1.00 89.06 599 ASN A C 1
ATOM 4748 O O . ASN A 1 599 ? 0.387 17.670 24.483 1.00 89.06 599 ASN A O 1
ATOM 4752 N N . GLU A 1 600 ? 0.392 19.384 25.919 1.00 90.50 600 GLU A N 1
ATOM 4753 C CA . GLU A 1 600 ? -0.831 18.982 26.624 1.00 90.50 600 GLU A CA 1
ATOM 4754 C C . GLU A 1 600 ? -2.073 18.928 25.710 1.00 90.50 600 GLU A C 1
ATOM 4756 O O . GLU A 1 600 ? -2.964 18.102 25.908 1.00 90.50 600 GLU A O 1
ATOM 4761 N N . SER A 1 601 ? -2.139 19.795 24.693 1.00 89.88 601 SER A N 1
ATOM 4762 C CA . SER A 1 601 ? -3.277 19.863 23.765 1.00 89.88 601 SER A CA 1
ATOM 4763 C C . SER A 1 601 ? -3.363 18.641 22.845 1.00 89.88 601 SER A C 1
ATOM 4765 O O . SER A 1 601 ? -4.462 18.164 22.554 1.00 89.88 601 SER A O 1
ATOM 4767 N N . HIS A 1 602 ? -2.216 18.078 22.459 1.00 90.31 602 HIS A N 1
ATOM 4768 C CA . HIS A 1 602 ? -2.139 16.847 21.676 1.00 90.31 602 HIS A CA 1
ATOM 4769 C C . HIS A 1 602 ? -2.719 15.667 22.466 1.00 90.31 602 HIS A C 1
ATOM 4771 O O . HIS A 1 602 ? -3.598 14.964 21.974 1.00 90.31 602 HIS A O 1
ATOM 4777 N N . ILE A 1 603 ? -2.319 15.517 23.733 1.00 90.12 603 ILE A N 1
ATOM 4778 C CA . ILE A 1 603 ? -2.797 14.439 24.615 1.00 90.12 603 ILE A CA 1
ATOM 4779 C C . ILE A 1 603 ? -4.313 14.543 24.839 1.00 90.12 603 ILE A C 1
ATOM 4781 O O . ILE A 1 603 ? -5.027 13.546 24.744 1.00 90.12 603 ILE A O 1
ATOM 4785 N N . LYS A 1 604 ? -4.832 15.757 25.069 1.00 88.88 604 LYS A N 1
ATOM 4786 C CA . LYS A 1 604 ? -6.281 16.003 25.179 1.00 88.88 604 LYS A CA 1
ATOM 4787 C C . LYS A 1 604 ? -7.047 15.589 23.924 1.00 88.88 604 LYS A C 1
ATOM 4789 O O . LYS A 1 604 ? -8.146 15.057 24.039 1.00 88.88 604 LYS A O 1
ATOM 4794 N N . SER A 1 605 ? -6.469 15.820 22.747 1.00 89.19 605 SER A N 1
ATOM 4795 C CA . SER A 1 605 ? -7.089 15.457 21.470 1.00 89.19 605 SER A CA 1
ATOM 4796 C C . SER A 1 605 ? -7.216 13.937 21.324 1.00 89.19 605 SER A C 1
ATOM 4798 O O . SER A 1 605 ? -8.278 13.457 20.937 1.00 89.19 605 SER A O 1
ATOM 4800 N N . VAL A 1 606 ? -6.193 13.175 21.734 1.00 89.06 606 VAL A N 1
ATOM 4801 C CA . VAL A 1 606 ? -6.238 11.698 21.753 1.00 89.06 606 VAL A CA 1
ATOM 4802 C C . VAL A 1 606 ? -7.271 11.180 22.758 1.00 89.06 606 VAL A C 1
ATOM 4804 O O . VAL A 1 606 ? -8.048 10.286 22.437 1.00 89.06 606 VAL A O 1
ATOM 4807 N N . ILE A 1 607 ? -7.350 11.766 23.957 1.00 87.69 607 ILE A N 1
ATOM 4808 C CA . ILE A 1 607 ? -8.355 11.367 24.960 1.00 87.69 607 ILE A CA 1
ATOM 4809 C C . ILE A 1 607 ? -9.779 11.689 24.477 1.00 87.69 607 ILE A C 1
ATOM 4811 O O . ILE A 1 607 ? -10.682 10.878 24.657 1.00 87.69 607 ILE A O 1
ATOM 4815 N N . SER A 1 608 ? -9.988 12.833 23.816 1.00 86.69 608 SER A N 1
ATOM 4816 C CA . SER A 1 608 ? -11.287 13.178 23.221 1.00 8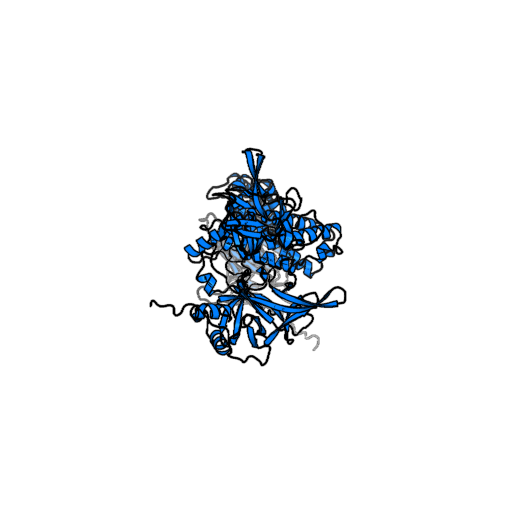6.69 608 SER A CA 1
ATOM 4817 C C . SER A 1 608 ? -11.695 12.211 22.105 1.00 86.69 608 SER A C 1
ATOM 4819 O O . SER A 1 608 ? -12.886 11.974 21.905 1.00 86.69 608 SER A O 1
ATOM 4821 N N . LEU A 1 609 ? -10.734 11.614 21.394 1.00 86.31 609 LEU A N 1
ATOM 4822 C CA . LEU A 1 609 ? -11.029 10.594 20.392 1.00 86.31 609 LEU A CA 1
ATOM 4823 C C . LEU A 1 609 ? -11.629 9.328 21.021 1.00 86.31 609 LEU A C 1
ATOM 4825 O O . LEU A 1 609 ? -12.583 8.784 20.470 1.00 86.31 609 LEU A O 1
ATOM 4829 N N . LEU A 1 610 ? -11.145 8.917 22.200 1.00 85.31 610 LEU A N 1
ATOM 4830 C CA . LEU A 1 610 ? -11.694 7.785 22.963 1.00 85.31 610 LEU A CA 1
ATOM 4831 C C . LEU A 1 610 ? -13.183 7.991 23.307 1.00 85.31 610 LEU A C 1
ATOM 4833 O O . LEU A 1 610 ? -13.958 7.038 23.335 1.00 85.31 610 LEU A O 1
ATOM 4837 N N . GLU A 1 611 ? -13.596 9.241 23.541 1.00 82.12 611 GLU A N 1
ATOM 4838 C CA . GLU A 1 611 ? -14.998 9.603 23.790 1.00 82.12 611 GLU A CA 1
ATOM 4839 C C . GLU A 1 611 ? -15.861 9.506 22.520 1.00 82.12 611 GLU A C 1
ATOM 4841 O O . GLU A 1 611 ? -17.013 9.084 22.589 1.00 82.12 611 GLU A O 1
ATOM 4846 N N . LYS A 1 612 ? -15.308 9.872 21.354 1.00 84.25 612 LYS A N 1
ATOM 4847 C CA . LYS A 1 612 ? -16.042 9.926 20.077 1.00 84.25 612 LYS A CA 1
ATOM 4848 C C . LYS A 1 612 ? -16.119 8.586 19.343 1.00 84.25 612 LYS A C 1
ATOM 4850 O O . LYS A 1 612 ? -17.169 8.261 18.801 1.00 84.25 612 LYS A O 1
ATOM 4855 N N . VAL A 1 613 ? -15.008 7.852 19.277 1.00 80.50 613 VAL A N 1
ATOM 4856 C CA . VAL A 1 613 ? -14.863 6.614 18.480 1.00 80.50 613 VAL A CA 1
ATOM 4857 C C . VAL A 1 613 ? -15.164 5.369 19.319 1.00 80.50 613 VAL A C 1
ATOM 4859 O O . VAL A 1 613 ? -15.525 4.322 18.788 1.00 80.50 613 VAL A O 1
ATOM 4862 N N . GLY A 1 614 ? -15.090 5.485 20.646 1.00 78.75 614 GLY A N 1
ATOM 4863 C CA . GLY A 1 614 ? -15.269 4.372 21.568 1.00 78.75 614 GLY A CA 1
ATOM 4864 C C . GLY A 1 614 ? -13.949 3.679 21.908 1.00 78.75 614 GLY A C 1
ATOM 4865 O O . GLY A 1 614 ? -12.879 4.284 21.899 1.00 78.75 614 GLY A O 1
ATOM 4866 N N . ARG A 1 615 ? -14.026 2.397 22.285 1.00 83.75 615 ARG A N 1
ATOM 4867 C CA . ARG A 1 615 ? -12.899 1.629 22.848 1.00 83.75 615 ARG A CA 1
ATOM 4868 C C . ARG A 1 615 ? -12.069 0.943 21.760 1.00 83.75 615 ARG A C 1
ATOM 4870 O O . ARG A 1 615 ? -12.046 -0.283 21.693 1.00 83.75 615 ARG A O 1
ATOM 4877 N N . ASP A 1 616 ? -11.410 1.737 20.926 1.00 83.94 616 ASP A N 1
ATOM 4878 C CA . ASP A 1 616 ? -10.442 1.246 19.940 1.00 83.94 616 ASP A CA 1
ATOM 4879 C C . ASP A 1 616 ? -9.077 0.964 20.616 1.00 83.94 616 ASP A C 1
ATOM 4881 O O . ASP A 1 616 ? -8.538 1.861 21.279 1.00 83.94 616 ASP A O 1
ATOM 4885 N N . PRO A 1 617 ? -8.505 -0.253 20.492 1.00 86.38 617 PRO A N 1
ATOM 4886 C CA . PRO A 1 617 ? -7.179 -0.569 21.026 1.00 86.38 617 PRO A CA 1
ATOM 4887 C C . PRO A 1 617 ? -6.067 0.351 20.501 1.00 86.38 617 PRO A C 1
ATOM 4889 O O . PRO A 1 617 ? -5.187 0.713 21.282 1.00 86.38 617 PRO A O 1
ATOM 4892 N N . LYS A 1 618 ? -6.136 0.823 19.247 1.00 87.75 618 LYS A N 1
ATOM 4893 C CA . LYS A 1 618 ? -5.092 1.679 18.653 1.00 87.75 618 LYS A CA 1
ATOM 4894 C C . LYS A 1 618 ? -4.907 2.995 19.414 1.00 87.75 618 LYS A C 1
ATOM 4896 O O . LYS A 1 618 ? -3.796 3.510 19.541 1.00 87.75 618 LYS A O 1
ATOM 4901 N N . VAL A 1 619 ? -5.987 3.541 19.981 1.00 89.00 619 VAL A N 1
ATOM 4902 C CA . VAL A 1 619 ? -5.929 4.759 20.810 1.00 89.00 619 VAL A CA 1
ATOM 4903 C C . VAL A 1 619 ? -5.109 4.512 22.080 1.00 89.00 619 VAL A C 1
ATOM 4905 O O . VAL A 1 619 ? -4.356 5.386 22.515 1.00 89.00 619 VAL A O 1
ATOM 4908 N N . LEU A 1 620 ? -5.229 3.320 22.672 1.00 88.06 620 LEU A N 1
ATOM 4909 C CA . LEU A 1 620 ? -4.449 2.932 23.846 1.00 88.06 620 LEU A CA 1
ATOM 4910 C C . LEU A 1 620 ? -2.979 2.706 23.492 1.00 88.06 620 LEU A C 1
ATOM 4912 O O . LEU A 1 620 ? -2.121 3.118 24.271 1.00 88.06 620 LEU A O 1
ATOM 4916 N N . ASP A 1 621 ? -2.692 2.138 22.320 1.00 89.69 621 ASP A N 1
ATOM 4917 C CA . ASP A 1 621 ? -1.321 1.964 21.833 1.00 89.69 621 ASP A CA 1
ATOM 4918 C C . ASP A 1 621 ? -0.620 3.319 21.673 1.00 89.69 621 ASP A C 1
ATOM 4920 O O . ASP A 1 621 ? 0.485 3.509 22.178 1.00 89.69 621 ASP A O 1
ATOM 4924 N N . VAL A 1 622 ? -1.301 4.317 21.095 1.00 90.75 622 VAL A N 1
ATOM 4925 C CA . VAL A 1 622 ? -0.778 5.691 21.002 1.00 90.75 622 VAL A CA 1
ATOM 4926 C C . VAL A 1 622 ? -0.566 6.313 22.389 1.00 90.75 622 VAL A C 1
ATOM 4928 O O . VAL A 1 622 ? 0.483 6.907 22.642 1.00 90.75 622 VAL A O 1
ATOM 4931 N N . LEU A 1 623 ? -1.517 6.170 23.322 1.00 90.25 623 LEU A N 1
ATOM 4932 C CA . LEU A 1 623 ? -1.354 6.660 24.702 1.00 90.25 623 LEU A CA 1
ATOM 4933 C C . LEU A 1 623 ? -0.201 5.963 25.445 1.00 90.25 623 LEU A C 1
ATOM 4935 O O . LEU A 1 623 ? 0.463 6.597 26.269 1.00 90.25 623 LEU A O 1
ATOM 4939 N N . SER A 1 624 ? 0.052 4.688 25.143 1.00 90.69 624 SER A N 1
ATOM 4940 C CA . SER A 1 624 ? 1.180 3.923 25.673 1.00 90.69 624 SER A CA 1
ATOM 4941 C C . SER A 1 624 ? 2.506 4.445 25.116 1.00 90.69 624 SER A C 1
ATOM 4943 O O . SER A 1 624 ? 3.389 4.800 25.898 1.00 90.69 624 SER A O 1
ATOM 4945 N N . SER A 1 625 ? 2.625 4.612 23.795 1.00 90.75 625 SER A N 1
ATOM 4946 C CA . SER A 1 625 ? 3.830 5.167 23.155 1.00 90.75 625 SER A CA 1
ATOM 4947 C C . SER A 1 625 ? 4.108 6.620 23.564 1.00 90.75 625 SER A C 1
ATOM 4949 O O . SER A 1 625 ? 5.252 7.057 23.595 1.00 90.75 625 SER A O 1
ATOM 4951 N N . LEU A 1 626 ? 3.088 7.390 23.961 1.00 90.75 626 LEU A N 1
ATOM 4952 C CA . LEU A 1 626 ? 3.283 8.726 24.544 1.00 90.75 626 LEU A CA 1
ATOM 4953 C C . LEU A 1 626 ? 3.927 8.695 25.942 1.00 90.75 626 LEU A C 1
ATOM 4955 O O . LEU A 1 626 ? 4.481 9.707 26.384 1.00 90.75 626 LEU A O 1
ATOM 4959 N N . CYS A 1 627 ? 3.823 7.573 26.660 1.00 90.50 627 CYS A N 1
ATOM 4960 C CA . CYS A 1 627 ? 4.381 7.406 28.002 1.00 90.50 627 CYS A CA 1
ATOM 4961 C C . CYS A 1 627 ? 5.838 6.933 27.992 1.00 90.50 627 CYS A C 1
ATOM 4963 O O . CYS A 1 627 ? 6.556 7.213 28.960 1.00 90.50 627 CYS A O 1
ATOM 4965 N N . GLU A 1 628 ? 6.259 6.220 26.946 1.00 86.69 628 GLU A N 1
ATOM 4966 C CA . GLU A 1 628 ? 7.578 5.603 26.816 1.00 86.69 628 GLU A CA 1
ATOM 4967 C C . GLU A 1 628 ? 8.095 5.717 25.377 1.00 86.69 628 GLU A C 1
ATOM 4969 O O . GLU A 1 628 ? 7.442 5.261 24.446 1.00 86.69 628 GLU A O 1
ATOM 4974 N N . GLY A 1 629 ? 9.297 6.272 25.209 1.00 78.19 629 GLY A N 1
ATOM 4975 C CA . GLY A 1 629 ? 10.026 6.253 23.940 1.00 78.19 629 GLY A CA 1
ATOM 4976 C C . GLY A 1 629 ? 11.349 5.523 24.093 1.00 78.19 629 GLY A C 1
ATOM 4977 O O . GLY A 1 629 ? 12.147 5.902 24.950 1.00 78.19 629 GLY A O 1
ATOM 4978 N N . ASN A 1 630 ? 11.604 4.494 23.280 1.00 73.56 630 ASN A N 1
ATOM 4979 C CA . ASN A 1 630 ? 12.860 3.729 23.281 1.00 73.56 630 ASN A CA 1
ATOM 4980 C C . ASN A 1 630 ? 13.320 3.264 24.682 1.00 73.56 630 ASN A C 1
ATOM 4982 O O . ASN A 1 630 ? 14.489 3.414 25.041 1.00 73.56 630 ASN A O 1
ATOM 4986 N N . GLY A 1 631 ? 12.409 2.739 25.511 1.00 78.25 631 GLY A N 1
ATOM 4987 C CA . GLY A 1 631 ? 12.742 2.288 26.871 1.00 78.25 631 GLY A CA 1
ATOM 4988 C C . GLY A 1 631 ? 12.794 3.396 27.932 1.00 78.25 631 GLY A C 1
ATOM 4989 O O . GLY A 1 631 ? 13.079 3.117 29.099 1.00 78.25 631 GLY A O 1
ATOM 4990 N N . MET A 1 632 ? 12.560 4.660 27.560 1.00 84.00 632 MET A N 1
ATOM 4991 C CA . MET A 1 632 ? 12.667 5.826 28.443 1.00 84.00 632 MET A CA 1
ATOM 4992 C C . MET A 1 632 ? 11.296 6.452 28.722 1.00 84.00 632 MET A C 1
ATOM 4994 O O . MET A 1 632 ? 10.554 6.818 27.814 1.00 84.00 632 MET A O 1
ATOM 4998 N N . ALA A 1 633 ? 10.980 6.641 30.004 1.00 86.88 633 ALA A N 1
ATOM 4999 C CA . ALA A 1 633 ? 9.706 7.202 30.453 1.00 86.88 633 ALA A CA 1
ATOM 5000 C C . ALA A 1 633 ? 9.616 8.735 30.291 1.00 86.88 633 ALA A C 1
ATOM 5002 O O . ALA A 1 633 ? 10.456 9.475 30.813 1.00 86.88 633 ALA A O 1
ATOM 5003 N N . VAL A 1 634 ? 8.524 9.225 29.691 1.00 88.25 634 VAL A N 1
ATOM 5004 C CA . VAL A 1 634 ? 8.228 10.660 29.517 1.00 88.25 634 VAL A CA 1
ATOM 5005 C C . VAL A 1 634 ? 7.285 11.153 30.624 1.00 88.25 634 VAL A C 1
ATOM 5007 O O . VAL A 1 634 ? 6.061 11.029 30.553 1.00 88.25 634 VAL A O 1
ATOM 5010 N N . ARG A 1 635 ? 7.853 11.734 31.690 1.00 89.38 635 ARG A N 1
ATOM 5011 C CA . ARG A 1 635 ? 7.108 12.109 32.914 1.00 89.38 635 ARG A CA 1
ATOM 5012 C C . ARG A 1 635 ? 6.000 13.144 32.699 1.00 89.38 635 ARG A C 1
ATOM 5014 O O . ARG A 1 635 ? 4.974 13.069 33.372 1.00 89.38 635 ARG A O 1
ATOM 5021 N N . SER A 1 636 ? 6.199 14.112 31.806 1.00 89.31 636 SER A N 1
ATOM 5022 C CA . SER A 1 636 ? 5.194 15.137 31.489 1.00 89.31 636 SER A CA 1
ATOM 5023 C C . SER A 1 636 ? 3.928 14.501 30.916 1.00 89.31 636 SER A C 1
ATOM 5025 O O . SER A 1 636 ? 2.851 14.694 31.479 1.00 89.31 636 SER A O 1
ATOM 5027 N N . SER A 1 637 ? 4.073 13.673 29.877 1.00 90.25 637 SER A N 1
ATOM 5028 C CA . SER A 1 637 ? 2.972 12.946 29.239 1.00 90.25 637 SER A CA 1
ATOM 5029 C C . SER A 1 637 ? 2.233 12.048 30.225 1.00 90.25 637 SER A C 1
ATOM 5031 O O . SER A 1 637 ? 1.009 12.117 30.315 1.00 90.25 637 SER A O 1
ATOM 5033 N N . GLN A 1 638 ? 2.963 11.274 31.036 1.00 91.56 638 GLN A N 1
ATOM 5034 C CA . GLN A 1 638 ? 2.376 10.401 32.062 1.00 91.56 638 GLN A CA 1
ATOM 5035 C C . GLN A 1 638 ? 1.494 11.178 33.049 1.00 91.56 638 GLN A C 1
ATOM 5037 O O . GLN A 1 638 ? 0.378 10.753 33.360 1.00 91.56 638 GLN A O 1
ATOM 5042 N N . ASN A 1 639 ? 1.965 12.337 33.520 1.00 91.69 639 ASN A N 1
ATOM 5043 C CA . ASN A 1 639 ? 1.204 13.182 34.437 1.00 91.69 639 ASN A CA 1
ATOM 5044 C C . ASN A 1 639 ? -0.053 13.750 33.768 1.00 91.69 639 ASN A C 1
ATOM 5046 O O . ASN A 1 639 ? -1.127 13.694 34.362 1.00 91.69 639 ASN A O 1
ATOM 5050 N N . THR A 1 640 ? 0.057 14.249 32.535 1.00 90.88 640 THR A N 1
ATOM 5051 C CA . THR A 1 640 ? -1.084 14.776 31.775 1.00 90.88 640 THR A CA 1
ATOM 5052 C C . THR A 1 640 ? -2.130 13.693 31.509 1.00 90.88 640 THR A C 1
ATOM 5054 O O . THR A 1 640 ? -3.307 13.905 31.788 1.00 90.88 640 THR A O 1
ATOM 5057 N N . ILE A 1 641 ? -1.722 12.509 31.046 1.00 91.06 641 ILE A N 1
ATOM 5058 C CA . ILE A 1 641 ? -2.636 11.384 30.799 1.00 91.06 641 ILE A CA 1
ATOM 5059 C C . ILE A 1 641 ? -3.354 10.994 32.095 1.00 91.06 641 ILE A C 1
ATOM 5061 O O . ILE A 1 641 ? -4.577 10.896 32.117 1.00 91.06 641 ILE A O 1
ATOM 5065 N N . THR A 1 642 ? -2.618 10.865 33.202 1.00 90.19 642 THR A N 1
ATOM 5066 C CA . THR A 1 642 ? -3.191 10.560 34.524 1.00 90.19 642 THR A CA 1
ATOM 5067 C C . THR A 1 642 ? -4.214 11.617 34.958 1.00 90.19 642 THR A C 1
ATOM 5069 O O . THR A 1 642 ? -5.270 11.275 35.488 1.00 90.19 642 THR A O 1
ATOM 5072 N N . GLN A 1 643 ? -3.926 12.899 34.718 1.00 90.12 643 GLN A N 1
ATOM 5073 C CA . GLN A 1 643 ? -4.798 14.015 35.088 1.00 90.12 643 GLN A CA 1
ATOM 5074 C C . GLN A 1 643 ? -6.065 14.119 34.242 1.00 90.12 643 GLN A C 1
ATOM 5076 O O . GLN A 1 643 ? -7.057 14.608 34.762 1.00 90.12 643 GLN A O 1
ATOM 5081 N N . TYR A 1 644 ? -6.056 13.690 32.978 1.00 87.56 644 TYR A N 1
ATOM 5082 C CA . TYR A 1 644 ? -7.214 13.840 32.087 1.00 87.56 644 TYR A CA 1
ATOM 5083 C C . TYR A 1 644 ? -8.016 12.553 31.884 1.00 87.56 644 TYR A C 1
ATOM 5085 O O . TYR A 1 644 ? -9.223 12.633 31.689 1.00 87.56 644 TYR A O 1
ATOM 5093 N N . LEU A 1 645 ? -7.387 11.378 31.966 1.00 86.31 645 LEU A N 1
ATOM 5094 C CA . LEU A 1 645 ? -8.056 10.094 31.729 1.00 86.31 645 LEU A CA 1
ATOM 5095 C C . LEU A 1 645 ? -8.729 9.524 32.990 1.00 86.31 645 LEU A C 1
ATOM 5097 O O . LEU A 1 645 ? -9.754 8.853 32.900 1.00 86.31 645 LEU A O 1
ATOM 5101 N N . LEU A 1 646 ? -8.147 9.750 34.174 1.00 82.50 646 LEU A N 1
ATOM 5102 C CA . LEU A 1 646 ? -8.640 9.154 35.422 1.00 82.50 646 LEU A CA 1
ATOM 5103 C C . LEU A 1 646 ? -9.819 9.889 36.084 1.00 82.50 646 LEU A C 1
ATOM 5105 O O . LEU A 1 646 ? -10.633 9.203 36.714 1.00 82.50 646 LEU A O 1
ATOM 5109 N N . PRO A 1 647 ? -9.948 11.232 36.026 1.00 77.94 647 PRO A N 1
ATOM 5110 C CA . PRO A 1 647 ? -11.103 11.902 36.619 1.00 77.94 647 PRO A CA 1
ATOM 5111 C C . PRO A 1 647 ? -12.403 11.513 35.904 1.00 77.94 647 PRO A C 1
ATOM 5113 O O . PRO A 1 647 ? -12.459 11.479 34.684 1.00 77.94 647 PRO A O 1
ATOM 5116 N N . GLY A 1 648 ? -13.446 11.178 36.667 1.00 69.19 648 GLY A N 1
ATOM 5117 C CA . GLY A 1 648 ? -14.734 10.690 36.143 1.00 69.19 648 GLY A CA 1
ATOM 5118 C C . GLY A 1 648 ? -14.802 9.166 36.006 1.00 69.19 648 GLY A C 1
ATOM 5119 O O . GLY A 1 648 ? -15.772 8.563 36.448 1.00 69.19 648 GLY A O 1
ATOM 5120 N N . LYS A 1 649 ? -13.725 8.517 35.533 1.00 75.75 649 LYS A N 1
ATOM 5121 C CA . LYS A 1 649 ? -13.660 7.060 35.270 1.00 75.75 649 LYS A CA 1
ATOM 5122 C C . LYS A 1 649 ? -14.765 6.544 34.322 1.00 75.75 649 LYS A C 1
ATOM 5124 O O . LYS A 1 649 ? -15.068 5.353 34.340 1.00 75.75 649 LYS A O 1
ATOM 5129 N N . ASP A 1 650 ? -15.345 7.416 33.502 1.00 78.00 650 ASP A N 1
ATOM 5130 C CA . ASP A 1 650 ? -16.475 7.082 32.622 1.00 78.00 650 ASP A CA 1
ATOM 5131 C C . ASP A 1 650 ? -16.022 6.404 31.317 1.00 78.00 650 ASP A C 1
ATOM 5133 O O . ASP A 1 650 ? -16.732 5.570 30.756 1.00 78.00 650 ASP A O 1
ATOM 5137 N N . LEU A 1 651 ? -14.803 6.711 30.860 1.00 81.31 651 LEU A N 1
ATOM 5138 C CA . LEU A 1 651 ? -14.227 6.158 29.628 1.00 81.31 651 LEU A CA 1
ATOM 5139 C C . LEU A 1 651 ? -13.650 4.742 29.826 1.00 81.31 651 LEU A C 1
ATOM 5141 O O . LEU A 1 651 ? -13.664 3.913 28.912 1.00 81.31 651 LEU A O 1
ATOM 5145 N N . LEU A 1 652 ? -13.158 4.447 31.034 1.00 85.00 652 LEU A N 1
ATOM 5146 C CA . LEU A 1 652 ? -12.468 3.200 31.372 1.00 85.00 652 LEU A CA 1
ATOM 5147 C C . LEU A 1 652 ? -13.410 2.164 31.992 1.00 85.00 652 LEU A C 1
ATOM 5149 O O . LEU A 1 652 ? -14.384 2.493 32.666 1.00 85.00 652 LEU A O 1
ATOM 5153 N N . LEU A 1 653 ? -13.078 0.884 31.817 1.00 86.44 653 LEU A N 1
ATOM 5154 C CA . LEU A 1 653 ? -13.796 -0.200 32.484 1.00 86.44 653 LEU A CA 1
ATOM 5155 C C . LEU A 1 653 ? -13.463 -0.218 33.981 1.00 86.44 653 LEU A C 1
ATOM 5157 O O . LEU A 1 653 ? -12.298 -0.256 34.377 1.00 86.44 653 LEU A O 1
ATOM 5161 N N . GLN A 1 654 ? -14.500 -0.219 34.819 1.00 84.56 654 GLN A N 1
ATOM 5162 C CA . GLN A 1 654 ? -14.371 -0.307 36.272 1.00 84.56 654 GLN A CA 1
ATOM 5163 C C . GLN A 1 654 ? -14.794 -1.688 36.766 1.00 84.56 654 GLN A C 1
ATOM 5165 O O . GLN A 1 654 ? -15.798 -2.241 36.323 1.00 84.56 654 GLN A O 1
ATOM 5170 N N . THR A 1 655 ? -14.063 -2.221 37.743 1.00 86.12 655 THR A N 1
ATOM 5171 C CA . THR A 1 655 ? -14.414 -3.476 38.412 1.00 86.12 655 THR A CA 1
ATOM 5172 C C . THR A 1 655 ? -14.373 -3.315 39.927 1.00 86.12 655 THR A C 1
ATOM 5174 O O . THR A 1 655 ? -13.585 -2.536 40.471 1.00 86.12 655 THR A O 1
ATOM 5177 N N . LYS A 1 656 ? -15.251 -4.041 40.621 1.00 82.44 656 LYS A N 1
ATOM 5178 C CA . LYS A 1 656 ? -15.321 -4.079 42.081 1.00 82.44 656 LYS A CA 1
ATOM 5179 C C . LYS A 1 656 ? -15.755 -5.465 42.531 1.00 82.44 656 LYS A C 1
ATOM 5181 O O . LYS A 1 656 ? -16.797 -5.959 42.111 1.00 82.44 656 LYS A O 1
ATOM 5186 N N . MET A 1 657 ? -14.989 -6.054 43.443 1.00 80.12 657 MET A N 1
ATOM 5187 C CA . MET A 1 657 ? -15.351 -7.321 44.074 1.00 80.12 657 MET A CA 1
ATOM 5188 C C . MET A 1 657 ? -16.598 -7.143 44.956 1.00 80.12 657 MET A C 1
ATOM 5190 O O . MET A 1 657 ? -16.695 -6.182 45.729 1.00 80.12 657 MET A O 1
ATOM 5194 N N . ARG A 1 658 ? -17.556 -8.063 44.830 1.00 76.94 658 ARG A N 1
ATOM 5195 C CA . ARG A 1 658 ? -18.799 -8.111 45.608 1.00 76.94 658 ARG A CA 1
ATOM 5196 C C . ARG A 1 658 ? -19.021 -9.525 46.135 1.00 76.94 658 ARG A C 1
ATOM 5198 O O . ARG A 1 658 ? -18.676 -10.489 45.458 1.00 76.94 658 ARG A O 1
ATOM 5205 N N . ASP A 1 659 ? -19.593 -9.620 47.331 1.00 77.25 659 ASP A N 1
ATOM 5206 C CA . ASP A 1 659 ? -19.977 -10.900 47.925 1.00 77.25 659 ASP A CA 1
ATOM 5207 C C . ASP A 1 659 ? -21.131 -11.518 47.116 1.00 77.25 659 ASP A C 1
ATOM 5209 O O . ASP A 1 659 ? -22.022 -10.808 46.642 1.00 77.25 659 ASP A O 1
ATOM 5213 N N . HIS A 1 660 ? -21.129 -12.845 46.984 1.00 81.69 660 HIS A N 1
ATOM 5214 C CA . HIS A 1 660 ? -22.270 -13.577 46.443 1.00 81.69 660 HIS A CA 1
ATOM 5215 C C . HIS A 1 660 ? -23.448 -13.493 47.425 1.00 81.69 660 HIS A C 1
ATOM 5217 O O . HIS A 1 660 ? -23.273 -13.710 48.630 1.00 81.69 660 HIS A O 1
ATOM 5223 N N . VAL A 1 661 ? -24.637 -13.173 46.911 1.00 86.12 661 VAL A N 1
ATOM 5224 C CA . VAL A 1 661 ? -25.876 -13.075 47.691 1.00 86.12 661 VAL A CA 1
ATOM 5225 C C . VAL A 1 661 ? -26.867 -14.091 47.147 1.00 86.12 661 VAL A C 1
ATOM 5227 O O . VAL A 1 661 ? -27.124 -14.131 45.945 1.00 86.12 661 VAL A O 1
ATOM 5230 N N . SER A 1 662 ? -27.440 -14.884 48.045 1.00 87.62 662 SER A N 1
ATOM 5231 C CA . SER A 1 662 ? -28.470 -15.866 47.725 1.00 87.62 662 SER A CA 1
ATOM 5232 C C . SER A 1 662 ? -29.815 -15.363 48.237 1.00 87.62 662 SER A C 1
ATOM 5234 O O . SER A 1 662 ? -29.931 -14.909 49.377 1.00 87.62 662 SER A O 1
ATOM 5236 N N . SER A 1 663 ? -30.839 -15.433 47.387 1.00 90.38 663 SER A N 1
ATOM 5237 C CA . SER A 1 663 ? -32.202 -15.021 47.732 1.00 90.38 663 SER A CA 1
ATOM 5238 C C . SER A 1 663 ? -33.080 -16.248 47.938 1.00 90.38 663 SER A C 1
ATOM 5240 O O . SER A 1 663 ? -33.343 -16.987 46.993 1.00 90.38 663 SER A O 1
ATOM 5242 N N . MET A 1 664 ? -33.539 -16.456 49.168 1.00 90.19 664 MET A N 1
ATOM 5243 C CA . MET A 1 664 ? -34.341 -17.601 49.598 1.00 90.19 664 MET A CA 1
ATOM 5244 C C . MET A 1 664 ? -35.814 -17.217 49.727 1.00 90.19 664 MET A C 1
ATOM 5246 O O . MET A 1 664 ? -36.140 -16.105 50.149 1.00 90.19 664 MET A O 1
ATOM 5250 N N . THR A 1 665 ? -36.707 -18.145 49.393 1.00 90.75 665 THR A N 1
ATOM 5251 C CA . THR A 1 665 ? -38.156 -17.971 49.530 1.00 90.75 665 THR A CA 1
ATOM 5252 C C . THR A 1 665 ? -38.838 -19.289 49.922 1.00 90.75 665 THR A C 1
ATOM 5254 O O . THR A 1 665 ? -38.385 -20.357 49.505 1.00 90.75 665 THR A O 1
ATOM 5257 N N . PRO A 1 666 ? -39.913 -19.263 50.724 1.00 90.12 666 PRO A N 1
ATOM 5258 C CA . PRO A 1 666 ? -40.804 -20.400 50.888 1.00 90.12 666 PRO A CA 1
ATOM 5259 C C . PRO A 1 666 ? -41.672 -20.624 49.641 1.00 90.12 666 PRO A C 1
ATOM 5261 O O . PRO A 1 666 ? -41.909 -19.721 48.839 1.00 90.12 666 PRO A O 1
ATOM 5264 N N . ASN A 1 667 ? -42.257 -21.810 49.531 1.00 86.94 667 ASN A N 1
ATOM 5265 C CA . ASN A 1 667 ? -43.291 -22.146 48.551 1.00 86.94 667 ASN A CA 1
ATOM 5266 C C . ASN A 1 667 ? -44.679 -21.536 48.877 1.00 86.94 667 ASN A C 1
ATOM 5268 O O . ASN A 1 667 ? -45.699 -22.214 48.754 1.00 86.94 667 ASN A O 1
ATOM 5272 N N . ILE A 1 668 ? -44.727 -20.258 49.277 1.00 87.38 668 ILE A N 1
ATOM 5273 C CA . ILE A 1 668 ? -45.962 -19.508 49.558 1.00 87.38 668 ILE A CA 1
ATOM 5274 C C . ILE A 1 668 ? -46.043 -18.279 48.650 1.00 87.38 668 ILE A C 1
ATOM 5276 O O . ILE A 1 668 ? -45.117 -17.469 48.602 1.00 87.38 668 ILE A O 1
ATOM 5280 N N . VAL A 1 669 ? -47.185 -18.118 47.984 1.00 87.75 669 VAL A N 1
ATOM 5281 C CA . VAL A 1 669 ? -47.521 -16.957 47.152 1.00 87.75 669 VAL A CA 1
ATOM 5282 C C . VAL A 1 669 ? -48.865 -16.381 47.591 1.00 87.75 669 VAL A C 1
ATOM 5284 O O . VAL A 1 669 ? -49.786 -17.125 47.924 1.00 87.75 669 VAL A O 1
ATOM 5287 N N . VAL A 1 670 ? -48.979 -15.056 47.602 1.00 88.94 670 VAL A N 1
ATOM 5288 C CA . VAL A 1 670 ? -50.191 -14.324 47.990 1.00 88.94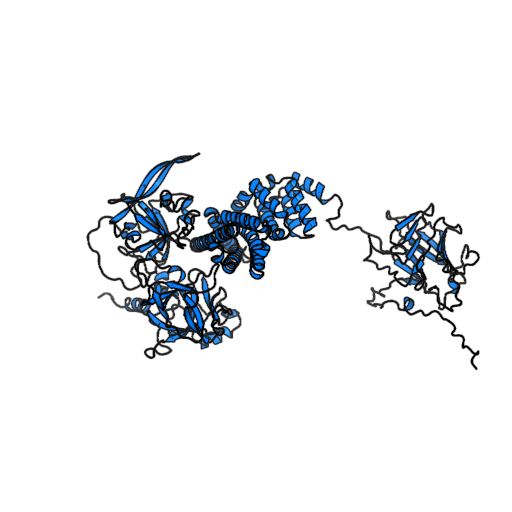 670 VAL A CA 1
ATOM 5289 C C . VAL A 1 670 ? -50.493 -13.236 46.967 1.00 88.94 670 VAL A C 1
ATOM 5291 O O . VAL A 1 670 ? -49.589 -12.584 46.461 1.00 88.94 670 VAL A O 1
ATOM 5294 N N . GLY A 1 671 ? -51.759 -13.015 46.638 1.00 87.06 671 GLY A N 1
ATOM 5295 C CA . GLY A 1 671 ? -52.146 -12.007 45.651 1.00 87.06 671 GLY A CA 1
ATOM 5296 C C . GLY A 1 671 ? -53.633 -11.701 45.705 1.00 87.06 671 GLY A C 1
ATOM 5297 O O . GLY A 1 671 ? -54.375 -12.305 46.481 1.00 87.06 671 GLY A O 1
ATOM 5298 N N . VAL A 1 672 ? -54.069 -10.747 44.887 1.00 83.62 672 VAL A N 1
ATOM 5299 C CA . VAL A 1 672 ? -55.486 -10.393 44.766 1.00 83.62 672 VAL A CA 1
ATOM 5300 C C . VAL A 1 672 ? -56.027 -11.009 43.487 1.00 83.62 672 VAL A C 1
ATOM 5302 O O . VAL A 1 672 ? -55.632 -10.615 42.397 1.00 83.62 672 VAL A O 1
ATOM 5305 N N . VAL A 1 673 ? -56.956 -11.956 43.624 1.00 81.19 673 VAL A N 1
ATOM 5306 C CA . VAL A 1 673 ? -57.706 -12.507 42.489 1.00 81.19 673 VAL A CA 1
ATOM 5307 C C . VAL A 1 673 ? -59.196 -12.314 42.711 1.00 81.19 673 VAL A C 1
ATOM 5309 O O . VAL A 1 673 ? -59.714 -12.512 43.814 1.00 81.19 673 VAL A O 1
ATOM 5312 N N . GLU A 1 674 ? -59.880 -11.880 41.657 1.00 77.69 674 GLU A N 1
ATOM 5313 C CA . GLU A 1 674 ? -61.314 -11.623 41.672 1.00 77.69 674 GLU A CA 1
ATOM 5314 C C . GLU A 1 674 ? -62.090 -12.911 42.005 1.00 77.69 674 GLU A C 1
ATOM 5316 O O . GLU A 1 674 ? -61.841 -13.972 41.438 1.00 77.69 674 GLU A O 1
ATOM 5321 N N . GLY A 1 675 ? -62.994 -12.839 42.987 1.00 71.62 675 GLY A N 1
ATOM 5322 C CA . GLY A 1 675 ? -63.760 -13.996 43.472 1.00 71.62 675 GLY A CA 1
ATOM 5323 C C . GLY A 1 675 ? -63.041 -14.913 44.477 1.00 71.62 675 GLY A C 1
ATOM 5324 O O . GLY A 1 675 ? -63.667 -15.838 44.991 1.00 71.62 675 GLY A O 1
ATOM 5325 N N . SER A 1 676 ? -61.766 -14.668 44.808 1.00 77.06 676 SER A N 1
ATOM 5326 C CA . SER A 1 676 ? -61.043 -15.428 45.842 1.00 77.06 676 SER A CA 1
ATOM 5327 C C . SER A 1 676 ? -61.442 -15.004 47.262 1.00 77.06 676 SER A C 1
ATOM 5329 O O . SER A 1 676 ? -61.567 -13.813 47.557 1.00 77.06 676 SER A O 1
ATOM 5331 N N . SER A 1 677 ? -61.585 -15.980 48.166 1.00 70.69 677 SER A N 1
ATOM 5332 C CA . SER A 1 677 ? -61.819 -15.763 49.603 1.00 70.69 677 SER A CA 1
ATOM 5333 C C . SER A 1 677 ? -60.530 -15.679 50.431 1.00 70.69 677 SER A C 1
ATOM 5335 O O . SER A 1 677 ? -60.593 -15.725 51.659 1.00 70.69 677 SER A O 1
ATOM 5337 N N . GLN A 1 678 ? -59.358 -15.617 49.791 1.00 76.38 678 GLN A N 1
ATOM 5338 C CA . GLN A 1 678 ? -58.084 -15.489 50.500 1.00 76.38 678 GLN A CA 1
ATOM 5339 C C . GLN A 1 678 ? -57.979 -14.153 51.248 1.00 76.38 678 GLN A C 1
ATOM 5341 O O . GLN A 1 678 ? -58.517 -13.124 50.825 1.00 76.38 678 GLN A O 1
ATOM 5346 N N . PHE A 1 679 ? -57.244 -14.164 52.363 1.00 84.19 679 PHE A N 1
ATOM 5347 C CA . PHE A 1 679 ? -56.916 -12.945 53.094 1.00 84.19 679 PHE A CA 1
ATOM 5348 C C . PHE A 1 679 ? -56.122 -11.977 52.208 1.00 84.19 679 PHE A C 1
ATOM 5350 O O . PHE A 1 679 ? -55.382 -12.370 51.308 1.00 84.19 679 PHE A O 1
ATOM 5357 N N . ARG A 1 680 ? -56.276 -10.679 52.474 1.00 87.62 680 ARG A N 1
ATOM 5358 C CA . ARG A 1 680 ? -55.606 -9.599 51.725 1.00 87.62 680 ARG A CA 1
ATOM 5359 C C . ARG A 1 680 ? -54.532 -8.880 52.539 1.00 87.62 680 ARG A C 1
ATOM 5361 O O . ARG A 1 680 ? -53.920 -7.939 52.051 1.00 87.62 680 ARG A O 1
ATOM 5368 N N . ARG A 1 681 ? -54.329 -9.306 53.786 1.00 93.75 681 ARG A N 1
ATOM 5369 C CA . ARG A 1 681 ? -53.384 -8.728 54.742 1.00 93.75 681 ARG A CA 1
ATOM 5370 C C . ARG A 1 681 ? -52.547 -9.838 55.346 1.00 93.75 681 ARG A C 1
ATOM 5372 O O . ARG A 1 681 ? -53.077 -10.668 56.082 1.00 93.75 681 ARG A O 1
ATOM 5379 N N . TRP A 1 682 ? -51.259 -9.841 55.033 1.00 94.75 682 TRP A N 1
ATOM 5380 C CA . TRP A 1 682 ? -50.348 -10.938 55.344 1.00 94.75 682 TRP A CA 1
ATOM 5381 C C . TRP A 1 682 ? -49.190 -10.482 56.223 1.00 94.75 682 TRP A C 1
ATOM 5383 O O . TRP A 1 682 ? -48.699 -9.358 56.095 1.00 94.75 682 TRP A O 1
ATOM 5393 N N . TYR A 1 683 ? -48.753 -11.373 57.110 1.00 95.44 683 TYR A N 1
ATOM 5394 C CA . TYR A 1 683 ? -47.671 -11.128 58.052 1.00 95.44 683 TYR A CA 1
ATOM 5395 C C . TYR A 1 683 ? -46.766 -12.350 58.211 1.00 95.44 683 TYR A C 1
ATOM 5397 O O . TYR A 1 683 ? -47.244 -13.470 58.408 1.00 95.44 683 TYR A O 1
ATOM 5405 N N . TYR A 1 684 ? -45.455 -12.122 58.187 1.00 95.81 684 TYR A N 1
ATOM 5406 C CA . TYR A 1 684 ? -44.456 -13.102 58.610 1.00 95.81 684 TYR A CA 1
ATOM 5407 C C . TYR A 1 684 ? -43.339 -12.417 59.399 1.00 95.81 684 TYR A C 1
ATOM 5409 O O . TYR A 1 684 ? -43.132 -11.206 59.285 1.00 95.81 684 TYR A O 1
ATOM 5417 N N . GLU A 1 685 ? -42.604 -13.195 60.186 1.00 96.06 685 GLU A N 1
ATOM 5418 C CA . GLU A 1 685 ? -41.422 -12.727 60.904 1.00 96.06 685 GLU A CA 1
ATOM 5419 C C . GLU A 1 685 ? -40.154 -13.404 60.366 1.00 96.06 685 GLU A C 1
ATOM 5421 O O . GLU A 1 685 ? -40.177 -14.530 59.867 1.00 96.06 685 GLU A O 1
ATOM 5426 N N . ALA A 1 686 ? -39.024 -12.718 60.486 1.00 94.81 686 ALA A N 1
ATOM 5427 C CA . ALA A 1 686 ? -37.703 -13.252 60.198 1.00 94.81 686 ALA A CA 1
ATOM 5428 C C . ALA A 1 686 ? -36.761 -12.944 61.366 1.00 94.81 686 ALA A C 1
ATOM 5430 O O . ALA A 1 686 ? -36.568 -11.781 61.721 1.00 94.81 686 ALA A O 1
ATOM 5431 N N . GLU A 1 687 ? -36.191 -13.981 61.977 1.00 94.69 687 GLU A N 1
ATOM 5432 C CA . GLU A 1 687 ? -35.244 -13.860 63.088 1.00 94.69 687 GLU A CA 1
ATOM 5433 C C . GLU A 1 687 ? -33.806 -13.970 62.582 1.00 94.69 687 GLU A C 1
ATOM 5435 O O . GLU A 1 687 ? -33.457 -14.907 61.863 1.00 94.69 687 GLU A O 1
ATOM 5440 N N . VAL A 1 688 ? -32.952 -13.040 63.003 1.00 93.81 688 VAL A N 1
ATOM 5441 C CA . VAL A 1 688 ? -31.518 -13.086 62.715 1.00 93.81 688 VAL A CA 1
ATOM 5442 C C . VAL A 1 688 ? -30.820 -14.005 63.716 1.00 93.81 688 VAL A C 1
ATOM 5444 O O . VAL A 1 688 ? -30.636 -13.651 64.878 1.00 93.81 688 VAL A O 1
ATOM 5447 N N . GLU A 1 689 ? -30.382 -15.185 63.285 1.00 92.19 689 GLU A N 1
ATOM 5448 C CA . GLU A 1 689 ? -29.745 -16.166 64.175 1.00 92.19 689 GLU A CA 1
ATOM 5449 C C . GLU A 1 689 ? -28.250 -15.915 64.370 1.00 92.19 689 GLU A C 1
ATOM 5451 O O . GLU A 1 689 ? -27.699 -16.118 65.459 1.00 92.19 689 GLU A O 1
ATOM 5456 N N . HIS A 1 690 ? -27.573 -15.520 63.293 1.00 90.31 690 HIS A N 1
ATOM 5457 C CA . HIS A 1 690 ? -26.129 -15.355 63.278 1.00 90.31 690 HIS A CA 1
ATOM 5458 C C . HIS A 1 690 ? -25.715 -14.290 62.268 1.00 90.31 690 HIS A C 1
ATOM 5460 O O . HIS A 1 690 ? -26.223 -14.255 61.151 1.00 90.31 690 HIS A O 1
ATOM 5466 N N . ILE A 1 691 ? -24.757 -13.453 62.662 1.00 87.31 691 ILE A N 1
ATOM 5467 C CA . ILE A 1 691 ? -24.039 -12.544 61.773 1.00 87.31 691 ILE A CA 1
ATOM 5468 C C . ILE A 1 691 ? -22.558 -12.694 62.104 1.00 87.31 691 ILE A C 1
ATOM 5470 O O . ILE A 1 691 ? -22.147 -12.437 63.238 1.00 87.31 691 ILE A O 1
ATOM 5474 N N . GLU A 1 692 ? -21.767 -13.106 61.122 1.00 82.88 692 GLU A N 1
ATOM 5475 C CA . GLU A 1 692 ? -20.322 -13.224 61.252 1.00 82.88 692 GLU A CA 1
ATOM 5476 C C . GLU A 1 692 ? -19.671 -11.829 61.270 1.00 82.88 692 GLU A C 1
ATOM 5478 O O . GLU A 1 692 ? -19.870 -11.020 60.365 1.00 82.88 692 GLU A O 1
ATOM 5483 N N . GLN A 1 693 ? -18.881 -11.539 62.309 1.00 73.25 693 GLN A N 1
ATOM 5484 C CA . GLN A 1 693 ? -18.245 -10.226 62.529 1.00 73.25 693 GLN A CA 1
ATOM 5485 C C . GLN A 1 693 ? -16.724 -10.228 62.278 1.00 73.25 693 GLN A C 1
ATOM 5487 O O . GLN A 1 693 ? -16.059 -9.219 62.498 1.00 73.25 693 GLN A O 1
ATOM 5492 N N . MET A 1 694 ? -16.153 -11.354 61.834 1.00 66.94 694 MET A N 1
ATOM 5493 C CA . MET A 1 694 ? -14.695 -11.550 61.754 1.00 66.94 694 MET A CA 1
ATOM 5494 C C . MET A 1 694 ? -14.051 -10.914 60.508 1.00 66.94 694 MET A C 1
ATOM 5496 O O . MET A 1 694 ? -12.832 -10.749 60.458 1.00 66.94 694 MET A O 1
ATOM 5500 N N . THR A 1 695 ? -14.843 -10.525 59.504 1.00 67.00 695 THR A N 1
ATOM 5501 C CA . THR A 1 695 ? -14.353 -9.912 58.258 1.00 67.00 695 THR A CA 1
ATOM 5502 C C . THR A 1 695 ? -14.605 -8.406 58.212 1.00 67.00 695 THR A C 1
ATOM 5504 O O . THR A 1 695 ? -15.639 -7.937 58.673 1.00 67.00 695 THR A O 1
ATOM 5507 N N . LYS A 1 696 ? -13.713 -7.639 57.563 1.00 67.69 696 LYS A N 1
ATOM 5508 C CA . LYS A 1 696 ? -13.877 -6.180 57.361 1.00 67.69 696 LYS A CA 1
ATOM 5509 C C . LYS A 1 696 ? -15.026 -5.791 56.412 1.00 67.69 696 LYS A C 1
ATOM 5511 O O . LYS A 1 696 ? -15.331 -4.608 56.301 1.00 67.69 696 LYS A O 1
ATOM 5516 N N . THR A 1 697 ? -15.610 -6.741 55.682 1.00 70.94 697 THR A N 1
ATOM 5517 C CA . THR A 1 697 ? -16.692 -6.494 54.720 1.00 70.94 697 THR A CA 1
ATOM 5518 C C . THR A 1 697 ? -18.059 -6.655 55.377 1.00 70.94 697 THR A C 1
ATOM 5520 O O . THR A 1 697 ? -18.324 -7.678 56.008 1.00 70.94 697 THR A O 1
ATOM 5523 N N . GLU A 1 698 ? -18.922 -5.647 55.213 1.00 76.06 698 GLU A N 1
ATOM 5524 C CA . GLU A 1 698 ? -20.278 -5.647 55.770 1.00 76.06 698 GLU A CA 1
ATOM 5525 C C . GLU A 1 698 ? -21.111 -6.808 55.191 1.00 76.06 698 GLU A C 1
ATOM 5527 O O . GLU A 1 698 ? -21.117 -7.003 53.971 1.00 76.06 698 GLU A O 1
ATOM 5532 N N . PRO A 1 699 ? -21.804 -7.592 56.036 1.00 83.38 699 PRO A N 1
ATOM 5533 C CA . PRO A 1 699 ? -22.669 -8.671 55.578 1.00 83.38 699 PRO A CA 1
ATOM 5534 C C . PRO A 1 699 ? -23.888 -8.111 54.836 1.00 83.38 699 PRO A C 1
ATOM 5536 O O . PRO A 1 699 ? -24.448 -7.086 55.227 1.00 83.38 699 PRO A O 1
ATOM 5539 N N . TYR A 1 700 ? -24.328 -8.799 53.782 1.00 87.94 700 TYR A N 1
ATOM 5540 C CA . TYR A 1 700 ? -25.550 -8.438 53.068 1.00 87.94 700 TYR A CA 1
ATOM 5541 C C . TYR A 1 700 ? -26.718 -9.197 53.698 1.00 87.94 700 TYR A C 1
ATOM 5543 O O . TYR A 1 700 ? -26.712 -10.426 53.710 1.00 87.94 700 TYR A O 1
ATOM 5551 N N . LEU A 1 701 ? -27.715 -8.475 54.206 1.00 91.50 701 LEU A N 1
ATOM 5552 C CA . LEU A 1 701 ? -28.985 -9.036 54.657 1.00 91.50 701 LEU A CA 1
ATOM 5553 C C . LEU A 1 701 ? -30.107 -8.069 54.296 1.00 91.50 701 LEU A C 1
ATOM 5555 O O . LEU A 1 701 ? -30.102 -6.920 54.736 1.00 91.50 701 LEU A O 1
ATOM 5559 N N . ARG A 1 702 ? -31.079 -8.542 53.521 1.00 93.25 702 ARG A N 1
ATOM 5560 C CA . ARG A 1 702 ? -32.323 -7.824 53.249 1.00 93.25 702 ARG A CA 1
ATOM 5561 C C . ARG A 1 702 ? -33.504 -8.772 53.295 1.00 93.25 702 ARG A C 1
ATOM 5563 O O . ARG A 1 702 ? -33.429 -9.895 52.805 1.00 93.25 702 ARG A O 1
ATOM 5570 N N . ILE A 1 703 ? -34.592 -8.302 53.882 1.00 95.19 703 ILE A N 1
ATOM 5571 C CA . ILE A 1 703 ? -35.805 -9.079 54.116 1.00 95.19 703 ILE A CA 1
ATOM 5572 C C . ILE A 1 703 ? -36.980 -8.275 53.571 1.00 95.19 703 ILE A C 1
ATOM 5574 O O . ILE A 1 703 ? -37.052 -7.067 53.795 1.00 95.19 703 ILE A O 1
ATOM 5578 N N . GLY A 1 704 ? -37.898 -8.923 52.863 1.00 95.38 704 GLY A N 1
ATOM 5579 C CA . GLY A 1 704 ? -39.146 -8.285 52.470 1.00 95.38 704 GLY A CA 1
ATOM 5580 C C . GLY A 1 704 ? -39.917 -9.064 51.421 1.00 95.38 704 GLY A C 1
ATOM 5581 O O . GLY A 1 704 ? -39.935 -10.291 51.435 1.00 95.38 704 GLY A O 1
ATOM 5582 N N . TRP A 1 705 ? -40.576 -8.346 50.520 1.00 95.00 705 TRP A N 1
ATOM 5583 C CA . TRP A 1 705 ? -41.512 -8.926 49.560 1.00 95.00 705 TRP A CA 1
ATOM 5584 C C . TRP A 1 705 ? -41.016 -8.754 48.131 1.00 95.00 705 TRP A C 1
ATOM 5586 O O . TRP A 1 705 ? -40.424 -7.731 47.786 1.00 95.00 705 TRP A O 1
ATOM 5596 N N . ALA A 1 706 ? -41.299 -9.740 47.288 1.00 93.06 706 ALA A N 1
ATOM 5597 C CA . ALA A 1 706 ? -41.045 -9.680 45.858 1.00 93.06 706 ALA A CA 1
ATOM 5598 C C . ALA A 1 706 ? -42.280 -10.101 45.066 1.00 93.06 706 ALA A C 1
ATOM 5600 O O . ALA A 1 706 ? -43.100 -10.873 45.561 1.00 93.06 706 ALA A O 1
ATOM 5601 N N . ASN A 1 707 ? -42.394 -9.598 43.840 1.00 90.38 707 ASN A N 1
ATOM 5602 C CA . ASN A 1 707 ? -43.504 -9.865 42.936 1.00 90.38 707 ASN A CA 1
ATOM 5603 C C . ASN A 1 707 ? -43.077 -10.801 41.787 1.00 90.38 707 ASN A C 1
ATOM 5605 O O . ASN A 1 707 ? -42.020 -10.626 41.170 1.00 90.38 707 ASN A O 1
ATOM 5609 N N . SER A 1 708 ? -43.919 -11.795 41.486 1.00 86.94 708 SER A N 1
ATOM 5610 C CA . SER A 1 708 ? -43.695 -12.832 40.472 1.00 86.94 708 SER A CA 1
ATOM 5611 C C . SER A 1 708 ? -43.613 -12.313 39.035 1.00 86.94 708 SER A C 1
ATOM 5613 O O . SER A 1 708 ? -43.070 -13.015 38.182 1.00 86.94 708 SER A O 1
ATOM 5615 N N . MET A 1 709 ? -44.107 -11.103 38.758 1.00 83.25 709 MET A N 1
ATOM 5616 C CA . MET A 1 709 ? -44.091 -10.496 37.423 1.00 83.25 709 MET A CA 1
ATOM 5617 C C . MET A 1 709 ? -42.686 -10.151 36.929 1.00 83.25 709 MET A C 1
ATOM 5619 O O . MET A 1 709 ? -42.441 -10.188 35.723 1.00 83.25 709 MET A O 1
ATOM 5623 N N . GLY A 1 710 ? -41.756 -9.825 37.831 1.00 80.38 710 GLY A N 1
ATOM 5624 C CA . GLY A 1 710 ? -40.460 -9.291 37.410 1.00 80.38 710 GLY A CA 1
ATOM 5625 C C . GLY A 1 710 ? -39.262 -9.604 38.296 1.00 80.38 710 GLY A C 1
ATOM 5626 O O . GLY A 1 710 ? -38.150 -9.581 37.774 1.00 80.38 710 GLY A O 1
ATOM 5627 N N . TYR A 1 711 ? -39.443 -9.958 39.574 1.00 85.25 711 TYR A N 1
ATOM 5628 C CA . TYR A 1 711 ? -38.299 -10.202 40.454 1.00 85.25 711 TYR A CA 1
ATOM 5629 C C . TYR A 1 711 ? -37.523 -11.458 40.045 1.00 85.25 711 TYR A C 1
ATOM 5631 O O . TYR A 1 711 ? -38.024 -12.586 40.133 1.00 85.25 711 TYR A O 1
ATOM 5639 N N . LYS A 1 712 ? -36.274 -11.260 39.616 1.00 78.44 712 LYS A N 1
ATOM 5640 C CA . LYS A 1 712 ? -35.347 -12.328 39.220 1.00 78.44 712 LYS A CA 1
ATOM 5641 C C . LYS A 1 712 ? -33.940 -12.016 39.750 1.00 78.44 712 LYS A C 1
ATOM 5643 O O . LYS A 1 712 ? -33.193 -11.306 39.081 1.00 78.44 712 LYS A O 1
ATOM 5648 N N . PRO A 1 713 ? -33.555 -12.548 40.922 1.00 75.94 713 PRO A N 1
ATOM 5649 C CA . PRO A 1 713 ? -32.242 -12.302 41.517 1.00 75.94 713 PRO A CA 1
ATOM 5650 C C . PRO A 1 713 ? -31.166 -13.155 40.832 1.00 75.94 713 PRO A C 1
ATOM 5652 O O . PRO A 1 713 ? -30.721 -14.169 41.368 1.00 75.94 713 PRO A O 1
ATOM 5655 N N . PHE A 1 714 ? -30.782 -12.783 39.610 1.00 74.06 714 PHE A N 1
ATOM 5656 C CA . PHE A 1 714 ? -29.706 -13.459 38.891 1.00 74.06 714 PHE A CA 1
ATOM 5657 C C . PHE A 1 714 ? -28.341 -13.104 39.504 1.00 74.06 714 PHE A C 1
ATOM 5659 O O . PHE A 1 714 ? -28.008 -11.920 39.616 1.00 74.06 714 PHE A O 1
ATOM 5666 N N . PRO A 1 715 ? -27.505 -14.099 39.853 1.00 66.50 715 PRO A N 1
ATOM 5667 C CA . PRO A 1 715 ? -26.159 -13.853 40.352 1.00 66.50 715 PRO A CA 1
ATOM 5668 C C . PRO A 1 715 ? -25.240 -13.468 39.181 1.00 66.50 715 PRO A C 1
ATOM 5670 O O . PRO A 1 715 ? -24.550 -14.309 38.616 1.00 66.50 715 PRO A O 1
ATOM 5673 N N . GLY A 1 716 ? -25.264 -12.199 38.769 1.00 68.25 716 GLY A N 1
ATOM 5674 C CA . GLY A 1 716 ? -24.370 -11.691 37.726 1.00 68.25 716 GLY A CA 1
ATOM 5675 C C . GLY A 1 716 ? -24.795 -10.347 37.145 1.00 68.25 716 GLY A C 1
ATOM 5676 O O . GLY A 1 716 ? -24.260 -9.308 37.524 1.00 68.25 716 GLY A O 1
ATOM 5677 N N . SER A 1 717 ? -25.734 -10.365 36.200 1.00 64.19 717 SER A N 1
ATOM 5678 C CA . SER A 1 717 ? -26.156 -9.182 35.442 1.00 64.19 717 SER A CA 1
ATOM 5679 C C . SER A 1 717 ? -27.279 -8.414 36.141 1.00 64.19 717 SER A C 1
ATOM 5681 O O . SER A 1 717 ? -28.311 -8.996 36.472 1.00 64.19 717 SER A O 1
ATOM 5683 N N . GLY A 1 718 ? -27.114 -7.103 36.303 1.00 69.56 718 GLY A N 1
ATOM 5684 C CA . GLY A 1 718 ? -28.167 -6.198 36.757 1.00 69.56 718 GLY A CA 1
ATOM 5685 C C . GLY A 1 718 ? -27.683 -4.753 36.839 1.00 69.56 718 GLY A C 1
ATOM 5686 O O . GLY A 1 718 ? -26.478 -4.502 36.766 1.00 69.56 718 GLY A O 1
ATOM 5687 N N . ASP A 1 719 ? -28.616 -3.818 36.993 1.00 67.62 719 ASP A N 1
ATOM 5688 C CA . ASP A 1 719 ? -28.319 -2.388 37.074 1.00 67.62 719 ASP A CA 1
ATOM 5689 C C . ASP A 1 719 ? -27.356 -2.068 38.237 1.00 67.62 719 ASP A C 1
ATOM 5691 O O . ASP A 1 719 ? -27.422 -2.637 39.331 1.00 67.62 719 ASP A O 1
ATOM 5695 N N . GLY A 1 720 ? -26.423 -1.137 38.006 1.00 73.12 720 GLY A N 1
ATOM 5696 C CA . GLY A 1 720 ? -25.424 -0.724 38.994 1.00 73.12 720 GLY A CA 1
ATOM 5697 C C . GLY A 1 720 ? -24.294 -1.743 39.187 1.00 73.12 720 GLY A C 1
ATOM 5698 O O . GLY A 1 720 ? -23.477 -1.946 38.298 1.00 73.12 720 GLY A O 1
ATOM 5699 N N . TRP A 1 721 ? -24.202 -2.341 40.379 1.00 75.38 721 TRP A N 1
ATOM 5700 C CA . TRP A 1 721 ? -23.190 -3.359 40.719 1.00 75.38 721 TRP A CA 1
ATOM 5701 C C . TRP A 1 721 ? -23.823 -4.756 40.871 1.00 75.38 721 TRP A C 1
ATOM 5703 O O . TRP A 1 721 ? -23.358 -5.549 41.693 1.00 75.38 721 TRP A O 1
ATOM 5713 N N . GLY A 1 722 ? -24.891 -5.018 40.108 1.00 69.81 722 GLY A N 1
ATOM 5714 C CA . GLY A 1 722 ? -25.689 -6.247 40.118 1.00 69.81 722 GLY A CA 1
ATOM 5715 C C . GLY A 1 722 ? -27.050 -6.095 40.817 1.00 69.81 722 GLY A C 1
ATOM 5716 O O . GLY A 1 722 ? -27.176 -5.352 41.789 1.00 69.81 722 GLY A O 1
ATOM 5717 N N . CYS A 1 723 ? -28.053 -6.850 40.352 1.00 64.81 723 CYS A N 1
ATOM 5718 C CA . CYS A 1 723 ? -29.391 -6.973 40.956 1.00 64.81 723 CYS A CA 1
ATOM 5719 C C . CYS A 1 723 ? -29.472 -8.255 41.802 1.00 64.81 723 CYS A C 1
ATOM 5721 O O . CYS A 1 723 ? -30.106 -9.237 41.418 1.00 64.81 723 CYS A O 1
ATOM 5723 N N . ILE A 1 724 ? -28.744 -8.278 42.919 1.00 73.75 724 ILE A N 1
ATOM 5724 C CA . ILE A 1 724 ? -28.370 -9.527 43.606 1.00 73.75 724 ILE A CA 1
ATOM 5725 C C . ILE A 1 724 ? -29.366 -9.912 44.719 1.00 73.75 724 ILE A C 1
ATOM 5727 O O . ILE A 1 724 ? -29.383 -11.056 45.174 1.00 73.75 724 ILE A O 1
ATOM 5731 N N . GLY A 1 725 ? -30.228 -8.990 45.163 1.00 85.81 725 GLY A N 1
ATOM 5732 C CA . GLY A 1 725 ? -31.182 -9.256 46.236 1.00 85.81 725 GLY A CA 1
ATOM 5733 C C . GLY A 1 725 ? -32.459 -8.419 46.202 1.00 85.81 725 GLY A C 1
ATOM 5734 O O . GLY A 1 725 ? -32.735 -7.656 45.280 1.00 85.81 725 GLY A O 1
ATOM 5735 N N . VAL A 1 726 ? -33.298 -8.621 47.215 1.00 90.94 726 VAL A N 1
ATOM 5736 C CA . VAL A 1 726 ? -34.582 -7.931 47.374 1.00 90.94 726 VAL A CA 1
ATOM 5737 C C . VAL A 1 726 ? -34.371 -6.415 47.548 1.00 90.94 726 VAL A C 1
ATOM 5739 O O . VAL A 1 726 ? -33.524 -5.964 48.329 1.00 90.94 726 VAL A O 1
ATOM 5742 N N . GLY A 1 727 ? -35.139 -5.616 46.804 1.00 89.31 727 GLY A N 1
ATOM 5743 C CA . GLY A 1 727 ? -35.047 -4.153 46.766 1.00 89.31 727 GLY A CA 1
ATOM 5744 C C . GLY A 1 727 ? -34.085 -3.588 45.711 1.00 89.31 727 GLY A C 1
ATOM 5745 O O . GLY A 1 727 ? -33.916 -2.368 45.640 1.00 89.31 727 GLY A O 1
ATOM 5746 N N . ASP A 1 728 ? -33.452 -4.442 44.900 1.00 88.12 728 ASP A N 1
ATOM 5747 C CA . ASP A 1 728 ? -32.563 -4.012 43.812 1.00 88.12 728 ASP A CA 1
ATOM 5748 C C . ASP A 1 728 ? -33.309 -3.737 42.490 1.00 88.12 728 ASP A C 1
ATOM 5750 O O . ASP A 1 728 ? -32.751 -3.091 41.610 1.00 88.12 728 ASP A O 1
ATOM 5754 N N . ASP A 1 729 ? -34.576 -4.143 42.359 1.00 87.25 729 ASP A N 1
ATOM 5755 C CA . ASP A 1 729 ? -35.415 -3.880 41.180 1.00 87.25 729 ASP A CA 1
ATOM 5756 C C . ASP A 1 729 ? -36.739 -3.177 41.542 1.00 87.25 729 ASP A C 1
ATOM 5758 O O . ASP A 1 729 ? -36.997 -2.854 42.702 1.00 87.25 729 ASP A O 1
ATOM 5762 N N . TYR A 1 730 ? -37.572 -2.903 40.535 1.00 88.50 730 TYR A N 1
ATOM 5763 C CA . TYR A 1 730 ? -38.884 -2.265 40.710 1.00 88.50 730 TYR A CA 1
ATOM 5764 C C . TYR A 1 730 ? -39.981 -3.214 41.230 1.00 88.50 730 TYR A C 1
ATOM 5766 O O . TYR A 1 730 ? -41.068 -2.749 41.569 1.00 88.50 730 TYR A O 1
ATOM 5774 N N . TYR A 1 731 ? -39.714 -4.523 41.292 1.00 89.62 731 TYR A N 1
ATOM 5775 C CA . TYR A 1 731 ? -40.673 -5.572 41.662 1.00 89.62 731 TYR A CA 1
ATOM 5776 C C . TYR A 1 731 ? -40.395 -6.165 43.048 1.00 89.62 731 TYR A C 1
ATOM 5778 O O . TYR A 1 731 ? -41.039 -7.136 43.450 1.00 89.62 731 TYR A O 1
ATOM 5786 N N . SER A 1 732 ? -39.441 -5.599 43.786 1.00 92.00 732 SER A N 1
ATOM 5787 C CA . SER A 1 732 ? -39.031 -6.075 45.098 1.00 92.00 732 SER A CA 1
ATOM 5788 C C . SER A 1 732 ? -38.839 -4.937 46.092 1.00 92.00 732 SER A C 1
ATOM 5790 O O . SER A 1 732 ? -38.403 -3.835 45.763 1.00 92.00 732 SER A O 1
ATOM 5792 N N . TYR A 1 733 ? -39.175 -5.233 47.342 1.00 94.75 733 TYR A N 1
ATOM 5793 C CA . TYR A 1 733 ? -39.262 -4.279 48.438 1.00 94.75 733 TYR A CA 1
ATOM 5794 C C . TYR A 1 733 ? -38.510 -4.858 49.629 1.00 94.75 733 TYR A C 1
ATOM 5796 O O . TYR A 1 733 ? -39.006 -5.759 50.306 1.00 94.75 733 TYR A O 1
ATOM 5804 N N . GLY A 1 734 ? -37.287 -4.380 49.854 1.00 94.31 734 GLY A N 1
ATOM 5805 C CA . GLY A 1 734 ? -36.375 -4.932 50.858 1.00 94.31 734 GLY A CA 1
ATOM 5806 C C . GLY A 1 734 ? -36.155 -4.004 52.048 1.00 94.31 734 GLY A C 1
ATOM 5807 O O . GLY A 1 734 ? -36.221 -2.785 51.912 1.00 94.31 734 GLY A O 1
ATOM 5808 N N . PHE A 1 735 ? -35.824 -4.577 53.202 1.00 94.75 735 PHE A N 1
ATOM 5809 C CA . PHE A 1 735 ? -35.408 -3.869 54.412 1.00 94.75 735 PHE A CA 1
ATOM 5810 C C . PHE A 1 735 ? -34.170 -4.539 55.030 1.00 94.75 735 PHE A C 1
ATOM 5812 O O . PHE A 1 735 ? -34.144 -5.759 55.174 1.00 94.75 735 PHE A O 1
ATOM 5819 N N . ASP A 1 736 ? -33.145 -3.759 55.392 1.00 91.69 736 ASP A N 1
ATOM 5820 C CA . ASP A 1 736 ? -31.862 -4.262 55.941 1.00 91.69 736 ASP A CA 1
ATOM 5821 C C . ASP A 1 736 ? -31.686 -4.036 57.458 1.00 91.69 736 ASP A C 1
ATOM 5823 O O . ASP A 1 736 ? -30.605 -4.244 58.014 1.00 91.69 736 ASP A O 1
ATOM 5827 N N . GLY A 1 737 ? -32.727 -3.551 58.139 1.00 88.81 737 GLY A N 1
ATOM 5828 C CA . GLY A 1 737 ? -32.664 -3.113 59.535 1.00 88.81 737 GLY A CA 1
ATOM 5829 C C . GLY A 1 737 ? -32.598 -1.612 59.720 1.00 88.81 737 GLY A C 1
ATOM 5830 O O . GLY A 1 737 ? -33.094 -1.126 60.728 1.00 88.81 737 GLY A O 1
ATOM 5831 N N . ARG A 1 738 ? -32.040 -0.869 58.759 1.00 90.62 738 ARG A N 1
ATOM 5832 C CA . ARG A 1 738 ? -31.894 0.592 58.821 1.00 90.62 738 ARG A CA 1
ATOM 5833 C C . ARG A 1 738 ? -32.648 1.294 57.697 1.00 90.62 738 ARG A C 1
ATOM 5835 O O . ARG A 1 738 ? -33.276 2.328 57.931 1.00 90.62 738 ARG A O 1
ATOM 5842 N N . CYS A 1 739 ? -32.561 0.759 56.487 1.00 92.94 739 CYS A N 1
ATOM 5843 C CA . CYS A 1 739 ? -33.091 1.344 55.270 1.00 92.94 739 CYS A CA 1
ATOM 5844 C C . CYS A 1 739 ? -34.074 0.405 54.575 1.00 92.94 739 CYS A C 1
ATOM 5846 O O . CYS A 1 739 ? -33.908 -0.814 54.599 1.00 92.94 739 CYS A O 1
ATOM 5848 N N . ILE A 1 740 ? -35.052 0.999 53.895 1.00 93.81 740 ILE A N 1
ATOM 5849 C CA . ILE A 1 740 ? -35.851 0.323 52.870 1.00 93.81 740 ILE A CA 1
ATOM 5850 C C . ILE A 1 740 ? -35.248 0.547 51.485 1.00 93.81 740 ILE A C 1
ATOM 5852 O O . ILE A 1 740 ? -34.667 1.607 51.225 1.00 93.81 740 ILE A O 1
ATOM 5856 N N . TYR A 1 741 ? -35.405 -0.450 50.616 1.00 92.12 741 TYR A N 1
ATOM 5857 C CA . TYR A 1 741 ? -34.826 -0.514 49.278 1.00 92.12 741 TYR A CA 1
ATOM 5858 C C . TYR A 1 741 ? -35.881 -0.851 48.224 1.00 92.12 741 TYR A C 1
ATOM 5860 O O . TYR A 1 741 ? -36.659 -1.789 48.405 1.00 92.12 741 TYR A O 1
ATOM 5868 N N . CYS A 1 742 ? -35.868 -0.098 47.127 1.00 90.12 742 CYS A N 1
ATOM 5869 C CA . CYS A 1 742 ? -36.600 -0.377 45.890 1.00 90.12 742 CYS A CA 1
ATOM 5870 C C . CYS A 1 742 ? -35.831 0.253 44.718 1.00 90.12 742 CYS A C 1
ATOM 5872 O O . CYS A 1 742 ? -35.375 1.396 44.828 1.00 90.12 742 CYS A O 1
ATOM 5874 N N . ALA A 1 743 ? -35.661 -0.483 43.616 1.00 86.56 743 ALA A N 1
ATOM 5875 C CA . ALA A 1 743 ? -34.902 -0.066 42.434 1.00 86.56 743 ALA A CA 1
ATOM 5876 C C . ALA A 1 743 ? -33.513 0.514 42.767 1.00 86.56 743 ALA A C 1
ATOM 5878 O O . ALA A 1 743 ? -33.136 1.581 42.278 1.00 86.56 743 ALA A O 1
ATOM 5879 N N . THR A 1 744 ? -32.775 -0.147 43.669 1.00 82.69 744 THR A N 1
ATOM 5880 C CA . THR A 1 744 ? -31.458 0.265 44.211 1.00 82.69 744 THR A CA 1
ATOM 5881 C C . THR A 1 744 ? -31.437 1.576 45.016 1.00 82.69 744 THR A C 1
ATOM 5883 O O . THR A 1 744 ? -30.405 1.936 45.594 1.00 82.69 744 THR A O 1
ATOM 5886 N N . LYS A 1 745 ? -32.568 2.284 45.139 1.00 86.81 745 LYS A N 1
ATOM 5887 C CA . LYS A 1 745 ? -32.698 3.483 45.977 1.00 86.81 745 LYS A CA 1
ATOM 5888 C C . LYS A 1 745 ? -32.889 3.080 47.432 1.00 86.81 745 LYS A C 1
ATOM 5890 O O . LYS A 1 745 ? -33.682 2.193 47.730 1.00 86.81 745 LYS A O 1
ATOM 5895 N N . LYS A 1 746 ? -32.186 3.761 48.341 1.00 89.44 746 LYS A N 1
ATOM 5896 C CA . LYS A 1 746 ? -32.242 3.508 49.788 1.00 89.44 746 LYS A CA 1
ATOM 5897 C C . LYS A 1 746 ? -32.851 4.686 50.541 1.00 89.44 746 LYS A C 1
ATOM 5899 O O . LYS A 1 746 ? -32.467 5.830 50.303 1.00 89.44 746 LYS A O 1
ATOM 5904 N N . HIS A 1 747 ? -33.727 4.403 51.500 1.00 91.19 747 HIS A N 1
ATOM 5905 C CA . HIS A 1 747 ? -34.286 5.402 52.416 1.00 91.19 747 HIS A CA 1
ATOM 5906 C C . HIS A 1 747 ? -34.123 4.942 53.863 1.00 91.19 747 HIS A C 1
ATOM 5908 O O . HIS A 1 747 ? -34.535 3.838 54.201 1.00 91.19 747 HIS A O 1
ATOM 5914 N N . VAL A 1 748 ? -33.524 5.778 54.715 1.00 91.62 748 VAL A N 1
ATOM 5915 C CA . VAL A 1 748 ? -33.293 5.470 56.137 1.00 91.62 748 VAL A CA 1
ATOM 5916 C C . VAL A 1 748 ? -34.605 5.608 56.905 1.00 91.62 748 VAL A C 1
ATOM 5918 O O . VAL A 1 748 ? -35.194 6.685 56.916 1.00 91.62 748 VAL A O 1
ATOM 5921 N N . ILE A 1 749 ? -35.043 4.533 57.559 1.00 88.94 749 ILE A N 1
ATOM 5922 C CA . ILE A 1 749 ? -36.330 4.471 58.274 1.00 88.94 749 ILE A CA 1
ATOM 5923 C C . ILE A 1 749 ? -36.208 3.955 59.715 1.00 88.94 749 ILE A C 1
ATOM 5925 O O . ILE A 1 749 ? -37.187 3.957 60.462 1.00 88.94 749 ILE A O 1
ATOM 5929 N N . TRP A 1 750 ? -35.013 3.508 60.108 1.00 87.75 750 TRP A N 1
ATOM 5930 C CA . TRP A 1 750 ? -34.701 3.013 61.445 1.00 87.75 750 TRP A CA 1
ATOM 5931 C C . TRP A 1 750 ? -33.280 3.417 61.863 1.00 87.75 750 TRP A C 1
ATOM 5933 O O . TRP A 1 750 ? -32.493 3.918 61.056 1.00 87.75 750 TRP A O 1
ATOM 5943 N N . THR A 1 751 ? -32.951 3.255 63.144 1.00 82.31 751 THR A N 1
ATOM 5944 C CA . THR A 1 751 ? -31.747 3.849 63.749 1.00 82.31 751 THR A CA 1
ATOM 5945 C C . THR A 1 751 ? -30.519 2.940 63.734 1.00 82.31 751 THR A C 1
ATOM 5947 O O . THR A 1 751 ? -29.401 3.449 63.642 1.00 82.31 751 THR A O 1
ATOM 5950 N N . ARG A 1 752 ? -30.694 1.614 63.794 1.00 84.25 752 ARG A N 1
ATOM 5951 C CA . ARG A 1 752 ? -29.596 0.631 63.869 1.00 84.25 752 ARG A CA 1
ATOM 5952 C C . ARG A 1 752 ? -29.724 -0.464 62.813 1.00 84.25 752 ARG A C 1
ATOM 5954 O O . ARG A 1 752 ? -30.819 -0.720 62.340 1.00 84.25 752 ARG A O 1
ATOM 5961 N N . THR A 1 753 ? -28.618 -1.115 62.469 1.00 86.31 753 THR A N 1
ATOM 5962 C CA . THR A 1 753 ? -28.616 -2.336 61.647 1.00 86.31 753 THR A CA 1
ATOM 5963 C C . THR A 1 753 ? -29.082 -3.547 62.457 1.00 86.31 753 THR A C 1
ATOM 5965 O O . THR A 1 753 ? -29.068 -3.510 63.691 1.00 86.31 753 THR A O 1
ATOM 5968 N N . LEU A 1 754 ? -29.497 -4.615 61.769 1.00 88.88 754 LEU A N 1
ATOM 5969 C CA . LEU A 1 754 ? -29.920 -5.855 62.423 1.00 88.88 754 LEU A CA 1
ATOM 5970 C C . LEU A 1 754 ? -28.760 -6.512 63.175 1.00 88.88 754 LEU A C 1
ATOM 5972 O O . LEU A 1 754 ? -27.638 -6.597 62.671 1.00 88.88 754 LEU A O 1
ATOM 5976 N N . GLN A 1 755 ? -29.048 -7.000 64.378 1.00 89.81 755 GLN A N 1
ATOM 5977 C CA . GLN A 1 755 ? -28.129 -7.777 65.202 1.00 89.81 755 GLN A CA 1
ATOM 5978 C C . GLN A 1 755 ? -28.684 -9.178 65.456 1.00 89.81 755 GLN A C 1
ATOM 5980 O O . GLN A 1 755 ? -29.870 -9.448 65.276 1.00 89.81 755 GLN A O 1
ATOM 5985 N N . LYS A 1 756 ? -27.816 -10.087 65.909 1.00 91.06 756 LYS A N 1
ATOM 5986 C CA . LYS A 1 756 ? -28.228 -11.426 66.338 1.00 91.06 756 LYS A CA 1
ATOM 5987 C C . LYS A 1 756 ? -29.345 -11.337 67.390 1.00 91.06 756 LYS A C 1
ATOM 5989 O O . LYS A 1 756 ? -29.171 -10.690 68.419 1.00 91.06 756 LYS A O 1
ATOM 5994 N N . GLY A 1 757 ? -30.443 -12.045 67.144 1.00 91.25 757 GLY A N 1
ATOM 5995 C CA . GLY A 1 757 ? -31.641 -12.092 67.980 1.00 91.25 757 GLY A CA 1
ATOM 5996 C C . GLY A 1 757 ? -32.712 -11.058 67.622 1.00 91.25 757 GLY A C 1
ATOM 5997 O O . GLY A 1 757 ? -33.808 -11.140 68.174 1.00 91.25 757 GLY A O 1
ATOM 5998 N N . ASP A 1 758 ? -32.432 -10.113 66.716 1.00 94.31 758 ASP A N 1
ATOM 5999 C CA . ASP A 1 758 ? -33.456 -9.193 66.219 1.00 94.31 758 ASP A CA 1
ATOM 6000 C C . ASP A 1 758 ? -34.470 -9.936 65.337 1.00 94.31 758 ASP A C 1
ATOM 6002 O O . ASP A 1 758 ? -34.117 -10.816 64.545 1.00 94.31 758 ASP A O 1
ATOM 6006 N N . VAL A 1 759 ? -35.738 -9.546 65.460 1.00 94.56 759 VAL A N 1
ATOM 6007 C CA . VAL A 1 759 ? -36.853 -10.088 64.681 1.00 94.56 759 VAL A CA 1
ATOM 6008 C C . VAL A 1 759 ? -37.460 -8.991 63.821 1.00 94.56 759 VAL A C 1
ATOM 6010 O O . VAL A 1 759 ? -37.901 -7.959 64.330 1.00 94.56 759 VAL A O 1
ATOM 6013 N N . VAL A 1 760 ? -37.515 -9.231 62.514 1.00 95.88 760 VAL A N 1
ATOM 6014 C CA . VAL A 1 760 ? -38.153 -8.348 61.538 1.00 95.88 760 VAL A CA 1
ATOM 6015 C C . VAL A 1 760 ? -39.523 -8.906 61.180 1.00 95.88 760 VAL A C 1
ATOM 6017 O O . VAL A 1 760 ? -39.620 -9.963 60.566 1.00 95.88 760 VAL A O 1
ATOM 6020 N N . GLY A 1 761 ? -40.582 -8.189 61.539 1.00 95.44 761 GLY A N 1
ATOM 6021 C CA . GLY A 1 761 ? -41.936 -8.467 61.057 1.00 95.44 761 GLY A CA 1
ATOM 6022 C C . GLY A 1 761 ? -42.196 -7.739 59.742 1.00 95.44 761 GLY A C 1
ATOM 6023 O O . GLY A 1 761 ? -41.912 -6.546 59.641 1.00 95.44 761 GLY A O 1
ATOM 6024 N N . CYS A 1 762 ? -42.728 -8.440 58.748 1.00 96.38 762 CYS A N 1
ATOM 6025 C CA . CYS A 1 762 ? -42.987 -7.919 57.408 1.00 96.38 762 CYS A CA 1
ATOM 6026 C C . CYS A 1 762 ? -44.492 -7.948 57.133 1.00 96.38 762 CYS A C 1
ATOM 6028 O O . CYS A 1 762 ? -45.095 -9.020 57.094 1.00 96.38 762 CYS A O 1
ATOM 6030 N N . LEU A 1 763 ? -45.093 -6.773 56.944 1.00 95.88 763 LEU A N 1
ATOM 6031 C CA . LEU A 1 763 ? -46.526 -6.598 56.725 1.00 95.88 763 LEU A CA 1
ATOM 6032 C C . LEU A 1 763 ? -46.784 -6.287 55.251 1.00 95.88 763 LEU A C 1
ATOM 6034 O O . LEU A 1 763 ? -46.116 -5.423 54.683 1.00 95.88 763 LEU A O 1
ATOM 6038 N N . LEU A 1 764 ? -47.781 -6.944 54.665 1.00 95.94 764 LEU A N 1
ATOM 6039 C CA . LEU A 1 764 ? -48.274 -6.681 53.314 1.00 95.94 764 LEU A CA 1
ATOM 6040 C C . LEU A 1 764 ? -49.790 -6.469 53.362 1.00 95.94 764 LEU A C 1
ATOM 6042 O O . LEU A 1 764 ? -50.524 -7.403 53.685 1.00 95.94 764 LEU A O 1
ATOM 6046 N N . ASP A 1 765 ? -50.255 -5.262 53.045 1.00 93.94 765 ASP A N 1
ATOM 6047 C CA . ASP A 1 765 ? -51.669 -4.956 52.805 1.00 93.94 765 ASP A CA 1
ATOM 6048 C C . ASP A 1 765 ? -51.900 -4.826 51.294 1.00 93.94 765 ASP A C 1
ATOM 6050 O O . ASP A 1 765 ? -51.245 -4.037 50.616 1.00 93.94 765 ASP A O 1
ATOM 6054 N N . LEU A 1 766 ? -52.815 -5.635 50.759 1.00 90.75 766 LEU A N 1
ATOM 6055 C CA . LEU A 1 766 ? -53.216 -5.623 49.352 1.00 90.75 766 LEU A CA 1
ATOM 6056 C C . LEU A 1 766 ? -54.556 -4.900 49.123 1.00 90.75 766 LEU A C 1
ATOM 6058 O O . LEU A 1 766 ? -54.969 -4.741 47.977 1.00 90.75 766 LEU A O 1
ATOM 6062 N N . ASN A 1 767 ? -55.257 -4.463 50.180 1.00 87.31 767 ASN A N 1
ATOM 6063 C CA . ASN A 1 767 ? -56.449 -3.613 50.043 1.00 87.31 767 ASN A CA 1
ATOM 6064 C C . ASN A 1 767 ? -56.061 -2.166 49.748 1.00 87.31 767 ASN A C 1
ATOM 6066 O O . ASN A 1 767 ? -56.624 -1.522 48.868 1.00 87.31 767 ASN A O 1
ATOM 6070 N N . ILE A 1 768 ? -55.102 -1.669 50.523 1.00 89.56 768 ILE A N 1
ATOM 6071 C CA . ILE A 1 768 ? -54.392 -0.424 50.273 1.00 89.56 768 ILE A CA 1
ATOM 6072 C C . ILE A 1 768 ? -52.963 -0.901 50.051 1.00 89.56 768 ILE A C 1
ATOM 6074 O O . ILE A 1 768 ? -52.402 -1.399 51.023 1.00 89.56 768 ILE A O 1
ATOM 6078 N N . PRO A 1 769 ? -52.421 -0.861 48.819 1.00 90.50 769 PRO A N 1
ATOM 6079 C CA . PRO A 1 769 ? -51.138 -1.476 48.482 1.00 90.50 769 PRO A CA 1
ATOM 6080 C C . PRO A 1 769 ? -50.022 -0.830 49.303 1.00 90.50 769 PRO A C 1
ATOM 6082 O O . PRO A 1 769 ? -49.445 0.184 48.900 1.00 90.50 769 PRO A O 1
ATOM 6085 N N . GLU A 1 770 ? -49.763 -1.406 50.477 1.00 94.62 770 GLU A N 1
ATOM 6086 C CA . GLU A 1 770 ? -48.853 -0.901 51.495 1.00 94.62 770 GLU A CA 1
ATOM 6087 C C . GLU A 1 770 ? -47.994 -2.032 52.064 1.00 94.62 770 GLU A C 1
ATOM 6089 O O . GLU A 1 770 ? -48.492 -3.082 52.472 1.00 94.62 770 GLU A O 1
ATOM 6094 N N . ILE A 1 771 ? -46.681 -1.804 52.118 1.00 95.56 771 ILE A N 1
ATOM 6095 C CA . ILE A 1 771 ? -45.726 -2.704 52.777 1.00 95.56 771 ILE A CA 1
ATOM 6096 C C . ILE A 1 771 ? -45.053 -1.929 53.896 1.00 95.56 771 ILE A C 1
ATOM 6098 O O . ILE A 1 771 ? -44.520 -0.841 53.675 1.00 95.56 771 ILE A O 1
ATOM 6102 N N . SER A 1 772 ? -45.048 -2.500 55.093 1.00 94.38 772 SER A N 1
ATOM 6103 C CA . SER A 1 772 ? -44.386 -1.917 56.258 1.00 94.38 772 SER A CA 1
ATOM 6104 C C . SER A 1 772 ? -43.620 -2.979 57.034 1.00 94.38 772 SER A C 1
ATOM 6106 O O . SER A 1 772 ? -43.831 -4.181 56.864 1.00 94.38 772 SER A O 1
ATOM 6108 N N . PHE A 1 773 ? -42.697 -2.524 57.876 1.00 95.31 773 PHE A N 1
ATOM 6109 C CA . PHE A 1 773 ? -41.829 -3.398 58.652 1.00 95.31 773 PHE A CA 1
ATOM 6110 C C . PHE A 1 773 ? -41.937 -3.067 60.137 1.00 95.31 773 PHE A C 1
ATOM 6112 O O . PHE A 1 773 ? -42.180 -1.925 60.528 1.00 95.31 773 PHE A O 1
ATOM 6119 N N . THR A 1 774 ? -41.705 -4.067 60.975 1.00 94.25 774 THR A N 1
ATOM 6120 C CA . THR A 1 774 ? -41.540 -3.906 62.420 1.00 94.25 774 THR A CA 1
ATOM 6121 C C . THR A 1 774 ? -40.206 -4.502 62.838 1.00 94.25 774 THR A C 1
ATOM 6123 O O . THR A 1 774 ? -39.841 -5.560 62.331 1.00 94.25 774 THR A O 1
ATOM 6126 N N . VAL A 1 775 ? -39.503 -3.882 63.781 1.00 93.69 775 VAL A N 1
ATOM 6127 C CA . VAL A 1 775 ? -38.293 -4.450 64.392 1.00 93.69 775 VAL A CA 1
ATOM 6128 C C . VAL A 1 775 ? -38.596 -4.737 65.856 1.00 93.69 775 VAL A C 1
ATOM 6130 O O . VAL A 1 775 ? -38.955 -3.830 66.603 1.00 93.69 775 VAL A O 1
ATOM 6133 N N . ASN A 1 776 ? -38.485 -5.999 66.271 1.00 93.25 776 ASN A N 1
ATOM 6134 C CA . ASN A 1 776 ? -38.804 -6.467 67.625 1.00 93.25 776 ASN A CA 1
ATOM 6135 C C . ASN A 1 776 ? -40.212 -6.038 68.096 1.00 93.25 776 ASN A C 1
ATOM 6137 O O . ASN A 1 776 ? -40.394 -5.592 69.229 1.00 93.25 776 ASN A O 1
ATOM 6141 N N . GLY A 1 777 ? -41.195 -6.111 67.191 1.00 89.50 777 GLY A N 1
ATOM 6142 C CA . GLY A 1 777 ? -42.588 -5.725 67.440 1.00 89.50 777 GLY A CA 1
ATOM 6143 C C . GLY A 1 777 ? -42.880 -4.218 67.389 1.00 89.50 777 GLY A C 1
ATOM 6144 O O . GLY A 1 777 ? -44.041 -3.831 67.495 1.00 89.50 777 GLY A O 1
ATOM 6145 N N . GLN A 1 778 ? -41.874 -3.355 67.202 1.00 91.69 778 GLN A N 1
ATOM 6146 C CA . GLN A 1 778 ? -42.073 -1.906 67.066 1.00 91.69 778 GLN A CA 1
ATOM 6147 C C . GLN A 1 778 ? -42.203 -1.494 65.590 1.00 91.69 778 GLN A C 1
ATOM 6149 O O . GLN A 1 778 ? -41.363 -1.905 64.787 1.00 91.69 778 GLN A O 1
ATOM 6154 N N . PRO A 1 779 ? -43.208 -0.681 65.208 1.00 90.69 779 PRO A N 1
ATOM 6155 C CA . PRO A 1 779 ? -43.377 -0.220 63.831 1.00 90.69 779 PRO A CA 1
ATOM 6156 C C . PRO A 1 779 ? -42.260 0.741 63.417 1.00 90.69 779 PRO A C 1
ATOM 6158 O O . PRO A 1 779 ? -41.864 1.622 64.183 1.00 90.69 779 PRO A O 1
ATOM 6161 N N . THR A 1 780 ? -41.761 0.582 62.192 1.00 91.31 780 THR A N 1
ATOM 6162 C CA . THR A 1 780 ? -40.792 1.513 61.607 1.00 91.31 780 THR A CA 1
ATOM 6163 C C . THR A 1 780 ? -41.491 2.748 61.026 1.00 91.31 780 THR A C 1
ATOM 6165 O O . THR A 1 780 ? -42.691 2.742 60.755 1.00 91.31 780 THR A O 1
ATOM 6168 N N . ALA A 1 781 ? -40.747 3.844 60.844 1.00 86.62 781 ALA A N 1
ATOM 6169 C CA . ALA A 1 781 ? -41.312 5.118 60.387 1.00 86.62 781 ALA A CA 1
ATOM 6170 C C . ALA A 1 781 ? -41.586 5.180 58.871 1.00 86.62 781 ALA A C 1
ATOM 6172 O O . ALA A 1 781 ? -42.150 6.161 58.391 1.00 86.62 781 ALA A O 1
ATOM 6173 N N . GLY A 1 782 ? -41.157 4.171 58.106 1.00 86.44 782 GLY A N 1
ATOM 6174 C CA . GLY A 1 782 ? -41.248 4.160 56.650 1.00 86.44 782 GLY A CA 1
ATOM 6175 C C . GLY A 1 782 ? -41.991 2.945 56.117 1.00 86.44 782 GLY A C 1
ATOM 6176 O O . GLY A 1 782 ? -41.935 1.856 56.682 1.00 86.44 782 GLY A O 1
ATOM 6177 N N . LEU A 1 783 ? -42.677 3.155 55.001 1.00 92.50 783 LEU A N 1
ATOM 6178 C CA . LEU A 1 783 ? -43.507 2.165 54.331 1.00 92.50 783 LEU A CA 1
ATOM 6179 C C . LEU A 1 783 ? -43.454 2.401 52.818 1.00 92.50 783 LEU A C 1
ATOM 6181 O O . LEU A 1 783 ? -43.146 3.506 52.362 1.00 92.50 783 LEU A O 1
ATOM 6185 N N . PHE A 1 784 ? -43.790 1.378 52.046 1.00 94.12 784 PHE A N 1
ATOM 6186 C CA . PHE A 1 784 ? -44.040 1.492 50.612 1.00 94.12 784 PHE A CA 1
ATOM 6187 C C . PHE A 1 784 ? -45.540 1.679 50.371 1.00 94.12 784 PHE A C 1
ATOM 6189 O O . PHE A 1 784 ? -46.328 1.034 51.054 1.00 94.12 784 PHE A O 1
ATOM 6196 N N . LYS A 1 785 ? -45.932 2.530 49.412 1.00 93.19 785 LYS A N 1
ATOM 6197 C CA . LYS A 1 785 ? -47.328 2.692 48.957 1.00 93.19 785 LYS A CA 1
ATOM 6198 C C . LYS A 1 785 ? -47.424 2.627 47.439 1.00 93.19 785 LYS A C 1
ATOM 6200 O O . LYS A 1 785 ? -46.438 2.902 46.759 1.00 93.19 785 LYS A O 1
ATOM 6205 N N . ASN A 1 786 ? -48.635 2.393 46.934 1.00 90.38 786 ASN A N 1
ATOM 6206 C CA . ASN A 1 786 ? -49.002 2.551 45.521 1.00 90.38 786 ASN A CA 1
ATOM 6207 C C . ASN A 1 786 ? -48.164 1.680 44.566 1.00 90.38 786 ASN A C 1
ATOM 6209 O O . ASN A 1 786 ? -47.850 2.104 43.454 1.00 90.38 786 ASN A O 1
ATOM 6213 N N . PHE A 1 787 ? -47.778 0.479 45.001 1.00 90.44 787 PHE A N 1
ATOM 6214 C CA . PHE A 1 787 ? -47.151 -0.501 44.117 1.00 90.44 787 PHE A CA 1
ATOM 6215 C C . PHE A 1 787 ? -48.196 -1.271 43.305 1.00 90.44 787 PHE A C 1
ATOM 6217 O O . PHE A 1 787 ? -49.361 -1.362 43.697 1.00 90.44 787 PHE A O 1
ATOM 6224 N N . ASN A 1 788 ? -47.767 -1.834 42.173 1.00 88.06 788 ASN A N 1
ATOM 6225 C CA . ASN A 1 788 ? -48.632 -2.663 41.345 1.00 88.06 788 ASN A CA 1
ATOM 6226 C C . ASN A 1 788 ? -48.950 -3.992 42.054 1.00 88.06 788 ASN A C 1
ATOM 6228 O O . ASN A 1 788 ? -48.044 -4.659 42.558 1.00 88.06 788 ASN A O 1
ATOM 6232 N N . ILE A 1 789 ? -50.230 -4.363 42.080 1.00 86.50 789 ILE A N 1
ATOM 6233 C CA . ILE A 1 789 ? -50.729 -5.611 42.668 1.00 86.50 789 ILE A CA 1
ATOM 6234 C C . ILE A 1 789 ? -50.871 -6.750 41.650 1.00 86.50 789 ILE A C 1
ATOM 6236 O O . ILE A 1 789 ? -51.260 -7.848 42.040 1.00 86.50 789 ILE A O 1
ATOM 6240 N N . ASP A 1 790 ? -50.546 -6.508 40.377 1.00 84.88 790 ASP A N 1
ATOM 6241 C CA . ASP A 1 790 ? -50.539 -7.539 39.339 1.00 84.88 790 ASP A CA 1
ATOM 6242 C C . ASP A 1 790 ? -49.550 -8.665 39.678 1.00 84.88 790 ASP A C 1
ATOM 6244 O O . ASP A 1 790 ? -48.417 -8.414 40.095 1.00 84.88 790 ASP A O 1
ATOM 6248 N N . GLY A 1 791 ? -49.967 -9.913 39.459 1.00 85.62 791 GLY A N 1
ATOM 6249 C CA . GLY A 1 791 ? -49.194 -11.103 39.815 1.00 85.62 791 GLY A CA 1
ATOM 6250 C C . GLY A 1 791 ? -49.328 -11.493 41.288 1.00 85.62 791 GLY A C 1
ATOM 6251 O O . GLY A 1 791 ? -50.340 -11.229 41.936 1.00 85.62 791 GLY A O 1
ATOM 6252 N N . PHE A 1 792 ? -48.306 -12.169 41.814 1.00 88.44 792 PHE A N 1
ATOM 6253 C CA . PHE A 1 792 ? -48.295 -12.674 43.185 1.00 88.44 792 PHE A CA 1
ATOM 6254 C C . PHE A 1 792 ? -47.069 -12.187 43.946 1.00 88.44 792 PHE A C 1
ATOM 6256 O O . PHE A 1 792 ? -45.952 -12.170 43.427 1.00 88.44 792 PHE A O 1
ATOM 6263 N N . PHE A 1 793 ? -47.276 -11.851 45.212 1.00 91.62 793 PHE A N 1
ATOM 6264 C CA . PHE A 1 793 ? -46.235 -11.526 46.168 1.00 91.62 793 PHE A CA 1
ATOM 6265 C C . PHE A 1 793 ? -45.775 -12.771 46.916 1.00 91.62 793 PHE A C 1
ATOM 6267 O O . PHE A 1 793 ? -46.568 -13.640 47.272 1.00 91.62 793 PHE A O 1
ATOM 6274 N N . PHE A 1 794 ? -44.484 -12.839 47.197 1.00 91.50 794 PHE A N 1
ATOM 6275 C CA . PHE A 1 794 ? -43.887 -13.881 48.021 1.00 91.50 794 PHE A CA 1
ATOM 6276 C C . PHE A 1 794 ? -42.823 -13.274 48.936 1.00 91.50 794 PHE A C 1
ATOM 6278 O O . PHE A 1 794 ? -42.192 -12.272 48.574 1.00 91.50 794 PHE A O 1
ATOM 6285 N N . PRO A 1 795 ? -42.625 -13.839 50.135 1.00 94.31 795 PRO A N 1
ATOM 6286 C CA . PRO A 1 795 ? -41.598 -13.361 51.041 1.00 94.31 795 PRO A CA 1
ATOM 6287 C C . PRO A 1 795 ? -40.222 -13.790 50.522 1.00 94.31 795 PRO A C 1
ATOM 6289 O O . PRO A 1 795 ? -40.027 -14.913 50.047 1.00 94.31 795 PRO A O 1
ATOM 6292 N N . VAL A 1 796 ? -39.253 -12.889 50.620 1.00 93.88 796 VAL A N 1
ATOM 6293 C CA . VAL A 1 796 ? -37.879 -13.107 50.171 1.00 93.88 796 VAL A CA 1
ATOM 6294 C C . VAL A 1 796 ? -36.909 -12.643 51.239 1.00 93.88 796 VAL A C 1
ATOM 6296 O O . VAL A 1 796 ? -37.081 -11.602 51.879 1.00 93.88 796 VAL A O 1
ATOM 6299 N N . MET A 1 797 ? -35.855 -13.430 51.404 1.00 94.06 797 MET A N 1
ATOM 6300 C CA . MET A 1 797 ? -34.714 -13.105 52.238 1.00 94.06 797 MET A CA 1
ATOM 6301 C C . MET A 1 797 ? -33.448 -13.241 51.405 1.00 94.06 797 MET A C 1
ATOM 6303 O O . MET A 1 797 ? -33.127 -14.328 50.934 1.00 94.06 797 MET A O 1
ATOM 6307 N N . SER A 1 798 ? -32.738 -12.137 51.221 1.00 92.50 798 SER A N 1
ATOM 6308 C CA . SER A 1 798 ? -31.479 -12.086 50.484 1.00 92.50 798 SER A CA 1
ATOM 6309 C C . SER A 1 798 ? -30.330 -11.947 51.470 1.00 92.50 798 SER A C 1
ATOM 6311 O O . SER A 1 798 ? -30.259 -10.952 52.194 1.00 92.50 798 SER A O 1
ATOM 6313 N N . LEU A 1 799 ? -29.443 -12.938 51.509 1.00 91.12 799 LEU A N 1
ATOM 6314 C CA . LEU A 1 799 ? -28.348 -13.017 52.471 1.00 91.12 799 LEU A CA 1
ATOM 6315 C C . LEU A 1 799 ? -27.016 -13.366 51.797 1.00 91.12 799 LEU A C 1
ATOM 6317 O O . LEU A 1 799 ? -26.978 -14.111 50.819 1.00 91.12 799 LEU A O 1
ATOM 6321 N N . SER A 1 800 ? -25.915 -12.836 52.329 1.00 89.38 800 SER A N 1
ATOM 6322 C CA . SER A 1 800 ? -24.571 -13.333 52.020 1.00 89.38 800 SER A CA 1
ATOM 6323 C C . SER A 1 800 ? -24.199 -14.513 52.924 1.00 89.38 800 SER A C 1
ATOM 6325 O O . SER A 1 800 ? -24.830 -14.747 53.954 1.00 89.38 800 SER A O 1
ATOM 6327 N N . ALA A 1 801 ? -23.121 -15.226 52.584 1.00 85.69 801 ALA A N 1
ATOM 6328 C CA . ALA A 1 801 ? -22.641 -16.407 53.319 1.00 85.69 801 ALA A CA 1
ATOM 6329 C C . ALA A 1 801 ? -22.346 -16.183 54.824 1.00 85.69 801 ALA A C 1
ATOM 6331 O O . ALA A 1 801 ? -22.176 -17.141 55.569 1.00 85.69 801 ALA A O 1
ATOM 6332 N N . LYS A 1 802 ? -22.288 -14.924 55.273 1.00 86.44 802 LYS A N 1
ATOM 6333 C CA . LYS A 1 802 ? -21.953 -14.506 56.645 1.00 86.44 802 LYS A CA 1
ATOM 6334 C C . LYS A 1 802 ? -23.160 -14.423 57.579 1.00 86.44 802 LYS A C 1
ATOM 6336 O O . LYS A 1 802 ? -23.008 -14.072 58.749 1.00 86.44 802 LYS A O 1
ATOM 6341 N N . VAL A 1 803 ? -24.365 -14.646 57.064 1.00 90.19 803 VAL A N 1
ATOM 6342 C CA . VAL A 1 803 ? -25.611 -14.413 57.795 1.00 90.19 803 VAL A CA 1
ATOM 6343 C C . VAL A 1 803 ? -26.442 -15.687 57.822 1.00 90.19 803 VAL A C 1
ATOM 6345 O O . VAL A 1 803 ? -26.650 -16.312 56.790 1.00 90.19 803 VAL A O 1
ATOM 6348 N N . SER A 1 804 ? -26.957 -16.041 59.001 1.00 92.06 804 SER A N 1
ATOM 6349 C CA . SER A 1 804 ? -28.027 -17.033 59.158 1.00 92.06 804 SER A CA 1
ATOM 6350 C C . SER A 1 804 ? -29.281 -16.334 59.657 1.00 92.06 804 SER A C 1
ATOM 6352 O O . SER A 1 804 ? -29.233 -15.563 60.622 1.00 92.06 804 SER A O 1
ATOM 6354 N N . CYS A 1 805 ? -30.404 -16.599 59.004 1.00 92.44 805 CYS A N 1
ATOM 6355 C CA . CYS A 1 805 ? -31.703 -16.042 59.342 1.00 92.44 805 CYS A CA 1
ATOM 6356 C C . CYS A 1 805 ? -32.780 -17.118 59.194 1.00 92.44 805 CYS A C 1
ATOM 6358 O O . CYS A 1 805 ? -32.698 -17.988 58.327 1.00 92.44 805 CYS A O 1
ATOM 6360 N N . ARG A 1 806 ? -33.800 -17.046 60.047 1.00 92.62 806 ARG A N 1
ATOM 6361 C CA . ARG A 1 806 ? -34.884 -18.023 60.134 1.00 92.62 806 ARG A CA 1
ATOM 6362 C C . ARG A 1 806 ? -36.209 -17.364 59.779 1.00 92.62 806 ARG A C 1
ATOM 6364 O O . ARG A 1 806 ? -36.579 -16.367 60.395 1.00 92.62 806 ARG A O 1
ATOM 6371 N N . PHE A 1 807 ? -36.944 -17.945 58.835 1.00 93.75 807 PHE A N 1
ATOM 6372 C CA . PHE A 1 807 ? -38.336 -17.572 58.592 1.00 93.75 807 PHE A CA 1
ATOM 6373 C C . PHE A 1 807 ? -39.260 -18.102 59.696 1.00 93.75 807 PHE A C 1
ATOM 6375 O O . PHE A 1 807 ? -39.099 -19.225 60.171 1.00 93.75 807 PHE A O 1
ATOM 6382 N N . MET A 1 808 ? -40.253 -17.303 60.074 1.00 93.12 808 MET A N 1
ATOM 6383 C CA . MET A 1 808 ? -41.297 -17.652 61.032 1.00 93.12 808 MET A CA 1
ATOM 6384 C C . MET A 1 808 ? -42.654 -17.283 60.422 1.00 93.12 808 MET A C 1
ATOM 6386 O O . MET A 1 808 ? -42.988 -16.105 60.286 1.00 93.12 808 MET A O 1
ATOM 6390 N N . PHE A 1 809 ? -43.426 -18.295 60.019 1.00 90.75 809 PHE A N 1
ATOM 6391 C CA . PHE A 1 809 ? -44.685 -18.106 59.284 1.00 90.75 809 PHE A CA 1
ATOM 6392 C C . PHE A 1 809 ? -45.942 -18.250 60.154 1.00 90.75 809 PHE A C 1
ATOM 6394 O O . PHE A 1 809 ? -47.025 -17.858 59.720 1.00 90.75 809 PHE A O 1
ATOM 6401 N N . GLY A 1 810 ? -45.809 -18.780 61.376 1.00 86.31 810 GLY A N 1
ATOM 6402 C CA . GLY A 1 810 ? -46.916 -19.118 62.272 1.00 86.31 810 GLY A CA 1
ATOM 6403 C C . GLY A 1 810 ? -47.219 -20.619 62.333 1.00 86.31 810 GLY A C 1
ATOM 6404 O O . GLY A 1 810 ? -46.663 -21.427 61.594 1.00 86.31 810 GLY A O 1
ATOM 6405 N N . GLY A 1 811 ? -48.114 -21.009 63.246 1.00 83.62 811 GLY A N 1
ATOM 6406 C CA . GLY A 1 811 ? -48.496 -22.411 63.443 1.00 83.62 811 GLY A CA 1
ATOM 6407 C C . GLY A 1 811 ? -47.359 -23.276 64.006 1.00 83.62 811 GLY A C 1
ATOM 6408 O O . GLY A 1 811 ? -46.665 -22.870 64.940 1.00 83.62 811 GLY A O 1
ATOM 6409 N N . ILE A 1 812 ? -47.205 -24.486 63.458 1.00 76.81 812 ILE A N 1
ATOM 6410 C CA . ILE A 1 812 ? -46.159 -25.453 63.840 1.00 76.81 812 ILE A CA 1
ATOM 6411 C C . ILE A 1 812 ? -44.821 -25.112 63.146 1.00 76.81 812 ILE A C 1
ATOM 6413 O O . ILE A 1 812 ? -43.755 -25.369 63.699 1.00 76.81 812 ILE A O 1
ATOM 6417 N N . GLU A 1 813 ? -44.874 -24.438 61.992 1.00 72.56 813 GLU A N 1
ATOM 6418 C CA . GLU A 1 813 ? -43.740 -24.114 61.107 1.00 72.56 813 GLU A CA 1
ATOM 6419 C C . GLU A 1 813 ? -43.031 -22.795 61.487 1.00 72.56 813 GLU A C 1
ATOM 6421 O O . GLU A 1 813 ? -42.696 -21.957 60.650 1.00 72.56 813 GLU A O 1
ATOM 6426 N N . GLY A 1 814 ? -42.814 -22.595 62.790 1.00 78.38 814 GLY A N 1
ATOM 6427 C CA . GLY A 1 814 ? -42.168 -21.404 63.350 1.00 78.38 814 GLY A CA 1
ATOM 6428 C C . GLY A 1 814 ? -43.161 -20.469 64.035 1.00 78.38 814 GLY A C 1
ATOM 6429 O O . GLY A 1 814 ? -43.834 -19.654 63.401 1.00 78.38 814 GLY A O 1
ATOM 6430 N N . ARG A 1 815 ? -43.231 -20.571 65.367 1.00 86.44 815 ARG A N 1
ATOM 6431 C CA . ARG A 1 815 ? -44.101 -19.740 66.205 1.00 86.44 815 ARG A CA 1
ATOM 6432 C C . ARG A 1 815 ? -43.659 -18.274 66.146 1.00 86.44 815 ARG A C 1
ATOM 6434 O O . ARG A 1 815 ? -42.544 -17.958 66.550 1.00 86.44 815 ARG A O 1
ATOM 6441 N N . LEU A 1 816 ? -44.565 -17.401 65.709 1.00 90.62 816 LEU A N 1
ATOM 6442 C CA . LEU A 1 816 ? -44.370 -15.948 65.720 1.00 90.62 816 LEU A CA 1
ATOM 6443 C C . LEU A 1 816 ? -44.108 -15.459 67.152 1.00 90.62 816 LEU A C 1
ATOM 6445 O O . LEU A 1 816 ? -44.812 -15.867 68.084 1.00 90.62 816 LEU A O 1
ATOM 6449 N N . ARG A 1 817 ? -43.098 -14.604 67.333 1.00 90.88 817 ARG A N 1
ATOM 6450 C CA . ARG A 1 817 ? -42.718 -14.064 68.645 1.00 90.88 817 ARG A CA 1
ATOM 6451 C C . ARG A 1 817 ? -43.592 -12.890 69.057 1.00 90.88 817 ARG A C 1
ATOM 6453 O O . ARG A 1 817 ? -43.960 -12.804 70.227 1.00 90.88 817 ARG A O 1
ATOM 6460 N N . PHE A 1 818 ? -43.909 -12.007 68.114 1.00 91.25 818 PHE A N 1
ATOM 6461 C CA . PHE A 1 818 ? -44.721 -10.810 68.341 1.00 91.25 818 PHE A CA 1
ATOM 6462 C C . PHE A 1 818 ? -46.133 -10.974 67.771 1.00 91.25 818 PHE A C 1
ATOM 6464 O O . PHE A 1 818 ? -47.082 -10.437 68.339 1.00 91.25 818 PHE A O 1
ATOM 6471 N N . GLY A 1 819 ? -46.283 -11.798 66.730 1.00 87.12 819 GLY A N 1
ATOM 6472 C CA . GLY A 1 819 ? -47.576 -12.149 66.146 1.00 87.12 819 GLY A CA 1
ATOM 6473 C C . GLY A 1 819 ? -48.111 -11.086 65.181 1.00 87.12 819 GLY A C 1
ATOM 6474 O O . GLY A 1 819 ? -47.594 -9.968 65.125 1.00 87.12 819 GLY A O 1
ATOM 6475 N N . PRO A 1 820 ? -49.144 -11.424 64.388 1.00 89.81 820 PRO A N 1
ATOM 6476 C CA . PRO A 1 820 ? -49.705 -10.496 63.422 1.00 89.81 820 PRO A CA 1
ATOM 6477 C C . PRO A 1 820 ? -50.464 -9.357 64.131 1.00 89.81 820 PRO A C 1
ATOM 6479 O O . PRO A 1 820 ? -51.214 -9.612 65.079 1.00 89.81 820 PRO A O 1
ATOM 6482 N N . PRO A 1 821 ? -50.321 -8.101 63.673 1.00 90.69 821 PRO A N 1
ATOM 6483 C CA . PRO A 1 821 ? -51.141 -6.988 64.146 1.00 90.69 821 PRO A CA 1
ATOM 6484 C C . PRO A 1 821 ? -52.642 -7.202 63.875 1.00 90.69 821 PRO A C 1
ATOM 6486 O O . PRO A 1 821 ? -53.007 -7.999 63.007 1.00 90.69 821 PRO A O 1
ATOM 6489 N N . PRO A 1 822 ? -53.539 -6.461 64.556 1.00 87.69 822 PRO A N 1
ATOM 6490 C CA . PRO A 1 822 ? -54.979 -6.586 64.343 1.00 87.69 822 PRO A CA 1
ATOM 6491 C C . PRO A 1 822 ? -55.372 -6.439 62.864 1.00 87.69 822 PRO A C 1
ATOM 6493 O O . PRO A 1 822 ? -55.082 -5.426 62.229 1.00 87.69 822 PRO A O 1
ATOM 6496 N N . GLY A 1 823 ? -56.056 -7.450 62.323 1.00 87.75 823 GLY A N 1
ATOM 6497 C CA . GLY A 1 823 ? -56.515 -7.474 60.931 1.00 87.75 823 GLY A CA 1
ATOM 6498 C C . GLY A 1 823 ? -55.514 -8.036 59.915 1.00 87.75 823 GLY A C 1
ATOM 6499 O O . GLY A 1 823 ? -55.826 -8.011 58.726 1.00 87.75 823 GLY A O 1
ATOM 6500 N N . PHE A 1 824 ? -54.355 -8.535 60.355 1.00 92.62 824 PHE A N 1
ATOM 6501 C CA . PHE A 1 824 ? -53.413 -9.298 59.533 1.00 92.62 824 PHE A CA 1
ATOM 6502 C C . PHE A 1 824 ? -53.488 -10.791 59.861 1.00 92.62 824 PHE A C 1
ATOM 6504 O O . PHE A 1 824 ? -53.659 -11.172 61.019 1.00 92.62 824 PHE A O 1
ATOM 6511 N N . SER A 1 825 ? -53.317 -11.623 58.838 1.00 92.19 825 SER A N 1
ATOM 6512 C CA . SER A 1 825 ? -53.213 -13.076 58.959 1.00 92.19 825 SER A CA 1
ATOM 6513 C C . SER A 1 825 ? -51.756 -13.525 58.918 1.00 92.19 825 SER A C 1
ATOM 6515 O O . SER A 1 825 ? -50.922 -12.936 58.223 1.00 92.19 825 SER A O 1
ATOM 6517 N N . ALA A 1 826 ? -51.447 -14.592 59.653 1.00 92.19 826 ALA A N 1
ATOM 6518 C CA . ALA A 1 826 ? -50.141 -15.233 59.582 1.00 92.19 826 ALA A CA 1
ATOM 6519 C C . ALA A 1 826 ? -49.961 -15.904 58.211 1.00 92.19 826 ALA A C 1
ATOM 6521 O O . ALA A 1 826 ? -50.879 -16.549 57.705 1.00 92.19 826 ALA A O 1
ATOM 6522 N N . LEU A 1 827 ? -48.774 -15.779 57.613 1.00 91.06 827 LEU A N 1
ATOM 6523 C CA . LEU A 1 827 ? -48.526 -16.242 56.245 1.00 91.06 827 LEU A CA 1
ATOM 6524 C C . LEU A 1 827 ? -48.732 -17.755 56.053 1.00 91.06 827 LEU A C 1
ATOM 6526 O O . LEU A 1 827 ? -49.048 -18.190 54.950 1.00 91.06 827 LEU A O 1
ATOM 6530 N N . ILE A 1 828 ? -48.624 -18.550 57.121 1.00 89.19 828 ILE A N 1
ATOM 6531 C CA . ILE A 1 828 ? -48.906 -19.991 57.081 1.00 89.19 828 ILE A CA 1
ATOM 6532 C C . ILE A 1 828 ? -50.339 -20.318 56.627 1.00 89.19 828 ILE A C 1
ATOM 6534 O O . ILE A 1 828 ? -50.565 -21.382 56.062 1.00 89.19 828 ILE A O 1
ATOM 6538 N N . GLU A 1 829 ? -51.303 -19.408 56.811 1.00 87.31 829 GLU A N 1
ATOM 6539 C CA . GLU A 1 829 ? -52.690 -19.612 56.366 1.00 87.31 829 GLU A CA 1
ATOM 6540 C C . GLU A 1 829 ? -52.823 -19.650 54.832 1.00 87.31 829 GLU A C 1
ATOM 6542 O O . GLU A 1 829 ? -53.818 -20.155 54.318 1.00 87.31 829 GLU A O 1
ATOM 6547 N N . ALA A 1 830 ? -51.821 -19.157 54.091 1.00 85.88 830 ALA A N 1
ATOM 6548 C CA . ALA A 1 830 ? -51.756 -19.258 52.632 1.00 85.88 830 ALA A CA 1
ATOM 6549 C C . ALA A 1 830 ? -51.111 -20.564 52.126 1.00 85.88 830 ALA A C 1
ATOM 6551 O O . ALA A 1 830 ? -51.110 -20.813 50.920 1.00 85.88 830 ALA A O 1
ATOM 6552 N N . ALA A 1 831 ? -50.525 -21.389 53.001 1.00 83.00 831 ALA A N 1
ATOM 6553 C CA . ALA A 1 831 ? -49.799 -22.584 52.583 1.00 83.00 831 ALA A CA 1
ATOM 6554 C C . ALA A 1 831 ? -50.761 -23.702 52.140 1.00 83.00 831 ALA A C 1
ATOM 6556 O O . ALA A 1 831 ? -51.562 -24.198 52.929 1.00 83.00 831 ALA A O 1
ATOM 6557 N N . ALA A 1 832 ? -50.662 -24.127 50.876 1.00 72.69 832 ALA A N 1
ATOM 6558 C CA . ALA A 1 832 ? -51.478 -25.215 50.322 1.00 72.69 832 ALA A CA 1
ATOM 6559 C C . ALA A 1 832 ? -50.816 -26.602 50.445 1.00 72.69 832 ALA A C 1
ATOM 6561 O O . ALA A 1 832 ? -51.505 -27.616 50.524 1.00 72.69 832 ALA A O 1
ATOM 6562 N N . ASN A 1 833 ? -49.481 -26.644 50.465 1.00 76.94 833 ASN A N 1
ATOM 6563 C CA . ASN A 1 833 ? -48.667 -27.859 50.500 1.00 76.94 833 ASN A CA 1
ATOM 6564 C C . ASN A 1 833 ? -47.714 -27.838 51.702 1.00 76.94 833 ASN A C 1
ATOM 6566 O O . ASN A 1 833 ? -47.617 -26.840 52.418 1.00 76.94 833 ASN A O 1
ATOM 6570 N N . LYS A 1 834 ? -46.976 -28.937 51.905 1.00 82.94 834 LYS A N 1
ATOM 6571 C CA . LYS A 1 834 ? -45.879 -28.981 52.880 1.00 82.94 834 LYS A CA 1
ATOM 6572 C C . LYS A 1 834 ? -44.906 -27.827 52.618 1.00 82.94 834 LYS A C 1
ATOM 6574 O O . LYS A 1 834 ? -44.523 -27.595 51.472 1.00 82.94 834 LYS A O 1
ATOM 6579 N N . LEU A 1 835 ? -44.530 -27.116 53.677 1.00 84.31 835 LEU A N 1
ATOM 6580 C CA . LEU A 1 835 ? -43.692 -25.930 53.574 1.00 84.31 835 LEU A CA 1
ATOM 6581 C C . LEU A 1 835 ? -42.251 -26.312 53.218 1.00 84.31 835 LEU A C 1
ATOM 6583 O O . LEU A 1 835 ? -41.634 -27.145 53.882 1.00 84.31 835 LEU A O 1
ATOM 6587 N N . GLU A 1 836 ? -41.725 -25.694 52.168 1.00 85.31 836 GLU A N 1
ATOM 6588 C CA . GLU A 1 836 ? -40.363 -25.896 51.679 1.00 85.31 836 GLU A CA 1
ATOM 6589 C C . GLU A 1 836 ? -39.732 -24.538 51.382 1.00 85.31 836 GLU A C 1
ATOM 6591 O O . GLU A 1 836 ? -40.392 -23.645 50.848 1.00 85.31 836 GLU A O 1
ATOM 6596 N N . ILE A 1 837 ? -38.455 -24.379 51.737 1.00 87.56 837 ILE A N 1
ATOM 6597 C CA . ILE A 1 837 ? -37.663 -23.188 51.418 1.00 87.56 837 ILE A CA 1
ATOM 6598 C C . ILE A 1 837 ? -36.734 -23.553 50.268 1.00 87.56 837 ILE A C 1
ATOM 6600 O O . ILE A 1 837 ? -36.002 -24.538 50.348 1.00 87.56 837 ILE A O 1
ATOM 6604 N N . GLY A 1 838 ? -36.760 -22.744 49.217 1.00 85.88 838 GLY A N 1
ATOM 6605 C CA . GLY A 1 838 ? -35.898 -22.896 48.056 1.00 85.88 838 GLY A CA 1
ATOM 6606 C C . GLY A 1 838 ? -35.252 -21.580 47.648 1.00 85.88 838 GLY A C 1
ATOM 6607 O O . GLY A 1 838 ? -35.645 -20.491 48.077 1.00 85.88 838 GLY A O 1
ATOM 6608 N N . GLU A 1 839 ? -34.254 -21.682 46.780 1.00 84.12 839 GLU A N 1
ATOM 6609 C CA . GLU A 1 839 ? -33.660 -20.521 46.128 1.00 84.12 839 GLU A CA 1
ATOM 6610 C C . GLU A 1 839 ? -34.662 -19.878 45.170 1.00 84.12 839 GLU A C 1
ATOM 6612 O O . GLU A 1 839 ? -35.443 -20.552 44.492 1.00 84.12 839 GLU A O 1
ATOM 6617 N N . CYS A 1 840 ? -34.629 -18.550 45.073 1.00 81.44 840 CYS A N 1
ATOM 6618 C CA . CYS A 1 840 ? -35.511 -17.834 44.165 1.00 81.44 840 CYS A CA 1
ATOM 6619 C C . CYS A 1 840 ? -35.216 -18.123 42.693 1.00 81.44 840 CYS A C 1
ATOM 6621 O O . CYS A 1 840 ? -36.114 -18.011 41.858 1.00 81.44 840 CYS A O 1
ATOM 6623 N N . VAL A 1 841 ? -33.969 -18.457 42.385 1.00 77.31 841 VAL A N 1
ATOM 6624 C CA . VAL A 1 841 ? -33.503 -18.923 41.085 1.00 77.31 841 VAL A CA 1
ATOM 6625 C C . VAL A 1 841 ? -32.556 -20.072 41.387 1.00 77.31 841 VAL A C 1
ATOM 6627 O O . VAL A 1 841 ? -31.550 -19.854 42.051 1.00 77.31 841 VAL A O 1
ATOM 6630 N N . SER A 1 842 ? -32.892 -21.273 40.923 1.00 76.31 842 SER A N 1
ATOM 6631 C CA . SER A 1 842 ? -32.029 -22.445 41.043 1.00 76.31 842 SER A CA 1
ATOM 6632 C C . SER A 1 842 ? -31.682 -22.955 39.653 1.00 76.31 842 SER A C 1
ATOM 6634 O O . SER A 1 842 ? -32.560 -23.110 38.802 1.00 76.31 842 SER A O 1
ATOM 6636 N N . PHE A 1 843 ? -30.396 -23.209 39.431 1.00 75.38 843 PHE A N 1
ATOM 6637 C CA . PHE A 1 843 ? -29.893 -23.824 38.203 1.00 75.38 843 PHE A CA 1
ATOM 6638 C C . PHE A 1 843 ? -29.811 -25.352 38.311 1.00 75.38 843 PHE A C 1
ATOM 6640 O O . PHE A 1 843 ? -29.391 -26.003 37.357 1.00 75.38 843 PHE A O 1
ATOM 6647 N N . GLY A 1 844 ? -30.227 -25.922 39.445 1.00 78.69 844 GLY A N 1
ATOM 6648 C CA . GLY A 1 844 ? -30.098 -27.339 39.761 1.00 78.69 844 GLY A CA 1
ATOM 6649 C C . GLY A 1 844 ? -28.803 -27.653 40.513 1.00 78.69 844 GLY A C 1
ATOM 6650 O O . GLY A 1 844 ? -28.134 -26.765 41.042 1.00 78.69 844 GLY A O 1
ATOM 6651 N N . ASP A 1 845 ? -28.447 -28.934 40.581 1.00 79.81 845 ASP A N 1
ATOM 6652 C CA . ASP A 1 845 ? -27.212 -29.390 41.218 1.00 79.81 845 ASP A CA 1
ATOM 6653 C C . ASP A 1 845 ? -26.059 -29.318 40.207 1.00 79.81 845 ASP A C 1
ATOM 6655 O O . ASP A 1 845 ? -25.755 -30.282 39.496 1.00 79.81 845 ASP A O 1
ATOM 6659 N N . ILE A 1 846 ? -25.428 -28.141 40.141 1.00 79.31 846 ILE A N 1
ATOM 6660 C CA . ILE A 1 846 ? -24.306 -27.859 39.233 1.00 79.31 846 ILE A CA 1
ATOM 6661 C C . ILE A 1 846 ? -23.145 -28.837 39.481 1.00 79.31 846 ILE A C 1
ATOM 6663 O O . ILE A 1 846 ? -22.515 -29.288 38.530 1.00 79.31 846 ILE A O 1
ATOM 6667 N N . ALA A 1 847 ? -22.891 -29.231 40.735 1.00 82.06 847 ALA A N 1
ATOM 6668 C CA . ALA A 1 847 ? -21.810 -30.160 41.073 1.00 82.06 847 ALA A CA 1
ATOM 6669 C C . ALA A 1 847 ? -22.053 -31.578 40.526 1.00 82.06 847 ALA A C 1
ATOM 6671 O O . ALA A 1 847 ? -21.101 -32.321 40.286 1.00 82.06 847 ALA A O 1
ATOM 6672 N N . LYS A 1 848 ? -23.319 -31.949 40.305 1.00 87.81 848 LYS A N 1
ATOM 6673 C CA . LYS A 1 848 ? -23.718 -33.223 39.693 1.00 87.81 848 LYS A CA 1
ATOM 6674 C C . LYS A 1 848 ? -24.103 -33.105 38.215 1.00 87.81 848 LYS A C 1
ATOM 6676 O O . LYS A 1 848 ? -24.606 -34.080 37.663 1.00 87.81 848 LYS A O 1
ATOM 6681 N N . ASN A 1 849 ? -23.879 -31.953 37.573 1.00 83.81 849 ASN A N 1
ATOM 6682 C CA . ASN A 1 849 ? -24.329 -31.655 36.204 1.00 83.81 849 ASN A CA 1
ATOM 6683 C C . ASN A 1 849 ? -25.843 -31.867 35.991 1.00 83.81 849 ASN A C 1
ATOM 6685 O O . ASN A 1 849 ? -26.282 -32.242 34.902 1.00 83.81 849 ASN A O 1
ATOM 6689 N N . VAL A 1 850 ? -26.656 -31.650 37.029 1.00 85.44 850 VAL A N 1
ATOM 6690 C CA . VAL A 1 850 ? -28.117 -31.739 36.937 1.00 85.44 850 VAL A CA 1
ATOM 6691 C C . VAL A 1 850 ? -28.670 -30.331 36.814 1.00 85.44 850 VAL A C 1
ATOM 6693 O O . VAL A 1 850 ? -28.695 -29.591 37.792 1.00 85.44 850 VAL A O 1
ATOM 6696 N N . TYR A 1 851 ? -29.139 -29.975 35.622 1.00 84.56 851 TYR A N 1
ATOM 6697 C CA . TYR A 1 851 ? -29.721 -28.663 35.360 1.00 84.56 851 TYR A CA 1
ATOM 6698 C C . TYR A 1 851 ? -31.240 -28.694 35.501 1.00 84.56 851 TYR A C 1
ATOM 6700 O O . TYR A 1 851 ? -31.904 -29.583 34.965 1.00 84.56 851 TYR A O 1
ATOM 6708 N N . THR A 1 852 ? -31.800 -27.706 36.194 1.00 80.62 852 THR A N 1
ATOM 6709 C CA . THR A 1 852 ? -33.253 -27.525 36.294 1.00 80.62 852 THR A CA 1
ATOM 6710 C C . THR A 1 852 ? -33.717 -26.379 35.405 1.00 80.62 852 THR A C 1
ATOM 6712 O O . THR A 1 852 ? -33.102 -25.315 35.376 1.00 80.62 852 THR A O 1
ATOM 6715 N N . GLY A 1 853 ? -34.823 -26.590 34.687 1.00 73.44 853 GLY A N 1
ATOM 6716 C CA . GLY A 1 853 ? -35.491 -25.524 33.940 1.00 73.44 853 GLY A CA 1
ATOM 6717 C C . GLY A 1 853 ? -36.093 -24.444 34.856 1.00 73.44 853 GLY A C 1
ATOM 6718 O O . GLY A 1 853 ? -36.134 -24.615 36.078 1.00 73.44 853 GLY A O 1
ATOM 6719 N N . PRO A 1 854 ? -36.583 -23.330 34.284 1.00 72.00 854 PRO A N 1
ATOM 6720 C CA . PRO A 1 854 ? -37.222 -22.263 35.049 1.00 72.00 854 PRO A CA 1
ATOM 6721 C C . PRO A 1 854 ? -38.411 -22.792 35.864 1.00 72.00 854 PRO A C 1
ATOM 6723 O O . PRO A 1 854 ? -39.232 -23.564 35.368 1.00 72.00 854 PRO A O 1
ATOM 6726 N N . SER A 1 855 ? -38.498 -22.374 37.130 1.00 66.75 855 SER A N 1
ATOM 6727 C CA . SER A 1 855 ? -39.529 -22.850 38.057 1.00 66.75 855 SER A CA 1
ATOM 6728 C C . SER A 1 855 ? -40.936 -22.437 37.608 1.00 66.75 855 SER A C 1
ATOM 6730 O O . SER A 1 855 ? -41.250 -21.251 37.506 1.00 66.75 855 SER A O 1
ATOM 6732 N N . ILE A 1 856 ? -41.797 -23.434 37.391 1.00 59.41 856 ILE A N 1
ATOM 6733 C CA . ILE A 1 856 ? -43.183 -23.273 36.917 1.00 59.41 856 ILE A CA 1
ATOM 6734 C C . ILE A 1 856 ? -44.122 -22.810 38.053 1.00 59.41 856 ILE A C 1
ATOM 6736 O O . ILE A 1 856 ? -45.176 -22.227 37.793 1.00 59.41 856 ILE A O 1
ATOM 6740 N N . LEU A 1 857 ? -43.714 -22.990 39.320 1.00 59.78 857 LEU A N 1
ATOM 6741 C CA . LEU A 1 857 ? -44.489 -22.630 40.522 1.00 59.78 857 LEU A CA 1
ATOM 6742 C C . LEU A 1 857 ? -44.954 -21.167 40.528 1.00 59.78 857 LEU A C 1
ATOM 6744 O O . LEU A 1 857 ? -46.005 -20.854 41.071 1.00 59.78 857 LEU A O 1
ATOM 6748 N N . ARG A 1 858 ? -44.198 -20.253 39.917 1.00 60.88 858 ARG A N 1
ATOM 6749 C CA . ARG A 1 858 ? -44.515 -18.815 39.941 1.00 60.88 858 ARG A CA 1
ATOM 6750 C C . ARG A 1 858 ? -45.380 -18.339 38.777 1.00 60.88 858 ARG A C 1
ATOM 6752 O O . ARG A 1 858 ? -45.897 -17.231 38.846 1.00 60.88 858 ARG A O 1
ATOM 6759 N N . GLN A 1 859 ? -45.507 -19.145 37.724 1.00 54.91 859 GLN A N 1
ATOM 6760 C CA . GLN A 1 859 ? -46.211 -18.773 36.490 1.00 54.91 859 GLN A CA 1
ATOM 6761 C C . GLN A 1 859 ? -47.562 -19.487 36.337 1.00 54.91 859 GLN A C 1
ATOM 6763 O O . GLN A 1 859 ? -48.471 -18.899 35.768 1.00 54.91 859 GLN A O 1
ATOM 6768 N N . ASN A 1 860 ? -47.722 -20.696 36.895 1.00 53.41 860 ASN A N 1
ATOM 6769 C CA . ASN A 1 860 ? -48.937 -21.513 36.734 1.00 53.41 860 ASN A CA 1
ATOM 6770 C C . ASN A 1 860 ? -49.715 -21.761 38.039 1.00 53.41 860 ASN A C 1
ATOM 6772 O O . ASN A 1 860 ? -50.586 -22.631 38.070 1.00 53.41 860 ASN A O 1
ATOM 6776 N N . THR A 1 861 ? -49.413 -21.049 39.130 1.00 60.94 861 THR A N 1
ATOM 6777 C CA . THR A 1 861 ? -50.256 -21.139 40.333 1.00 60.94 861 THR A CA 1
ATOM 6778 C C . THR A 1 861 ? -51.533 -20.342 40.091 1.00 60.94 861 THR A C 1
ATOM 6780 O O . THR A 1 861 ? -51.582 -19.141 40.344 1.00 60.94 861 THR A O 1
ATOM 6783 N N . GLU A 1 862 ? -52.566 -21.005 39.570 1.00 58.78 862 GLU A N 1
ATOM 6784 C CA . GLU A 1 862 ? -53.920 -20.458 39.569 1.00 58.78 862 GLU A CA 1
ATOM 6785 C C . GLU A 1 862 ? -54.493 -20.579 40.989 1.00 58.78 862 GLU A C 1
ATOM 6787 O O . GLU A 1 862 ? -54.605 -21.691 41.519 1.00 58.78 862 GLU A O 1
ATOM 6792 N N . PRO A 1 863 ? -54.838 -19.465 41.654 1.00 62.72 863 PRO A N 1
ATOM 6793 C CA . PRO A 1 863 ? -55.485 -19.534 42.948 1.00 62.72 863 PRO A CA 1
ATOM 6794 C C . PRO A 1 863 ? -56.857 -20.173 42.778 1.00 62.72 863 PRO A C 1
ATOM 6796 O O . PRO A 1 863 ? -57.582 -19.906 41.818 1.00 62.72 863 PRO A O 1
ATOM 6799 N N . PHE A 1 864 ? -57.225 -21.016 43.736 1.00 61.91 864 PHE A N 1
ATOM 6800 C CA . PHE A 1 864 ? -58.526 -21.660 43.733 1.00 61.91 864 PHE A CA 1
ATOM 6801 C C . PHE A 1 864 ? -59.631 -20.607 43.903 1.00 61.91 864 PHE A C 1
ATOM 6803 O O . PHE A 1 864 ? -59.881 -20.122 45.007 1.00 61.91 864 PHE A O 1
ATOM 6810 N N . VAL A 1 865 ? -60.296 -20.260 42.801 1.00 68.00 865 VAL A N 1
ATOM 6811 C CA . VAL A 1 865 ? -61.532 -19.476 42.809 1.00 68.00 865 VAL A CA 1
ATOM 6812 C C . VAL A 1 865 ? -62.693 -20.464 42.707 1.00 68.00 865 VAL A C 1
ATOM 6814 O O . VAL A 1 865 ? -62.851 -21.107 41.663 1.00 68.00 865 VAL A O 1
ATOM 6817 N N . PRO A 1 866 ? -63.504 -20.643 43.766 1.00 65.69 866 PRO A N 1
ATOM 6818 C CA . PRO A 1 866 ? -64.648 -21.536 43.694 1.00 65.69 866 PRO A CA 1
ATOM 6819 C C . PRO A 1 866 ? -65.620 -21.023 42.626 1.00 65.69 866 PRO A C 1
ATOM 6821 O O . PRO A 1 866 ? -66.221 -19.960 42.771 1.00 65.69 866 PRO A O 1
ATOM 6824 N N . LYS A 1 867 ? -65.793 -21.786 41.541 1.00 69.81 867 LYS A N 1
ATOM 6825 C CA . LYS A 1 867 ? -66.859 -21.533 40.566 1.00 69.81 867 LYS A CA 1
ATOM 6826 C C . LYS A 1 867 ? -68.184 -21.935 41.199 1.00 69.81 867 LYS A C 1
ATOM 6828 O O . LYS A 1 867 ? -68.547 -23.110 41.200 1.00 69.81 867 LYS A O 1
ATOM 6833 N N . LEU A 1 868 ? -68.881 -20.960 41.772 1.00 69.12 868 LEU A N 1
ATOM 6834 C CA . LEU A 1 868 ? -70.254 -21.146 42.222 1.00 69.12 868 LEU A CA 1
ATOM 6835 C C . LEU A 1 868 ? -71.112 -21.495 41.000 1.00 69.12 868 LEU A C 1
ATOM 6837 O O . LEU A 1 868 ? -71.101 -20.777 40.001 1.00 69.12 868 LEU A O 1
ATOM 6841 N N . VAL A 1 869 ? -71.822 -22.619 41.064 1.00 74.19 869 VAL A N 1
ATOM 6842 C CA . VAL A 1 869 ? -72.818 -22.969 40.048 1.00 74.19 869 VAL A CA 1
ATOM 6843 C C . VAL A 1 869 ? -74.041 -22.100 40.308 1.00 74.19 869 VAL A C 1
ATOM 6845 O O . VAL A 1 869 ? -74.672 -22.223 41.358 1.00 74.19 869 VAL A O 1
ATOM 6848 N N . ASP A 1 870 ? -74.347 -21.199 39.376 1.00 73.62 870 ASP A N 1
ATOM 6849 C CA . ASP A 1 870 ? -75.536 -20.359 39.459 1.00 73.62 870 ASP A CA 1
ATOM 6850 C C . ASP A 1 870 ? -76.787 -21.207 39.197 1.00 73.62 870 ASP A C 1
ATOM 6852 O O . ASP A 1 870 ? -77.084 -21.599 38.070 1.00 73.62 870 ASP A O 1
ATOM 6856 N N . ILE A 1 871 ? -77.502 -21.518 40.274 1.00 74.94 871 ILE A N 1
ATOM 6857 C CA . ILE A 1 871 ? -78.763 -22.265 40.255 1.00 74.94 871 ILE A CA 1
ATOM 6858 C C . ILE A 1 871 ? -79.987 -21.358 40.056 1.00 74.94 871 ILE A C 1
ATOM 6860 O O . ILE A 1 871 ? -81.108 -21.843 40.136 1.00 74.94 871 ILE A O 1
ATOM 6864 N N . SER A 1 872 ? -79.816 -20.055 39.790 1.00 73.31 872 SER A N 1
ATOM 6865 C CA . SER A 1 872 ? -80.943 -19.127 39.586 1.00 73.31 872 SER A CA 1
ATOM 6866 C C . SER A 1 872 ? -81.690 -19.311 38.255 1.00 73.31 872 SER A C 1
ATOM 6868 O O . SER A 1 872 ? -82.752 -18.720 38.066 1.00 73.31 872 SER A O 1
ATOM 6870 N N . THR A 1 873 ? -81.158 -20.132 37.343 1.00 66.75 873 THR A N 1
ATOM 6871 C CA . THR A 1 873 ? -81.724 -20.398 36.006 1.00 66.75 873 THR A CA 1
ATOM 6872 C C . THR A 1 873 ? -82.255 -21.826 35.814 1.00 66.75 873 THR A C 1
ATOM 6874 O O . THR A 1 873 ? -82.578 -22.197 34.684 1.00 66.75 873 THR A O 1
ATOM 6877 N N . VAL A 1 874 ? -82.386 -22.613 36.894 1.00 52.50 874 VAL A N 1
ATOM 6878 C CA . VAL A 1 874 ? -83.040 -23.941 36.896 1.00 52.50 874 VAL A CA 1
ATOM 6879 C C . VAL A 1 874 ? -84.394 -23.883 37.587 1.00 52.50 874 VAL A C 1
ATOM 6881 O O . VAL A 1 874 ? -84.455 -23.335 38.711 1.00 52.50 874 VAL A O 1
#

pLDDT: mean 83.63, std 12.38, range [29.98, 96.94]

Foldseek 3Di:
DDDPDDDPPVQVVLFWFAWAQFKKWKWFWDFDQDPNDTDTFIWTWFADLFLGFFIFIWTPRDLFFDIPCLRRIKGFHAKAAPVVVVVVLPDPDPCPVPPTPDPGGFHWQRIKTWIARPQNRWTWFFDPDDPDPPPLKTTIGTHNDPPDQGRIWGKHAPDPVDDTGDTHTQFGWIWIARRVRRFTFDWDQDVHTGTIGHNDTTTITMFGQGRRVVCVVCVQFDWAFFKWWWDFFDFWTWFADLPADPPPVRQFIWIDGDPRVLALRRIKGKFFSDPGRRGATADAPGKIWIWRLQPQADHPPDPDDRQLTWTWFDDPFTTGTDGSVGNTCQTGIKGKDQDPPCPDDPDPPPPPGRDDRDGGAPPGWIWMARDNVRFTWAWDWDWDQDDPPGTDIIITTTTHNSHDPSNIIGIDGDDSLSSSLSNLNSVLNSLLVLVLVLLVQCVVPFLVRPSVVVHDLSSLLSNLVSLLVVLDQDDPDDPVVNVVVLVSSQSSLVNCVSSPVLVSLVVSLVSLVVLVPDPCSVVRDDPVRVVSSLSSLQSSLSSLLSSQAPPLVSLVVCLDLVNLVVLLVVLQDLSNVPSSLSNLLRSLASYPSSLVNDDLVSLVSLLVSCVVNPDDVSSVSSLVSNQDYPNDGDVVSVVSCCVPCPPPCPSPDDDDDDFQKFKKFKLFWAADDPQDPDAQKEKWKKAWAFFAPPDPDDWDKKKAKFFLPDDDQDRPDDPDNGSHFAQCEQGGWIDQQAWIHHVNDTDGFHDDGDDHGKMKMWMAGRVFGKIWIAIPLHTTRDIDGDRDRPFIMTIMMMTGPRTDMDIAQDDPRHHDPNDDDPRHDRSVVRDPDPMDMDTPDDQPDVVVVDGDDDDCSRPPPDDDNDPDDPPVVD

Secondary structure (DSSP, 8-state):
-----SSHHHHHHHHHB-BTT-EEEEEEEEEEEETTEEEEEEEEEEE--SS--BEEEEE---SSSPP-GGGG-EEEEEEEEHHHHHHHHHS-GGGTTTS----SPBPBTTEEEEEEETTT-PEEEE-S---SS-TT-EEEEEES---SSTTEEEEEESSTTS-TTSBPBTT-EEEEEETTT--EEEEEESSSEEEEEESS---EEEEEEE-HHHHHHTTTB-BTT-EEEEEETTTEEEE--TT--SSTTT---EEEEGGGGTSGGG-EEEEE--SS-TTSBPPTT--EEEEESS--PPPTT--S-----EEEEEETTEEEEEEGGG--HHHH-EEEES-S---S--------SS-----BTTT-EEEEEETTT-PEEEEEEEEEEETTTEEEEEEEEEEESS--TT--EEEEEPPHHHHHHHHHHHHHHHHHHHHHHHHHHHHHHGGG-TTGGG--HHHHHHHHHHHHHHTPPPPS--HHHHHHHHHHHHHHHHHHHHTTHHHHHHHHHHHHHHHHTSTTHHHHS-HHHHHHHHHHHHHHHHHHHHHHTT-HHHHHHHTSHHHHHHHHHHTTSSTTHHHHHHHHHHHHHH-HHHHHT--HHHHHHHHHHHHHH-S-HHHHHHHHHTTEETTEE-HHHHHHHHHHHSSS--SS--------EEEEEES--B---TT----SEEEEEEEEEEE--SSSSPPPEEEEEEETTT----SS--TTT---STTSSTTEEEE-SSEEEETTEEEE-SSS---TT-EEEEEEETTTTEEEEEETTEEEEEEEES----S-EEEEEEEETTEEEEEE-STTSS--SS-PPTT-EEGGGG--S---EEESS--EEGGGTEE-PPPGGGTS-----------TT-

InterPro domains:
  IPR000699 RIH domain [PF01365] (462-657)
  IPR001870 B30.2/SPRY domain [PS50188] (593-814)
  IPR003877 SPRY domain [PF00622] (681-811)
  IPR003877 SPRY domain [SM00449] (679-813)
  IPR013320 Concanavalin A-like lectin/glucanase domain superfamily [SSF49899] (681-810)
  IPR013333 Ryanodine receptor [PR00795] (66-87)
  IPR013333 Ryanodine receptor [PR00795] (102-120)
  IPR013333 Ryanodine receptor [PR00795] (160-184)
  IPR013333 Ryanodine receptor [PR00795] (263-286)
  IPR013333 Ryanodine receptor [PR00795] (579-598)
  IPR013333 Ryanodine receptor [PR00795] (721-743)
  IPR013333 Ryanodine receptor [PR00795] (800-820)
  IPR014821 Inositol 1,4,5-trisphosphate/ryanodine receptor [PF08709] (14-212)
  IPR015925 Ryanodine/Inositol 1,4,5-trisphosphate receptor [PTHR46399] (21-874)
  IPR016093 MIR motif [PF02815] (220-411)
  IPR016093 MIR motif [PS50919] (104-158)
  IPR016093 MIR motif [SM00472] (104-158)
  IPR016093 MIR motif [SM00472] (165-209)
  IPR016093 MIR motif [SM00472] (219-273)
  IPR016093 MIR motif [SM00472] (279-381)

Sequence (874 aa):
MTDKEGTGDGEQDDISFLRTGDIVAMTCMASASREGVLGSERVCLCTEGFGNRMCSLENVSDKDLPADISMCMLYIDNALSVRALQEMMSNDKELRGAGSGGGHKTLLYGHAVQLKHVQSEMYLACLSSCSSNDKLAFDVGVQENNEGEACWWTIHPASKQRSEGEKVRVGDDVILVSVATERYLHMTHSKGFMVIASFHQTLWNITSVSSGSVRIRNMGALFGNDVLRFFHGNDEVLTIPENWSEHPQQNMAIYEGGAAVSQARSLWRIELIRIKWHGALVGWEQPFRIRHITSGRYDFQCQSTVSFFRYLGVMENVIQLYDKDKAEFDTTAFVMYQTKDLKKQLSEEKEEGMGIATIRYGETNAFIQHIKTELWLSYQTSETTKKGLGKVEEKKAVALKDGHMDDCFTFFMALEEESKSARVIRKCSSVLNRFLRGIEALQREGKQAQDWNRVDLGEVLKLMEDLIDYFAQPDEDDFEASQNRLRALRSRQDLFQEEGVLNMILDTIDKFSQMEAVRDFAGLLNEDTQMMWEEISTYLYLLVAAMIKGNHYNCAQFASAQRLQWLFGRLSNPQSAEGILDVLYCVLTESPEALNMINESHIKSVISLLEKVGRDPKVLDVLSSLCEGNGMAVRSSQNTITQYLLPGKDLLLQTKMRDHVSSMTPNIVVGVVEGSSQFRRWYYEAEVEHIEQMTKTEPYLRIGWANSMGYKPFPGSGDGWGCIGVGDDYYSYGFDGRCIYCATKKHVIWTRTLQKGDVVGCLLDLNIPEISFTVNGQPTAGLFKNFNIDGFFFPVMSLSAKVSCRFMFGGIEGRLRFGPPPGFSALIEAAANKLEIGECVSFGDIAKNVYTGPSILRQNTEPFVPKLVDISTV

Organism: Wuchereria bancrofti (NCBI:txid6293)